Protein AF-0000000084813012 (afdb_homodimer)

Foldseek 3Di:
DAQLQDFFPLLVLLLVFAFPAPVPAADPVSQFGEPAQPHDDDQPDDARGPPDRLLVLQLLLVLLLQQFFKKFFDRHQDQQRFFAAADPPDDDDPSNLLSLQLLLCLFVVLVVLLVLLQVLQLVLCLFVVLVVVVVVVQVVCVVVVNNLLVVLVLVLCLLQDVVSCCFNGNAAALQQADSHRRFGDFALLQFQQARSANRNHNDPGPCVNSSVVSNVVVVVVVVVVLCVQQVDPPPPDPPPPCPVPLDDDPPPDDSVVSNVVVCVVVVVPPPPCPVCPVVVVVVVSVCSSVVSVVSVVVSQVRQLSVCQRPPDPPADHRPLSVQLSVVSVVSSVCSVPPDPVRVVVVVVVVVVCVVVVVVVVVVVVVVCVVVVVCSCPPCSNGNRNRRDGSSSVSLSVQLSCLSNSHGSHHDDDDPDDGDRDFDDDDCNHFNHHPPRDTSSDDPVVNVVSNHGDPVSNCVSPPDVVVVVVSVDPDPCSVVVVVVLVVVLVVVCVVVCVVLVVVVVVDDLVSLQQNLQDDDDDDDPADSDDAWGWWDFSNQTWIWGARLNVQKIWTFNDDPVDPDRHTDDIDRLQFWGMKGKDQPDDVVVCVVCVSNDVDDRWIKMWTAGNVGDITIITNTNNVSSVVSNSSSSHSSGRMYGD/DDQLQDFFPLLVLLLVFAFDAPVPAADPVSQFGEPAQPHDDDQPDDARGPPDRLLVLQLLLVLLLQQFFKKFFDRHQDFQRFFAAADPPDDDDPSNLLSLQLLLCLFVVLVVLVVLLQVLLLVLCLFVVLVVVVVVVQVVCVVVVNNLLVVLVLVLCLLQDVVSCCFNGNAAALQQADSHRRFGDFALLQFQQARSANRNHNDPGPPVNSSVVSNVVVVVVVVVVLCVQQVDPPPPDPPPPCPPPLDDDPPPDDSVVSNVVVCVVVVVPPPPCPVCVVVVVVVVSVVSSVVSVVSVVVSQVRQLSVCQRPPDPPADHRPLSVQLSVVSVVSSVCSVPPDPVRVVVVVVVVVVCVVVVVVVVVVVVVVCVVVVVCSCPDCSNGNSNRRDGSSSVSLSVQLSCLSNSHGSHHDDDDPDDGDSDFDDPDCNHFNHHPPRDTSSDDPVVVVVSNHGDPVSNCVSPDDPVVVVVSVDPDPCSVVVVVVLVVVLVVVVVVVCVVLVVVVVVDDLVSLLVNLQDDDDDDDPADSDDAWGWWDFSNQTWIWGARLNVQKIWTFNDDPPDPDRHTDDIDRLQQWGMKGKDQPDDVVVCVVCVSNDVDDSWIKMWTAGNVGDITIITNTNNPSSVVSNSSNSHSSGRMYGD

Secondary structure (DSSP, 8-state):
--GGGPPPHHHHHHHH--B---TT-B-TTSSSB-SSTTS---TTSPPSBTTS-HHHHHHHHHHHHHH-SEEEE-SSPPTTS-S-EEPTT----HHHHHHHHHHHIIIIIHHHHHHHHHHHHHHT-SSHHHHHHHHHHHHHHHHHT-HHHHHHHHHHHHHH-HHHHHHHS----GGGB-TTT--B---TTSS---SSSSS----SSTTHHHHHHHHHHHHHHHHHHHHHHH---SSS---TT----TTS------HHHHHHHHHHHTT----TT-TTHHHHHHHHHHTHHHHHHHHHHHHHHHHHHHHHHSPPTTS-HHHHHHHHHHHHHHHHHHHHHS-HHHHHHHHHHHHHHHHH-HHHHHHHHHHHHHTTHHHHT-GGGTTTTT---HHHHHHHHHHHHHHTT-PPPPPP---SPPP--PPP--TTTS--STTPPGGG--HHHHHHHHS--HHHHHHHH---HHHHHHS-SSTTHHHHHHHHHHHHHHHHHHHHHHHHHHHHTT-HHHHHHHTTS--STT------SSEEEEEETTEEEEEEEETTTTEEEEESS-TTSS---EEEEEEGGGEEEEEEE-SS-HHHHHHHHHH--S--PEEEEEEETT--EEEEEEETTHHHHHHHHHHH-SSPPEEE-/--GGGPPPHHHHHHHH--B---TT-B-TTSSSB-SSTTS---TTSPPSBTTS-HHHHHHHHHHHHHH-SEEEE-SSPPTTS-S-EEPTT----HHHHHHHHHHHIIIIIHHHHHHHHHHHHHHT-SSHHHHHHHHHHHHHHHHHT-HHHHHHHHHHHHHH-HHHHHHHS----GGGB-TTT--B---TTSS---SSSSS----SSTTHHHHHHHHHHHHHHHHHHHHHHH---SSS---TT----TT-------HHHHHHHHHHHTT----TT-TTHHHHHHHHHHTHHHHHHHHHHHHHHHHHHHHHHSPPTTS-TTHHHHHHHHHHHHHHHHHHHS-HHHHHHHHHHHHHHHHH-HHHHHHHHHHHHHTTHHHHT-GGGTTTTT---HHHHHHHHHHHHHHTT-PPPPPP---SPPP--PPP--TTTS--STTPPGGG--HHHHHHHHS--HHHHHHHH---HHHHHHS-SSTTHHHHHHHHHHHHHHHHHHHHHHHHHHHHTT-HHHHHHHTTS--STT------SSEEEEEETTEEEEEEEETTTTEEEEESS-TTSS---EEEEEEGGGEEEEEEE-SS-HHHHHHHHHH--S--PEEEEEEETT--EEEEEEETTHHHHHHHHHHH-SSPPEEE-

Nearest PDB structures (foldseek):
  8y6b-assembly3_E  TM=4.597E-01  e=4.187E+00  Homo sapiens
  5y2z-assembly3_F  TM=4.557E-01  e=6.518E+00  Homo sapiens
  3u12-assembly1_A  TM=6.225E-01  e=4.580E-02  Homo sapiens
  3u12-assembly2_B  TM=6.494E-01  e=1.171E-01  Homo sapiens

Structure (mmCIF, N/CA/C/O backbone):
data_AF-0000000084813012-model_v1
#
loop_
_entity.id
_entity.type
_entity.pdbx_description
1 polymer 'Uncharacterized protein'
#
loop_
_atom_site.group_PDB
_atom_site.id
_atom_site.type_symbol
_atom_site.label_atom_id
_atom_site.label_alt_id
_atom_site.label_comp_id
_atom_site.label_asym_id
_atom_site.label_entity_id
_atom_site.label_seq_id
_atom_site.pdbx_PDB_ins_code
_atom_site.Cartn_x
_atom_site.Cartn_y
_atom_site.Cartn_z
_atom_site.occupancy
_atom_site.B_iso_or_equiv
_atom_site.auth_seq_id
_atom_site.auth_comp_id
_atom_site.auth_asym_id
_atom_site.auth_atom_id
_atom_site.pdbx_PDB_model_num
ATOM 1 N N . MET A 1 1 ? -0.487 -49.719 11.648 1 22.86 1 MET A N 1
ATOM 2 C CA . MET A 1 1 ? -0.3 -49.312 10.258 1 22.86 1 MET A CA 1
ATOM 3 C C . MET A 1 1 ? 0.071 -47.844 10.188 1 22.86 1 MET A C 1
ATOM 5 O O . MET A 1 1 ? -0.666 -46.969 10.68 1 22.86 1 MET A O 1
ATOM 9 N N . SER A 1 2 ? 1.369 -47.375 10.188 1 30.12 2 SER A N 1
ATOM 10 C CA . SER A 1 2 ? 2.221 -46.25 10.5 1 30.12 2 SER A CA 1
ATOM 11 C C . SER A 1 2 ? 1.883 -45.031 9.617 1 30.12 2 SER A C 1
ATOM 13 O O . SER A 1 2 ? 1.717 -45.188 8.406 1 30.12 2 SER A O 1
ATOM 15 N N . CYS A 1 3 ? 1.306 -43.938 10.062 1 40.41 3 CYS A N 1
ATOM 16 C CA . CYS A 1 3 ? 0.864 -42.625 9.625 1 40.41 3 CYS A CA 1
ATOM 17 C C . CYS A 1 3 ? 1.911 -41.969 8.742 1 40.41 3 CYS A C 1
ATOM 19 O O . CYS A 1 3 ? 1.643 -40.938 8.117 1 40.41 3 CYS A O 1
ATOM 21 N N . ASP A 1 4 ? 3.211 -42.281 8.852 1 44.84 4 ASP A N 1
ATOM 22 C CA . ASP A 1 4 ? 4.414 -41.812 8.172 1 44.84 4 ASP A CA 1
ATOM 23 C C . ASP A 1 4 ? 4.375 -42.156 6.684 1 44.84 4 ASP A C 1
ATOM 25 O O . ASP A 1 4 ? 4.977 -41.469 5.867 1 44.84 4 ASP A O 1
ATOM 29 N N . GLN A 1 5 ? 3.766 -43.344 6.266 1 49.91 5 GLN A N 1
ATOM 30 C CA . GLN A 1 5 ? 3.895 -43.875 4.906 1 49.91 5 GLN A CA 1
ATOM 31 C C . GLN A 1 5 ? 2.76 -43.344 4.02 1 49.91 5 GLN A C 1
ATOM 33 O O . GLN A 1 5 ? 2.574 -43.844 2.902 1 49.91 5 GLN A O 1
ATOM 38 N N . SER A 1 6 ? 1.908 -42.438 4.508 1 59.94 6 SER A N 1
ATOM 39 C CA . SER A 1 6 ? 0.773 -42.062 3.668 1 59.94 6 SER A CA 1
ATOM 40 C C . SER A 1 6 ? 1.181 -41.062 2.6 1 59.94 6 SER A C 1
ATOM 42 O O . SER A 1 6 ? 1.897 -40.094 2.889 1 59.94 6 SER A O 1
ATOM 44 N N . GLN A 1 7 ? 1.076 -41.469 1.312 1 74.94 7 GLN A N 1
ATOM 45 C CA . GLN A 1 7 ? 1.396 -40.656 0.134 1 74.94 7 GLN A CA 1
ATOM 46 C C . GLN A 1 7 ? 0.413 -39.5 -0.033 1 74.94 7 GLN A C 1
ATOM 48 O O . GLN A 1 7 ? -0.755 -39.625 0.345 1 74.94 7 GLN A O 1
ATOM 53 N N . THR A 1 8 ? 0.928 -38.375 -0.239 1 77.12 8 THR A N 1
ATOM 54 C CA . THR A 1 8 ? 0.089 -37.219 -0.549 1 77.12 8 THR A CA 1
ATOM 55 C C . THR A 1 8 ? -0.575 -37.375 -1.913 1 77.12 8 THR A C 1
ATOM 57 O O . THR A 1 8 ? -0.286 -38.344 -2.639 1 77.12 8 THR A O 1
ATOM 60 N N . GLN A 1 9 ? -1.517 -36.625 -2.174 1 79.94 9 GLN A N 1
ATOM 61 C CA . GLN A 1 9 ? -2.182 -36.656 -3.471 1 79.94 9 GLN A CA 1
ATOM 62 C C . GLN A 1 9 ? -1.192 -36.375 -4.602 1 79.94 9 GLN A C 1
ATOM 64 O O . GLN A 1 9 ? -1.358 -36.906 -5.711 1 79.94 9 GLN A O 1
ATOM 69 N N . SER A 1 10 ? -0.176 -35.625 -4.32 1 82.69 10 SER A N 1
ATOM 70 C CA . SER A 1 10 ? 0.844 -35.344 -5.32 1 82.69 10 SER A CA 1
ATOM 71 C C . SER A 1 10 ? 1.597 -36.594 -5.73 1 82.69 10 SER A C 1
ATOM 73 O O . SER A 1 10 ? 1.878 -36.812 -6.914 1 82.69 10 SER A O 1
ATOM 75 N N . HIS A 1 11 ? 1.854 -37.469 -4.781 1 81.5 11 HIS A N 1
ATOM 76 C CA . HIS A 1 11 ? 2.568 -38.719 -5.043 1 81.5 11 HIS A CA 1
ATOM 77 C C . HIS A 1 11 ? 1.704 -39.688 -5.84 1 81.5 11 HIS A C 1
ATOM 79 O O . HIS A 1 11 ? 2.189 -40.344 -6.762 1 81.5 11 HIS A O 1
ATOM 85 N N . THR A 1 12 ? 0.469 -39.719 -5.469 1 80.19 12 THR A N 1
ATOM 86 C CA . THR A 1 12 ? -0.448 -40.625 -6.148 1 80.19 12 THR A CA 1
ATOM 87 C C . THR A 1 12 ? -0.663 -40.188 -7.598 1 80.19 12 THR A C 1
ATOM 89 O O . THR A 1 12 ? -0.708 -41.031 -8.5 1 80.19 12 THR A O 1
ATOM 92 N N . LEU A 1 13 ? -0.744 -38.969 -7.805 1 82.81 13 LEU A N 1
ATOM 93 C CA . LEU A 1 13 ? -0.937 -38.438 -9.148 1 82.81 13 LEU A CA 1
ATOM 94 C C . LEU A 1 13 ? 0.31 -38.625 -10 1 82.81 13 LEU A C 1
ATOM 96 O O . LEU A 1 13 ? 0.209 -38.906 -11.195 1 82.81 13 LEU A O 1
ATOM 100 N N . ALA A 1 14 ? 1.47 -38.5 -9.406 1 84 14 ALA A N 1
ATOM 101 C CA . ALA A 1 14 ? 2.727 -38.656 -10.141 1 84 14 ALA A CA 1
ATOM 102 C C . ALA A 1 14 ? 2.914 -40.094 -10.617 1 84 14 ALA A C 1
ATOM 104 O O . ALA A 1 14 ? 3.443 -40.344 -11.711 1 84 14 ALA A O 1
ATOM 105 N N . SER A 1 15 ? 2.414 -41.062 -9.875 1 79.25 15 SER A N 1
ATOM 106 C CA . SER A 1 15 ? 2.598 -42.469 -10.227 1 79.25 15 SER A CA 1
ATOM 107 C C . SER A 1 15 ? 1.605 -42.906 -11.297 1 79.25 15 SER A C 1
ATOM 109 O O . SER A 1 15 ? 1.843 -43.875 -12.008 1 79.25 15 SER A O 1
ATOM 111 N N . SER A 1 16 ? 0.593 -42.125 -11.469 1 76.62 16 SER A N 1
ATOM 112 C CA . SER A 1 16 ? -0.47 -42.562 -12.375 1 76.62 16 SER A CA 1
ATOM 113 C C . SER A 1 16 ? -0.296 -41.938 -13.758 1 76.62 16 SER A C 1
ATOM 115 O O . SER A 1 16 ? -0.944 -42.375 -14.719 1 76.62 16 SER A O 1
ATOM 117 N N . HIS A 1 17 ? 0.664 -41.031 -13.906 1 77.12 17 HIS A N 1
ATOM 118 C CA . HIS A 1 17 ? 0.786 -40.344 -15.18 1 77.12 17 HIS A CA 1
ATOM 119 C C . HIS A 1 17 ? 2.043 -40.781 -15.93 1 77.12 17 HIS A C 1
ATOM 121 O O . HIS A 1 17 ? 3.068 -41.062 -15.312 1 77.12 17 HIS A O 1
ATOM 127 N N . ILE A 1 18 ? 1.881 -40.844 -17.25 1 71.12 18 ILE A N 1
ATOM 128 C CA . ILE A 1 18 ? 2.957 -41.375 -18.062 1 71.12 18 ILE A CA 1
ATOM 129 C C . ILE A 1 18 ? 3.629 -40.25 -18.844 1 71.12 18 ILE A C 1
ATOM 131 O O . ILE A 1 18 ? 2.953 -39.344 -19.359 1 71.12 18 ILE A O 1
ATOM 135 N N . VAL A 1 19 ? 4.898 -40.188 -18.734 1 76.44 19 VAL A N 1
ATOM 136 C CA . VAL A 1 19 ? 5.727 -39.25 -19.5 1 76.44 19 VAL A CA 1
ATOM 137 C C . VAL A 1 19 ? 6.137 -39.875 -20.828 1 76.44 19 VAL A C 1
ATOM 139 O O . VAL A 1 19 ? 6.395 -41.094 -20.891 1 76.44 19 VAL A O 1
ATOM 142 N N . HIS A 1 20 ? 5.953 -39.062 -21.875 1 72.69 20 HIS A N 1
ATOM 143 C CA . HIS A 1 20 ? 6.414 -39.562 -23.172 1 72.69 20 HIS A CA 1
ATOM 144 C C . HIS A 1 20 ? 7.938 -39.656 -23.219 1 72.69 20 HIS A C 1
ATOM 146 O O . HIS A 1 20 ? 8.633 -38.656 -23.078 1 72.69 20 HIS A O 1
ATOM 152 N N . THR A 1 21 ? 8.414 -40.844 -22.969 1 66.25 21 THR A N 1
ATOM 153 C CA . THR A 1 21 ? 9.859 -41.062 -22.969 1 66.25 21 THR A CA 1
ATOM 154 C C . THR A 1 21 ? 10.336 -41.562 -24.328 1 66.25 21 THR A C 1
ATOM 156 O O . THR A 1 21 ? 9.594 -42.25 -25.047 1 66.25 21 THR A O 1
ATOM 159 N N . ASN A 1 22 ? 11.195 -40.812 -24.984 1 59.47 22 ASN A N 1
ATOM 160 C CA . ASN A 1 22 ? 11.891 -41.469 -26.094 1 59.47 22 ASN A CA 1
ATOM 161 C C . ASN A 1 22 ? 12.828 -42.562 -25.594 1 59.47 22 ASN A C 1
ATOM 163 O O . ASN A 1 22 ? 13.836 -42.281 -24.938 1 59.47 22 ASN A O 1
ATOM 167 N N . THR A 1 23 ? 12.43 -43.844 -25.562 1 55.81 23 THR A N 1
ATOM 168 C CA . THR A 1 23 ? 13.125 -45.031 -25.094 1 55.81 23 THR A CA 1
ATOM 169 C C . THR A 1 23 ? 14.57 -45.031 -25.562 1 55.81 23 THR A C 1
ATOM 171 O O . THR A 1 23 ? 15.406 -45.75 -25.016 1 55.81 23 THR A O 1
ATOM 174 N N . GLU A 1 24 ? 14.898 -44.281 -26.578 1 55.94 24 GLU A N 1
ATOM 175 C CA . GLU A 1 24 ? 16.203 -44.5 -27.203 1 55.94 24 GLU A CA 1
ATOM 176 C C . GLU A 1 24 ? 17.297 -43.719 -26.469 1 55.94 24 GLU A C 1
ATOM 178 O O . GLU A 1 24 ? 18.484 -43.969 -26.656 1 55.94 24 GLU A O 1
ATOM 183 N N . LYS A 1 25 ? 16.969 -42.812 -25.516 1 66.94 25 LYS A N 1
ATOM 184 C CA . LYS A 1 25 ? 18.078 -42.062 -24.953 1 66.94 25 LYS A CA 1
ATOM 185 C C . LYS A 1 25 ? 18.266 -42.375 -23.469 1 66.94 25 LYS A C 1
ATOM 187 O O . LYS A 1 25 ? 17.812 -41.594 -22.609 1 66.94 25 LYS A O 1
ATOM 192 N N . LEU A 1 26 ? 18.766 -43.562 -23.188 1 72.81 26 LEU A N 1
ATOM 193 C CA . LEU A 1 26 ? 19.062 -43.969 -21.828 1 72.81 26 LEU A CA 1
ATOM 194 C C . LEU A 1 26 ? 20.359 -43.344 -21.344 1 72.81 26 LEU A C 1
ATOM 196 O O . LEU A 1 26 ? 21.312 -43.188 -22.109 1 72.81 26 LEU A O 1
ATOM 200 N N . SER A 1 27 ? 20.312 -42.906 -20.141 1 71.12 27 SER A N 1
ATOM 201 C CA . SER A 1 27 ? 21.516 -42.312 -19.531 1 71.12 27 SER A CA 1
ATOM 202 C C . SER A 1 27 ? 22.641 -43.344 -19.453 1 71.12 27 SER A C 1
ATOM 204 O O . SER A 1 27 ? 22.406 -44.531 -19.656 1 71.12 27 SER A O 1
ATOM 206 N N . GLU A 1 28 ? 23.812 -42.906 -19.297 1 66.88 28 GLU A N 1
ATOM 207 C CA . GLU A 1 28 ? 25 -43.75 -19.266 1 66.88 28 GLU A CA 1
ATOM 208 C C . GLU A 1 28 ? 24.875 -44.844 -18.219 1 66.88 28 GLU A C 1
ATOM 210 O O . GLU A 1 28 ? 25.312 -46 -18.453 1 66.88 28 GLU A O 1
ATOM 215 N N . ASP A 1 29 ? 24.266 -44.531 -17.078 1 67.62 29 ASP A N 1
ATOM 216 C CA . ASP A 1 29 ? 24.109 -45.531 -16.016 1 67.62 29 ASP A CA 1
ATOM 217 C C . ASP A 1 29 ? 22.812 -46.312 -16.188 1 67.62 29 ASP A C 1
ATOM 219 O O . ASP A 1 29 ? 22.484 -47.156 -15.352 1 67.62 29 ASP A O 1
ATOM 223 N N . ARG A 1 30 ? 22.031 -46.125 -17.219 1 68.88 30 ARG A N 1
ATOM 224 C CA . ARG A 1 30 ? 20.781 -46.812 -17.578 1 68.88 30 ARG A CA 1
ATOM 225 C C . ARG A 1 30 ? 19.734 -46.625 -16.484 1 68.88 30 ARG A C 1
ATOM 227 O O . ARG A 1 30 ? 18.844 -47.469 -16.328 1 68.88 30 ARG A O 1
ATOM 234 N N . SER A 1 31 ? 19.953 -45.531 -15.672 1 78.38 31 SER A N 1
ATOM 235 C CA . SER A 1 31 ? 19.031 -45.375 -14.555 1 78.38 31 SER A CA 1
ATOM 236 C C . SER A 1 31 ? 17.875 -44.438 -14.938 1 78.38 31 SER A C 1
ATOM 238 O O . SER A 1 31 ? 16.75 -44.625 -14.469 1 78.38 31 SER A O 1
ATOM 240 N N . VAL A 1 32 ? 18.141 -43.5 -15.859 1 83.06 32 VAL A N 1
ATOM 241 C CA . VAL A 1 32 ? 17.109 -42.531 -16.203 1 83.06 32 VAL A CA 1
ATOM 242 C C . VAL A 1 32 ? 17.109 -42.281 -17.703 1 83.06 32 VAL A C 1
ATOM 244 O O . VAL A 1 32 ? 18.125 -42.5 -18.375 1 83.06 32 VAL A O 1
ATOM 247 N N . TYR A 1 33 ? 15.945 -41.938 -18.188 1 82.12 33 TYR A N 1
ATOM 248 C CA . TYR A 1 33 ? 15.82 -41.531 -19.578 1 82.12 33 TYR A CA 1
ATOM 249 C C . TYR A 1 33 ? 16.125 -40.031 -19.75 1 82.12 33 TYR A C 1
ATOM 251 O O . TYR A 1 33 ? 15.633 -39.219 -18.984 1 82.12 33 TYR A O 1
ATOM 259 N N . ASP A 1 34 ? 17.016 -39.719 -20.562 1 78.44 34 ASP A N 1
ATOM 260 C CA . ASP A 1 34 ? 17.422 -38.344 -20.781 1 78.44 34 ASP A CA 1
ATOM 261 C C . ASP A 1 34 ? 16.438 -37.625 -21.719 1 78.44 34 ASP A C 1
ATOM 263 O O . ASP A 1 34 ? 16.359 -37.969 -22.906 1 78.44 34 ASP A O 1
ATOM 267 N N . LEU A 1 35 ? 15.672 -36.625 -21.297 1 78.12 35 LEU A N 1
ATOM 268 C CA . LEU A 1 35 ? 14.703 -35.875 -22.062 1 78.12 35 LEU A CA 1
ATOM 269 C C . LEU A 1 35 ? 15.367 -34.688 -22.75 1 78.12 35 LEU A C 1
ATOM 271 O O . LEU A 1 35 ? 14.695 -33.719 -23.141 1 78.12 35 LEU A O 1
ATOM 275 N N . GLY A 1 36 ? 16.688 -34.656 -22.844 1 75.38 36 GLY A N 1
ATOM 276 C CA . GLY A 1 36 ? 17.375 -33.562 -23.547 1 75.38 36 GLY A CA 1
ATOM 277 C C . GLY A 1 36 ? 18.062 -32.594 -22.609 1 75.38 36 GLY A C 1
ATOM 278 O O . GLY A 1 36 ? 18.016 -31.391 -22.812 1 75.38 36 GLY A O 1
ATOM 279 N N . TRP A 1 37 ? 18.578 -32.938 -21.453 1 76.94 37 TRP A N 1
ATOM 280 C CA . TRP A 1 37 ? 19.266 -32.125 -20.484 1 76.94 37 TRP A CA 1
ATOM 281 C C . TRP A 1 37 ? 20.438 -31.375 -21.109 1 76.94 37 TRP A C 1
ATOM 283 O O . TRP A 1 37 ? 20.766 -30.266 -20.703 1 76.94 37 TRP A O 1
ATOM 293 N N . ASN A 1 38 ? 21.078 -31.828 -22.125 1 68.38 38 ASN A N 1
ATOM 294 C CA . ASN A 1 38 ? 22.25 -31.188 -22.719 1 68.38 38 ASN A CA 1
ATOM 295 C C . ASN A 1 38 ? 21.953 -30.703 -24.141 1 68.38 38 ASN A C 1
ATOM 297 O O . ASN A 1 38 ? 22.891 -30.422 -24.891 1 68.38 38 ASN A O 1
ATOM 301 N N . GLU A 1 39 ? 20.703 -30.672 -24.391 1 68.5 39 GLU A N 1
ATOM 302 C CA . GLU A 1 39 ? 20.344 -30.234 -25.75 1 68.5 39 GLU A CA 1
ATOM 303 C C . GLU A 1 39 ? 19.516 -28.953 -25.719 1 68.5 39 GLU A C 1
ATOM 305 O O . GLU A 1 39 ? 18.906 -28.625 -24.703 1 68.5 39 GLU A O 1
ATOM 310 N N . LYS A 1 40 ? 19.859 -28.156 -26.734 1 61.84 40 LYS A N 1
ATOM 311 C CA . LYS A 1 40 ? 19.078 -26.938 -26.891 1 61.84 40 LYS A CA 1
ATOM 312 C C . LYS A 1 40 ? 17.609 -27.25 -27.156 1 61.84 40 LYS A C 1
ATOM 314 O O . LYS A 1 40 ? 17.297 -28.219 -27.844 1 61.84 40 LYS A O 1
ATOM 319 N N . LEU A 1 41 ? 16.797 -26.656 -26.422 1 59.62 41 LEU A N 1
ATOM 320 C CA . LEU A 1 41 ? 15.367 -26.875 -26.547 1 59.62 41 LEU A CA 1
ATOM 321 C C . LEU A 1 41 ? 14.891 -26.625 -27.969 1 59.62 41 LEU A C 1
ATOM 323 O O . LEU A 1 41 ? 15.195 -25.578 -28.547 1 59.62 41 LEU A O 1
ATOM 327 N N . ASP A 1 42 ? 14.5 -27.641 -28.547 1 60.75 42 ASP A N 1
ATOM 328 C CA . ASP A 1 42 ? 13.758 -27.5 -29.797 1 60.75 42 ASP A CA 1
ATOM 329 C C . ASP A 1 42 ? 12.289 -27.188 -29.531 1 60.75 42 ASP A C 1
ATOM 331 O O . ASP A 1 42 ? 11.617 -27.906 -28.797 1 60.75 42 ASP A O 1
ATOM 335 N N . HIS A 1 43 ? 11.852 -25.953 -29.797 1 61.06 43 HIS A N 1
ATOM 336 C CA . HIS A 1 43 ? 10.477 -25.5 -29.609 1 61.06 43 HIS A CA 1
ATOM 337 C C . HIS A 1 43 ? 9.484 -26.516 -30.156 1 61.06 43 HIS A C 1
ATOM 339 O O . HIS A 1 43 ? 8.336 -26.578 -29.719 1 61.06 43 HIS A O 1
ATOM 345 N N . ASP A 1 44 ? 9.961 -27.391 -31.062 1 61 44 ASP A N 1
ATOM 346 C CA . ASP A 1 44 ? 9.055 -28.328 -31.719 1 61 44 ASP A CA 1
ATOM 347 C C . ASP A 1 44 ? 9.188 -29.734 -31.125 1 61 44 ASP A C 1
ATOM 349 O O . ASP A 1 44 ? 8.68 -30.703 -31.703 1 61 44 ASP A O 1
ATOM 353 N N . ALA A 1 45 ? 9.773 -29.688 -29.891 1 71.69 45 ALA A N 1
ATOM 354 C CA . ALA A 1 45 ? 9.969 -31 -29.312 1 71.69 45 ALA A CA 1
ATOM 355 C C . ALA A 1 45 ? 8.664 -31.562 -28.734 1 71.69 45 ALA A C 1
ATOM 357 O O . ALA A 1 45 ? 7.758 -30.797 -28.406 1 71.69 45 ALA A O 1
ATOM 358 N N . GLU A 1 46 ? 8.445 -32.812 -28.812 1 76.62 46 GLU A N 1
ATOM 359 C CA . GLU A 1 46 ? 7.27 -33.469 -28.281 1 76.62 46 GLU A CA 1
ATOM 360 C C . GLU A 1 46 ? 7.078 -33.156 -26.797 1 76.62 46 GLU A C 1
ATOM 362 O O . GLU A 1 46 ? 8.047 -33.094 -26.047 1 76.62 46 GLU A O 1
ATOM 367 N N . PRO A 1 47 ? 5.867 -32.812 -26.469 1 84.94 47 PRO A N 1
ATOM 368 C CA . PRO A 1 47 ? 5.59 -32.5 -25.062 1 84.94 47 PRO A CA 1
ATOM 369 C C . PRO A 1 47 ? 5.941 -33.656 -24.125 1 84.94 47 PRO A C 1
ATOM 371 O O . PRO A 1 47 ? 5.652 -34.812 -24.422 1 84.94 47 PRO A O 1
ATOM 374 N N . TRP A 1 48 ? 6.605 -33.406 -23.078 1 85.06 48 TRP A N 1
ATOM 375 C CA . TRP A 1 48 ? 7.004 -34.406 -22.094 1 85.06 48 TRP A CA 1
ATOM 376 C C . TRP A 1 48 ? 5.785 -35 -21.422 1 85.06 48 TRP A C 1
ATOM 378 O O . TRP A 1 48 ? 5.715 -36.219 -21.25 1 85.06 48 TRP A O 1
ATOM 388 N N . ILE A 1 49 ? 4.93 -34.156 -21.078 1 84.75 49 ILE A N 1
ATOM 389 C CA . ILE A 1 49 ? 3.699 -34.562 -20.422 1 84.75 49 ILE A CA 1
ATOM 390 C C . ILE A 1 49 ? 2.504 -34.281 -21.312 1 84.75 49 ILE A C 1
ATOM 392 O O . ILE A 1 49 ? 2.369 -33.156 -21.828 1 84.75 49 ILE A O 1
ATOM 396 N N . ARG A 1 50 ? 1.733 -35.219 -21.484 1 80 50 ARG A N 1
ATOM 397 C CA . ARG A 1 50 ? 0.583 -35.062 -22.359 1 80 50 ARG A CA 1
ATOM 398 C C . ARG A 1 50 ? -0.306 -33.906 -21.922 1 80 50 ARG A C 1
ATOM 400 O O . ARG A 1 50 ? -0.686 -33.812 -20.766 1 80 50 ARG A O 1
ATOM 407 N N . GLY A 1 51 ? -0.511 -32.969 -22.797 1 77.31 51 GLY A N 1
ATOM 408 C CA . GLY A 1 51 ? -1.46 -31.891 -22.547 1 77.31 51 GLY A CA 1
ATOM 409 C C . GLY A 1 51 ? -0.798 -30.609 -22.109 1 77.31 51 GLY A C 1
ATOM 410 O O . GLY A 1 51 ? -1.474 -29.594 -21.891 1 77.31 51 GLY A O 1
ATOM 411 N N . THR A 1 52 ? 0.468 -30.734 -21.766 1 84.12 52 THR A N 1
ATOM 412 C CA . THR A 1 52 ? 1.157 -29.531 -21.328 1 84.12 52 THR A CA 1
ATOM 413 C C . THR A 1 52 ? 2.35 -29.234 -22.219 1 84.12 52 THR A C 1
ATOM 415 O O . THR A 1 52 ? 3.09 -30.141 -22.609 1 84.12 52 THR A O 1
ATOM 418 N N . HIS A 1 53 ? 2.41 -28 -22.516 1 86.19 53 HIS A N 1
ATOM 419 C CA . HIS A 1 53 ? 3.562 -27.594 -23.312 1 86.19 53 HIS A CA 1
ATOM 420 C C . HIS A 1 53 ? 4.824 -27.516 -22.453 1 86.19 53 HIS A C 1
ATOM 422 O O . HIS A 1 53 ? 4.762 -27.125 -21.297 1 86.19 53 HIS A O 1
ATOM 428 N N . ASN A 1 54 ? 5.953 -27.891 -23.016 1 87.56 54 ASN A N 1
ATOM 429 C CA . ASN A 1 54 ? 7.223 -27.906 -22.312 1 87.56 54 ASN A CA 1
ATOM 430 C C . ASN A 1 54 ? 7.59 -26.516 -21.797 1 87.56 54 ASN A C 1
ATOM 432 O O . ASN A 1 54 ? 8.133 -26.375 -20.688 1 87.56 54 ASN A O 1
ATOM 436 N N . GLU A 1 55 ? 7.172 -25.5 -22.484 1 86.75 55 GLU A N 1
ATOM 437 C CA . GLU A 1 55 ? 7.504 -24.141 -22.078 1 86.75 55 GLU A CA 1
ATOM 438 C C . GLU A 1 55 ? 6.73 -23.719 -20.828 1 86.75 55 GLU A C 1
ATOM 440 O O . GLU A 1 55 ? 7.223 -22.938 -20.016 1 86.75 55 GLU A O 1
ATOM 445 N N . ASP A 1 56 ? 5.602 -24.281 -20.781 1 88.94 56 ASP A N 1
ATOM 446 C CA . ASP A 1 56 ? 4.793 -23.984 -19.609 1 88.94 56 ASP A CA 1
ATOM 447 C C . ASP A 1 56 ? 5.383 -24.641 -18.359 1 88.94 56 ASP A C 1
ATOM 449 O O . ASP A 1 56 ? 5.316 -24.078 -17.266 1 88.94 56 ASP A O 1
ATOM 453 N N . ILE A 1 57 ? 5.934 -25.766 -18.516 1 90.94 57 ILE A N 1
ATOM 454 C CA . ILE A 1 57 ? 6.57 -26.453 -17.406 1 90.94 57 ILE A CA 1
ATOM 455 C C . ILE A 1 57 ? 7.809 -25.688 -16.953 1 90.94 57 ILE A C 1
ATOM 457 O O . ILE A 1 57 ? 8.055 -25.531 -15.758 1 90.94 57 ILE A O 1
ATOM 461 N N . TRP A 1 58 ? 8.461 -25.156 -17.906 1 90.44 58 TRP A N 1
ATOM 462 C CA . TRP A 1 58 ? 9.672 -24.406 -17.594 1 90.44 58 TRP A CA 1
ATOM 463 C C . TRP A 1 58 ? 9.336 -23.125 -16.828 1 90.44 58 TRP A C 1
ATOM 465 O O . TRP A 1 58 ? 10.094 -22.688 -15.953 1 90.44 58 TRP A O 1
ATOM 475 N N . VAL A 1 59 ? 8.242 -22.516 -17.203 1 91.44 59 VAL A N 1
ATOM 476 C CA . VAL A 1 59 ? 7.812 -21.328 -16.484 1 91.44 59 VAL A CA 1
ATOM 477 C C . VAL A 1 59 ? 7.539 -21.688 -15.023 1 91.44 59 VAL A C 1
ATOM 479 O O . VAL A 1 59 ? 7.961 -20.953 -14.117 1 91.44 59 VAL A O 1
ATOM 482 N N . LEU A 1 60 ? 6.895 -22.766 -14.812 1 93.5 60 LEU A N 1
ATOM 483 C CA . LEU A 1 60 ? 6.555 -23.203 -13.461 1 93.5 60 LEU A CA 1
ATOM 484 C C . LEU A 1 60 ? 7.812 -23.547 -12.672 1 93.5 60 LEU A C 1
ATOM 486 O O . LEU A 1 60 ? 7.934 -23.188 -11.5 1 93.5 60 LEU A O 1
ATOM 490 N N . VAL A 1 61 ? 8.742 -24.156 -13.312 1 93.81 61 VAL A N 1
ATOM 491 C CA . VAL A 1 61 ? 9.961 -24.594 -12.633 1 93.81 61 VAL A CA 1
ATOM 492 C C . VAL A 1 61 ? 10.828 -23.375 -12.305 1 93.81 61 VAL A C 1
ATOM 494 O O . VAL A 1 61 ? 11.422 -23.281 -11.234 1 93.81 61 VAL A O 1
ATOM 497 N N . ARG A 1 62 ? 10.875 -22.469 -13.188 1 90.56 62 ARG A N 1
ATOM 498 C CA . ARG A 1 62 ? 11.648 -21.25 -12.945 1 90.56 62 ARG A CA 1
ATOM 499 C C . ARG A 1 62 ? 11.086 -20.484 -11.758 1 90.56 62 ARG A C 1
ATOM 501 O O . ARG A 1 62 ? 11.844 -19.984 -10.93 1 90.56 62 ARG A O 1
ATOM 508 N N . ARG A 1 63 ? 9.844 -20.406 -11.742 1 91.31 63 ARG A N 1
ATOM 509 C CA . ARG A 1 63 ? 9.203 -19.688 -10.641 1 91.31 63 ARG A CA 1
ATOM 510 C C . ARG A 1 63 ? 9.375 -20.453 -9.328 1 91.31 63 ARG A C 1
ATOM 512 O O . ARG A 1 63 ? 9.5 -19.844 -8.258 1 91.31 63 ARG A O 1
ATOM 519 N N . LEU A 1 64 ? 9.312 -21.719 -9.422 1 92.94 64 LEU A N 1
ATOM 520 C CA . LEU A 1 64 ? 9.57 -22.547 -8.242 1 92.94 64 LEU A CA 1
ATOM 521 C C . LEU A 1 64 ? 10.977 -22.312 -7.711 1 92.94 64 LEU A C 1
ATOM 523 O O . LEU A 1 64 ? 11.18 -22.188 -6.5 1 92.94 64 LEU A O 1
ATOM 527 N N . ASN A 1 65 ? 11.93 -22.219 -8.625 1 89.12 65 ASN A N 1
ATOM 528 C CA . ASN A 1 65 ? 13.32 -22.031 -8.242 1 89.12 65 ASN A CA 1
ATOM 529 C C . ASN A 1 65 ? 13.523 -20.688 -7.527 1 89.12 65 ASN A C 1
ATOM 531 O O . ASN A 1 65 ? 14.352 -20.578 -6.625 1 89.12 65 ASN A O 1
ATOM 535 N N . LYS A 1 66 ? 12.773 -19.812 -7.902 1 83.62 66 LYS A N 1
ATOM 536 C CA . LYS A 1 66 ? 12.914 -18.484 -7.324 1 83.62 66 LYS A CA 1
ATOM 537 C C . LYS A 1 66 ? 12.234 -18.406 -5.957 1 83.62 66 LYS A C 1
ATOM 539 O O . LYS A 1 66 ? 12.672 -17.641 -5.086 1 83.62 66 LYS A O 1
ATOM 544 N N . SER A 1 67 ? 11.281 -19.156 -5.723 1 85.62 67 SER A N 1
ATOM 545 C CA . SER A 1 67 ? 10.461 -19.016 -4.523 1 85.62 67 SER A CA 1
ATOM 546 C C . SER A 1 67 ? 10.914 -19.969 -3.426 1 85.62 67 SER A C 1
ATOM 548 O O . SER A 1 67 ? 10.734 -19.688 -2.238 1 85.62 67 SER A O 1
ATOM 550 N N . LEU A 1 68 ? 11.508 -21.078 -3.816 1 87.75 68 LEU A N 1
ATOM 551 C CA . LEU A 1 68 ? 11.828 -22.094 -2.824 1 87.75 68 LEU A CA 1
ATOM 552 C C . LEU A 1 68 ? 13.289 -22 -2.406 1 87.75 68 LEU A C 1
ATOM 554 O O . LEU A 1 68 ? 14.188 -22.219 -3.223 1 87.75 68 LEU A O 1
ATOM 558 N N . TYR A 1 69 ? 13.516 -21.719 -1.116 1 83.12 69 TYR A N 1
ATOM 559 C CA . TYR A 1 69 ? 14.883 -21.625 -0.618 1 83.12 69 TYR A CA 1
ATOM 560 C C . TYR A 1 69 ? 15.172 -22.75 0.371 1 83.12 69 TYR A C 1
ATOM 562 O O . TYR A 1 69 ? 16.297 -23.266 0.415 1 83.12 69 TYR A O 1
ATOM 570 N N . GLU A 1 70 ? 14.203 -23.031 1.115 1 88.56 70 GLU A N 1
ATOM 571 C CA . GLU A 1 70 ? 14.398 -24.047 2.145 1 88.56 70 GLU A CA 1
ATOM 572 C C . GLU A 1 70 ? 13.141 -24.906 2.311 1 88.56 70 GLU A C 1
ATOM 574 O O . GLU A 1 70 ? 12.031 -24.391 2.365 1 88.56 70 GLU A O 1
ATOM 579 N N . VAL A 1 71 ? 13.336 -26.219 2.342 1 92.38 71 VAL A N 1
ATOM 580 C CA . VAL A 1 71 ? 12.234 -27.156 2.555 1 92.38 71 VAL A CA 1
ATOM 581 C C . VAL A 1 71 ? 12.594 -28.125 3.676 1 92.38 71 VAL A C 1
ATOM 583 O O . VAL A 1 71 ? 13.75 -28.531 3.801 1 92.38 71 VAL A O 1
ATOM 586 N N . ARG A 1 72 ? 11.648 -28.422 4.465 1 90.94 72 ARG A N 1
ATOM 587 C CA . ARG A 1 72 ? 11.812 -29.391 5.543 1 90.94 72 ARG A CA 1
ATOM 588 C C . ARG A 1 72 ? 10.734 -30.469 5.469 1 90.94 72 ARG A C 1
ATOM 590 O O . ARG A 1 72 ? 9.625 -30.219 5.012 1 90.94 72 ARG A O 1
ATOM 597 N N . SER A 1 73 ? 11.141 -31.641 5.883 1 90.5 73 SER A N 1
ATOM 598 C CA . SER A 1 73 ? 10.188 -32.75 5.871 1 90.5 73 SER A CA 1
ATOM 599 C C . SER A 1 73 ? 9.164 -32.594 6.996 1 90.5 73 SER A C 1
ATOM 601 O O . SER A 1 73 ? 9.523 -32.312 8.133 1 90.5 73 SER A O 1
ATOM 603 N N . ALA A 1 74 ? 7.895 -32.594 6.512 1 83.06 74 ALA A N 1
ATOM 604 C CA . ALA A 1 74 ? 6.812 -32.5 7.488 1 83.06 74 ALA A CA 1
ATOM 605 C C . ALA A 1 74 ? 6.301 -33.906 7.863 1 83.06 74 ALA A C 1
ATOM 607 O O . ALA A 1 74 ? 6.34 -34.812 7.051 1 83.06 74 ALA A O 1
ATOM 608 N N . GLY A 1 75 ? 6.004 -34.188 9.133 1 75.56 75 GLY A N 1
ATOM 609 C CA . GLY A 1 75 ? 5.559 -35.5 9.594 1 75.56 75 GLY A CA 1
ATOM 610 C C . GLY A 1 75 ? 4.109 -35.812 9.242 1 75.56 75 GLY A C 1
ATOM 611 O O . GLY A 1 75 ? 3.748 -36.938 8.992 1 75.56 75 GLY A O 1
ATOM 612 N N . GLU A 1 76 ? 3.25 -34.75 9.242 1 76.31 76 GLU A N 1
ATOM 613 C CA . GLU A 1 76 ? 1.822 -34.969 9.023 1 76.31 76 GLU A CA 1
ATOM 614 C C . GLU A 1 76 ? 1.379 -34.438 7.672 1 76.31 76 GLU A C 1
ATOM 616 O O . GLU A 1 76 ? 2.068 -33.594 7.074 1 76.31 76 GLU A O 1
ATOM 621 N N . ILE A 1 77 ? 0.346 -35.125 7.133 1 74 77 ILE A N 1
ATOM 622 C CA . ILE A 1 77 ? -0.232 -34.656 5.879 1 74 77 ILE A CA 1
ATOM 623 C C . ILE A 1 77 ? -0.916 -33.312 6.098 1 74 77 ILE A C 1
ATOM 625 O O . ILE A 1 77 ? -1.783 -33.188 6.965 1 74 77 ILE A O 1
ATOM 629 N N . PRO A 1 78 ? -0.382 -32.344 5.371 1 77.94 78 PRO A N 1
ATOM 630 C CA . PRO A 1 78 ? -0.969 -31 5.527 1 77.94 78 PRO A CA 1
ATOM 631 C C . PRO A 1 78 ? -2.426 -30.938 5.074 1 77.94 78 PRO A C 1
ATOM 633 O O . PRO A 1 78 ? -2.912 -31.875 4.422 1 77.94 78 PRO A O 1
ATOM 636 N N . TYR A 1 79 ? -3.049 -29.875 5.492 1 72.5 79 TYR A N 1
ATOM 637 C CA . TYR A 1 79 ? -4.43 -29.625 5.09 1 72.5 79 TYR A CA 1
ATOM 638 C C . TYR A 1 79 ? -4.547 -29.547 3.57 1 72.5 79 TYR A C 1
ATOM 640 O O . TYR A 1 79 ? -3.707 -28.922 2.908 1 72.5 79 TYR A O 1
ATOM 648 N N . GLY A 1 80 ? -5.465 -30.297 2.9 1 74.88 80 GLY A N 1
ATOM 649 C CA . GLY A 1 80 ? -5.711 -30.266 1.467 1 74.88 80 GLY A CA 1
ATOM 650 C C . GLY A 1 80 ? -5.113 -31.438 0.729 1 74.88 80 GLY A C 1
ATOM 651 O O . GLY A 1 80 ? -5.484 -31.719 -0.415 1 74.88 80 GLY A O 1
ATOM 652 N N . GLY A 1 81 ? -4.184 -32.125 1.369 1 79.25 81 GLY A N 1
ATOM 653 C CA . GLY A 1 81 ? -3.635 -33.375 0.816 1 79.25 81 GLY A CA 1
ATOM 654 C C . GLY A 1 81 ? -2.377 -33.125 -0.003 1 79.25 81 GLY A C 1
ATOM 655 O O . GLY A 1 81 ? -1.816 -34.094 -0.56 1 79.25 81 GLY A O 1
ATOM 656 N N . LEU A 1 82 ? -2.039 -31.891 -0.197 1 87.12 82 LEU A N 1
ATOM 657 C CA . LEU A 1 82 ? -0.842 -31.578 -0.974 1 87.12 82 LEU A CA 1
ATOM 658 C C . LEU A 1 82 ? 0.273 -31.062 -0.072 1 87.12 82 LEU A C 1
ATOM 660 O O . LEU A 1 82 ? 0.009 -30.359 0.909 1 87.12 82 LEU A O 1
ATOM 664 N N . ASP A 1 83 ? 1.382 -31.469 -0.395 1 88.62 83 ASP A N 1
ATOM 665 C CA . ASP A 1 83 ? 2.506 -31.016 0.425 1 88.62 83 ASP A CA 1
ATOM 666 C C . ASP A 1 83 ? 3.068 -29.703 -0.086 1 88.62 83 ASP A C 1
ATOM 668 O O . ASP A 1 83 ? 2.465 -29.047 -0.944 1 88.62 83 ASP A O 1
ATOM 672 N N . LEU A 1 84 ? 4.102 -29.156 0.5 1 89.56 84 LEU A N 1
ATOM 673 C CA . LEU A 1 84 ? 4.77 -27.891 0.215 1 89.56 84 LEU A CA 1
ATOM 674 C C . LEU A 1 84 ? 3.943 -26.703 0.732 1 89.56 84 LEU A C 1
ATOM 676 O O . LEU A 1 84 ? 3.73 -25.734 0.014 1 89.56 84 LEU A O 1
ATOM 680 N N . THR A 1 85 ? 3.396 -26.938 1.83 1 88.31 85 THR A N 1
ATOM 681 C CA . THR A 1 85 ? 2.664 -25.859 2.488 1 88.31 85 THR A CA 1
ATOM 682 C C . THR A 1 85 ? 3.611 -24.969 3.293 1 88.31 85 THR A C 1
ATOM 684 O O . THR A 1 85 ? 4.699 -25.406 3.674 1 88.31 85 THR A O 1
ATOM 687 N N . VAL A 1 86 ? 3.244 -23.812 3.416 1 87.75 86 VAL A N 1
ATOM 688 C CA . VAL A 1 86 ? 4.082 -22.859 4.129 1 87.75 86 VAL A CA 1
ATOM 689 C C . VAL A 1 86 ? 4.016 -23.125 5.633 1 87.75 86 VAL A C 1
ATOM 691 O O . VAL A 1 86 ? 2.93 -23.281 6.195 1 87.75 86 VAL A O 1
ATOM 694 N N . ALA A 1 87 ? 5.184 -23.203 6.199 1 86.25 87 ALA A N 1
ATOM 695 C CA . ALA A 1 87 ? 5.266 -23.453 7.633 1 86.25 87 ALA A CA 1
ATOM 696 C C . ALA A 1 87 ? 4.863 -22.219 8.43 1 86.25 87 ALA A C 1
ATOM 698 O O . ALA A 1 87 ? 5.086 -21.094 7.992 1 86.25 87 ALA A O 1
ATOM 699 N N . GLU A 1 88 ? 4.254 -22.375 9.523 1 78.31 88 GLU A N 1
ATOM 700 C CA . GLU A 1 88 ? 3.854 -21.266 10.398 1 78.31 88 GLU A CA 1
ATOM 701 C C . GLU A 1 88 ? 5.07 -20.531 10.945 1 78.31 88 GLU A C 1
ATOM 703 O O . GLU A 1 88 ? 5.004 -19.328 11.211 1 78.31 88 GLU A O 1
ATOM 708 N N . GLY A 1 89 ? 6.188 -21.266 11.07 1 76 89 GLY A N 1
ATOM 709 C CA . GLY A 1 89 ? 7.391 -20.656 11.617 1 76 89 GLY A CA 1
ATOM 710 C C . GLY A 1 89 ? 8.312 -20.094 10.555 1 76 89 GLY A C 1
ATOM 711 O O . GLY A 1 89 ? 9.516 -19.953 10.773 1 76 89 GLY A O 1
ATOM 712 N N . LEU A 1 90 ? 7.723 -19.766 9.516 1 76.56 90 LEU A N 1
ATOM 713 C CA . LEU A 1 90 ? 8.516 -19.203 8.438 1 76.56 90 LEU A CA 1
ATOM 714 C C . LEU A 1 90 ? 9.109 -17.844 8.844 1 76.56 90 LEU A C 1
ATOM 716 O O . LEU A 1 90 ? 8.391 -16.984 9.344 1 76.56 90 LEU A O 1
ATOM 720 N N . GLU A 1 91 ? 10.406 -17.859 8.875 1 74.5 91 GLU A N 1
ATOM 721 C CA . GLU A 1 91 ? 11.102 -16.625 9.203 1 74.5 91 GLU A CA 1
ATOM 722 C C . GLU A 1 91 ? 11.133 -15.672 8.008 1 74.5 91 GLU A C 1
ATOM 724 O O . GLU A 1 91 ? 11.172 -16.125 6.859 1 74.5 91 GLU A O 1
ATOM 729 N N . ASN A 1 92 ? 11.016 -14.461 8.367 1 75.62 92 ASN A N 1
ATOM 730 C CA . ASN A 1 92 ? 11 -13.438 7.324 1 75.62 92 ASN A CA 1
ATOM 731 C C . ASN A 1 92 ? 12.406 -13.07 6.875 1 75.62 92 ASN A C 1
ATOM 733 O O . ASN A 1 92 ? 13.234 -12.648 7.688 1 75.62 92 ASN A O 1
ATOM 737 N N . THR A 1 93 ? 12.711 -13.461 5.688 1 75.31 93 THR A N 1
ATOM 738 C CA . THR A 1 93 ? 13.945 -13.008 5.066 1 75.31 93 THR A CA 1
ATOM 739 C C . THR A 1 93 ? 13.656 -12.055 3.908 1 75.31 93 THR A C 1
ATOM 741 O O . THR A 1 93 ? 12.625 -12.18 3.246 1 75.31 93 THR A O 1
ATOM 744 N N . PRO A 1 94 ? 14.445 -11.055 3.768 1 75.69 94 PRO A N 1
ATOM 745 C CA . PRO A 1 94 ? 14.195 -10.094 2.684 1 75.69 94 PRO A CA 1
ATOM 746 C C . PRO A 1 94 ? 14.141 -10.766 1.312 1 75.69 94 PRO A C 1
ATOM 748 O O . PRO A 1 94 ? 13.383 -10.328 0.442 1 75.69 94 PRO A O 1
ATOM 751 N N . ASN A 1 95 ? 14.875 -11.82 1.104 1 73.88 95 ASN A N 1
ATOM 752 C CA . ASN A 1 95 ? 14.828 -12.531 -0.171 1 73.88 95 ASN A CA 1
ATOM 753 C C . ASN A 1 95 ? 13.484 -13.211 -0.389 1 73.88 95 ASN A C 1
ATOM 755 O O . ASN A 1 95 ? 12.961 -13.227 -1.505 1 73.88 95 ASN A O 1
ATOM 759 N N . LYS A 1 96 ? 13.031 -13.734 0.648 1 83.31 96 LYS A N 1
ATOM 760 C CA . LYS A 1 96 ? 11.727 -14.391 0.543 1 83.31 96 LYS A CA 1
ATOM 761 C C . LYS A 1 96 ? 10.617 -13.375 0.312 1 83.31 96 LYS A C 1
ATOM 763 O O . LYS A 1 96 ? 9.688 -13.625 -0.455 1 83.31 96 LYS A O 1
ATOM 768 N N . LEU A 1 97 ? 10.789 -12.312 1.032 1 85.69 97 LEU A N 1
ATOM 769 C CA . LEU A 1 97 ? 9.781 -11.266 0.844 1 85.69 97 LEU A CA 1
ATOM 770 C C . LEU A 1 97 ? 9.812 -10.734 -0.585 1 85.69 97 LEU A C 1
ATOM 772 O O . LEU A 1 97 ? 8.766 -10.492 -1.184 1 85.69 97 LEU A O 1
ATOM 776 N N . ARG A 1 98 ? 10.953 -10.555 -1.09 1 85.56 98 ARG A N 1
ATOM 777 C CA . ARG A 1 98 ? 11.086 -10.094 -2.467 1 85.56 98 ARG A CA 1
ATOM 778 C C . ARG A 1 98 ? 10.469 -11.086 -3.441 1 85.56 98 ARG A C 1
ATOM 780 O O . ARG A 1 98 ? 9.719 -10.703 -4.344 1 85.56 98 ARG A O 1
ATOM 787 N N . SER A 1 99 ? 10.773 -12.297 -3.266 1 87.75 99 SER A N 1
ATOM 788 C CA . SER A 1 99 ? 10.258 -13.328 -4.16 1 87.75 99 SER A CA 1
ATOM 789 C C . SER A 1 99 ? 8.742 -13.422 -4.086 1 87.75 99 SER A C 1
ATOM 791 O O . SER A 1 99 ? 8.07 -13.609 -5.105 1 87.75 99 SER A O 1
ATOM 793 N N . GLU A 1 100 ? 8.266 -13.25 -2.871 1 90.94 100 GLU A N 1
ATOM 794 C CA . GLU A 1 100 ? 6.816 -13.328 -2.709 1 90.94 100 GLU A CA 1
ATOM 795 C C . GLU A 1 100 ? 6.129 -12.086 -3.264 1 90.94 100 GLU A C 1
ATOM 797 O O . GLU A 1 100 ? 5.008 -12.164 -3.771 1 90.94 100 GLU A O 1
ATOM 802 N N . MET A 1 101 ? 6.758 -11.023 -3.182 1 90.94 101 MET A N 1
ATOM 803 C CA . MET A 1 101 ? 6.191 -9.82 -3.779 1 90.94 101 MET A CA 1
ATOM 804 C C . MET A 1 101 ? 6.172 -9.922 -5.301 1 90.94 101 MET A C 1
ATOM 806 O O . MET A 1 101 ? 5.246 -9.43 -5.945 1 90.94 101 MET A O 1
ATOM 810 N N . GLU A 1 102 ? 7.207 -10.469 -5.828 1 92.06 102 GLU A N 1
ATOM 811 C CA . GLU A 1 102 ? 7.219 -10.719 -7.266 1 92.06 102 GLU A CA 1
ATOM 812 C C . GLU A 1 102 ? 6.098 -11.672 -7.676 1 92.06 102 GLU A C 1
ATOM 814 O O . GLU A 1 102 ? 5.441 -11.461 -8.695 1 92.06 102 GLU A O 1
ATOM 819 N N . ARG A 1 103 ? 5.949 -12.633 -6.816 1 93.69 103 ARG A N 1
ATOM 820 C CA . ARG A 1 103 ? 4.871 -13.586 -7.055 1 93.69 103 ARG A CA 1
ATOM 821 C C . ARG A 1 103 ? 3.51 -12.891 -7.016 1 93.69 103 ARG A C 1
ATOM 823 O O . ARG A 1 103 ? 2.629 -13.195 -7.82 1 93.69 103 ARG 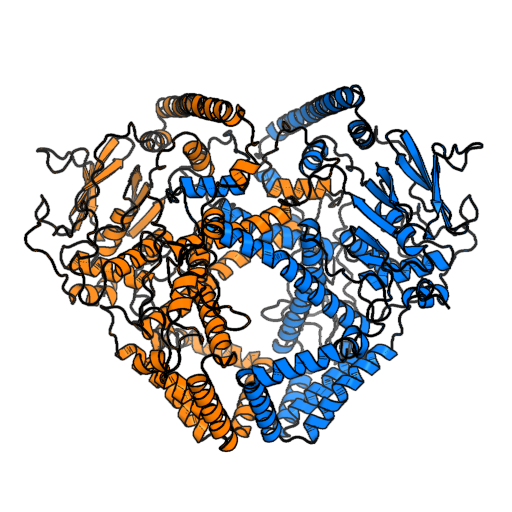A O 1
ATOM 830 N N . LEU A 1 104 ? 3.4 -12.023 -6.094 1 94.19 104 LEU A N 1
ATOM 831 C CA . LEU A 1 104 ? 2.156 -11.273 -5.969 1 94.19 104 LEU A CA 1
ATOM 832 C C . LEU A 1 104 ? 1.915 -10.414 -7.207 1 94.19 104 LEU A C 1
ATOM 834 O O . LEU A 1 104 ? 0.786 -10.328 -7.695 1 94.19 104 LEU A O 1
ATOM 838 N N . TYR A 1 105 ? 2.969 -9.805 -7.742 1 93.62 105 TYR A N 1
ATOM 839 C CA . TYR A 1 105 ? 2.844 -8.984 -8.945 1 93.62 105 TYR A CA 1
ATOM 840 C C . TYR A 1 105 ? 2.416 -9.828 -10.133 1 93.62 105 TYR A C 1
ATOM 842 O O . TYR A 1 105 ? 1.511 -9.445 -10.883 1 93.62 105 TYR A O 1
ATOM 850 N N . MET A 1 106 ? 3.006 -10.938 -10.312 1 93.31 106 MET A N 1
ATOM 851 C CA . MET A 1 106 ? 2.738 -11.789 -11.469 1 93.31 106 MET A CA 1
ATOM 852 C C . MET A 1 106 ? 1.328 -12.367 -11.398 1 93.31 106 MET A C 1
ATOM 854 O O . MET A 1 106 ? 0.729 -12.68 -12.43 1 93.31 106 MET A O 1
ATOM 858 N N . GLY A 1 107 ? 0.803 -12.422 -10.25 1 92.56 107 GLY A N 1
ATOM 859 C CA . GLY A 1 107 ? -0.519 -13.008 -10.086 1 92.56 107 GLY A CA 1
ATOM 860 C C . GLY A 1 107 ? -1.615 -11.969 -9.945 1 92.56 107 GLY A C 1
ATOM 861 O O . GLY A 1 107 ? -2.262 -11.602 -10.938 1 92.56 107 GLY A O 1
ATOM 862 N N . LEU A 1 108 ? -1.706 -11.438 -8.805 1 93.38 108 LEU A N 1
ATOM 863 C CA . LEU A 1 108 ? -2.84 -10.586 -8.461 1 93.38 108 LEU A CA 1
ATOM 864 C C . LEU A 1 108 ? -2.746 -9.242 -9.18 1 93.38 108 LEU A C 1
ATOM 866 O O . LEU A 1 108 ? -3.723 -8.781 -9.773 1 93.38 108 LEU A O 1
ATOM 870 N N . VAL A 1 109 ? -1.591 -8.594 -9.133 1 92.62 109 VAL A N 1
ATOM 871 C CA . VAL A 1 109 ? -1.468 -7.242 -9.672 1 92.62 109 VAL A CA 1
ATOM 872 C C . VAL A 1 109 ? -1.721 -7.258 -11.172 1 92.62 109 VAL A C 1
ATOM 874 O O . VAL A 1 109 ? -2.48 -6.434 -11.695 1 92.62 109 VAL A O 1
ATOM 877 N N . LEU A 1 110 ? -1.108 -8.133 -11.891 1 93.25 110 LEU A N 1
ATOM 878 C CA . LEU A 1 110 ? -1.336 -8.234 -13.328 1 93.25 110 LEU A CA 1
ATOM 879 C C . LEU A 1 110 ? -2.777 -8.641 -13.617 1 93.25 110 LEU A C 1
ATOM 881 O O . LEU A 1 110 ? -3.355 -8.211 -14.617 1 93.25 110 LEU A O 1
ATOM 885 N N . GLY A 1 111 ? -3.297 -9.453 -12.711 1 92.62 111 GLY A N 1
ATOM 886 C CA . GLY A 1 111 ? -4.699 -9.812 -12.844 1 92.62 111 GLY A CA 1
ATOM 887 C C . GLY A 1 111 ? -5.637 -8.633 -12.703 1 92.62 111 GLY A C 1
ATOM 888 O O . GLY A 1 111 ? -6.617 -8.516 -13.445 1 92.62 111 GLY A O 1
ATOM 889 N N . LEU A 1 112 ? -5.336 -7.809 -11.797 1 92.81 112 LEU A N 1
ATOM 890 C CA . LEU A 1 112 ? -6.152 -6.617 -11.578 1 92.81 112 LEU A CA 1
ATOM 891 C C . LEU A 1 112 ? -6.02 -5.648 -12.75 1 92.81 112 LEU A C 1
ATOM 893 O O . LEU A 1 112 ? -6.988 -4.992 -13.133 1 92.81 112 LEU A O 1
ATOM 897 N N . PHE A 1 113 ? -4.844 -5.609 -13.352 1 90.81 113 PHE A N 1
ATOM 898 C CA . PHE A 1 113 ? -4.645 -4.805 -14.547 1 90.81 113 PHE A CA 1
ATOM 899 C C . PHE A 1 113 ? -5.477 -5.34 -15.703 1 90.81 113 PHE A C 1
ATOM 901 O O . PHE A 1 113 ? -6.098 -4.57 -16.438 1 90.81 113 PHE A O 1
ATOM 908 N N . SER A 1 114 ? -5.371 -6.629 -15.812 1 93 114 SER A N 1
ATOM 909 C CA . SER A 1 114 ? -6.16 -7.254 -16.859 1 93 114 SER A CA 1
ATOM 910 C C . SER A 1 114 ? -7.652 -6.992 -16.672 1 93 114 SER A C 1
ATOM 912 O O . SER A 1 114 ? -8.367 -6.707 -17.625 1 93 114 SER A O 1
ATOM 914 N N . PHE A 1 115 ? -8.109 -7.004 -15.461 1 93.88 115 PHE A N 1
ATOM 915 C CA . PHE A 1 115 ? -9.508 -6.746 -15.141 1 93.88 115 PHE A CA 1
ATOM 916 C C . PHE A 1 115 ? -9.883 -5.309 -15.469 1 93.88 115 PHE A C 1
ATOM 918 O O . PHE A 1 115 ? -10.922 -5.059 -16.078 1 93.88 115 PHE A O 1
ATOM 925 N N . ALA A 1 116 ? -9.094 -4.387 -15.078 1 93.25 116 ALA A N 1
ATOM 926 C CA . ALA A 1 116 ? -9.352 -2.975 -15.336 1 93.25 116 ALA A CA 1
ATOM 927 C C . ALA A 1 116 ? -9.383 -2.686 -16.828 1 93.25 116 ALA A C 1
ATOM 929 O O . ALA A 1 116 ? -10.219 -1.91 -17.312 1 93.25 116 ALA A O 1
ATOM 930 N N . LYS A 1 117 ? -8.492 -3.277 -17.594 1 92.06 117 LYS A N 1
ATOM 931 C CA . LYS A 1 117 ? -8.438 -3.062 -19.047 1 92.06 117 LYS A CA 1
ATOM 932 C C . LYS A 1 117 ? -9.641 -3.699 -19.734 1 92.06 117 LYS A C 1
ATOM 934 O O . LYS A 1 117 ? -10.141 -3.166 -20.734 1 92.06 117 LYS A O 1
ATOM 939 N N . THR A 1 118 ? -10.094 -4.805 -19.203 1 92.19 118 THR A N 1
ATOM 940 C CA . THR A 1 118 ? -11.273 -5.453 -19.75 1 92.19 118 THR A CA 1
ATOM 941 C C . THR A 1 118 ? -12.516 -4.59 -19.562 1 92.19 118 THR A C 1
ATOM 943 O O . THR A 1 118 ? -13.359 -4.492 -20.453 1 92.19 118 THR A O 1
ATOM 946 N N . ILE A 1 119 ? -12.539 -3.998 -18.375 1 92.25 119 ILE A N 1
ATOM 947 C CA . ILE A 1 119 ? -13.672 -3.121 -18.094 1 92.25 119 ILE A CA 1
ATOM 948 C C . ILE A 1 119 ? -13.602 -1.88 -18.969 1 92.25 119 ILE A C 1
ATOM 950 O O . ILE A 1 119 ? -14.625 -1.422 -19.5 1 92.25 119 ILE A O 1
ATOM 954 N N . ALA A 1 120 ? -12.414 -1.365 -19.188 1 91.56 120 ALA A N 1
ATOM 955 C CA . ALA A 1 120 ? -12.234 -0.206 -20.062 1 91.56 120 ALA A CA 1
ATOM 956 C C . ALA A 1 120 ? -12.617 -0.54 -21.5 1 91.56 120 ALA A C 1
ATOM 958 O O . ALA A 1 120 ? -13.211 0.282 -22.203 1 91.56 120 ALA A O 1
ATOM 959 N N . ARG A 1 121 ? -12.25 -1.734 -21.906 1 91.75 121 ARG A N 1
ATOM 960 C CA . ARG A 1 121 ? -12.594 -2.199 -23.234 1 91.75 121 ARG A CA 1
ATOM 961 C C . ARG A 1 121 ? -14.102 -2.299 -23.422 1 91.75 121 ARG A C 1
ATOM 963 O O . ARG A 1 121 ? -14.641 -1.889 -24.438 1 91.75 121 ARG A O 1
ATOM 970 N N . LEU A 1 122 ? -14.789 -2.723 -22.438 1 91.5 122 LEU A N 1
ATOM 971 C CA . LEU A 1 122 ? -16.234 -2.877 -22.484 1 91.5 122 LEU A CA 1
ATOM 972 C C . LEU A 1 122 ? -16.938 -1.518 -22.438 1 91.5 122 LEU A C 1
ATOM 974 O O . LEU A 1 122 ? -17.922 -1.305 -23.141 1 91.5 122 LEU A O 1
ATOM 978 N N . ARG A 1 123 ? -16.375 -0.586 -21.688 1 91.38 123 ARG A N 1
ATOM 979 C CA . ARG A 1 123 ? -16.984 0.726 -21.5 1 91.38 123 ARG A CA 1
ATOM 980 C C . ARG A 1 123 ? -16.766 1.615 -22.719 1 91.38 123 ARG A C 1
ATOM 982 O O . ARG A 1 123 ? -17.516 2.566 -22.953 1 91.38 123 ARG A O 1
ATOM 989 N N . SER A 1 124 ? -15.789 1.382 -23.562 1 88.94 124 SER A N 1
ATOM 990 C CA . SER A 1 124 ? -15.375 2.258 -24.656 1 88.94 124 SER A CA 1
ATOM 991 C C . SER A 1 124 ? -16.328 2.146 -25.844 1 88.94 124 SER A C 1
ATOM 993 O O . SER A 1 124 ? -16.344 3.021 -26.703 1 88.94 124 SER A O 1
ATOM 995 N N . TRP A 1 125 ? -17.234 1.185 -25.984 1 90.31 125 TRP A N 1
ATOM 996 C CA . TRP A 1 125 ? -18.188 0.969 -27.062 1 90.31 125 TRP A CA 1
ATOM 997 C C . TRP A 1 125 ? -17.453 0.845 -28.406 1 90.31 125 TRP A C 1
ATOM 999 O O . TRP A 1 125 ? -18.031 1.104 -29.453 1 90.31 125 TRP A O 1
ATOM 1009 N N . ARG A 1 126 ? -16.156 0.585 -28.391 1 89.69 126 ARG A N 1
ATOM 1010 C CA . ARG A 1 126 ? -15.43 0.328 -29.625 1 89.69 126 ARG A CA 1
ATOM 1011 C C . ARG A 1 126 ? -15.852 -1 -30.234 1 89.69 126 ARG A C 1
ATOM 1013 O O . ARG A 1 126 ? -15.766 -1.179 -31.453 1 89.69 126 ARG A O 1
ATOM 1020 N N . GLU A 1 127 ? -16.297 -1.868 -29.391 1 92.44 127 GLU A N 1
ATOM 1021 C CA . GLU A 1 127 ? -16.969 -3.096 -29.797 1 92.44 127 GLU A CA 1
ATOM 1022 C C . GLU A 1 127 ? -18.469 -3.018 -29.5 1 92.44 127 GLU A C 1
ATOM 1024 O O . GLU A 1 127 ? -18.938 -3.551 -28.484 1 92.44 127 GLU A O 1
ATOM 1029 N N . PRO A 1 128 ? -19.203 -2.436 -30.328 1 92.38 128 PRO A N 1
ATOM 1030 C CA . PRO A 1 128 ? -20.594 -2.07 -30.016 1 92.38 128 PRO A CA 1
ATOM 1031 C C . PRO A 1 128 ? -21.516 -3.287 -29.891 1 92.38 128 PRO A C 1
ATOM 1033 O O . PRO A 1 128 ? -22.469 -3.256 -29.109 1 92.38 128 PRO A O 1
ATOM 1036 N N . ARG A 1 129 ? -21.297 -4.363 -30.625 1 93.88 129 ARG A N 1
ATOM 1037 C CA . ARG A 1 129 ? -22.172 -5.527 -30.516 1 93.88 129 ARG A CA 1
ATOM 1038 C C . ARG A 1 129 ? -22 -6.211 -29.156 1 93.88 129 ARG A C 1
ATOM 1040 O O . ARG A 1 129 ? -23 -6.566 -28.516 1 93.88 129 ARG A O 1
ATOM 1047 N N . ARG A 1 130 ? -20.844 -6.344 -28.781 1 92.88 130 ARG A N 1
ATOM 1048 C CA . ARG A 1 130 ? -20.594 -6.969 -27.484 1 92.88 130 ARG A CA 1
ATOM 1049 C C . ARG A 1 130 ? -21.078 -6.07 -26.344 1 92.88 130 ARG A C 1
ATOM 1051 O O . ARG A 1 130 ? -21.797 -6.52 -25.453 1 92.88 130 ARG A O 1
ATOM 1058 N N . THR A 1 131 ? -20.641 -4.84 -26.328 1 92.88 131 THR A N 1
ATOM 1059 C CA . THR A 1 131 ? -21.062 -3.9 -25.297 1 92.88 131 THR A CA 1
ATOM 1060 C C . THR A 1 131 ? -22.578 -3.732 -25.312 1 92.88 131 THR A C 1
ATOM 1062 O O . THR A 1 131 ? -23.219 -3.613 -24.266 1 92.88 131 THR A O 1
ATOM 1065 N N . GLY A 1 132 ? -23.125 -3.746 -26.531 1 93.94 132 GLY A N 1
ATOM 1066 C CA . GLY A 1 132 ? -24.578 -3.674 -26.656 1 93.94 132 GLY A CA 1
ATOM 1067 C C . GLY A 1 132 ? -25.281 -4.875 -26.047 1 93.94 132 GLY A C 1
ATOM 1068 O O . GLY A 1 132 ? -26.328 -4.73 -25.406 1 93.94 132 GLY A O 1
ATOM 1069 N N . ALA A 1 133 ? -24.75 -6.027 -26.266 1 94.31 133 ALA A N 1
ATOM 1070 C CA . ALA A 1 133 ? -25.328 -7.242 -25.688 1 94.31 133 ALA A CA 1
ATOM 1071 C C . ALA A 1 133 ? -25.281 -7.211 -24.172 1 94.31 133 ALA A C 1
ATOM 1073 O O . ALA A 1 133 ? -26.266 -7.582 -23.5 1 94.31 133 ALA A O 1
ATOM 1074 N N . PHE A 1 134 ? -24.141 -6.727 -23.625 1 94.62 134 PHE A N 1
ATOM 1075 C CA . PHE A 1 134 ? -24.016 -6.602 -22.172 1 94.62 134 PHE A CA 1
ATOM 1076 C C . PHE A 1 134 ? -25 -5.57 -21.641 1 94.62 134 PHE A C 1
ATOM 1078 O O . PHE A 1 134 ? -25.641 -5.789 -20.609 1 94.62 134 PHE A O 1
ATOM 1085 N N . CYS A 1 135 ? -25.125 -4.465 -22.312 1 94.62 135 CYS A N 1
ATOM 1086 C CA . CYS A 1 135 ? -26 -3.377 -21.906 1 94.62 135 CYS A CA 1
ATOM 1087 C C . CYS A 1 135 ? -27.469 -3.828 -21.922 1 94.62 135 CYS A C 1
ATOM 1089 O O . CYS A 1 135 ? -28.188 -3.627 -20.938 1 94.62 135 CYS A O 1
ATOM 1091 N N . ILE A 1 136 ? -27.875 -4.527 -22.984 1 95.62 136 ILE A N 1
ATOM 1092 C CA . ILE A 1 136 ? -29.25 -4.984 -23.109 1 95.62 136 ILE A CA 1
ATOM 1093 C C . ILE A 1 136 ? -29.562 -6.031 -22.047 1 95.62 136 ILE A C 1
ATOM 1095 O O . ILE A 1 136 ? -30.594 -5.977 -21.391 1 95.62 136 ILE A O 1
ATOM 1099 N N . ALA A 1 137 ? -28.625 -6.906 -21.859 1 95.44 137 ALA A N 1
ATOM 1100 C CA . ALA A 1 137 ? -28.812 -7.934 -20.844 1 95.44 137 ALA A CA 1
ATOM 1101 C C . ALA A 1 137 ? -28.922 -7.312 -19.453 1 95.44 137 ALA A C 1
ATOM 1103 O O . ALA A 1 137 ? -29.781 -7.707 -18.656 1 95.44 137 ALA A O 1
ATOM 1104 N N . TYR A 1 138 ? -28.078 -6.328 -19.141 1 95.81 138 TYR A N 1
ATOM 1105 C CA . TYR A 1 138 ? -28.078 -5.672 -17.844 1 95.81 138 TYR A CA 1
ATOM 1106 C C . TYR A 1 138 ? -29.391 -4.938 -17.594 1 95.81 138 TYR A C 1
ATOM 1108 O O . TYR A 1 138 ? -30.031 -5.105 -16.547 1 95.81 138 TYR A O 1
ATOM 1116 N N . PHE A 1 139 ? -29.891 -4.168 -18.547 1 95.75 139 PHE A N 1
ATOM 1117 C CA . PHE A 1 139 ? -31.062 -3.318 -18.328 1 95.75 139 PHE A CA 1
ATOM 1118 C C . PHE A 1 139 ? -32.344 -4.129 -18.406 1 95.75 139 PHE A C 1
ATOM 1120 O O . PHE A 1 139 ? -33.312 -3.816 -17.719 1 95.75 139 PHE A O 1
ATOM 1127 N N . ILE A 1 140 ? -32.312 -5.25 -19.188 1 96.5 140 ILE A N 1
ATOM 1128 C CA . ILE A 1 140 ? -33.469 -6.145 -19.156 1 96.5 140 ILE A CA 1
ATOM 1129 C C . ILE A 1 140 ? -33.562 -6.816 -17.781 1 96.5 140 ILE A C 1
ATOM 1131 O O . ILE A 1 140 ? -34.656 -6.902 -17.203 1 96.5 140 ILE A O 1
ATOM 1135 N N . ALA A 1 141 ? -32.375 -7.262 -17.344 1 95.69 141 ALA A N 1
ATOM 1136 C CA . ALA A 1 141 ? -32.344 -7.871 -16.016 1 95.69 141 ALA A CA 1
ATOM 1137 C C . ALA A 1 141 ? -32.719 -6.855 -14.938 1 95.69 141 ALA A C 1
ATOM 1139 O O . ALA A 1 141 ? -33.406 -7.191 -13.969 1 95.69 141 ALA A O 1
ATOM 1140 N N . TRP A 1 142 ? -32.25 -5.637 -15.094 1 94.5 142 TRP A N 1
ATOM 1141 C CA . TRP A 1 142 ? -32.594 -4.578 -14.156 1 94.5 142 TRP A CA 1
ATOM 1142 C C . TRP A 1 142 ? -34.094 -4.266 -14.188 1 94.5 142 TRP A C 1
ATOM 1144 O O . TRP A 1 142 ? -34.719 -4.082 -13.141 1 94.5 142 TRP A O 1
ATOM 1154 N N . LEU A 1 143 ? -34.75 -4.289 -15.359 1 94.25 143 LEU A N 1
ATOM 1155 C CA . LEU A 1 143 ? -36.188 -4.004 -15.508 1 94.25 143 LEU A CA 1
ATOM 1156 C C . LEU A 1 143 ? -37.031 -5.113 -14.883 1 94.25 143 LEU A C 1
ATOM 1158 O O . LEU A 1 143 ? -38.062 -4.84 -14.297 1 94.25 143 LEU A O 1
ATOM 1162 N N . LEU A 1 144 ? -36.5 -6.363 -14.891 1 92.12 144 LEU A N 1
ATOM 1163 C CA . LEU A 1 144 ? -37.25 -7.512 -14.391 1 92.12 144 LEU A CA 1
ATOM 1164 C C . LEU A 1 144 ? -36.875 -7.82 -12.945 1 92.12 144 LEU A C 1
ATOM 1166 O O . LEU A 1 144 ? -37.438 -8.734 -12.336 1 92.12 144 LEU A O 1
ATOM 1170 N N . ASP A 1 145 ? -35.906 -7.098 -12.406 1 88.88 145 ASP A N 1
ATOM 1171 C CA . ASP A 1 145 ? -35.438 -7.25 -11.031 1 88.88 145 ASP A CA 1
ATOM 1172 C C . ASP A 1 145 ? -34.719 -8.578 -10.836 1 88.88 145 ASP A C 1
ATOM 1174 O O . ASP A 1 145 ? -34.875 -9.242 -9.812 1 88.88 145 ASP A O 1
ATOM 1178 N N . TYR A 1 146 ? -33.938 -9.047 -11.875 1 91.25 146 TYR A N 1
ATOM 1179 C CA . TYR A 1 146 ? -33.156 -10.289 -11.805 1 91.25 146 TYR A CA 1
ATOM 1180 C C . TYR A 1 146 ? -31.672 -10.023 -12.008 1 91.25 146 TYR A C 1
ATOM 1182 O O . TYR A 1 146 ? -30.969 -10.844 -12.602 1 91.25 146 TYR A O 1
ATOM 1190 N N . LEU A 1 147 ? -31.234 -8.875 -11.555 1 92.19 147 LEU A N 1
ATOM 1191 C CA . LEU A 1 147 ? -29.844 -8.508 -11.766 1 92.19 147 LEU A CA 1
ATOM 1192 C C . LEU A 1 147 ? -28.906 -9.422 -10.977 1 92.19 147 LEU A C 1
ATOM 1194 O O . LEU A 1 147 ? -27.891 -9.867 -11.5 1 92.19 147 LEU A O 1
ATOM 1198 N N . ASN A 1 148 ? -29.219 -9.727 -9.742 1 91.06 148 ASN A N 1
ATOM 1199 C CA . ASN A 1 148 ? -28.391 -10.602 -8.922 1 91.06 148 ASN A CA 1
ATOM 1200 C C . ASN A 1 148 ? -28.312 -12.008 -9.508 1 91.06 148 ASN A C 1
ATOM 1202 O O . ASN A 1 148 ? -27.234 -12.617 -9.531 1 91.06 148 ASN A O 1
ATOM 1206 N N . LEU A 1 149 ? -29.422 -12.484 -9.953 1 93.25 149 LEU A N 1
ATOM 1207 C CA . LEU A 1 149 ? -29.453 -13.805 -10.586 1 93.25 149 LEU A CA 1
ATOM 1208 C C . LEU A 1 149 ? -28.594 -13.82 -11.844 1 93.25 149 LEU A C 1
ATOM 1210 O O . LEU A 1 149 ? -27.875 -14.781 -12.094 1 93.25 149 LEU A O 1
ATOM 1214 N N . LEU A 1 150 ? -28.719 -12.781 -12.594 1 95.56 150 LEU A N 1
ATOM 1215 C CA . LEU A 1 150 ? -27.906 -12.688 -13.805 1 95.56 150 LEU A CA 1
ATOM 1216 C C . LEU A 1 150 ? -26.422 -12.75 -13.477 1 95.56 150 LEU A C 1
ATOM 1218 O O . LEU A 1 150 ? -25.656 -13.453 -14.148 1 95.56 150 LEU A O 1
ATOM 1222 N N . PHE A 1 151 ? -26 -12.031 -12.445 1 94.69 151 PHE A N 1
ATOM 1223 C CA . PHE A 1 151 ? -24.594 -12.008 -12.062 1 94.69 151 PHE A CA 1
ATOM 1224 C C . PHE A 1 151 ? -24.141 -13.383 -11.602 1 94.69 151 PHE A C 1
ATOM 1226 O O . PHE A 1 151 ? -23.062 -13.844 -11.984 1 94.69 151 PHE A O 1
ATOM 1233 N N . VAL A 1 152 ? -24.891 -14.07 -10.844 1 95.56 152 VAL A N 1
ATOM 1234 C CA . VAL A 1 152 ? -24.516 -15.375 -10.305 1 95.56 152 VAL A CA 1
ATOM 1235 C C . VAL A 1 152 ? -24.453 -16.406 -11.438 1 95.56 152 VAL A C 1
ATOM 1237 O O . VAL A 1 152 ? -23.5 -17.188 -11.508 1 95.56 152 VAL A O 1
ATOM 1240 N N . VAL A 1 153 ? -25.422 -16.344 -12.289 1 94.88 153 VAL A N 1
ATOM 1241 C CA . VAL A 1 153 ? -25.453 -17.281 -13.414 1 94.88 153 VAL A CA 1
ATOM 1242 C C . VAL A 1 153 ? -24.281 -17.016 -14.344 1 94.88 153 VAL A C 1
ATOM 1244 O O . VAL A 1 153 ? -23.672 -17.953 -14.875 1 94.88 153 VAL A O 1
ATOM 1247 N N . ALA A 1 154 ? -23.969 -15.758 -14.555 1 95.56 154 ALA A N 1
ATOM 1248 C CA . ALA A 1 154 ? -22.828 -15.398 -15.391 1 95.56 154 ALA A CA 1
ATOM 1249 C C . ALA A 1 154 ? -21.531 -15.922 -14.789 1 95.56 154 ALA A C 1
ATOM 1251 O O . ALA A 1 154 ? -20.672 -16.453 -15.5 1 95.56 154 ALA A O 1
ATOM 1252 N N . VAL A 1 155 ? -21.375 -15.828 -13.5 1 95.81 155 VAL A N 1
ATOM 1253 C CA . VAL A 1 155 ? -20.172 -16.297 -12.828 1 95.81 155 VAL A CA 1
ATOM 1254 C C . VAL A 1 155 ? -20.078 -17.812 -12.945 1 95.81 155 VAL A C 1
ATOM 1256 O O . VAL A 1 155 ? -19 -18.359 -13.219 1 95.81 155 VAL A O 1
ATOM 1259 N N . ILE A 1 156 ? -21.156 -18.5 -12.805 1 95.69 156 ILE A N 1
ATOM 1260 C CA . ILE A 1 156 ? -21.172 -19.953 -12.938 1 95.69 156 ILE A CA 1
ATOM 1261 C C . ILE A 1 156 ? -20.812 -20.344 -14.359 1 95.69 156 ILE A C 1
ATOM 1263 O O . ILE A 1 156 ? -20.031 -21.281 -14.57 1 95.69 156 ILE A O 1
ATOM 1267 N N . ALA A 1 157 ? -21.359 -19.609 -15.305 1 95.5 157 ALA A N 1
ATOM 1268 C CA . ALA A 1 157 ? -21.047 -19.891 -16.703 1 95.5 157 ALA A CA 1
ATOM 1269 C C . ALA A 1 157 ? -19.562 -19.672 -16.984 1 95.5 157 ALA A C 1
ATOM 1271 O O . ALA A 1 157 ? -18.953 -20.438 -17.719 1 95.5 157 ALA A O 1
ATOM 1272 N N . LEU A 1 158 ? -19.016 -18.656 -16.391 1 94.56 158 LEU A N 1
ATOM 1273 C CA . LEU A 1 158 ? -17.594 -18.359 -16.594 1 94.56 158 LEU A CA 1
ATOM 1274 C C . LEU A 1 158 ? -16.719 -19.422 -15.953 1 94.56 158 LEU A C 1
ATOM 1276 O O . LEU A 1 158 ? -15.625 -19.703 -16.438 1 94.56 158 LEU A O 1
ATOM 1280 N N . ILE A 1 159 ? -17.156 -20.031 -14.891 1 94.44 159 ILE A N 1
ATOM 1281 C CA . ILE A 1 159 ? -16.391 -21.047 -14.188 1 94.44 159 ILE A CA 1
ATOM 1282 C C . ILE A 1 159 ? -16.453 -22.359 -14.953 1 94.44 159 ILE A C 1
ATOM 1284 O O . ILE A 1 159 ? -15.438 -23.031 -15.148 1 94.44 159 ILE A O 1
ATOM 1288 N N . LEU A 1 160 ? -17.594 -22.75 -15.555 1 93.62 160 LEU A N 1
ATOM 1289 C CA . LEU A 1 160 ? -17.828 -24.094 -16.094 1 93.62 160 LEU A CA 1
ATOM 1290 C C . LEU A 1 160 ? -17.438 -24.156 -17.562 1 93.62 160 LEU A C 1
ATOM 1292 O O . LEU A 1 160 ? -17.062 -25.219 -18.062 1 93.62 160 LEU A O 1
ATOM 1296 N N . SER A 1 161 ? -17.5 -23.016 -18.219 1 92.88 161 SER A N 1
ATOM 1297 C CA . SER A 1 161 ? -17.312 -23.094 -19.672 1 92.88 161 SER A CA 1
ATOM 1298 C C . SER A 1 161 ? -16.188 -22.172 -20.125 1 92.88 161 SER A C 1
ATOM 1300 O O . SER A 1 161 ? -16.328 -20.953 -20.094 1 92.88 161 SER A O 1
ATOM 1302 N N . PRO A 1 162 ? -15.055 -22.75 -20.641 1 89.94 162 PRO A N 1
ATOM 1303 C CA . PRO A 1 162 ? -14 -21.922 -21.219 1 89.94 162 PRO A CA 1
ATOM 1304 C C . PRO A 1 162 ? -14.461 -21.172 -22.453 1 89.94 162 PRO A C 1
ATOM 1306 O O . PRO A 1 162 ? -13.938 -20.094 -22.766 1 89.94 162 PRO A O 1
ATOM 1309 N N . ARG A 1 163 ? -15.484 -21.656 -23.188 1 91.81 163 ARG A N 1
ATOM 1310 C CA . ARG A 1 163 ? -16.031 -20.984 -24.359 1 91.81 163 ARG A CA 1
ATOM 1311 C C . ARG A 1 163 ? -16.75 -19.703 -23.969 1 91.81 163 ARG A C 1
ATOM 1313 O O . ARG A 1 163 ? -16.641 -18.688 -24.672 1 91.81 163 ARG A O 1
ATOM 1320 N N . ALA A 1 164 ? -17.422 -19.828 -22.812 1 93.75 164 ALA A N 1
ATOM 1321 C CA . ALA A 1 164 ? -18.109 -18.625 -22.328 1 93.75 164 ALA A CA 1
ATOM 1322 C C . ALA A 1 164 ? -17.125 -17.516 -22 1 93.75 164 ALA A C 1
ATOM 1324 O O . ALA A 1 164 ? -17.406 -16.344 -22.219 1 93.75 164 ALA A O 1
ATOM 1325 N N . ARG A 1 165 ? -15.961 -17.922 -21.578 1 92.38 165 ARG A N 1
ATOM 1326 C CA . ARG A 1 165 ? -14.945 -16.938 -21.234 1 92.38 165 ARG A CA 1
ATOM 1327 C C . ARG A 1 165 ? -14.422 -16.234 -22.484 1 92.38 165 ARG A C 1
ATOM 1329 O O . ARG A 1 165 ? -14.219 -15.016 -22.469 1 92.38 165 ARG A O 1
ATOM 1336 N N . THR A 1 166 ? -14.234 -16.938 -23.5 1 90.5 166 THR A N 1
ATOM 1337 C CA . THR A 1 166 ? -13.695 -16.359 -24.719 1 90.5 166 THR A CA 1
ATOM 1338 C C . THR A 1 166 ? -14.75 -15.523 -25.438 1 90.5 166 THR A C 1
ATOM 1340 O O . THR A 1 166 ? -14.422 -14.523 -26.094 1 90.5 166 THR A O 1
ATOM 1343 N N . ILE A 1 167 ? -15.992 -15.898 -25.234 1 90.81 167 ILE A N 1
ATOM 1344 C CA . ILE A 1 167 ? -17.062 -15.18 -25.922 1 90.81 167 ILE A CA 1
ATOM 1345 C C . ILE A 1 167 ? -17.375 -13.883 -25.172 1 90.81 167 ILE A C 1
ATOM 1347 O O . ILE A 1 167 ? -17.516 -12.828 -25.797 1 90.81 167 ILE A O 1
ATOM 1351 N N . LEU A 1 168 ? -17.438 -13.969 -23.844 1 92.62 168 LEU A N 1
ATOM 1352 C CA . LEU A 1 168 ? -17.797 -12.797 -23.047 1 92.62 168 LEU A CA 1
ATOM 1353 C C . LEU A 1 168 ? -16.609 -11.852 -22.891 1 92.62 168 LEU A C 1
ATOM 1355 O O . LEU A 1 168 ? -16.781 -10.633 -22.875 1 92.62 168 LEU A O 1
ATOM 1359 N N . PHE A 1 169 ? -15.414 -12.414 -22.766 1 92.5 169 PHE A N 1
ATOM 1360 C CA . PHE A 1 169 ? -14.211 -11.617 -22.562 1 92.5 169 PHE A CA 1
ATOM 1361 C C . PHE A 1 169 ? -13.086 -12.102 -23.484 1 92.5 169 PHE A C 1
ATOM 1363 O O . PHE A 1 169 ? -12.195 -12.82 -23.031 1 92.5 169 PHE A O 1
ATOM 1370 N N . PRO A 1 170 ? -13.125 -11.695 -24.688 1 91.88 170 PRO A N 1
ATOM 1371 C CA . PRO A 1 170 ? -12.094 -12.125 -25.625 1 91.88 170 PRO A CA 1
ATOM 1372 C C . PRO A 1 170 ? -10.695 -11.656 -25.234 1 91.88 170 PRO A C 1
ATOM 1374 O O . PRO A 1 170 ? -10.547 -10.602 -24.609 1 91.88 170 PRO A O 1
ATOM 1377 N N . PRO A 1 171 ? -9.727 -12.461 -25.578 1 89.62 171 PRO A N 1
ATOM 1378 C CA . PRO A 1 171 ? -8.359 -12.156 -25.141 1 89.62 171 PRO A CA 1
ATOM 1379 C C . PRO A 1 171 ? -7.766 -10.961 -25.891 1 89.62 171 PRO A C 1
ATOM 1381 O O . PRO A 1 171 ? -8.117 -10.711 -27.047 1 89.62 171 PRO A O 1
ATOM 1384 N N . ALA A 1 172 ? -7.035 -10.195 -25.25 1 90.5 172 ALA A N 1
ATOM 1385 C CA . ALA A 1 172 ? -6.25 -9.086 -25.797 1 90.5 172 ALA A CA 1
ATOM 1386 C C . ALA A 1 172 ? -4.973 -8.875 -24.984 1 90.5 172 ALA A C 1
ATOM 1388 O O . ALA A 1 172 ? -4.984 -8.961 -23.766 1 90.5 172 ALA A O 1
ATOM 1389 N N . PRO A 1 173 ? -3.885 -8.672 -25.734 1 90.69 173 PRO A N 1
ATOM 1390 C CA . PRO A 1 173 ? -2.641 -8.43 -25 1 90.69 173 PRO A CA 1
ATOM 1391 C C . PRO A 1 173 ? -2.729 -7.215 -24.078 1 90.69 173 PRO A C 1
ATOM 1393 O O . PRO A 1 173 ? -3.285 -6.184 -24.469 1 90.69 173 PRO A O 1
ATOM 1396 N N . LEU A 1 174 ? -2.189 -7.32 -22.953 1 89.94 174 LEU A N 1
ATOM 1397 C CA . LEU A 1 174 ? -2.297 -6.301 -21.906 1 89.94 174 LEU A CA 1
ATOM 1398 C C . LEU A 1 174 ? -1.635 -5 -22.359 1 89.94 174 LEU A C 1
ATOM 1400 O O . LEU A 1 174 ? -2.107 -3.912 -22.031 1 89.94 174 LEU A O 1
ATOM 1404 N N . ALA A 1 175 ? -0.594 -5.145 -23.188 1 88.81 175 ALA A N 1
ATOM 1405 C CA . ALA A 1 175 ? 0.208 -3.984 -23.547 1 88.81 175 ALA A CA 1
ATOM 1406 C C . ALA A 1 175 ? -0.468 -3.184 -24.656 1 88.81 175 ALA A C 1
ATOM 1408 O O . ALA A 1 175 ? -0.112 -2.029 -24.906 1 88.81 175 ALA A O 1
ATOM 1409 N N . MET A 1 176 ? -1.544 -3.758 -25.266 1 90.12 176 MET A N 1
ATOM 1410 C CA . MET A 1 176 ? -2.139 -3.115 -26.438 1 90.12 176 MET A CA 1
ATOM 1411 C C . MET A 1 176 ? -3.416 -2.375 -26.062 1 90.12 176 MET A C 1
ATOM 1413 O O . MET A 1 176 ? -4.027 -1.712 -26.891 1 90.12 176 MET A O 1
ATOM 1417 N N . VAL A 1 177 ? -3.846 -2.463 -24.859 1 89 177 VAL A N 1
ATOM 1418 C CA . VAL A 1 177 ? -5.094 -1.838 -24.422 1 89 177 VAL A CA 1
ATOM 1419 C C . VAL A 1 177 ? -4.797 -0.711 -23.438 1 89 177 VAL A C 1
ATOM 1421 O O . VAL A 1 177 ? -4.051 -0.901 -22.484 1 89 177 VAL A O 1
ATOM 1424 N N . ASP A 1 178 ? -5.352 0.364 -23.703 1 88.88 178 ASP A N 1
ATOM 1425 C CA . ASP A 1 178 ? -5.211 1.488 -22.781 1 88.88 178 ASP A CA 1
ATOM 1426 C C . ASP A 1 178 ? -6.191 1.37 -21.625 1 88.88 178 ASP A C 1
ATOM 1428 O O . ASP A 1 178 ? -7.387 1.15 -21.828 1 88.88 178 ASP A O 1
ATOM 1432 N N . ILE A 1 179 ? -5.75 1.565 -20.438 1 87.31 179 ILE A N 1
ATOM 1433 C CA . ILE A 1 179 ? -6.539 1.354 -19.219 1 87.31 179 ILE A CA 1
ATOM 1434 C C . ILE A 1 179 ? -7.555 2.486 -19.062 1 87.31 179 ILE A C 1
ATOM 1436 O O . ILE A 1 179 ? -8.594 2.311 -18.422 1 87.31 179 ILE A O 1
ATOM 1440 N N . ARG A 1 180 ? -7.457 3.637 -19.734 1 84.38 180 ARG A N 1
ATOM 1441 C CA . ARG A 1 180 ? -8.297 4.812 -19.516 1 84.38 180 ARG A CA 1
ATOM 1442 C C . ARG A 1 180 ? -9.484 4.82 -20.469 1 84.38 180 ARG A C 1
ATOM 1444 O O . ARG A 1 180 ? -10.617 5.047 -20.062 1 84.38 180 ARG A O 1
ATOM 1451 N N . ASP A 1 181 ? -9.125 4.559 -21.703 1 85.62 181 ASP A N 1
ATOM 1452 C CA . ASP A 1 181 ? -10.18 4.727 -22.703 1 85.62 181 ASP A CA 1
ATOM 1453 C C . ASP A 1 181 ? -10.453 3.416 -23.438 1 85.62 181 ASP A C 1
ATOM 1455 O O . ASP A 1 181 ? -11.391 3.326 -24.219 1 85.62 181 ASP A O 1
ATOM 1459 N N . GLY A 1 182 ? -9.68 2.451 -23.219 1 84.56 182 GLY A N 1
ATOM 1460 C CA . GLY A 1 182 ? -9.922 1.17 -23.859 1 84.56 182 GLY A CA 1
ATOM 1461 C C . GLY A 1 182 ? -9.5 1.148 -25.312 1 84.56 182 GLY A C 1
ATOM 1462 O O . GLY A 1 182 ? -9.852 0.227 -26.062 1 84.56 182 GLY A O 1
ATOM 1463 N N . SER A 1 183 ? -8.758 2.16 -25.672 1 87.62 183 SER A N 1
ATOM 1464 C CA . SER A 1 183 ? -8.297 2.24 -27.062 1 87.62 183 SER A CA 1
ATOM 1465 C C . SER A 1 183 ? -6.98 1.495 -27.25 1 87.62 183 SER A C 1
ATOM 1467 O O . SER A 1 183 ? -6.441 0.929 -26.297 1 87.62 183 SER A O 1
ATOM 1469 N N . ILE A 1 184 ? -6.605 1.372 -28.531 1 88.62 184 ILE A N 1
ATOM 1470 C CA . ILE A 1 184 ? -5.363 0.678 -28.859 1 88.62 184 ILE A CA 1
ATOM 1471 C C . ILE A 1 184 ? -4.168 1.529 -28.422 1 88.62 184 ILE A C 1
ATOM 1473 O O . ILE A 1 184 ? -4.152 2.742 -28.641 1 88.62 184 ILE A O 1
ATOM 1477 N N . ALA A 1 185 ? -3.334 0.947 -27.656 1 86.75 185 ALA A N 1
ATOM 1478 C CA . ALA A 1 185 ? -2.143 1.647 -27.188 1 86.75 185 ALA A CA 1
ATOM 1479 C C . ALA A 1 185 ? -0.873 0.925 -27.625 1 86.75 185 ALA A C 1
ATOM 1481 O O . ALA A 1 185 ? -0.86 -0.302 -27.75 1 86.75 185 ALA A O 1
ATOM 1482 N N . LYS A 1 186 ? 0.094 1.64 -27.875 1 86.06 186 LYS A N 1
ATOM 1483 C CA . LYS A 1 186 ? 1.392 1.065 -28.219 1 86.06 186 LYS A CA 1
ATOM 1484 C C . LYS A 1 186 ? 2.08 0.49 -26.984 1 86.06 186 LYS A C 1
ATOM 1486 O O . LYS A 1 186 ? 2.062 1.103 -25.906 1 86.06 186 LYS A O 1
ATOM 1491 N N . PRO A 1 187 ? 2.57 -0.725 -27.188 1 87.5 187 PRO A N 1
ATOM 1492 C CA . PRO A 1 187 ? 3.264 -1.327 -26.047 1 87.5 187 PRO A CA 1
ATOM 1493 C C . PRO A 1 187 ? 4.441 -0.486 -25.562 1 87.5 187 PRO A C 1
ATOM 1495 O O . PRO A 1 187 ? 5.133 0.14 -26.359 1 87.5 187 PRO A O 1
ATOM 1498 N N . MET A 1 188 ? 4.738 -0.446 -24.391 1 83.56 188 MET A N 1
ATOM 1499 C CA . MET A 1 188 ? 5.773 0.377 -23.766 1 83.56 188 MET A CA 1
ATOM 1500 C C . MET A 1 188 ? 7.164 -0.141 -24.125 1 83.56 188 MET A C 1
ATOM 1502 O O . MET A 1 188 ? 8.141 0.613 -24.094 1 83.56 188 MET A O 1
ATOM 1506 N N . GLY A 1 189 ? 7.234 -1.449 -24.438 1 78.19 189 GLY A N 1
ATOM 1507 C CA . GLY A 1 189 ? 8.508 -2.039 -24.812 1 78.19 189 GLY A CA 1
ATOM 1508 C C . GLY A 1 189 ? 8.898 -1.766 -26.25 1 78.19 189 GLY A C 1
ATOM 1509 O O . GLY A 1 189 ? 10 -2.115 -26.672 1 78.19 189 GLY A O 1
ATOM 1510 N N . GLY A 1 190 ? 8.117 -1.093 -26.984 1 78.94 190 GLY A N 1
ATOM 1511 C CA . GLY A 1 190 ? 8.391 -0.744 -28.375 1 78.94 190 GLY A CA 1
ATOM 1512 C C . GLY A 1 190 ? 7.871 -1.768 -29.359 1 78.94 190 GLY A C 1
ATOM 1513 O O . GLY A 1 190 ? 7.559 -1.431 -30.5 1 78.94 190 GLY A O 1
ATOM 1514 N N . THR A 1 191 ? 7.98 -3.006 -28.984 1 82.69 191 THR A N 1
ATOM 1515 C CA . THR A 1 191 ? 7.48 -4.105 -29.812 1 82.69 191 THR A CA 1
ATOM 1516 C C . THR A 1 191 ? 6.645 -5.066 -28.969 1 82.69 191 THR A C 1
ATOM 1518 O O . THR A 1 191 ? 6.91 -5.246 -27.766 1 82.69 191 THR A O 1
ATOM 1521 N N . LEU A 1 192 ? 5.617 -5.445 -29.656 1 85.75 192 LEU A N 1
ATOM 1522 C CA . LEU A 1 192 ? 4.816 -6.426 -28.922 1 85.75 192 LEU A CA 1
ATOM 1523 C C . LEU A 1 192 ? 5.484 -7.797 -28.953 1 85.75 192 LEU A C 1
ATOM 1525 O O . LEU A 1 192 ? 5.316 -8.555 -29.906 1 85.75 192 LEU A O 1
ATOM 1529 N N . GLY A 1 193 ? 6.234 -8.047 -27.906 1 84.62 193 GLY A N 1
ATOM 1530 C CA . GLY A 1 193 ? 6.945 -9.312 -27.844 1 84.62 193 GLY A CA 1
ATOM 1531 C C . GLY A 1 193 ? 6.301 -10.32 -26.922 1 84.62 193 GLY A C 1
ATOM 1532 O O . GLY A 1 193 ? 6.637 -11.508 -26.953 1 84.62 193 GLY A O 1
ATOM 1533 N N . SER A 1 194 ? 5.484 -9.836 -26.047 1 86.88 194 SER A N 1
ATOM 1534 C CA . SER A 1 194 ? 4.789 -10.719 -25.109 1 86.88 194 SER A CA 1
ATOM 1535 C C . SER A 1 194 ? 3.336 -10.305 -24.938 1 86.88 194 SER A C 1
ATOM 1537 O O . SER A 1 194 ? 3 -9.125 -25.078 1 86.88 194 SER A O 1
ATOM 1539 N N . THR A 1 195 ? 2.52 -11.273 -24.594 1 85.69 195 THR A N 1
ATOM 1540 C CA . THR A 1 195 ? 1.094 -10.977 -24.5 1 85.69 195 THR A CA 1
ATOM 1541 C C . THR A 1 195 ? 0.672 -10.828 -23.031 1 85.69 195 THR A C 1
ATOM 1543 O O . THR A 1 195 ? -0.353 -10.211 -22.734 1 85.69 195 THR A O 1
ATOM 1546 N N . ASP A 1 196 ? 1.429 -11.328 -22.156 1 86.56 196 ASP A N 1
ATOM 1547 C CA . ASP A 1 196 ? 0.98 -11.391 -20.766 1 86.56 196 ASP A CA 1
ATOM 1548 C C . ASP A 1 196 ? 1.632 -10.297 -19.938 1 86.56 196 ASP A C 1
ATOM 1550 O O . ASP A 1 196 ? 1.241 -10.07 -18.781 1 86.56 196 ASP A O 1
ATOM 1554 N N . ALA A 1 197 ? 2.617 -9.68 -20.516 1 88.31 197 ALA A N 1
ATOM 1555 C CA . ALA A 1 197 ? 3.311 -8.633 -19.75 1 88.31 197 ALA A CA 1
ATOM 1556 C C . ALA A 1 197 ? 2.637 -7.277 -19.953 1 88.31 197 ALA A C 1
ATOM 1558 O O . ALA A 1 197 ? 1.99 -7.039 -20.969 1 88.31 197 ALA A O 1
ATOM 1559 N N . ALA A 1 198 ? 2.748 -6.469 -19 1 87.69 198 ALA A N 1
ATOM 1560 C CA . ALA A 1 198 ? 2.16 -5.133 -19.078 1 87.69 198 ALA A CA 1
ATOM 1561 C C . ALA A 1 198 ? 2.941 -4.246 -20.031 1 87.69 198 ALA A C 1
ATOM 1563 O O . ALA A 1 198 ? 2.367 -3.363 -20.688 1 87.69 198 ALA A O 1
ATOM 1564 N N . THR A 1 199 ? 4.246 -4.469 -20.25 1 86 199 THR A N 1
ATOM 1565 C CA . THR A 1 199 ? 5.098 -3.658 -21.109 1 86 199 THR A CA 1
ATOM 1566 C C . THR A 1 199 ? 5.125 -4.227 -22.531 1 86 199 THR A C 1
ATOM 1568 O O . THR A 1 199 ? 5.453 -3.514 -23.484 1 86 199 THR A O 1
ATOM 1571 N N . GLY A 1 200 ? 4.793 -5.434 -22.672 1 85.88 200 GLY A N 1
ATOM 1572 C CA . GLY A 1 200 ? 4.844 -6.086 -23.969 1 85.88 200 GLY A CA 1
ATOM 1573 C C . GLY A 1 200 ? 6.258 -6.273 -24.484 1 85.88 200 GLY A C 1
ATOM 1574 O O . GLY A 1 200 ? 6.473 -6.391 -25.688 1 85.88 200 GLY A O 1
ATOM 1575 N N . ALA A 1 201 ? 7.219 -6.352 -23.609 1 85.19 201 ALA A N 1
ATOM 1576 C CA . ALA A 1 201 ? 8.625 -6.484 -23.984 1 85.19 201 ALA A CA 1
ATOM 1577 C C . ALA A 1 201 ? 8.898 -7.863 -24.578 1 85.19 201 ALA A C 1
ATOM 1579 O O . ALA A 1 201 ? 8.219 -8.836 -24.25 1 85.19 201 ALA A O 1
ATOM 1580 N N . PRO A 1 202 ? 9.82 -7.863 -25.469 1 84.69 202 PRO A N 1
ATOM 1581 C CA . PRO A 1 202 ? 10.164 -9.156 -26.078 1 84.69 202 PRO A CA 1
ATOM 1582 C C . PRO A 1 202 ? 10.828 -10.102 -25.078 1 84.69 202 PRO A C 1
ATOM 1584 O O . PRO A 1 202 ? 11.414 -9.656 -24.094 1 84.69 202 PRO A O 1
ATOM 1587 N N . GLN A 1 203 ? 10.562 -11.375 -25.344 1 84.31 203 GLN A N 1
ATOM 1588 C CA . GLN A 1 203 ? 11.109 -12.383 -24.453 1 84.31 203 GLN A CA 1
ATOM 1589 C C . GLN A 1 203 ? 11.742 -13.531 -25.234 1 84.31 203 GLN A C 1
ATOM 1591 O O . GLN A 1 203 ? 11.391 -13.758 -26.406 1 84.31 203 GLN A O 1
ATOM 1596 N N . ASN A 1 204 ? 12.719 -14.172 -24.609 1 79.19 204 ASN A N 1
ATOM 1597 C CA . ASN A 1 204 ? 13.328 -15.367 -25.188 1 79.19 204 ASN A CA 1
ATOM 1598 C C . ASN A 1 204 ? 12.539 -16.625 -24.828 1 79.19 204 ASN A C 1
ATOM 1600 O O . ASN A 1 204 ? 12.328 -17.5 -25.688 1 79.19 204 ASN A O 1
ATOM 1604 N N . LEU A 1 205 ? 12.219 -16.609 -23.547 1 82 205 LEU A N 1
ATOM 1605 C CA . LEU A 1 205 ? 11.438 -17.719 -23.031 1 82 205 LEU A CA 1
ATOM 1606 C C . LEU A 1 205 ? 10.055 -17.266 -22.578 1 82 205 LEU A C 1
ATOM 1608 O O . LEU A 1 205 ? 9.898 -16.125 -22.109 1 82 205 LEU A O 1
ATOM 1612 N N . LYS A 1 206 ? 9.195 -18.156 -22.734 1 85.88 206 LYS A N 1
ATOM 1613 C CA . LYS A 1 206 ? 7.844 -17.812 -22.312 1 85.88 206 LYS A CA 1
ATOM 1614 C C . LYS A 1 206 ? 7.809 -17.406 -20.844 1 85.88 206 LYS A C 1
ATOM 1616 O O . LYS A 1 206 ? 8.391 -18.078 -19.984 1 85.88 206 LYS A O 1
ATOM 1621 N N . GLY A 1 207 ? 7.266 -16.297 -20.531 1 87.94 207 GLY A N 1
ATOM 1622 C CA . GLY A 1 207 ? 7.078 -15.852 -19.156 1 87.94 207 GLY A CA 1
ATOM 1623 C C . GLY A 1 207 ? 8.242 -15.039 -18.625 1 87.94 207 GLY A C 1
ATOM 1624 O O . GLY A 1 207 ? 8.188 -14.523 -17.516 1 87.94 207 GLY A O 1
ATOM 1625 N N . GLU A 1 208 ? 9.273 -14.875 -19.328 1 86.81 208 GLU A N 1
ATOM 1626 C CA . GLU A 1 208 ? 10.461 -14.164 -18.891 1 86.81 208 GLU A CA 1
ATOM 1627 C C . GLU A 1 208 ? 10.188 -12.664 -18.734 1 86.81 208 GLU A C 1
ATOM 1629 O O . GLU A 1 208 ? 10.695 -12.023 -17.812 1 86.81 208 GLU A O 1
ATOM 1634 N N . SER A 1 209 ? 9.438 -12.125 -19.656 1 87.19 209 SER A N 1
ATOM 1635 C CA . SER A 1 209 ? 9.125 -10.703 -19.594 1 87.19 209 SER A CA 1
ATOM 1636 C C . SER A 1 209 ? 8.336 -10.352 -18.344 1 87.19 209 SER A C 1
ATOM 1638 O O . SER A 1 209 ? 8.578 -9.32 -17.703 1 87.19 209 SER A O 1
ATOM 1640 N N . VAL A 1 210 ? 7.41 -11.195 -18.016 1 90.56 210 VAL A N 1
ATOM 1641 C CA . VAL A 1 210 ? 6.594 -10.977 -16.828 1 90.56 210 VAL A CA 1
ATOM 1642 C C . VAL A 1 210 ? 7.465 -11.055 -15.578 1 90.56 210 VAL A C 1
ATOM 1644 O O . VAL A 1 210 ? 7.293 -10.273 -14.641 1 90.56 210 VAL A O 1
ATOM 1647 N N . GLU A 1 211 ? 8.391 -12.023 -15.547 1 89.75 211 GLU A N 1
ATOM 1648 C CA . GLU A 1 211 ? 9.297 -12.18 -14.414 1 89.75 211 GLU A CA 1
ATOM 1649 C C . GLU A 1 211 ? 10.227 -10.984 -14.281 1 89.75 211 GLU A C 1
ATOM 1651 O O . GLU A 1 211 ? 10.477 -10.5 -13.172 1 89.75 211 GLU A O 1
ATOM 1656 N N . ASN A 1 212 ? 10.68 -10.492 -15.406 1 85.56 212 ASN A N 1
ATOM 1657 C CA . ASN A 1 212 ? 11.547 -9.32 -15.383 1 85.56 212 ASN A CA 1
ATOM 1658 C C . ASN A 1 212 ? 10.781 -8.062 -14.984 1 85.56 212 ASN A C 1
ATOM 1660 O O . ASN A 1 212 ? 11.305 -7.215 -14.258 1 85.56 212 ASN A O 1
ATOM 1664 N N . GLU A 1 213 ? 9.648 -7.98 -15.523 1 88.94 213 GLU A N 1
ATOM 1665 C CA . GLU A 1 213 ? 8.805 -6.852 -15.148 1 88.94 213 GLU A CA 1
ATOM 1666 C C . GLU A 1 213 ? 8.547 -6.824 -13.641 1 88.94 213 GLU A C 1
ATOM 1668 O O . GLU A 1 213 ? 8.578 -5.762 -13.023 1 88.94 213 GLU A O 1
ATOM 1673 N N . ALA A 1 214 ? 8.211 -7.965 -13.094 1 90.25 214 ALA A N 1
ATOM 1674 C CA . ALA A 1 214 ? 7.953 -8.055 -11.664 1 90.25 214 ALA A CA 1
ATOM 1675 C C . ALA A 1 214 ? 9.18 -7.637 -10.859 1 90.25 214 ALA A C 1
ATOM 1677 O O . ALA A 1 214 ? 9.07 -6.879 -9.891 1 90.25 214 ALA A O 1
ATOM 1678 N N . SER A 1 215 ? 10.312 -8.102 -11.273 1 85.81 215 SER A N 1
ATOM 1679 C CA . SER A 1 215 ? 11.555 -7.77 -10.586 1 85.81 215 SER A CA 1
ATOM 1680 C C . SER A 1 215 ? 11.875 -6.285 -10.703 1 85.81 215 SER A C 1
ATOM 1682 O O . SER A 1 215 ? 12.297 -5.652 -9.727 1 85.81 215 SER A O 1
ATOM 1684 N N . ASN A 1 216 ? 11.664 -5.777 -11.898 1 83.62 216 ASN A N 1
ATOM 1685 C CA . ASN A 1 216 ? 11.93 -4.359 -12.109 1 83.62 216 ASN A CA 1
ATOM 1686 C C . ASN A 1 216 ? 10.93 -3.48 -11.359 1 83.62 216 ASN A C 1
ATOM 1688 O O . ASN A 1 216 ? 11.273 -2.375 -10.93 1 83.62 216 ASN A O 1
ATOM 1692 N N . PHE A 1 217 ? 9.828 -3.898 -11.289 1 85.5 217 PHE A N 1
ATOM 1693 C CA . PHE A 1 217 ? 8.82 -3.172 -10.523 1 85.5 217 PHE A CA 1
ATOM 1694 C C . PHE A 1 217 ? 9.234 -3.059 -9.062 1 85.5 217 PHE A C 1
ATOM 1696 O O . PHE A 1 217 ? 9.195 -1.972 -8.484 1 85.5 217 PHE A O 1
ATOM 1703 N N . ILE A 1 218 ? 9.547 -4.148 -8.469 1 84.06 218 ILE A N 1
ATOM 1704 C CA . ILE A 1 218 ? 9.922 -4.156 -7.059 1 84.06 218 ILE A CA 1
ATOM 1705 C C . ILE A 1 218 ? 11.195 -3.338 -6.859 1 84.06 218 ILE A C 1
ATOM 1707 O O . ILE A 1 218 ? 11.336 -2.623 -5.863 1 84.06 218 ILE A O 1
ATOM 1711 N N . THR A 1 219 ? 12.102 -3.432 -7.812 1 79.12 219 THR A N 1
ATOM 1712 C CA . THR A 1 219 ? 13.336 -2.658 -7.738 1 79.12 219 THR A CA 1
ATOM 1713 C C . THR A 1 219 ? 13.039 -1.163 -7.816 1 79.12 219 THR A C 1
ATOM 1715 O O . THR A 1 219 ? 13.648 -0.368 -7.094 1 79.12 219 THR A O 1
ATOM 1718 N N . SER A 1 220 ? 12.188 -0.889 -8.672 1 80 220 SER A N 1
ATOM 1719 C CA . SER A 1 220 ? 11.828 0.518 -8.82 1 80 220 SER A CA 1
ATOM 1720 C C . SER A 1 220 ? 11.141 1.053 -7.57 1 80 220 SER A C 1
ATOM 1722 O O . SER A 1 220 ? 11.438 2.162 -7.117 1 80 220 SER A O 1
ATOM 1724 N N . VAL A 1 221 ? 10.258 0.331 -7.082 1 79.06 221 VAL A N 1
ATOM 1725 C CA . VAL A 1 221 ? 9.539 0.742 -5.879 1 79.06 221 VAL A CA 1
ATOM 1726 C C . VAL A 1 221 ? 10.516 0.862 -4.711 1 79.06 221 VAL A C 1
ATOM 1728 O O . VAL A 1 221 ? 10.414 1.784 -3.9 1 79.06 221 VAL A O 1
ATOM 1731 N N . SER A 1 222 ? 11.406 -0.082 -4.656 1 77.12 222 SER A N 1
ATOM 1732 C CA . SER A 1 222 ? 12.414 -0.042 -3.6 1 77.12 222 SER A CA 1
ATOM 1733 C C . SER A 1 222 ? 13.328 1.167 -3.756 1 77.12 222 SER A C 1
ATOM 1735 O O . SER A 1 222 ? 13.781 1.743 -2.764 1 77.12 222 SER A O 1
ATOM 1737 N N . ALA A 1 223 ? 13.602 1.525 -4.977 1 72.94 223 ALA A N 1
ATOM 1738 C CA . ALA A 1 223 ? 14.43 2.695 -5.246 1 72.94 223 ALA A CA 1
ATOM 1739 C C . ALA A 1 223 ? 13.758 3.975 -4.762 1 72.94 223 ALA A C 1
ATOM 1741 O O . ALA A 1 223 ? 14.414 4.859 -4.207 1 72.94 223 ALA A O 1
ATOM 1742 N N . ILE A 1 224 ? 12.539 4.047 -4.992 1 72.5 224 ILE A N 1
ATOM 1743 C CA . ILE A 1 224 ? 11.781 5.203 -4.531 1 72.5 224 ILE A CA 1
ATOM 1744 C C . ILE A 1 224 ? 11.836 5.285 -3.008 1 72.5 224 ILE A C 1
ATOM 1746 O O . ILE A 1 224 ? 12.031 6.367 -2.443 1 72.5 224 ILE A O 1
ATOM 1750 N N . ALA A 1 225 ? 11.672 4.168 -2.393 1 74.5 225 ALA A N 1
ATOM 1751 C CA . ALA A 1 225 ? 11.688 4.137 -0.932 1 74.5 225 ALA A CA 1
ATOM 1752 C C . ALA A 1 225 ? 13.055 4.543 -0.39 1 74.5 225 ALA A C 1
ATOM 1754 O O . ALA A 1 225 ? 13.148 5.203 0.646 1 74.5 225 ALA A O 1
ATOM 1755 N N . THR A 1 226 ? 14.086 4.172 -1.074 1 71 226 THR A N 1
ATOM 1756 C CA . THR A 1 226 ? 15.438 4.539 -0.663 1 71 226 THR A CA 1
ATOM 1757 C C . THR A 1 226 ? 15.672 6.035 -0.848 1 71 226 THR A C 1
ATOM 1759 O O . THR A 1 226 ? 16.344 6.668 -0.031 1 71 226 THR A O 1
ATOM 1762 N N . ASN A 1 227 ? 15.062 6.539 -1.878 1 68.12 227 ASN A N 1
ATOM 1763 C CA . ASN A 1 227 ? 15.203 7.969 -2.133 1 68.12 227 ASN A CA 1
ATOM 1764 C C . ASN A 1 227 ? 14.492 8.797 -1.065 1 68.12 227 ASN A C 1
ATOM 1766 O O . ASN A 1 227 ? 14.891 9.93 -0.791 1 68.12 227 ASN A O 1
ATOM 1770 N N . LEU A 1 228 ? 13.492 8.219 -0.575 1 67.69 228 LEU A N 1
ATOM 1771 C CA . LEU A 1 228 ? 12.805 8.906 0.512 1 67.69 228 LEU A CA 1
ATOM 1772 C C . LEU A 1 228 ? 13.734 9.109 1.701 1 67.69 228 LEU A C 1
ATOM 1774 O O . LEU A 1 228 ? 13.594 10.086 2.443 1 67.69 228 LEU A O 1
ATOM 1778 N N . LEU A 1 229 ? 14.688 8.211 1.866 1 62.28 229 LEU A N 1
ATOM 1779 C CA . LEU A 1 229 ? 15.617 8.281 2.986 1 62.28 229 LEU A CA 1
ATOM 1780 C C . LEU A 1 229 ? 16.797 9.203 2.662 1 62.28 229 LEU A C 1
ATOM 1782 O O . LEU A 1 229 ? 17.266 9.945 3.529 1 62.28 229 LEU A O 1
ATOM 1786 N N . THR A 1 230 ? 17.156 9.109 1.327 1 59.75 230 THR A N 1
ATOM 1787 C CA . THR A 1 230 ? 18.375 9.828 0.974 1 59.75 230 THR A CA 1
ATOM 1788 C C . THR A 1 230 ? 18.062 11.25 0.518 1 59.75 230 THR A C 1
ATOM 1790 O O . THR A 1 230 ? 18.922 12.125 0.539 1 59.75 230 THR A O 1
ATOM 1793 N N . GLY A 1 231 ? 16.797 11.578 0.369 1 54.66 231 GLY A N 1
ATOM 1794 C CA . GLY A 1 231 ? 16.406 12.891 -0.129 1 54.66 231 GLY A CA 1
ATOM 1795 C C . GLY A 1 231 ? 16.953 13.188 -1.511 1 54.66 231 GLY A C 1
ATOM 1796 O O . GLY A 1 231 ? 16.984 14.352 -1.932 1 54.66 231 GLY A O 1
ATOM 1797 N N . LYS A 1 232 ? 17.656 12.156 -2.27 1 50.12 232 LYS A N 1
ATOM 1798 C CA . LYS A 1 232 ? 18.281 12.383 -3.574 1 50.12 232 LYS A CA 1
ATOM 1799 C C . LYS A 1 232 ? 17.219 12.461 -4.676 1 50.12 232 LYS A C 1
ATOM 1801 O O . LYS A 1 232 ? 16.328 11.609 -4.75 1 50.12 232 LYS A O 1
ATOM 1806 N N . ASP A 1 233 ? 16.938 13.664 -5.207 1 42.56 233 ASP A N 1
ATOM 1807 C CA . ASP A 1 233 ? 16.094 13.742 -6.402 1 42.56 233 ASP A CA 1
ATOM 1808 C C . ASP A 1 233 ? 16.859 13.242 -7.629 1 42.56 233 ASP A C 1
ATOM 1810 O O . ASP A 1 233 ? 17.875 13.812 -8.008 1 42.56 233 ASP A O 1
ATOM 1814 N N . PRO A 1 234 ? 16.734 12.07 -8.078 1 39.56 234 PRO A N 1
ATOM 1815 C CA . PRO A 1 234 ? 17.516 11.656 -9.258 1 39.56 234 PRO A CA 1
ATOM 1816 C C . PRO A 1 234 ? 17.438 12.664 -10.398 1 39.56 234 PRO A C 1
ATOM 1818 O O . PRO A 1 234 ? 18.391 12.812 -11.172 1 39.56 234 PRO A O 1
ATOM 1821 N N . HIS A 1 235 ? 16.219 13.039 -10.844 1 37.06 235 HIS A N 1
ATOM 1822 C CA . HIS A 1 235 ? 16.078 13.953 -11.969 1 37.06 235 HIS A CA 1
ATOM 1823 C C . HIS A 1 235 ? 16.25 15.406 -11.539 1 37.06 235 HIS A C 1
ATOM 1825 O O . HIS A 1 235 ? 15.992 16.328 -12.312 1 37.06 235 HIS A O 1
ATOM 1831 N N . GLY A 1 236 ? 16.281 15.695 -10.391 1 36.16 236 GLY A N 1
ATOM 1832 C CA . GLY A 1 236 ? 16.312 17.109 -10.062 1 36.16 236 GLY A CA 1
ATOM 1833 C C . GLY A 1 236 ? 17.453 17.859 -10.727 1 36.16 236 GLY A C 1
ATOM 1834 O O . GLY A 1 236 ? 18.5 17.281 -11 1 36.16 236 GLY A O 1
ATOM 1835 N N . ALA A 1 237 ? 17.094 18.859 -11.508 1 32.5 237 ALA A N 1
ATOM 1836 C CA . ALA A 1 237 ? 18.016 19.812 -12.125 1 32.5 237 ALA A CA 1
ATOM 1837 C C . ALA A 1 237 ? 19.25 20.047 -11.242 1 32.5 237 ALA A C 1
ATOM 1839 O O . ALA A 1 237 ? 19.141 20.047 -10.016 1 32.5 237 ALA A O 1
ATOM 1840 N N . PRO A 1 238 ? 20.453 19.703 -11.75 1 32.72 238 PRO A N 1
ATOM 1841 C CA . PRO A 1 238 ? 21.656 20.172 -11.07 1 32.72 238 PRO A CA 1
ATOM 1842 C C . PRO A 1 238 ? 21.453 21.5 -10.344 1 32.72 238 PRO A C 1
ATOM 1844 O O . PRO A 1 238 ? 21 22.484 -10.945 1 32.72 238 PRO A O 1
ATOM 1847 N N . ASN A 1 239 ? 20.844 21.578 -9.336 1 31.39 239 ASN A N 1
ATOM 1848 C CA . ASN A 1 239 ? 20.984 22.906 -8.773 1 31.39 239 ASN A CA 1
ATOM 1849 C C . ASN A 1 239 ? 22.25 23.594 -9.25 1 31.39 239 ASN A C 1
ATOM 1851 O O . ASN A 1 239 ? 23.328 22.984 -9.289 1 31.39 239 ASN A O 1
ATOM 1855 N N . GLU A 1 240 ? 22.141 24.531 -10.047 1 32.47 240 GLU A N 1
ATOM 1856 C CA . GLU A 1 240 ? 23.234 25.391 -10.5 1 32.47 240 GLU A CA 1
ATOM 1857 C C . GLU A 1 240 ? 24.359 25.438 -9.469 1 32.47 240 GLU A C 1
ATOM 1859 O O . GLU A 1 240 ? 25.516 25.672 -9.812 1 32.47 240 GLU A O 1
ATOM 1864 N N . PHE A 1 241 ? 23.922 25.672 -8.234 1 30.56 241 PHE A N 1
ATOM 1865 C CA . PHE A 1 241 ? 25.031 25.875 -7.309 1 30.56 241 PHE A CA 1
ATOM 1866 C C . PHE A 1 241 ? 25.672 24.547 -6.93 1 30.56 241 PHE A C 1
ATOM 1868 O O . PHE A 1 241 ? 26.438 24.453 -5.961 1 30.56 241 PHE A O 1
ATOM 1875 N N . ASP A 1 242 ? 25.219 23.469 -7.324 1 31.36 242 ASP A N 1
ATOM 1876 C CA . ASP A 1 242 ? 26 22.266 -7.051 1 31.36 242 ASP A CA 1
ATOM 1877 C C . ASP A 1 242 ? 27.375 22.328 -7.719 1 31.36 242 ASP A C 1
ATOM 1879 O O . ASP A 1 242 ? 27.484 22.141 -8.93 1 31.36 242 ASP A O 1
ATOM 1883 N N . GLY A 1 243 ? 28.156 23.266 -7.449 1 28.48 243 GLY A N 1
ATOM 1884 C CA . GLY A 1 243 ? 29.547 22.922 -7.711 1 28.48 243 GLY A CA 1
ATOM 1885 C C . GLY A 1 243 ? 29.875 21.484 -7.367 1 28.48 243 GLY A C 1
ATOM 1886 O O . GLY A 1 243 ? 30.562 21.219 -6.379 1 28.48 243 GLY A O 1
ATOM 1887 N N . SER A 1 244 ? 28.969 20.734 -7.305 1 31.09 244 SER A N 1
ATOM 1888 C CA . SER A 1 244 ? 29.406 19.344 -7.164 1 31.09 244 SER A CA 1
ATOM 1889 C C . SER A 1 244 ? 30.578 19.031 -8.086 1 31.09 244 SER A C 1
ATOM 1891 O O . SER A 1 244 ? 30.484 19.188 -9.305 1 31.09 244 SER A O 1
ATOM 1893 N N . SER A 1 245 ? 31.781 19.453 -7.652 1 28.52 245 SER A N 1
ATOM 1894 C CA . SER A 1 245 ? 32.906 18.672 -8.18 1 28.52 245 SER A CA 1
ATOM 1895 C C . SER A 1 245 ? 32.469 17.234 -8.445 1 28.52 245 SER A C 1
ATOM 1897 O O . SER A 1 245 ? 31.828 16.594 -7.605 1 28.52 245 SER A O 1
ATOM 1899 N N . GLU A 1 246 ? 32.25 16.828 -9.609 1 29.31 246 GLU A N 1
ATOM 1900 C CA . GLU A 1 246 ? 32.156 15.492 -10.203 1 29.31 246 GLU A CA 1
ATOM 1901 C C . GLU A 1 246 ? 32.812 14.445 -9.305 1 29.31 246 GLU A C 1
ATOM 1903 O O . GLU A 1 246 ? 32.469 13.266 -9.359 1 29.31 246 GLU A O 1
ATOM 1908 N N . GLN A 1 247 ? 34.031 14.789 -8.672 1 28.33 247 GLN A N 1
ATOM 1909 C CA . GLN A 1 247 ? 34.969 13.836 -8.086 1 28.33 247 GLN A CA 1
ATOM 1910 C C . GLN A 1 247 ? 34.562 13.484 -6.652 1 28.33 247 GLN A C 1
ATOM 1912 O O . GLN A 1 247 ? 35.312 12.805 -5.949 1 28.33 247 GLN A O 1
ATOM 1917 N N . GLY A 1 248 ? 33.719 14.234 -6.078 1 27.41 248 GLY A N 1
ATOM 1918 C CA . GLY A 1 248 ? 33.719 14.039 -4.637 1 27.41 248 GLY A CA 1
ATOM 1919 C C . GLY A 1 248 ? 33.188 12.68 -4.215 1 27.41 248 GLY A C 1
ATOM 1920 O O . GLY A 1 248 ? 32.562 11.992 -5.004 1 27.41 248 GLY A O 1
ATOM 1921 N N . PHE A 1 249 ? 33.75 12.195 -3.045 1 26.34 249 PHE A N 1
ATOM 1922 C CA . PHE A 1 249 ? 33.562 10.914 -2.373 1 26.34 249 PHE A CA 1
ATOM 1923 C C . PHE A 1 249 ? 32.094 10.648 -2.094 1 26.34 249 PHE A C 1
ATOM 1925 O O . PHE A 1 249 ? 31.438 11.438 -1.414 1 26.34 249 PHE A O 1
ATOM 1932 N N . LYS A 1 250 ? 31.469 10.086 -2.912 1 31.97 250 LYS A N 1
ATOM 1933 C CA . LYS A 1 250 ? 30.156 9.516 -2.674 1 31.97 250 LYS A CA 1
ATOM 1934 C C . LYS A 1 250 ? 30.141 8.672 -1.402 1 31.97 250 LYS A C 1
ATOM 1936 O O . LYS A 1 250 ? 30.641 7.551 -1.389 1 31.97 250 LYS A O 1
ATOM 1941 N N . PRO A 1 251 ? 30.156 9.273 -0.259 1 30.31 251 PRO A N 1
ATOM 1942 C CA . PRO A 1 251 ? 30.203 8.383 0.904 1 30.31 251 PRO A CA 1
ATOM 1943 C C . PRO A 1 251 ? 29.078 7.344 0.897 1 30.31 251 PRO A C 1
ATOM 1945 O O . PRO A 1 251 ? 27.953 7.645 0.49 1 30.31 251 PRO A O 1
ATOM 1948 N N . GLN A 1 252 ? 29.359 6.141 0.693 1 30.61 252 GLN A N 1
ATOM 1949 C CA . GLN A 1 252 ? 28.594 4.906 0.706 1 30.61 252 GLN A CA 1
ATOM 1950 C C . GLN A 1 252 ? 28 4.645 2.086 1 30.61 252 GLN A C 1
ATOM 1952 O O . GLN A 1 252 ? 28.672 4.113 2.971 1 30.61 252 GLN A O 1
ATOM 1957 N N . PHE A 1 253 ? 27.281 5.641 2.771 1 32 253 PHE A N 1
ATOM 1958 C CA . PHE A 1 253 ? 26.797 5.367 4.125 1 32 253 PHE A CA 1
ATOM 1959 C C . PHE A 1 253 ? 25.641 4.375 4.102 1 32 253 PHE A C 1
ATOM 1961 O O . PHE A 1 253 ? 24.938 4.262 3.098 1 32 253 PHE A O 1
ATOM 1968 N N . ASP A 1 254 ? 25.719 3.416 4.98 1 36.81 254 ASP A N 1
ATOM 1969 C CA . ASP A 1 254 ? 24.609 2.527 5.289 1 36.81 254 ASP A CA 1
ATOM 1970 C C . ASP A 1 254 ? 23.312 3.316 5.477 1 36.81 254 ASP A C 1
ATOM 1972 O O . ASP A 1 254 ? 23.328 4.449 5.961 1 36.81 254 ASP A O 1
ATOM 1976 N N . VAL A 1 255 ? 22.375 2.906 4.859 1 43.66 255 VAL A N 1
ATOM 1977 C CA . VAL A 1 255 ? 21.078 3.561 4.711 1 43.66 255 VAL A CA 1
ATOM 1978 C C . VAL A 1 255 ? 20.625 4.117 6.059 1 43.66 255 VAL A C 1
ATOM 1980 O O . VAL A 1 255 ? 20.094 5.227 6.137 1 43.66 255 VAL A O 1
ATOM 1983 N N . THR A 1 256 ? 20.812 3.303 7.105 1 41.81 256 THR A N 1
ATOM 1984 C CA . THR A 1 256 ? 20.391 3.76 8.422 1 41.81 256 THR A CA 1
ATOM 1985 C C . THR A 1 256 ? 21.234 4.941 8.883 1 41.81 256 THR A C 1
ATOM 1987 O O . THR A 1 256 ? 20.734 5.859 9.531 1 41.81 256 THR A O 1
ATOM 1990 N N . THR A 1 257 ? 22.422 4.781 8.586 1 42.28 257 THR A N 1
ATOM 1991 C CA . THR A 1 257 ? 23.328 5.871 8.953 1 42.28 257 THR A CA 1
ATOM 1992 C C . THR A 1 257 ? 22.984 7.137 8.172 1 42.28 257 THR A C 1
ATOM 1994 O O . THR A 1 257 ? 23.078 8.25 8.695 1 42.28 257 THR A O 1
ATOM 1997 N N . MET A 1 258 ? 22.453 6.742 6.992 1 47.5 258 MET A N 1
ATOM 1998 C CA . MET A 1 258 ? 22.078 7.891 6.168 1 47.5 258 MET A CA 1
ATOM 1999 C C . MET A 1 258 ? 20.875 8.617 6.75 1 47.5 258 MET A C 1
ATOM 2001 O O . MET A 1 258 ? 20.812 9.844 6.723 1 47.5 258 MET A O 1
ATOM 2005 N N . ALA A 1 259 ? 20.109 7.832 7.27 1 50.16 259 ALA A N 1
ATOM 2006 C CA . ALA A 1 259 ? 18.922 8.43 7.875 1 50.16 259 ALA A CA 1
ATOM 2007 C C . ALA A 1 259 ? 19.281 9.281 9.078 1 50.16 259 ALA A C 1
ATOM 2009 O O . ALA A 1 259 ? 18.734 10.375 9.266 1 50.16 259 ALA A O 1
ATOM 2010 N N . VAL A 1 260 ? 20.188 8.695 9.859 1 44.28 260 VAL A N 1
ATOM 2011 C CA . VAL A 1 260 ? 20.609 9.406 11.062 1 44.28 260 VAL A CA 1
ATOM 2012 C C . VAL A 1 260 ? 21.375 10.672 10.68 1 44.28 260 VAL A C 1
ATOM 2014 O O . VAL A 1 260 ? 21.203 11.719 11.297 1 44.28 260 VAL A O 1
ATOM 2017 N N . VAL A 1 261 ? 22.078 10.383 9.617 1 46.75 261 VAL A N 1
ATOM 2018 C CA . VAL A 1 261 ? 22.891 11.523 9.18 1 46.75 261 VAL A CA 1
ATOM 2019 C C . VAL A 1 261 ? 21.984 12.609 8.609 1 46.75 261 VAL A C 1
ATOM 2021 O O . VAL A 1 261 ? 22.219 13.797 8.844 1 46.75 261 VAL A O 1
ATOM 2024 N N . LYS A 1 262 ? 21.062 12.102 7.926 1 49.75 262 LYS A N 1
ATOM 2025 C CA . LYS A 1 262 ? 20.109 13.062 7.363 1 49.75 262 LYS A CA 1
ATOM 2026 C C . LYS A 1 262 ? 19.359 13.805 8.461 1 49.75 262 LYS A C 1
ATOM 2028 O O . LYS A 1 262 ? 19.188 15.023 8.383 1 49.75 262 LYS A O 1
ATOM 2033 N N . ASP A 1 263 ? 18.906 13.008 9.312 1 48.09 263 ASP A N 1
ATOM 2034 C CA . ASP A 1 263 ? 18.188 13.648 10.398 1 48.09 263 ASP A CA 1
ATOM 2035 C C . ASP A 1 263 ? 19.062 14.664 11.125 1 48.09 263 ASP A C 1
ATOM 2037 O O . ASP A 1 263 ? 18.594 15.742 11.508 1 48.09 263 ASP A O 1
ATOM 2041 N N . LYS A 1 264 ? 20.281 14.188 11.305 1 46.28 264 LYS A N 1
ATOM 2042 C CA . LYS A 1 264 ? 21.219 15.094 11.961 1 46.28 264 LYS A CA 1
ATOM 2043 C C . LYS A 1 264 ? 21.5 16.312 11.086 1 46.28 264 LYS A C 1
ATOM 2045 O O . LYS A 1 264 ? 21.656 17.422 11.602 1 46.28 264 LYS A O 1
ATOM 2050 N N . ALA A 1 265 ? 21.531 15.945 9.82 1 44.88 265 ALA A N 1
ATOM 2051 C CA . ALA A 1 265 ? 21.844 17.016 8.883 1 44.88 265 ALA A CA 1
ATOM 2052 C C . ALA A 1 265 ? 20.688 18.016 8.781 1 44.88 265 ALA A C 1
ATOM 2054 O O . ALA A 1 265 ? 20.906 19.203 8.539 1 44.88 265 ALA A O 1
ATOM 2055 N N . GLU A 1 266 ? 19.547 17.5 8.641 1 44.69 266 GLU A N 1
ATOM 2056 C CA . GLU A 1 266 ? 18.391 18.391 8.5 1 44.69 266 GLU A CA 1
ATOM 2057 C C . GLU A 1 266 ? 18.109 19.125 9.797 1 44.69 266 GLU A C 1
ATOM 2059 O O . GLU A 1 266 ? 17.172 19.938 9.867 1 44.69 266 GLU A O 1
ATOM 2064 N N . GLY A 1 267 ? 19.078 19.234 10.688 1 40.53 267 GLY A N 1
ATOM 2065 C CA . GLY A 1 267 ? 18.953 19.969 11.93 1 40.53 267 GLY A CA 1
ATOM 2066 C C . GLY A 1 267 ? 17.875 19.438 12.852 1 40.53 267 GLY A C 1
ATOM 2067 O O . GLY A 1 267 ? 17.391 20.141 13.727 1 40.53 267 GLY A O 1
ATOM 2068 N N . MET A 1 268 ? 17.203 18.484 12.414 1 40.62 268 MET A N 1
ATOM 2069 C CA . MET A 1 268 ? 16.266 17.906 13.375 1 40.62 268 MET A CA 1
ATOM 2070 C C . MET A 1 268 ? 17.016 17.25 14.531 1 40.62 268 MET A C 1
ATOM 2072 O O . MET A 1 268 ? 17.688 16.234 14.344 1 40.62 268 MET A O 1
ATOM 2076 N N . ASP A 1 269 ? 17.625 18.047 15.328 1 38.72 269 ASP A N 1
ATOM 2077 C CA . ASP A 1 269 ? 18.234 17.531 16.547 1 38.72 269 ASP A CA 1
ATOM 2078 C C . ASP A 1 269 ? 17.375 16.422 17.156 1 38.72 269 ASP A C 1
ATOM 2080 O O . ASP A 1 269 ? 16.344 16.703 17.781 1 38.72 269 ASP A O 1
ATOM 2084 N N . ARG A 1 270 ? 17.328 15.453 16.516 1 45.78 270 ARG A N 1
ATOM 2085 C CA . ARG A 1 270 ? 16.641 14.438 17.297 1 45.78 270 ARG A CA 1
ATOM 2086 C C . ARG A 1 270 ? 17.281 14.289 18.688 1 45.78 270 ARG A C 1
ATOM 2088 O O . ARG A 1 270 ? 18.5 14.172 18.797 1 45.78 270 ARG A O 1
ATOM 2095 N N . PRO A 1 271 ? 16.562 14.75 19.688 1 41.97 271 PRO A N 1
ATOM 2096 C CA . PRO A 1 271 ? 17.172 14.5 21 1 41.97 271 PRO A CA 1
ATOM 2097 C C . PRO A 1 271 ? 17.766 13.102 21.109 1 41.97 271 PRO A C 1
ATOM 2099 O O . PRO A 1 271 ? 17.328 12.18 20.422 1 41.97 271 PRO A O 1
ATOM 2102 N N . SER A 1 272 ? 19.047 12.922 21.297 1 46.06 272 SER A N 1
ATOM 2103 C CA . SER A 1 272 ? 19.734 11.688 21.656 1 46.06 272 SER A CA 1
ATOM 2104 C C . SER A 1 272 ? 18.75 10.656 22.219 1 46.06 272 SER A C 1
ATOM 2106 O O . SER A 1 272 ? 19.031 9.453 22.203 1 46.06 272 SER A O 1
ATOM 2108 N N . GLN A 1 273 ? 17.453 11.031 22.594 1 57.38 273 GLN A N 1
ATOM 2109 C CA . GLN A 1 273 ? 16.672 10.008 23.281 1 57.38 273 GLN A CA 1
ATOM 2110 C C . GLN A 1 273 ? 15.258 9.93 22.734 1 57.38 273 GLN A C 1
ATOM 2112 O O . GLN A 1 273 ? 14.297 10.258 23.438 1 57.38 273 GLN A O 1
ATOM 2117 N N . ASP A 1 274 ? 15.164 9.875 21.344 1 65.56 274 ASP A N 1
ATOM 2118 C CA . ASP A 1 274 ? 13.82 9.656 20.797 1 65.56 274 ASP A CA 1
ATOM 2119 C C . ASP A 1 274 ? 13.305 8.266 21.172 1 65.56 274 ASP A C 1
ATOM 2121 O O . ASP A 1 274 ? 13.812 7.258 20.672 1 65.56 274 ASP A O 1
ATOM 2125 N N . LYS A 1 275 ? 12.445 8.156 22.078 1 72.69 275 LYS A N 1
ATOM 2126 C CA . LYS A 1 275 ? 11.945 6.898 22.625 1 72.69 275 LYS A CA 1
ATOM 2127 C C . LYS A 1 275 ? 10.875 6.297 21.719 1 72.69 275 LYS A C 1
ATOM 2129 O O . LYS A 1 275 ? 10.242 5.297 22.078 1 72.69 275 LYS A O 1
ATOM 2134 N N . THR A 1 276 ? 10.641 6.922 20.516 1 77.5 276 THR A N 1
ATOM 2135 C CA . THR A 1 276 ? 9.648 6.375 19.578 1 77.5 276 THR A CA 1
ATOM 2136 C C . THR A 1 276 ? 10.328 5.516 18.516 1 77.5 276 THR A C 1
ATOM 2138 O O . THR A 1 276 ? 9.664 4.742 17.828 1 77.5 276 THR A O 1
ATOM 2141 N N . LYS A 1 277 ? 11.57 5.637 18.391 1 77.19 277 LYS A N 1
ATOM 2142 C CA . LYS A 1 277 ? 12.289 4.98 17.297 1 77.19 277 LYS A CA 1
ATOM 2143 C C . LYS A 1 277 ? 12.312 3.465 17.5 1 77.19 277 LYS A C 1
ATOM 2145 O O . LYS A 1 277 ? 11.898 2.715 16.609 1 77.19 277 LYS A O 1
ATOM 2150 N N . ALA A 1 278 ? 12.695 2.945 18.688 1 76.81 278 ALA A N 1
ATOM 2151 C CA . ALA A 1 278 ? 12.836 1.514 18.938 1 76.81 278 ALA A CA 1
ATOM 2152 C C . ALA A 1 278 ? 11.484 0.808 18.891 1 76.81 278 ALA A C 1
ATOM 2154 O O . ALA A 1 278 ? 11.32 -0.188 18.188 1 76.81 278 ALA A O 1
ATOM 2155 N N . PRO A 1 279 ? 10.547 1.433 19.578 1 78.5 279 PRO A N 1
ATOM 2156 C CA . PRO A 1 279 ? 9.25 0.751 19.531 1 78.5 279 PRO A CA 1
ATOM 2157 C C . PRO A 1 279 ? 8.648 0.735 18.125 1 78.5 279 PRO A C 1
ATOM 2159 O O . PRO A 1 279 ? 8.016 -0.247 17.734 1 78.5 279 PRO A O 1
ATOM 2162 N N . MET A 1 280 ? 8.836 1.83 17.469 1 82.19 280 MET A N 1
ATOM 2163 C CA . MET A 1 280 ? 8.289 1.888 16.109 1 82.19 280 MET A CA 1
ATOM 2164 C C . MET A 1 280 ? 9.008 0.908 15.188 1 82.19 280 MET A C 1
ATOM 2166 O O . MET A 1 280 ? 8.367 0.209 14.398 1 82.19 280 MET A O 1
ATOM 2170 N N . GLU A 1 281 ? 10.273 0.82 15.242 1 76.56 281 GLU A N 1
ATOM 2171 C CA . GLU A 1 281 ? 11.031 -0.119 14.43 1 76.56 281 GLU A CA 1
ATOM 2172 C C . GLU A 1 281 ? 10.672 -1.562 14.758 1 76.56 281 GLU A C 1
ATOM 2174 O O . GLU A 1 281 ? 10.539 -2.398 13.867 1 76.56 281 GLU A O 1
ATOM 2179 N N . GLU A 1 282 ? 10.477 -1.823 15.969 1 76.06 282 GLU A N 1
ATOM 2180 C CA . GLU A 1 282 ? 10.133 -3.176 16.391 1 76.06 282 GLU A CA 1
ATOM 2181 C C . GLU A 1 282 ? 8.734 -3.561 15.93 1 76.06 282 GLU A C 1
ATOM 2183 O O . GLU A 1 282 ? 8.516 -4.684 15.469 1 76.06 282 GLU A O 1
ATOM 2188 N N . LYS A 1 283 ? 7.902 -2.625 16.062 1 78.56 283 LYS A N 1
ATOM 2189 C CA . LYS A 1 283 ? 6.535 -2.92 15.656 1 78.56 283 LYS A CA 1
ATOM 2190 C C . LYS A 1 283 ? 6.445 -3.129 14.148 1 78.56 283 LYS A C 1
ATOM 2192 O O . LYS A 1 283 ? 5.711 -3.998 13.68 1 78.56 283 LYS A O 1
ATOM 2197 N N . VAL A 1 284 ? 7.176 -2.301 13.516 1 79.31 284 VAL A N 1
ATOM 2198 C CA . VAL A 1 284 ? 7.168 -2.447 12.062 1 79.31 284 VAL A CA 1
ATOM 2199 C C . VAL A 1 284 ? 7.793 -3.787 11.68 1 79.31 284 VAL A C 1
ATOM 2201 O O . VAL A 1 284 ? 7.281 -4.488 10.805 1 79.31 284 VAL A O 1
ATOM 2204 N N . TRP A 1 285 ? 8.797 -4.25 12.352 1 75.31 285 TRP A N 1
ATOM 2205 C CA . TRP A 1 285 ? 9.461 -5.516 12.062 1 75.31 285 TRP A CA 1
ATOM 2206 C C . TRP A 1 285 ? 8.586 -6.695 12.469 1 75.31 285 TRP A C 1
ATOM 2208 O O . TRP A 1 285 ? 8.578 -7.73 11.797 1 75.31 285 TRP A O 1
ATOM 2218 N N . GLU A 1 286 ? 7.914 -6.496 13.508 1 77.19 286 GLU A N 1
ATOM 2219 C CA . GLU A 1 286 ? 7.023 -7.555 13.969 1 77.19 286 GLU A CA 1
ATOM 2220 C C . GLU A 1 286 ? 5.887 -7.793 12.984 1 77.19 286 GLU A C 1
ATOM 2222 O O . GLU A 1 286 ? 5.398 -8.922 12.844 1 77.19 286 GLU A O 1
ATOM 2227 N N . GLN A 1 287 ? 5.574 -6.793 12.344 1 82.06 287 GLN A N 1
ATOM 2228 C CA . GLN A 1 287 ? 4.457 -6.926 11.422 1 82.06 287 GLN A CA 1
ATOM 2229 C C . GLN A 1 287 ? 4.922 -7.473 10.07 1 82.06 287 GLN A C 1
ATOM 2231 O O . GLN A 1 287 ? 4.102 -7.793 9.211 1 82.06 287 GLN A O 1
ATOM 2236 N N . MET A 1 288 ? 6.18 -7.641 9.859 1 82.62 288 MET A N 1
ATOM 2237 C CA . MET A 1 288 ? 6.707 -8.125 8.586 1 82.62 288 MET A CA 1
ATOM 2238 C C . MET A 1 288 ? 6.367 -9.594 8.375 1 82.62 288 MET A C 1
ATOM 2240 O O . MET A 1 288 ? 6.074 -10.016 7.254 1 82.62 288 MET A O 1
ATOM 2244 N N . THR A 1 289 ? 6.371 -10.375 9.414 1 85.06 289 THR A N 1
ATOM 2245 C CA . THR A 1 289 ? 6.098 -11.805 9.297 1 85.06 289 THR A CA 1
ATOM 2246 C C . THR A 1 289 ? 4.633 -12.047 8.945 1 85.06 289 THR A C 1
ATOM 2248 O O . THR A 1 289 ? 4.332 -12.766 7.988 1 85.06 289 THR A O 1
ATOM 2251 N N . PRO A 1 290 ? 3.812 -11.383 9.75 1 85.31 290 PRO A N 1
ATOM 2252 C CA . PRO A 1 290 ? 2.416 -11.555 9.344 1 85.31 290 PRO A CA 1
ATOM 2253 C C . PRO A 1 290 ? 2.131 -11.008 7.949 1 85.31 290 PRO A C 1
ATOM 2255 O O . PRO A 1 290 ? 1.282 -11.539 7.23 1 85.31 290 PRO A O 1
ATOM 2258 N N . LEU A 1 291 ? 2.764 -9.953 7.621 1 85.38 291 LEU A N 1
ATOM 2259 C CA . LEU A 1 291 ? 2.578 -9.422 6.277 1 85.38 291 LEU A CA 1
ATOM 2260 C C . LEU A 1 291 ? 3.037 -10.43 5.227 1 85.38 291 LEU A C 1
ATOM 2262 O O . LEU A 1 291 ? 2.363 -10.625 4.211 1 85.38 291 LEU A O 1
ATOM 2266 N N . LEU A 1 292 ? 4.164 -11.016 5.453 1 89.56 292 LEU A N 1
ATOM 2267 C CA . LEU A 1 292 ? 4.656 -12.039 4.543 1 89.56 292 LEU A CA 1
ATOM 2268 C C . LEU A 1 292 ? 3.654 -13.188 4.422 1 89.56 292 LEU A C 1
ATOM 2270 O O . LEU A 1 292 ? 3.354 -13.641 3.316 1 89.56 292 LEU A O 1
ATOM 2274 N N . HIS A 1 293 ? 3.123 -13.602 5.539 1 89 293 HIS A N 1
ATOM 2275 C CA . HIS A 1 293 ? 2.139 -14.68 5.508 1 89 293 HIS A CA 1
ATOM 2276 C C . HIS A 1 293 ? 0.892 -14.266 4.734 1 89 293 HIS A C 1
ATOM 2278 O O . HIS A 1 293 ? 0.326 -15.07 3.988 1 89 293 HIS A O 1
ATOM 2284 N N . MET A 1 294 ? 0.569 -13.023 4.922 1 90.75 294 MET A N 1
ATOM 2285 C CA . MET A 1 294 ? -0.607 -12.523 4.211 1 90.75 294 MET A CA 1
ATOM 2286 C C . MET A 1 294 ? -0.365 -12.5 2.707 1 90.75 294 MET A C 1
ATOM 2288 O O . MET A 1 294 ? -1.234 -12.898 1.928 1 90.75 294 MET A O 1
ATOM 2292 N N . ILE A 1 295 ? 0.768 -12.062 2.346 1 91.75 295 ILE A N 1
ATOM 2293 C CA . ILE A 1 295 ? 1.116 -12 0.93 1 91.75 295 ILE A CA 1
ATOM 2294 C C . ILE A 1 295 ? 1.114 -13.406 0.336 1 91.75 295 ILE A C 1
ATOM 2296 O O . ILE A 1 295 ? 0.604 -13.625 -0.766 1 91.75 295 ILE A O 1
ATOM 2300 N N . ILE A 1 296 ? 1.598 -14.352 1.058 1 92.38 296 ILE A N 1
ATOM 2301 C CA . ILE A 1 296 ? 1.642 -15.742 0.601 1 92.38 296 ILE A CA 1
ATOM 2302 C C . ILE A 1 296 ? 0.222 -16.297 0.486 1 92.38 296 ILE A C 1
ATOM 2304 O O . ILE A 1 296 ? -0.119 -16.938 -0.504 1 92.38 296 ILE A O 1
ATOM 2308 N N . LEU A 1 297 ? -0.541 -15.945 1.46 1 90 297 LEU A N 1
ATOM 2309 C CA . LEU A 1 297 ? -1.917 -16.422 1.46 1 90 297 LEU A CA 1
ATOM 2310 C C . LEU A 1 297 ? -2.689 -15.875 0.269 1 90 297 LEU A C 1
ATOM 2312 O O . LEU A 1 297 ? -3.424 -16.609 -0.398 1 90 297 LEU A O 1
ATOM 2316 N N . ILE A 1 298 ? -2.512 -14.633 0.05 1 93.75 298 ILE A N 1
ATOM 2317 C CA . ILE A 1 298 ? -3.213 -14 -1.062 1 93.75 298 ILE A CA 1
ATOM 2318 C C . ILE A 1 298 ? -2.73 -14.594 -2.383 1 93.75 298 ILE A C 1
ATOM 2320 O O . ILE A 1 298 ? -3.537 -14.891 -3.27 1 93.75 298 ILE A O 1
ATOM 2324 N N . SER A 1 299 ? -1.454 -14.781 -2.543 1 94.69 299 SER A N 1
ATOM 2325 C CA . SER A 1 299 ? -0.895 -15.367 -3.756 1 94.69 299 SER A CA 1
ATOM 2326 C C . SER A 1 299 ? -1.368 -16.812 -3.941 1 94.69 299 SER A C 1
ATOM 2328 O O . SER A 1 299 ? -1.696 -17.219 -5.055 1 94.69 299 SER A O 1
ATOM 2330 N N . ASP A 1 300 ? -1.402 -17.531 -2.873 1 92.69 300 ASP A N 1
ATOM 2331 C CA . ASP A 1 300 ? -1.895 -18.906 -2.934 1 92.69 300 ASP A CA 1
ATOM 2332 C C . ASP A 1 300 ? -3.361 -18.938 -3.355 1 92.69 300 ASP A C 1
ATOM 2334 O O . ASP A 1 300 ? -3.756 -19.766 -4.18 1 92.69 300 ASP A O 1
ATOM 2338 N N . PHE A 1 301 ? -4.094 -18.094 -2.783 1 92.75 301 PHE A N 1
ATOM 2339 C CA . PHE A 1 301 ? -5.512 -18.016 -3.102 1 92.75 301 PHE A CA 1
ATOM 2340 C C . PHE A 1 301 ? -5.723 -17.719 -4.582 1 92.75 301 PHE A C 1
ATOM 2342 O O . PHE A 1 301 ? -6.516 -18.391 -5.246 1 92.75 301 PHE A O 1
ATOM 2349 N N . TRP A 1 302 ? -4.996 -16.797 -5.062 1 94.5 302 TRP A N 1
ATOM 2350 C CA . TRP A 1 302 ? -5.113 -16.406 -6.465 1 94.5 302 TRP A CA 1
ATOM 2351 C C . TRP A 1 302 ? -4.684 -17.547 -7.383 1 94.5 302 TRP A C 1
ATOM 2353 O O . TRP A 1 302 ? -5.344 -17.828 -8.383 1 94.5 302 TRP A O 1
ATOM 2363 N N . GLU A 1 303 ? -3.635 -18.188 -7.066 1 93.88 303 GLU A N 1
ATOM 2364 C CA . GLU A 1 303 ? -3.119 -19.281 -7.883 1 93.88 303 GLU A CA 1
ATOM 2365 C C . GLU A 1 303 ? -4.066 -20.484 -7.867 1 93.88 303 GLU A C 1
ATOM 2367 O O . GLU A 1 303 ? -4.262 -21.141 -8.891 1 93.88 303 GLU A O 1
ATOM 2372 N N . ARG A 1 304 ? -4.586 -20.766 -6.766 1 92.75 304 ARG A N 1
ATOM 2373 C CA . ARG A 1 304 ? -5.516 -21.875 -6.676 1 92.75 304 ARG A CA 1
ATOM 2374 C C . ARG A 1 304 ? -6.773 -21.609 -7.496 1 92.75 304 ARG A C 1
ATOM 2376 O O . ARG A 1 304 ? -7.277 -22.516 -8.18 1 92.75 304 ARG A O 1
ATOM 2383 N N . LEU A 1 305 ? -7.23 -20.391 -7.395 1 92.5 305 LEU A N 1
ATOM 2384 C CA . LEU A 1 305 ? -8.398 -20.031 -8.195 1 92.5 305 LEU A CA 1
ATOM 2385 C C . LEU A 1 305 ? -8.086 -20.141 -9.688 1 92.5 305 LEU A C 1
ATOM 2387 O O . LEU A 1 305 ? -8.906 -20.625 -10.461 1 92.5 305 LEU A O 1
ATOM 2391 N N . SER A 1 306 ? -6.922 -19.75 -10.07 1 92.25 306 SER A N 1
ATOM 2392 C CA . SER A 1 306 ? -6.508 -19.828 -11.469 1 92.25 306 SER A CA 1
ATOM 2393 C C . SER A 1 306 ? -6.379 -21.281 -11.922 1 92.25 306 SER A C 1
ATOM 2395 O O . SER A 1 306 ? -6.785 -21.625 -13.039 1 92.25 306 SER A O 1
ATOM 2397 N N . ASN A 1 307 ? -5.848 -22.094 -11.055 1 92.25 307 ASN A N 1
ATOM 2398 C CA . ASN A 1 307 ? -5.664 -23.5 -11.398 1 92.25 307 ASN A CA 1
ATOM 2399 C C . ASN A 1 307 ? -6.996 -24.25 -11.422 1 92.25 307 ASN A C 1
ATOM 2401 O O . ASN A 1 307 ? -7.102 -25.312 -12.039 1 92.25 307 ASN A O 1
ATOM 2405 N N . ILE A 1 308 ? -7.992 -23.75 -10.719 1 92.12 308 ILE A N 1
ATOM 2406 C CA . ILE A 1 308 ? -9.328 -24.328 -10.805 1 92.12 308 ILE A CA 1
ATOM 2407 C C . ILE A 1 308 ? -9.945 -24 -12.164 1 92.12 308 ILE A C 1
ATOM 2409 O O . ILE A 1 308 ? -10.578 -24.844 -12.789 1 92.12 308 ILE A O 1
ATOM 2413 N N . LEU A 1 309 ? -9.758 -22.781 -12.617 1 91.19 309 LEU A N 1
ATOM 2414 C CA . LEU A 1 309 ? -10.375 -22.328 -13.852 1 91.19 309 LEU A CA 1
ATOM 2415 C C . LEU A 1 309 ? -9.68 -22.922 -15.07 1 91.19 309 LEU A C 1
ATOM 2417 O O . LEU A 1 309 ? -10.336 -23.344 -16.016 1 91.19 309 LEU A O 1
ATOM 2421 N N . VAL A 1 310 ? -8.359 -22.906 -15.008 1 88.19 310 VAL A N 1
ATOM 2422 C CA . VAL A 1 310 ? -7.566 -23.5 -16.078 1 88.19 310 VAL A CA 1
ATOM 2423 C C . VAL A 1 310 ? -6.629 -24.562 -15.492 1 88.19 310 VAL A C 1
ATOM 2425 O O . VAL A 1 310 ? -5.461 -24.281 -15.219 1 88.19 310 VAL A O 1
ATOM 2428 N N . PRO A 1 311 ? -7.152 -25.688 -15.375 1 86.69 311 PRO A N 1
ATOM 2429 C CA . PRO A 1 311 ? -6.355 -26.734 -14.734 1 86.69 311 PRO A CA 1
ATOM 2430 C C . PRO A 1 311 ? -5.25 -27.281 -15.641 1 86.69 311 PRO A C 1
ATOM 2432 O O . PRO A 1 311 ? -5.438 -27.375 -16.859 1 86.69 311 PRO A O 1
ATOM 2435 N N . THR A 1 312 ? -4.113 -27.469 -15.125 1 84.62 312 THR A N 1
ATOM 2436 C CA . THR A 1 312 ? -2.988 -28.094 -15.812 1 84.62 312 THR A CA 1
ATOM 2437 C C . THR A 1 312 ? -2.883 -29.578 -15.445 1 84.62 312 THR A C 1
ATOM 2439 O O . THR A 1 312 ? -2.945 -29.938 -14.266 1 84.62 312 THR A O 1
ATOM 2442 N N . PRO A 1 313 ? -2.822 -30.328 -16.484 1 84.62 313 PRO A N 1
ATOM 2443 C CA . PRO A 1 313 ? -2.588 -31.734 -16.125 1 84.62 313 PRO A CA 1
ATOM 2444 C C . PRO A 1 313 ? -1.338 -31.922 -15.273 1 84.62 313 PRO A C 1
ATOM 2446 O O . PRO A 1 313 ? -0.364 -31.188 -15.422 1 84.62 313 PRO A O 1
ATOM 2449 N N . PRO A 1 314 ? -1.423 -32.844 -14.25 1 84.25 314 PRO A N 1
ATOM 2450 C CA . PRO A 1 314 ? -2.248 -34.031 -14.102 1 84.25 314 PRO A CA 1
ATOM 2451 C C . PRO A 1 314 ? -3.436 -33.812 -13.164 1 84.25 314 PRO A C 1
ATOM 2453 O O . PRO A 1 314 ? -4.172 -34.781 -12.867 1 84.25 314 PRO A O 1
ATOM 2456 N N . PHE A 1 315 ? -3.635 -32.75 -12.742 1 82.56 315 PHE A N 1
ATOM 2457 C CA . PHE A 1 315 ? -4.742 -32.5 -11.828 1 82.56 315 PHE A CA 1
ATOM 2458 C C . PHE A 1 315 ? -6.074 -32.531 -12.57 1 82.56 315 PHE A C 1
ATOM 2460 O O . PHE A 1 315 ? -6.137 -32.188 -13.75 1 82.56 315 PHE A O 1
ATOM 2467 N N . ASP A 1 316 ? -7.109 -33.094 -11.773 1 72.44 316 ASP A N 1
ATOM 2468 C CA . ASP A 1 316 ? -8.438 -33.281 -12.352 1 72.44 316 ASP A CA 1
ATOM 2469 C C . ASP A 1 316 ? -9.016 -31.953 -12.844 1 72.44 316 ASP A C 1
ATOM 2471 O O . ASP A 1 316 ? -9.141 -31 -12.07 1 72.44 316 ASP A O 1
ATOM 2475 N N . GLN A 1 317 ? -9.367 -31.922 -14.086 1 71.38 317 GLN A N 1
ATOM 2476 C CA . GLN A 1 317 ? -9.75 -30.672 -14.742 1 71.38 317 GLN A CA 1
ATOM 2477 C C . GLN A 1 317 ? -11.203 -30.312 -14.438 1 71.38 317 GLN A C 1
ATOM 2479 O O . GLN A 1 317 ? -11.508 -29.172 -14.094 1 71.38 317 GLN A O 1
ATOM 2484 N N . ARG A 1 318 ? -12.109 -31.188 -14.398 1 82.75 318 ARG A N 1
ATOM 2485 C CA . ARG A 1 318 ? -13.516 -30.812 -14.422 1 82.75 318 ARG A CA 1
ATOM 2486 C C . ARG A 1 318 ? -14.141 -30.922 -13.031 1 82.75 318 ARG A C 1
ATOM 2488 O O . ARG A 1 318 ? -15.094 -30.203 -12.711 1 82.75 318 ARG A O 1
ATOM 2495 N N . HIS A 1 319 ? -13.461 -31.688 -12.219 1 87.38 319 HIS A N 1
ATOM 2496 C CA . HIS A 1 319 ? -14.062 -31.922 -10.906 1 87.38 319 HIS A CA 1
ATOM 2497 C C . HIS A 1 319 ? -13.938 -30.688 -10.023 1 87.38 319 HIS A C 1
ATOM 2499 O O . HIS A 1 319 ? -14.891 -30.328 -9.32 1 87.38 319 HIS A O 1
ATOM 2505 N N . HIS A 1 320 ? -12.891 -30.031 -10.086 1 90 320 HIS A N 1
ATOM 2506 C CA . HIS A 1 320 ? -12.68 -28.859 -9.242 1 90 320 HIS A CA 1
ATOM 2507 C C . HIS A 1 320 ? -13.523 -27.672 -9.711 1 90 320 HIS A C 1
ATOM 2509 O O . HIS A 1 320 ? -13.992 -26.875 -8.891 1 90 320 HIS A O 1
ATOM 2515 N N . GLN A 1 321 ? -13.789 -27.531 -10.938 1 92.56 321 GLN A N 1
ATOM 2516 C CA . GLN A 1 321 ? -14.641 -26.484 -11.461 1 92.56 321 GLN A CA 1
ATOM 2517 C C . GLN A 1 321 ? -16.094 -26.672 -11.023 1 92.56 321 GLN A C 1
ATOM 2519 O O . GLN A 1 321 ? -16.766 -25.719 -10.625 1 92.56 321 GLN A O 1
ATOM 2524 N N . ARG A 1 322 ? -16.516 -27.922 -11.117 1 92.81 322 ARG A N 1
ATOM 2525 C CA . ARG A 1 322 ? -17.891 -28.234 -10.742 1 92.81 322 ARG A CA 1
ATOM 2526 C C . ARG A 1 322 ? -18.109 -28.016 -9.242 1 92.81 322 ARG A C 1
ATOM 2528 O O . ARG A 1 322 ? -19.172 -27.562 -8.828 1 92.81 322 ARG A O 1
ATOM 2535 N N . ARG A 1 323 ? -17.141 -28.359 -8.531 1 92 323 ARG A N 1
ATOM 2536 C CA . ARG A 1 323 ? -17.234 -28.141 -7.094 1 92 323 ARG A CA 1
ATOM 2537 C C . ARG A 1 323 ? -17.359 -26.656 -6.766 1 92 323 ARG A C 1
ATOM 2539 O O . ARG A 1 323 ? -18.172 -26.266 -5.926 1 92 323 ARG A O 1
ATOM 2546 N N . LEU A 1 324 ? -16.531 -25.812 -7.387 1 92.06 324 LEU A N 1
ATOM 2547 C CA . LEU A 1 324 ? -16.609 -24.375 -7.164 1 92.06 324 LEU A CA 1
ATOM 2548 C C . LEU A 1 324 ? -17.969 -23.828 -7.582 1 92.06 324 LEU A C 1
ATOM 2550 O O . LEU A 1 324 ? -18.562 -23.016 -6.863 1 92.06 324 LEU A O 1
ATOM 2554 N N . ALA A 1 325 ? -18.484 -24.281 -8.719 1 94 325 ALA A N 1
ATOM 2555 C CA . ALA A 1 325 ? -19.797 -23.859 -9.195 1 94 325 ALA A CA 1
ATOM 2556 C C . ALA A 1 325 ? -20.906 -24.312 -8.242 1 94 325 ALA A C 1
ATOM 2558 O O . ALA A 1 325 ? -21.891 -23.594 -8.039 1 94 325 ALA A O 1
ATOM 2559 N N . ALA A 1 326 ? -20.719 -25.453 -7.637 1 93.75 326 ALA A N 1
ATOM 2560 C CA . ALA A 1 326 ? -21.719 -26 -6.711 1 93.75 326 ALA A CA 1
ATOM 2561 C C . ALA A 1 326 ? -21.812 -25.141 -5.449 1 93.75 326 ALA A C 1
ATOM 2563 O O . ALA A 1 326 ? -22.891 -25 -4.863 1 93.75 326 ALA A O 1
ATOM 2564 N N . TYR A 1 327 ? -20.688 -24.609 -5.055 1 91.5 327 TYR A N 1
ATOM 2565 C CA . TYR A 1 327 ? -20.672 -23.766 -3.867 1 91.5 327 TYR A CA 1
ATOM 2566 C C . TYR A 1 327 ? -21.328 -22.406 -4.148 1 91.5 327 TYR A C 1
ATOM 2568 O O . TYR A 1 327 ? -21.828 -21.75 -3.234 1 91.5 327 TYR A O 1
ATOM 2576 N N . ILE A 1 328 ? -21.391 -21.953 -5.387 1 93.94 328 ILE A N 1
ATOM 2577 C CA . ILE A 1 328 ? -21.984 -20.672 -5.762 1 93.94 328 ILE A CA 1
ATOM 2578 C C . ILE A 1 328 ? -23.453 -20.859 -6.113 1 93.94 328 ILE A C 1
ATOM 2580 O O . ILE A 1 328 ? -24.25 -19.922 -6.004 1 93.94 328 ILE A O 1
ATOM 2584 N N . LEU A 1 329 ? -23.891 -22.047 -6.422 1 93.69 329 LEU A N 1
ATOM 2585 C CA . LEU A 1 329 ? -25.234 -22.375 -6.891 1 93.69 329 LEU A CA 1
ATOM 2586 C C . LEU A 1 329 ? -26.281 -21.969 -5.855 1 93.69 329 LEU A C 1
ATOM 2588 O O . LEU A 1 329 ? -27.344 -21.438 -6.207 1 93.69 329 LEU A O 1
ATOM 2592 N N . PRO A 1 330 ? -26.016 -22.156 -4.551 1 93.19 330 PRO A N 1
ATOM 2593 C CA . PRO A 1 330 ? -27 -21.734 -3.561 1 93.19 330 PRO A CA 1
ATOM 2594 C C . PRO A 1 330 ? -27.266 -20.219 -3.582 1 93.19 330 PRO A C 1
ATOM 2596 O O . PRO A 1 330 ? -28.344 -19.766 -3.209 1 93.19 330 PRO A O 1
ATOM 2599 N N . LEU A 1 331 ? -26.297 -19.5 -3.992 1 92.25 331 LEU A N 1
ATOM 2600 C CA . LEU A 1 331 ? -26.484 -18.062 -4.105 1 92.25 331 LEU A CA 1
ATOM 2601 C C . LEU A 1 331 ? -27.5 -17.734 -5.203 1 92.25 331 LEU A C 1
ATOM 2603 O O . LEU A 1 331 ? -28.25 -16.766 -5.098 1 92.25 331 LEU A O 1
ATOM 2607 N N . ALA A 1 332 ? -27.484 -18.547 -6.254 1 92.19 332 ALA A N 1
ATOM 2608 C CA . ALA A 1 332 ? -28.469 -18.375 -7.312 1 92.19 332 ALA A CA 1
ATOM 2609 C C . ALA A 1 332 ? -29.875 -18.688 -6.805 1 92.19 332 ALA A C 1
ATOM 2611 O O . ALA A 1 332 ? -30.828 -17.938 -7.082 1 92.19 332 ALA A O 1
ATOM 2612 N N . ALA A 1 333 ? -30 -19.688 -6.004 1 91.5 333 ALA A N 1
ATOM 2613 C CA . ALA A 1 333 ? -31.281 -20.031 -5.414 1 91.5 333 ALA A CA 1
ATOM 2614 C C . ALA A 1 333 ? -31.75 -18.969 -4.438 1 91.5 333 ALA A C 1
ATOM 2616 O O . ALA A 1 333 ? -32.938 -18.609 -4.41 1 91.5 333 ALA A O 1
ATOM 2617 N N . ALA A 1 334 ? -30.781 -18.453 -3.719 1 90.88 334 ALA A N 1
ATOM 2618 C CA . ALA A 1 334 ? -31.109 -17.406 -2.76 1 90.88 334 ALA A CA 1
ATOM 2619 C C . ALA A 1 334 ? -31.594 -16.141 -3.473 1 90.88 334 ALA A C 1
ATOM 2621 O O . ALA A 1 334 ? -32.5 -15.453 -2.977 1 90.88 334 ALA A O 1
ATOM 2622 N N . SER A 1 335 ? -31.062 -15.906 -4.598 1 88.69 335 SER A N 1
ATOM 2623 C CA . SER A 1 335 ? -31.438 -14.727 -5.363 1 88.69 335 SER A CA 1
ATOM 2624 C C . SER A 1 335 ? -32.875 -14.844 -5.887 1 88.69 335 SER A C 1
ATOM 2626 O O . SER A 1 335 ? -33.531 -13.828 -6.098 1 88.69 335 SER A O 1
ATOM 2628 N N . ILE A 1 336 ? -33.375 -16.078 -6.023 1 88.19 336 ILE A N 1
ATOM 2629 C CA . ILE A 1 336 ? -34.719 -16.297 -6.551 1 88.19 336 ILE A CA 1
ATOM 2630 C C . ILE A 1 336 ? -35.719 -16.328 -5.402 1 88.19 336 ILE A C 1
ATOM 2632 O O . ILE A 1 336 ? -36.812 -15.75 -5.512 1 88.19 336 ILE A O 1
ATOM 2636 N N . PHE A 1 337 ? -35.281 -16.812 -4.219 1 89.19 337 PHE A N 1
ATOM 2637 C CA . PHE A 1 337 ? -36.25 -17.094 -3.166 1 89.19 337 PHE A CA 1
ATOM 2638 C C . PHE A 1 337 ? -36.25 -15.977 -2.123 1 89.19 337 PHE A C 1
ATOM 2640 O O . PHE A 1 337 ? -37.281 -15.766 -1.447 1 89.19 337 PHE A O 1
ATOM 2647 N N . LEU A 1 338 ? -35.156 -15.297 -2.018 1 88.06 338 LEU A N 1
ATOM 2648 C CA . LEU A 1 338 ? -35.094 -14.281 -0.976 1 88.06 338 LEU A CA 1
ATOM 2649 C C . LEU A 1 338 ? -35.344 -12.891 -1.551 1 88.06 338 LEU A C 1
ATOM 2651 O O . LEU A 1 338 ? -34.812 -12.547 -2.609 1 88.06 338 LEU A O 1
ATOM 2655 N N . SER A 1 339 ? -36.25 -12.25 -0.875 1 85.69 339 SER A N 1
ATOM 2656 C CA . SER A 1 339 ? -36.531 -10.875 -1.292 1 85.69 339 SER A CA 1
ATOM 2657 C C . SER A 1 339 ? -35.375 -9.945 -0.91 1 85.69 339 SER A C 1
ATOM 2659 O O . SER A 1 339 ? -34.562 -10.281 -0.046 1 85.69 339 SER A O 1
ATOM 2661 N N . ARG A 1 340 ? -35.188 -8.875 -1.585 1 84.62 340 ARG A N 1
ATOM 2662 C CA . ARG A 1 340 ? -34.156 -7.891 -1.309 1 84.62 340 ARG A CA 1
ATOM 2663 C C . ARG A 1 340 ? -34.219 -7.391 0.13 1 84.62 340 ARG A C 1
ATOM 2665 O O . ARG A 1 340 ? -33.219 -7.195 0.786 1 84.62 340 ARG A O 1
ATOM 2672 N N . ASP A 1 341 ? -35.406 -7.156 0.62 1 85.06 341 ASP A N 1
ATOM 2673 C CA . ASP A 1 341 ? -35.594 -6.68 1.984 1 85.06 341 ASP A CA 1
ATOM 2674 C C . ASP A 1 341 ? -35.094 -7.695 3.004 1 85.06 341 ASP A C 1
ATOM 2676 O O . ASP A 1 341 ? -34.469 -7.324 4 1 85.06 341 ASP A O 1
ATOM 2680 N N . THR A 1 342 ? -35.375 -8.883 2.643 1 87.69 342 THR A N 1
ATOM 2681 C CA . THR A 1 342 ? -34.938 -9.93 3.557 1 87.69 342 THR A CA 1
ATOM 2682 C C . THR A 1 342 ? -33.406 -10.016 3.594 1 87.69 342 THR A C 1
ATOM 2684 O O . THR A 1 342 ? -32.812 -10.219 4.656 1 87.69 342 THR A O 1
ATOM 2687 N N . VAL A 1 343 ? -32.75 -9.859 2.477 1 88 343 VAL A N 1
ATOM 2688 C CA . VAL A 1 343 ? -31.297 -9.938 2.41 1 88 343 VAL A CA 1
ATOM 2689 C C . VAL A 1 343 ? -30.688 -8.781 3.189 1 88 343 VAL A C 1
ATOM 2691 O O . VAL A 1 343 ? -29.719 -8.969 3.934 1 88 343 VAL A O 1
ATOM 2694 N N . ILE A 1 344 ? -31.172 -7.613 3.061 1 87.56 344 ILE A N 1
ATOM 2695 C CA . ILE A 1 344 ? -30.656 -6.445 3.762 1 87.56 344 ILE A CA 1
ATOM 2696 C C . ILE A 1 344 ? -30.875 -6.605 5.266 1 87.56 344 ILE A C 1
ATOM 2698 O O . ILE A 1 344 ? -30 -6.277 6.062 1 87.56 344 ILE A O 1
ATOM 2702 N N . ARG A 1 345 ? -32.031 -7.09 5.625 1 90.75 345 ARG A N 1
ATOM 2703 C CA . ARG A 1 345 ? -32.312 -7.293 7.039 1 90.75 345 ARG A CA 1
ATOM 2704 C C . ARG A 1 345 ? -31.406 -8.344 7.648 1 90.75 345 ARG A C 1
ATOM 2706 O O . ARG A 1 345 ? -30.906 -8.172 8.766 1 90.75 345 ARG A O 1
ATOM 2713 N N . CYS A 1 346 ? -31.172 -9.367 6.84 1 91.75 346 CYS A N 1
ATOM 2714 C CA . CYS A 1 346 ? -30.281 -10.414 7.34 1 91.75 346 CYS A CA 1
ATOM 2715 C C . CYS A 1 346 ? -28.844 -9.914 7.422 1 91.75 346 CYS A C 1
ATOM 2717 O O . CYS A 1 346 ? -28.125 -10.211 8.375 1 91.75 346 CYS A O 1
ATOM 2719 N N . THR A 1 347 ? -28.391 -9.148 6.426 1 92.19 347 THR A N 1
ATOM 2720 C CA . THR A 1 347 ? -27.031 -8.625 6.414 1 92.19 347 THR A CA 1
ATOM 2721 C C . THR A 1 347 ? -26.828 -7.613 7.543 1 92.19 347 THR A C 1
ATOM 2723 O O . THR A 1 347 ? -25.781 -7.605 8.195 1 92.19 347 THR A O 1
ATOM 2726 N N . SER A 1 348 ? -27.828 -6.789 7.766 1 93.94 348 SER A N 1
ATOM 2727 C CA . SER A 1 348 ? -27.719 -5.816 8.852 1 93.94 348 SER A CA 1
ATOM 2728 C C . SER A 1 348 ? -27.75 -6.5 10.211 1 93.94 348 SER A C 1
ATOM 2730 O O . SER A 1 348 ? -27.094 -6.039 11.156 1 93.94 348 SER A O 1
ATOM 2732 N N . LEU A 1 349 ? -28.516 -7.543 10.297 1 94.5 349 LEU A N 1
ATOM 2733 C CA . LEU A 1 349 ? -28.516 -8.312 11.531 1 94.5 349 LEU A CA 1
ATOM 2734 C C . LEU A 1 349 ? -27.141 -8.93 11.789 1 94.5 349 LEU A C 1
ATOM 2736 O O . LEU A 1 349 ? -26.641 -8.898 12.906 1 94.5 349 LEU A O 1
ATOM 2740 N N . ALA A 1 350 ? -26.578 -9.461 10.688 1 93.94 350 ALA A N 1
ATOM 2741 C CA . ALA A 1 350 ? -25.25 -10.062 10.797 1 93.94 350 ALA A CA 1
ATOM 2742 C C . ALA A 1 350 ? -24.203 -9.023 11.211 1 93.94 350 ALA A C 1
ATOM 2744 O O . ALA A 1 350 ? -23.312 -9.312 12.016 1 93.94 350 ALA A O 1
ATOM 2745 N N . PHE A 1 351 ? -24.281 -7.891 10.688 1 93.44 351 PHE A N 1
ATOM 2746 C CA . PHE A 1 351 ? -23.375 -6.809 11.039 1 93.44 351 PHE A CA 1
ATOM 2747 C C . PHE A 1 351 ? -23.531 -6.414 12.5 1 93.44 351 PHE A C 1
ATOM 2749 O O . PHE A 1 351 ? -22.531 -6.18 13.195 1 93.44 351 PHE A O 1
ATOM 2756 N N . GLY A 1 352 ? -24.766 -6.285 12.961 1 93.38 352 GLY A N 1
ATOM 2757 C CA . GLY A 1 352 ? -25.016 -5.992 14.359 1 93.38 352 GLY A CA 1
ATOM 2758 C C . GLY A 1 352 ? -24.469 -7.047 15.297 1 93.38 352 GLY A C 1
ATOM 2759 O O . GLY A 1 352 ? -23.859 -6.719 16.312 1 93.38 352 GLY A O 1
ATOM 2760 N N . VAL A 1 353 ? -24.609 -8.25 14.883 1 91.81 353 VAL A N 1
ATOM 2761 C CA . VAL A 1 353 ? -24.094 -9.344 15.703 1 91.81 353 VAL A CA 1
ATOM 2762 C C . VAL A 1 353 ? -22.578 -9.336 15.68 1 91.81 353 VAL A C 1
ATOM 2764 O O . VAL A 1 353 ? -21.922 -9.648 16.688 1 91.81 353 VAL A O 1
ATOM 2767 N N . ALA A 1 354 ? -22 -8.945 14.578 1 90.5 354 ALA A N 1
ATOM 2768 C CA . ALA A 1 354 ? -20.547 -8.891 14.453 1 90.5 354 ALA A CA 1
ATOM 2769 C C . ALA A 1 354 ? -19.969 -7.797 15.352 1 90.5 354 ALA A C 1
ATOM 2771 O O . ALA A 1 354 ? -18.906 -7.977 15.953 1 90.5 354 ALA A O 1
ATOM 2772 N N . ILE A 1 355 ? -20.609 -6.75 15.477 1 90.31 355 ILE A N 1
ATOM 2773 C CA . ILE A 1 355 ? -20.094 -5.613 16.234 1 90.31 355 ILE A CA 1
ATOM 2774 C C . ILE A 1 355 ? -20.406 -5.789 17.719 1 90.31 355 ILE A C 1
ATOM 2776 O O . ILE A 1 355 ? -19.547 -5.574 18.562 1 90.31 355 ILE A O 1
ATOM 2780 N N . PHE A 1 356 ? -21.656 -6.238 18.062 1 92.19 356 PHE A N 1
ATOM 2781 C CA . PHE A 1 356 ? -22.078 -6.238 19.453 1 92.19 356 PHE A CA 1
ATOM 2782 C C . PHE A 1 356 ? -22.094 -7.656 20.016 1 92.19 356 PHE A C 1
ATOM 2784 O O . PHE A 1 356 ? -22.266 -7.848 21.219 1 92.19 356 PHE A O 1
ATOM 2791 N N . GLY A 1 357 ? -21.812 -8.641 19.172 1 89.19 357 GLY A N 1
ATOM 2792 C CA . GLY A 1 357 ? -21.891 -10.016 19.641 1 89.19 357 GLY A CA 1
ATOM 2793 C C . GLY A 1 357 ? -20.531 -10.625 19.938 1 89.19 357 GLY A C 1
ATOM 2794 O O . GLY A 1 357 ? -20.328 -11.828 19.766 1 89.19 357 GLY A O 1
ATOM 2795 N N . ASP A 1 358 ? -19.609 -9.883 20.391 1 86.19 358 ASP A N 1
ATOM 2796 C CA . ASP A 1 358 ? -18.234 -10.367 20.578 1 86.19 358 ASP A CA 1
ATOM 2797 C C . ASP A 1 358 ? -18.203 -11.5 21.609 1 86.19 358 ASP A C 1
ATOM 2799 O O . ASP A 1 358 ? -17.562 -12.523 21.391 1 86.19 358 ASP A O 1
ATOM 2803 N N . PRO A 1 359 ? -18.906 -11.375 22.797 1 83.56 359 PRO A N 1
ATOM 2804 C CA . PRO A 1 359 ? -18.891 -12.484 23.766 1 83.56 359 PRO A CA 1
ATOM 2805 C C . PRO A 1 359 ? -19.438 -13.781 23.172 1 83.56 359 PRO A C 1
ATOM 2807 O O . PRO A 1 359 ? -18.938 -14.859 23.484 1 83.56 359 PRO A O 1
ATOM 2810 N N . LEU A 1 360 ? -20.422 -13.602 22.312 1 85.06 360 LEU A N 1
ATOM 2811 C CA . LEU A 1 360 ? -21 -14.773 21.656 1 85.06 360 LEU A CA 1
ATOM 2812 C C . LEU A 1 360 ? -20.047 -15.336 20.609 1 85.06 360 LEU A C 1
ATOM 2814 O O . LEU A 1 360 ? -19.891 -16.547 20.484 1 85.06 360 LEU A O 1
ATOM 2818 N N . LEU A 1 361 ? -19.469 -14.461 19.891 1 85.12 361 LEU A N 1
ATOM 2819 C CA . LEU A 1 361 ? -18.578 -14.891 18.828 1 85.12 361 LEU A CA 1
ATOM 2820 C C . LEU A 1 361 ? -17.328 -15.547 19.406 1 85.12 361 LEU A C 1
ATOM 2822 O O . LEU A 1 361 ? -16.812 -16.516 18.844 1 85.12 361 LEU A O 1
ATOM 2826 N N . THR A 1 362 ? -16.828 -14.961 20.516 1 82.94 362 THR A N 1
ATOM 2827 C CA . THR A 1 362 ? -15.664 -15.555 21.172 1 82.94 362 THR A CA 1
ATOM 2828 C C . THR A 1 362 ? -16.016 -16.922 21.75 1 82.94 362 THR A C 1
ATOM 2830 O O . THR A 1 362 ? -15.203 -17.859 21.672 1 82.94 362 THR A O 1
ATOM 2833 N N . TRP A 1 363 ? -17.141 -16.984 22.25 1 82.5 363 TRP A N 1
ATOM 2834 C CA . TRP A 1 363 ? -17.609 -18.281 22.75 1 82.5 363 TRP A CA 1
ATOM 2835 C C . TRP A 1 363 ? -17.734 -19.297 21.609 1 82.5 363 TRP A C 1
ATOM 2837 O O . TRP A 1 363 ? -17.297 -20.438 21.75 1 82.5 363 TRP A O 1
ATOM 2847 N N . CYS A 1 364 ? -18.297 -18.812 20.5 1 83.31 364 CYS A N 1
ATOM 2848 C CA . CYS A 1 364 ? -18.438 -19.672 19.344 1 83.31 364 CYS A CA 1
ATOM 2849 C C . CYS A 1 364 ? -17.078 -20.094 18.797 1 83.31 364 CYS A C 1
ATOM 2851 O O . CYS A 1 364 ? -16.891 -21.25 18.391 1 83.31 364 CYS A O 1
ATOM 2853 N N . TYR A 1 365 ? -16.188 -19.219 18.875 1 79.38 365 TYR A N 1
ATOM 2854 C CA . TYR A 1 365 ? -14.844 -19.516 18.391 1 79.38 365 TYR A CA 1
ATOM 2855 C C . TYR A 1 365 ? -14.148 -20.531 19.297 1 79.38 365 TYR A C 1
ATOM 2857 O O . TYR A 1 365 ? -13.523 -21.469 18.812 1 79.38 365 TYR A O 1
ATOM 2865 N N . HIS A 1 366 ? -14.305 -20.344 20.609 1 80.75 366 HIS A N 1
ATOM 2866 C CA . HIS A 1 366 ? -13.703 -21.281 21.547 1 80.75 366 HIS A CA 1
ATOM 2867 C C . HIS A 1 366 ? -14.359 -22.656 21.453 1 80.75 366 HIS A C 1
ATOM 2869 O O . HIS A 1 366 ? -13.68 -23.688 21.531 1 80.75 366 HIS A O 1
ATOM 2875 N N . TYR A 1 367 ? -15.594 -22.578 21.25 1 81.94 367 TYR A N 1
ATOM 2876 C CA . TYR A 1 367 ? -16.328 -23.828 21.109 1 81.94 367 TYR A CA 1
ATOM 2877 C C . TYR A 1 367 ? -15.938 -24.547 19.844 1 81.94 367 TYR A C 1
ATOM 2879 O O . TYR A 1 367 ? -15.742 -25.766 19.844 1 81.94 367 TYR A O 1
ATOM 2887 N N . SER A 1 368 ? -15.797 -23.828 18.797 1 80.88 368 SER A N 1
ATOM 2888 C CA . SER A 1 368 ? -15.438 -24.422 17.516 1 80.88 368 SER A CA 1
ATOM 2889 C C . SER A 1 368 ? -14 -24.938 17.531 1 80.88 368 SER A C 1
ATOM 2891 O O . SER A 1 368 ? -13.711 -25.969 16.938 1 80.88 368 SER A O 1
ATOM 2893 N N . ASN A 1 369 ? -13.148 -24.219 18.219 1 76.75 369 ASN A N 1
ATOM 2894 C CA . ASN A 1 369 ? -11.742 -24.625 18.297 1 76.75 369 ASN A CA 1
ATOM 2895 C C . ASN A 1 369 ? -11.57 -25.859 19.156 1 76.75 369 ASN A C 1
ATOM 2897 O O . ASN A 1 369 ? -10.719 -26.719 18.875 1 76.75 369 ASN A O 1
ATOM 2901 N N . THR A 1 370 ? -12.352 -25.906 20.203 1 74.81 370 THR A N 1
ATOM 2902 C CA . THR A 1 370 ? -12.273 -27.062 21.109 1 74.81 370 THR A CA 1
ATOM 2903 C C . THR A 1 370 ? -12.781 -28.328 20.422 1 74.81 370 THR A C 1
ATOM 2905 O O . THR A 1 370 ? -12.242 -29.406 20.625 1 74.81 370 THR A O 1
ATOM 2908 N N . HIS A 1 371 ? -13.727 -28.156 19.516 1 73.81 371 HIS A N 1
ATOM 2909 C CA . HIS A 1 371 ? -14.273 -29.328 18.828 1 73.81 371 HIS A CA 1
ATOM 2910 C C . HIS A 1 371 ? -13.672 -29.484 17.438 1 73.81 371 HIS A C 1
ATOM 2912 O O . HIS A 1 371 ? -14.188 -30.234 16.609 1 73.81 371 HIS A O 1
ATOM 2918 N N . ARG A 1 372 ? -12.547 -28.891 17.109 1 69.31 372 ARG A N 1
ATOM 2919 C CA . ARG A 1 372 ? -11.719 -29 15.914 1 69.31 372 ARG A CA 1
ATOM 2920 C C . ARG A 1 372 ? -12.547 -28.766 14.656 1 69.31 372 ARG A C 1
ATOM 2922 O O . ARG A 1 372 ? -12.352 -29.438 13.633 1 69.31 372 ARG A O 1
ATOM 2929 N N . TRP A 1 373 ? -13.648 -28.031 14.758 1 73.81 373 TRP A N 1
ATOM 2930 C CA . TRP A 1 373 ? -14.438 -27.672 13.578 1 73.81 373 TRP A CA 1
ATOM 2931 C C . TRP A 1 373 ? -13.688 -26.672 12.703 1 73.81 373 TRP A C 1
ATOM 2933 O O . TRP A 1 373 ? -13.898 -26.641 11.484 1 73.81 373 TRP A O 1
ATOM 2943 N N . THR A 1 374 ? -12.727 -26.109 13.352 1 68.75 374 THR A N 1
ATOM 2944 C CA . THR A 1 374 ? -11.984 -25.094 12.609 1 68.75 374 THR A CA 1
ATOM 2945 C C . THR A 1 374 ? -11.125 -25.734 11.523 1 68.75 374 THR A C 1
ATOM 2947 O O . THR A 1 374 ? -10.945 -25.172 10.445 1 68.75 374 THR A O 1
ATOM 2950 N N . GLU A 1 375 ? -10.734 -26.875 11.766 1 68.94 375 GLU A N 1
ATOM 2951 C CA . GLU A 1 375 ? -9.891 -27.562 10.797 1 68.94 375 GLU A CA 1
ATOM 2952 C C . GLU A 1 375 ? -10.719 -28.078 9.617 1 68.94 375 GLU A C 1
ATOM 2954 O O . GLU A 1 375 ? -10.258 -28.078 8.477 1 68.94 375 GLU A O 1
ATOM 2959 N N . SER A 1 376 ? -11.961 -28.453 9.953 1 68.69 376 SER A N 1
ATOM 2960 C CA . SER A 1 376 ? -12.805 -29.016 8.898 1 68.69 376 SER A CA 1
ATOM 2961 C C . SER A 1 376 ? -13.367 -27.906 8.008 1 68.69 376 SER A C 1
ATOM 2963 O O . SER A 1 376 ? -13.68 -28.141 6.84 1 68.69 376 SER A O 1
ATOM 2965 N N . ILE A 1 377 ? -13.344 -26.781 8.531 1 71.19 377 ILE A N 1
ATOM 2966 C CA . ILE A 1 377 ? -13.977 -25.688 7.793 1 71.19 377 ILE A CA 1
ATOM 2967 C C . ILE A 1 377 ? -12.914 -24.844 7.102 1 71.19 377 ILE A C 1
ATOM 2969 O O . ILE A 1 377 ? -13.234 -23.953 6.305 1 71.19 377 ILE A O 1
ATOM 2973 N N . HIS A 1 378 ? -11.766 -25.469 7.203 1 76.44 378 HIS A N 1
ATOM 2974 C CA . HIS A 1 378 ? -10.703 -24.719 6.539 1 76.44 378 HIS A CA 1
ATOM 2975 C C . HIS A 1 378 ? -10.875 -24.75 5.023 1 76.44 378 HIS A C 1
ATOM 2977 O O . HIS A 1 378 ? -11.242 -25.781 4.457 1 76.44 378 HIS A O 1
ATOM 2983 N N . ILE A 1 379 ? -10.734 -23.672 4.453 1 79.06 379 ILE A N 1
ATOM 2984 C CA . ILE A 1 379 ? -10.977 -23.484 3.027 1 79.06 379 ILE A CA 1
ATOM 2985 C C . ILE A 1 379 ? -10.141 -24.469 2.223 1 79.06 379 ILE A C 1
ATOM 2987 O O . ILE A 1 379 ? -10.547 -24.906 1.145 1 79.06 379 ILE A O 1
ATOM 2991 N N . ASN A 1 380 ? -9.023 -24.969 2.775 1 79 380 ASN A N 1
ATOM 2992 C CA . ASN A 1 380 ? -8.133 -25.875 2.07 1 79 380 ASN A CA 1
ATOM 2993 C C . ASN A 1 380 ? -8.68 -27.297 2.07 1 79 380 ASN A C 1
ATOM 2995 O O . ASN A 1 380 ? -8.281 -28.125 1.239 1 79 380 ASN A O 1
ATOM 2999 N N . ASN A 1 381 ? -9.609 -27.516 2.99 1 80.62 381 ASN A N 1
ATOM 3000 C CA . ASN A 1 381 ? -10.172 -28.859 3.057 1 80.62 381 ASN A CA 1
ATOM 3001 C C . ASN A 1 381 ? -11.555 -28.922 2.414 1 80.62 381 ASN A C 1
ATOM 3003 O O . ASN A 1 381 ? -12.156 -29.984 2.303 1 80.62 381 ASN A O 1
ATOM 3007 N N . THR A 1 382 ? -12.023 -27.844 1.997 1 84.75 382 THR A N 1
ATOM 3008 C CA . THR A 1 382 ? -13.359 -27.828 1.412 1 84.75 382 THR A CA 1
ATOM 3009 C C . THR A 1 382 ? -13.305 -27.406 -0.051 1 84.75 382 THR A C 1
ATOM 3011 O O . THR A 1 382 ? -13.117 -28.234 -0.942 1 84.75 382 THR A O 1
ATOM 3014 N N . LEU A 1 383 ? -13.188 -26.062 -0.21 1 85.38 383 LEU A N 1
ATOM 3015 C CA . LEU A 1 383 ? -13.25 -25.5 -1.557 1 85.38 383 LEU A CA 1
ATOM 3016 C C . LEU A 1 383 ? -11.977 -25.828 -2.334 1 85.38 383 LEU A C 1
ATOM 3018 O O . LEU A 1 383 ? -12.039 -26.219 -3.5 1 85.38 383 LEU A O 1
ATOM 3022 N N . PHE A 1 384 ? -10.82 -25.828 -1.683 1 86.88 384 PHE A N 1
ATOM 3023 C CA . PHE A 1 384 ? -9.547 -25.969 -2.381 1 86.88 384 PHE A CA 1
ATOM 3024 C C . PHE A 1 384 ? -8.938 -27.328 -2.121 1 86.88 384 PHE A C 1
ATOM 3026 O O . PHE A 1 384 ? -7.734 -27.531 -2.301 1 86.88 384 PHE A O 1
ATOM 3033 N N . LYS A 1 385 ? -9.773 -28.219 -1.728 1 86.31 385 LYS A N 1
ATOM 3034 C CA . LYS A 1 385 ? -9.25 -29.562 -1.504 1 86.31 385 LYS A CA 1
ATOM 3035 C C . LYS A 1 385 ? -8.711 -30.172 -2.799 1 86.31 385 LYS A C 1
ATOM 3037 O O . LYS A 1 385 ? -9.43 -30.25 -3.799 1 86.31 385 LYS A O 1
ATOM 3042 N N . GLY A 1 386 ? -7.406 -30.422 -2.881 1 86.19 386 GLY A N 1
ATOM 3043 C CA . GLY A 1 386 ? -6.805 -31.078 -4.031 1 86.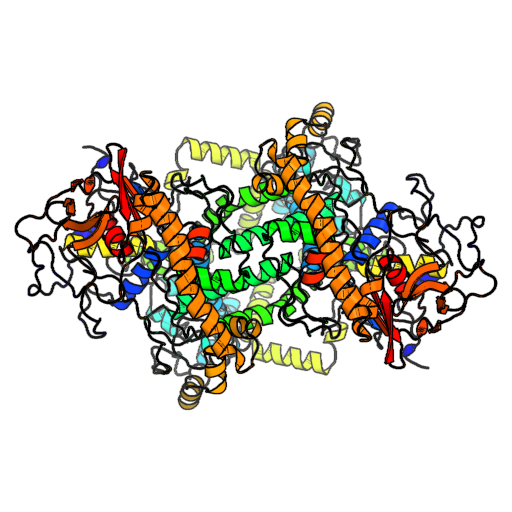19 386 GLY A CA 1
ATOM 3044 C C . GLY A 1 386 ? -6.367 -30.094 -5.109 1 86.19 386 GLY A C 1
ATOM 3045 O O . GLY A 1 386 ? -5.969 -30.5 -6.199 1 86.19 386 GLY A O 1
ATOM 3046 N N . VAL A 1 387 ? -6.664 -28.875 -4.922 1 89.88 387 VAL A N 1
ATOM 3047 C CA . VAL A 1 387 ? -6.246 -27.875 -5.895 1 89.88 387 VAL A CA 1
ATOM 3048 C C . VAL A 1 387 ? -4.852 -27.359 -5.547 1 89.88 387 VAL A C 1
ATOM 3050 O O . VAL A 1 387 ? -4.629 -26.844 -4.449 1 89.88 387 VAL A O 1
ATOM 3053 N N . PRO A 1 388 ? -3.943 -27.469 -6.41 1 92.25 388 PRO A N 1
ATOM 3054 C CA . PRO A 1 388 ? -2.559 -27.109 -6.098 1 92.25 388 PRO A CA 1
ATOM 3055 C C . PRO A 1 388 ? -2.268 -25.625 -6.336 1 92.25 388 PRO A C 1
ATOM 3057 O O . PRO A 1 388 ? -3.018 -24.953 -7.047 1 92.25 388 PRO A O 1
ATOM 3060 N N . THR A 1 389 ? -1.324 -25.141 -5.637 1 92.94 389 THR A N 1
ATOM 3061 C CA . THR A 1 389 ? -0.697 -23.875 -6 1 92.94 389 THR A CA 1
ATOM 3062 C C . THR A 1 389 ? 0.283 -24.062 -7.152 1 92.94 389 THR A C 1
ATOM 3064 O O . THR A 1 389 ? 0.516 -25.203 -7.594 1 92.94 389 THR A O 1
ATOM 3067 N N . ASN A 1 390 ? 0.865 -23.031 -7.688 1 94.06 390 ASN A N 1
ATOM 3068 C CA . ASN A 1 390 ? 1.82 -23.172 -8.781 1 94.06 390 ASN A CA 1
ATOM 3069 C C . ASN A 1 390 ? 3.08 -23.906 -8.344 1 94.06 390 ASN A C 1
ATOM 3071 O O . ASN A 1 390 ? 3.664 -24.672 -9.117 1 94.06 390 ASN A O 1
ATOM 3075 N N . ASN A 1 391 ? 3.492 -23.672 -7.176 1 94.06 391 ASN A N 1
ATOM 3076 C CA . ASN A 1 391 ? 4.648 -24.375 -6.648 1 94.06 391 ASN A CA 1
ATOM 3077 C C . ASN A 1 391 ? 4.352 -25.859 -6.449 1 94.06 391 ASN A C 1
ATOM 3079 O O . ASN A 1 391 ? 5.184 -26.719 -6.77 1 94.06 391 ASN A O 1
ATOM 3083 N N . GLN A 1 392 ? 3.211 -26.188 -5.906 1 92.62 392 GLN A N 1
ATOM 3084 C CA . GLN A 1 392 ? 2.812 -27.578 -5.711 1 92.62 392 GLN A CA 1
ATOM 3085 C C . GLN A 1 392 ? 2.621 -28.281 -7.047 1 92.62 392 GLN A C 1
ATOM 3087 O O . GLN A 1 392 ? 2.941 -29.469 -7.176 1 92.62 392 GLN A O 1
ATOM 3092 N N . LEU A 1 393 ? 2.086 -27.531 -7.965 1 93.44 393 LEU A N 1
ATOM 3093 C CA . LEU A 1 393 ? 1.927 -28.078 -9.305 1 93.44 393 LEU A CA 1
ATOM 3094 C C . LEU A 1 393 ? 3.283 -28.375 -9.93 1 93.44 393 LEU A C 1
ATOM 3096 O O . LEU A 1 393 ? 3.475 -29.453 -10.516 1 93.44 393 LEU A O 1
ATOM 3100 N N . ALA A 1 394 ? 4.184 -27.469 -9.867 1 93.81 394 ALA A N 1
ATOM 3101 C CA . ALA A 1 394 ? 5.523 -27.656 -10.414 1 93.81 394 ALA A CA 1
ATOM 3102 C C . ALA A 1 394 ? 6.203 -28.875 -9.789 1 93.81 394 ALA A C 1
ATOM 3104 O O . ALA A 1 394 ? 6.805 -29.688 -10.492 1 93.81 394 ALA A O 1
ATOM 3105 N N . LEU A 1 395 ? 6.105 -29.016 -8.492 1 93.62 395 LEU A N 1
ATOM 3106 C CA . LEU A 1 395 ? 6.707 -30.156 -7.809 1 93.62 395 LEU A CA 1
ATOM 3107 C C . LEU A 1 395 ? 6.062 -31.453 -8.25 1 93.62 395 LEU A C 1
ATOM 3109 O O . LEU A 1 395 ? 6.746 -32.469 -8.422 1 93.62 395 LEU A O 1
ATOM 3113 N N . THR A 1 396 ? 4.777 -31.469 -8.398 1 92.44 396 THR A N 1
ATOM 3114 C CA . THR A 1 396 ? 4.074 -32.656 -8.836 1 92.44 396 THR A CA 1
ATOM 3115 C C . THR A 1 396 ? 4.52 -33.062 -10.242 1 92.44 396 THR A C 1
ATOM 3117 O O . THR A 1 396 ? 4.695 -34.25 -10.531 1 92.44 396 THR A O 1
ATOM 3120 N N . LEU A 1 397 ? 4.672 -32.062 -11.078 1 92.56 397 LEU A N 1
ATOM 3121 C CA . LEU A 1 397 ? 5.145 -32.344 -12.43 1 92.56 397 LEU A CA 1
ATOM 3122 C C . LEU A 1 397 ? 6.555 -32.938 -12.406 1 92.56 397 LEU A C 1
ATOM 3124 O O . LEU A 1 397 ? 6.867 -33.844 -13.18 1 92.56 397 LEU A O 1
ATOM 3128 N N . LEU A 1 398 ? 7.359 -32.406 -11.562 1 93.19 398 LEU A N 1
ATOM 3129 C CA . LEU A 1 398 ? 8.703 -32.969 -11.414 1 93.19 398 LEU A CA 1
ATOM 3130 C C . LEU A 1 398 ? 8.664 -34.375 -10.883 1 93.19 398 LEU A C 1
ATOM 3132 O O . LEU A 1 398 ? 9.461 -35.219 -11.289 1 93.19 398 LEU A O 1
ATOM 3136 N N . ARG A 1 399 ? 7.738 -34.656 -10 1 92.62 399 ARG A N 1
ATOM 3137 C CA . ARG A 1 399 ? 7.57 -36.031 -9.461 1 92.62 399 ARG A CA 1
ATOM 3138 C C . ARG A 1 399 ? 7.105 -36.969 -10.547 1 92.62 399 ARG A C 1
ATOM 3140 O O . ARG A 1 399 ? 7.477 -38.156 -10.539 1 92.62 399 ARG A O 1
ATOM 3147 N N . VAL A 1 400 ? 6.277 -36.5 -11.438 1 90.5 400 VAL A N 1
ATOM 3148 C CA . VAL A 1 400 ? 5.82 -37.312 -12.555 1 90.5 400 VAL A CA 1
ATOM 3149 C C . VAL A 1 400 ? 7.012 -37.719 -13.422 1 90.5 400 VAL A C 1
ATOM 3151 O O . VAL A 1 400 ? 7.109 -38.875 -13.844 1 90.5 400 VAL A O 1
ATOM 3154 N N . GLY A 1 401 ? 7.887 -36.781 -13.672 1 89 401 GLY A N 1
ATOM 3155 C CA . GLY A 1 401 ? 9.086 -37.094 -14.43 1 89 401 GLY A CA 1
ATOM 3156 C C . GLY A 1 401 ? 9.969 -38.125 -13.742 1 89 401 GLY A C 1
ATOM 3157 O O . GLY A 1 401 ? 10.477 -39.031 -14.383 1 89 401 GLY A O 1
ATOM 3158 N N . GLU A 1 402 ? 10.102 -37.969 -12.445 1 89.69 402 GLU A N 1
ATOM 3159 C CA . GLU A 1 402 ? 10.945 -38.906 -11.68 1 89.69 402 GLU A CA 1
ATOM 3160 C C . GLU A 1 402 ? 10.305 -40.281 -11.578 1 89.69 402 GLU A C 1
ATOM 3162 O O . GLU A 1 402 ? 11 -41.281 -11.602 1 89.69 402 GLU A O 1
ATOM 3167 N N . ALA A 1 403 ? 9 -40.281 -11.406 1 87.12 403 ALA A N 1
ATOM 3168 C CA . ALA A 1 403 ? 8.289 -41.562 -11.289 1 87.12 403 ALA A CA 1
ATOM 3169 C C . ALA A 1 403 ? 8.422 -42.375 -12.57 1 87.12 403 ALA A C 1
ATOM 3171 O O . ALA A 1 403 ? 8.391 -43.594 -12.539 1 87.12 403 ALA A O 1
ATOM 3172 N N . ASN A 1 404 ? 8.57 -41.719 -13.703 1 86.69 404 ASN A N 1
ATOM 3173 C CA . ASN A 1 404 ? 8.734 -42.375 -14.984 1 86.69 404 ASN A CA 1
ATOM 3174 C C . ASN A 1 404 ? 10.203 -42.5 -15.375 1 86.69 404 ASN A C 1
ATOM 3176 O O . ASN A 1 404 ? 10.523 -42.719 -16.547 1 86.69 404 ASN A O 1
ATOM 3180 N N . ARG A 1 405 ? 11.133 -42.25 -14.453 1 85.94 405 ARG A N 1
ATOM 3181 C CA . ARG A 1 405 ? 12.578 -42.312 -14.648 1 85.94 405 ARG A CA 1
ATOM 3182 C C . ARG A 1 405 ? 13.031 -41.375 -15.758 1 85.94 405 ARG A C 1
ATOM 3184 O O . ARG A 1 405 ? 13.914 -41.719 -16.547 1 85.94 405 ARG A O 1
ATOM 3191 N N . ALA A 1 406 ? 12.305 -40.375 -15.883 1 88.06 406 ALA A N 1
ATOM 3192 C CA . ALA A 1 406 ? 12.633 -39.344 -16.875 1 88.06 406 ALA A CA 1
ATOM 3193 C C . ALA A 1 406 ? 12.586 -37.938 -16.25 1 88.06 406 ALA A C 1
ATOM 3195 O O . ALA A 1 406 ? 11.633 -37.188 -16.484 1 88.06 406 ALA A O 1
ATOM 3196 N N . PRO A 1 407 ? 13.594 -37.625 -15.539 1 89.81 407 PRO A N 1
ATOM 3197 C CA . PRO A 1 407 ? 13.609 -36.312 -14.906 1 89.81 407 PRO A CA 1
ATOM 3198 C C . PRO A 1 407 ? 13.516 -35.156 -15.914 1 89.81 407 PRO A C 1
ATOM 3200 O O . PRO A 1 407 ? 14.164 -35.219 -16.969 1 89.81 407 PRO A O 1
ATOM 3203 N N . ILE A 1 408 ? 12.719 -34.219 -15.633 1 89.19 408 ILE A N 1
ATOM 3204 C CA . ILE A 1 408 ? 12.492 -33.062 -16.5 1 89.19 408 ILE A CA 1
ATOM 3205 C C . ILE A 1 408 ? 13.727 -32.156 -16.5 1 89.19 408 ILE A C 1
ATOM 3207 O O . ILE A 1 408 ? 14.273 -31.844 -15.445 1 89.19 408 ILE A O 1
ATOM 3211 N N . PRO A 1 409 ? 14.188 -31.797 -17.641 1 88 409 PRO A N 1
ATOM 3212 C CA . PRO A 1 409 ? 15.375 -30.938 -17.719 1 88 409 PRO A CA 1
ATOM 3213 C C . PRO A 1 409 ? 15.117 -29.531 -17.188 1 88 409 PRO A C 1
ATOM 3215 O O . PRO A 1 409 ? 13.984 -29.047 -17.219 1 88 409 PRO A O 1
ATOM 3218 N N . PRO A 1 410 ? 16.172 -28.891 -16.594 1 87.69 410 PRO A N 1
ATOM 3219 C CA . PRO A 1 410 ? 16.031 -27.516 -16.109 1 87.69 410 PRO A CA 1
ATOM 3220 C C . PRO A 1 410 ? 15.828 -26.516 -17.25 1 87.69 410 PRO A C 1
ATOM 3222 O O . PRO A 1 410 ? 16.141 -26.797 -18.406 1 87.69 410 PRO A O 1
ATOM 3225 N N . PRO A 1 411 ? 15.195 -25.391 -16.891 1 84.31 411 PRO A N 1
ATOM 3226 C CA . PRO A 1 411 ? 15.008 -24.359 -17.906 1 84.31 411 PRO A CA 1
ATOM 3227 C C . PRO A 1 411 ? 16.328 -23.812 -18.453 1 84.31 411 PRO A C 1
ATOM 3229 O O . PRO A 1 411 ? 17.312 -23.75 -17.719 1 84.31 411 PRO A O 1
ATOM 3232 N N . GLU A 1 412 ? 16.328 -23.438 -19.719 1 75.25 412 GLU A N 1
ATOM 3233 C CA . GLU A 1 412 ? 17.531 -22.938 -20.375 1 75.25 412 GLU A CA 1
ATOM 3234 C C . GLU A 1 412 ? 17.891 -21.531 -19.875 1 75.25 412 GLU A C 1
ATOM 3236 O O . GLU A 1 412 ? 17.016 -20.734 -19.562 1 75.25 412 GLU A O 1
ATOM 3241 N N . HIS A 1 413 ? 19.141 -21.406 -19.578 1 67.69 413 HIS A N 1
ATOM 3242 C CA . HIS A 1 413 ? 19.625 -20.078 -19.234 1 67.69 413 HIS A CA 1
ATOM 3243 C C . HIS A 1 413 ? 20.047 -19.297 -20.469 1 67.69 413 HIS A C 1
ATOM 3245 O O . HIS A 1 413 ? 20.953 -19.719 -21.188 1 67.69 413 HIS A O 1
ATOM 3251 N N . MET A 1 414 ? 19.094 -18.531 -21.031 1 60.66 414 MET A N 1
ATOM 3252 C CA . MET A 1 414 ? 19.453 -17.781 -22.234 1 60.66 414 MET A CA 1
ATOM 3253 C C . MET A 1 414 ? 20.094 -16.453 -21.875 1 60.66 414 MET A C 1
ATOM 3255 O O . MET A 1 414 ? 19.547 -15.68 -21.078 1 60.66 414 MET A O 1
ATOM 3259 N N . ARG A 1 415 ? 21.391 -16.281 -22.281 1 59.5 415 ARG A N 1
ATOM 3260 C CA . ARG A 1 415 ? 22.125 -15.062 -22 1 59.5 415 ARG A CA 1
ATOM 3261 C C . ARG A 1 415 ? 22.016 -14.078 -23.172 1 59.5 415 ARG A C 1
ATOM 3263 O O . ARG A 1 415 ? 22.422 -12.93 -23.062 1 59.5 415 ARG A O 1
ATOM 3270 N N . HIS A 1 416 ? 21.188 -14.469 -24.234 1 63.44 416 HIS A N 1
ATOM 3271 C CA . HIS A 1 416 ? 21.172 -13.562 -25.375 1 63.44 416 HIS A CA 1
ATOM 3272 C C . HIS A 1 416 ? 19.984 -12.609 -25.312 1 63.44 416 HIS A C 1
ATOM 3274 O O . HIS A 1 416 ? 19.016 -12.875 -24.594 1 63.44 416 HIS A O 1
ATOM 3280 N N . ALA A 1 417 ? 20.203 -11.414 -25.891 1 70 417 ALA A N 1
ATOM 3281 C CA . ALA A 1 417 ? 19.156 -10.398 -25.984 1 70 417 ALA A CA 1
ATOM 3282 C C . ALA A 1 417 ? 17.938 -10.945 -26.719 1 70 417 ALA A C 1
ATOM 3284 O O . ALA A 1 417 ? 18.062 -11.688 -27.688 1 70 417 ALA A O 1
ATOM 3285 N N . PRO A 1 418 ? 16.781 -10.758 -26.156 1 76.62 418 PRO A N 1
ATOM 3286 C CA . PRO A 1 418 ? 15.57 -11.227 -26.828 1 76.62 418 PRO A CA 1
ATOM 3287 C C . PRO A 1 418 ? 15.398 -10.633 -28.219 1 76.62 418 PRO A C 1
ATOM 3289 O O . PRO A 1 418 ? 15.852 -9.516 -28.484 1 76.62 418 PRO A O 1
ATOM 3292 N N . PRO A 1 419 ? 14.914 -11.453 -29.094 1 73.56 419 PRO A N 1
ATOM 3293 C CA . PRO A 1 419 ? 14.695 -10.945 -30.438 1 73.56 419 PRO A CA 1
ATOM 3294 C C . PRO A 1 419 ? 13.617 -9.859 -30.5 1 73.56 419 PRO A C 1
ATOM 3296 O O . PRO A 1 419 ? 12.641 -9.914 -29.75 1 73.56 419 PRO A O 1
ATOM 3299 N N . ASP A 1 420 ? 13.914 -8.828 -31.172 1 73.5 420 ASP A N 1
ATOM 3300 C CA . ASP A 1 420 ? 12.969 -7.727 -31.328 1 73.5 420 ASP A CA 1
ATOM 3301 C C . ASP A 1 420 ? 11.938 -8.047 -32.406 1 73.5 420 ASP A C 1
ATOM 3303 O O . ASP A 1 420 ? 11.82 -7.324 -33.406 1 73.5 420 ASP A O 1
ATOM 3307 N N . LYS A 1 421 ? 11.344 -9.203 -32.344 1 77 421 LYS A N 1
ATOM 3308 C CA . LYS A 1 421 ? 10.32 -9.555 -33.312 1 77 421 LYS A CA 1
ATOM 3309 C C . LYS A 1 421 ? 8.93 -9.523 -32.688 1 77 421 LYS A C 1
ATOM 3311 O O . LYS A 1 421 ? 8.719 -10.055 -31.609 1 77 421 LYS A O 1
ATOM 3316 N N . PRO A 1 422 ? 8.07 -8.797 -33.375 1 82.88 422 PRO A N 1
ATOM 3317 C CA . PRO A 1 422 ? 6.695 -8.758 -32.875 1 82.88 422 PRO A CA 1
ATOM 3318 C C . PRO A 1 422 ? 5.996 -10.117 -32.969 1 82.88 422 PRO A C 1
ATOM 3320 O O . PRO A 1 422 ? 6.352 -10.938 -33.812 1 82.88 422 PRO A O 1
ATOM 3323 N N . ILE A 1 423 ? 5.156 -10.438 -32.094 1 82.56 423 ILE A N 1
ATOM 3324 C CA . ILE A 1 423 ? 4.371 -11.664 -32.125 1 82.56 423 ILE A CA 1
ATOM 3325 C C . ILE A 1 423 ? 3.328 -11.578 -33.25 1 82.56 423 ILE A C 1
ATOM 3327 O O . ILE A 1 423 ? 2.863 -10.492 -33.594 1 82.56 423 ILE A O 1
ATOM 3331 N N . ASP A 1 424 ? 3.057 -12.656 -33.781 1 80 424 ASP A N 1
ATOM 3332 C CA . ASP A 1 424 ? 2.023 -12.711 -34.812 1 80 424 ASP A CA 1
ATOM 3333 C C . ASP A 1 424 ? 0.638 -12.477 -34.219 1 80 424 ASP A C 1
ATOM 3335 O O . ASP A 1 424 ? 0.256 -13.133 -33.219 1 80 424 ASP A O 1
ATOM 3339 N N . ILE A 1 425 ? 0.053 -11.461 -34.719 1 81.56 425 ILE A N 1
ATOM 3340 C CA . ILE A 1 425 ? -1.271 -11.086 -34.219 1 81.56 425 ILE A CA 1
ATOM 3341 C C . ILE A 1 425 ? -2.32 -12.023 -34.812 1 81.56 425 ILE A C 1
ATOM 3343 O O . ILE A 1 425 ? -2.814 -11.789 -35.938 1 81.56 425 ILE A O 1
ATOM 3347 N N . ASP A 1 426 ? -2.496 -13.141 -34.188 1 81.69 426 ASP A N 1
ATOM 3348 C CA . ASP A 1 426 ? -3.523 -14.094 -34.594 1 81.69 426 ASP A CA 1
ATOM 3349 C C . ASP A 1 426 ? -4.766 -13.969 -33.719 1 81.69 426 ASP A C 1
ATOM 3351 O O . ASP A 1 426 ? -4.797 -13.164 -32.781 1 81.69 426 ASP A O 1
ATOM 3355 N N . ASP A 1 427 ? -5.805 -14.656 -34.094 1 77.44 427 ASP A N 1
ATOM 3356 C CA . ASP A 1 427 ? -7.086 -14.609 -33.406 1 77.44 427 ASP A CA 1
ATOM 3357 C C . ASP A 1 427 ? -6.945 -15.109 -31.969 1 77.44 427 ASP A C 1
ATOM 3359 O O . ASP A 1 427 ? -7.766 -14.773 -31.109 1 77.44 427 ASP A O 1
ATOM 3363 N N . ASP A 1 428 ? -5.867 -15.742 -31.734 1 78.94 428 ASP A N 1
ATOM 3364 C CA . ASP A 1 428 ? -5.676 -16.266 -30.391 1 78.94 428 ASP A CA 1
ATOM 3365 C C . ASP A 1 428 ? -5.07 -15.211 -29.469 1 78.94 428 ASP A C 1
ATOM 3367 O O . ASP A 1 428 ? -5.207 -15.297 -28.25 1 78.94 428 ASP A O 1
ATOM 3371 N N . VAL A 1 429 ? -4.43 -14.328 -30.109 1 84 429 VAL A N 1
ATOM 3372 C CA . VAL A 1 429 ? -3.76 -13.281 -29.344 1 84 429 VAL A CA 1
ATOM 3373 C C . VAL A 1 429 ? -4.723 -12.117 -29.109 1 84 429 VAL A C 1
ATOM 3375 O O . VAL A 1 429 ? -4.805 -11.586 -28 1 84 429 VAL A O 1
ATOM 3378 N N . ILE A 1 430 ? -5.395 -11.781 -30.156 1 87.25 430 ILE A N 1
ATOM 3379 C CA . ILE A 1 430 ? -6.371 -10.703 -30.047 1 87.25 430 ILE A CA 1
ATOM 3380 C C . ILE A 1 430 ? -7.625 -11.07 -30.844 1 87.25 430 ILE A C 1
ATOM 3382 O O . ILE A 1 430 ? -7.539 -11.422 -32.031 1 87.25 430 ILE A O 1
ATOM 3386 N N . SER A 1 431 ? -8.703 -11.156 -30.109 1 87.69 431 SER A N 1
ATOM 3387 C CA . SER A 1 431 ? -9.953 -11.508 -30.781 1 87.69 431 SER A CA 1
ATOM 3388 C C . SER A 1 431 ? -11.117 -10.664 -30.25 1 87.69 431 SER A C 1
ATOM 3390 O O . SER A 1 431 ? -10.953 -9.898 -29.297 1 87.69 431 SER A O 1
ATOM 3392 N N . ALA A 1 432 ? -12.156 -10.586 -31 1 87.69 432 ALA A N 1
ATOM 3393 C CA . ALA A 1 432 ? -13.406 -9.938 -30.625 1 87.69 432 ALA A CA 1
ATOM 3394 C C . ALA A 1 432 ? -14.586 -10.891 -30.766 1 87.69 432 ALA A C 1
ATOM 3396 O O . ALA A 1 432 ? -14.484 -11.906 -31.453 1 87.69 432 ALA A O 1
ATOM 3397 N N . SER A 1 433 ? -15.57 -10.602 -30.031 1 86 433 SER A N 1
ATOM 3398 C CA . SER A 1 433 ? -16.75 -11.461 -30.078 1 86 433 SER A CA 1
ATOM 3399 C C . SER A 1 433 ? -17.828 -10.891 -30.984 1 86 433 SER A C 1
ATOM 3401 O O . SER A 1 433 ? -17.844 -9.688 -31.25 1 86 433 SER A O 1
ATOM 3403 N N . MET A 1 434 ? -18.719 -11.727 -31.547 1 86.25 434 MET A N 1
ATOM 3404 C CA . MET A 1 434 ? -19.953 -11.383 -32.25 1 86.25 434 MET A CA 1
ATOM 3405 C C . MET A 1 434 ? -19.656 -10.633 -33.531 1 86.25 434 MET A C 1
ATOM 3407 O O . MET A 1 434 ? -20.391 -9.703 -33.906 1 86.25 434 MET A O 1
ATOM 3411 N N . GLY A 1 435 ? -18.531 -10.82 -34.094 1 82.06 435 GLY A N 1
ATOM 3412 C CA . GLY A 1 435 ? -18.234 -10.242 -35.375 1 82.06 435 GLY A CA 1
ATOM 3413 C C . GLY A 1 435 ? -17.625 -8.859 -35.312 1 82.06 435 GLY A C 1
ATOM 3414 O O . GLY A 1 435 ? -17.406 -8.211 -36.344 1 82.06 435 GLY A O 1
ATOM 3415 N N . ASP A 1 436 ? -17.406 -8.359 -34.156 1 89.69 436 ASP A N 1
ATOM 3416 C CA . ASP A 1 436 ? -16.766 -7.059 -34 1 89.69 436 ASP A CA 1
ATOM 3417 C C . ASP A 1 436 ? -15.281 -7.121 -34.312 1 89.69 436 ASP A C 1
ATOM 3419 O O . ASP A 1 436 ? -14.695 -8.203 -34.375 1 89.69 436 ASP A O 1
ATOM 3423 N N . LYS A 1 437 ? -14.727 -5.934 -34.625 1 88.5 437 LYS A N 1
ATOM 3424 C CA . LYS A 1 437 ? -13.273 -5.824 -34.75 1 88.5 437 LYS A CA 1
ATOM 3425 C C . LYS A 1 437 ? -12.617 -5.609 -33.406 1 88.5 437 LYS A C 1
ATOM 3427 O O . LYS A 1 437 ? -13.117 -4.828 -32.594 1 88.5 437 LYS A O 1
ATOM 3432 N N . PRO A 1 438 ? -11.617 -6.352 -33.219 1 88.25 438 PRO A N 1
ATOM 3433 C CA . PRO A 1 438 ? -10.984 -6.203 -31.922 1 88.25 438 PRO A CA 1
ATOM 3434 C C . PRO A 1 438 ? -10.562 -4.766 -31.625 1 88.25 438 PRO A C 1
ATOM 3436 O O . PRO A 1 438 ? -9.836 -4.156 -32.406 1 88.25 438 PRO A O 1
ATOM 3439 N N . LEU A 1 439 ? -10.977 -4.207 -30.562 1 87.31 439 LEU A N 1
ATOM 3440 C CA . LEU A 1 439 ? -10.688 -2.854 -30.094 1 87.31 439 LEU A CA 1
ATOM 3441 C C . LEU A 1 439 ? -11.133 -1.824 -31.125 1 87.31 439 LEU A C 1
ATOM 3443 O O . LEU A 1 439 ? -10.672 -0.682 -31.109 1 87.31 439 LEU A O 1
ATOM 3447 N N . GLY A 1 440 ? -11.953 -2.203 -32.031 1 86 440 GLY A N 1
ATOM 3448 C CA . GLY A 1 440 ? -12.469 -1.313 -33.062 1 86 440 GLY A CA 1
ATOM 3449 C C . GLY A 1 440 ? -11.438 -0.958 -34.125 1 86 440 GLY A C 1
ATOM 3450 O O . GLY A 1 440 ? -11.586 0.038 -34.812 1 86 440 GLY A O 1
ATOM 3451 N N . ALA A 1 441 ? -10.359 -1.688 -34.094 1 87.81 441 ALA A N 1
ATOM 3452 C CA . ALA A 1 441 ? -9.266 -1.362 -35 1 87.81 441 ALA A CA 1
ATOM 3453 C C . ALA A 1 441 ? -9.164 -2.389 -36.125 1 87.81 441 ALA A C 1
ATOM 3455 O O . ALA A 1 441 ? -9.578 -3.539 -35.969 1 87.81 441 ALA A O 1
ATOM 3456 N N . SER A 1 442 ? -8.719 -1.934 -37.25 1 86.25 442 SER A N 1
ATOM 3457 C CA . SER A 1 442 ? -8.484 -2.818 -38.375 1 86.25 442 SER A CA 1
ATOM 3458 C C . SER A 1 442 ? -7.234 -3.666 -38.188 1 86.25 442 SER A C 1
ATOM 3460 O O . SER A 1 442 ? -6.406 -3.363 -37.312 1 86.25 442 SER A O 1
ATOM 3462 N N . GLN A 1 443 ? -7.168 -4.75 -38.875 1 86.12 443 GLN A N 1
ATOM 3463 C CA . GLN A 1 443 ? -6.023 -5.652 -38.781 1 86.12 443 GLN A CA 1
ATOM 3464 C C . GLN A 1 443 ? -4.723 -4.926 -39.094 1 86.12 443 GLN A C 1
ATOM 3466 O O . GLN A 1 443 ? -3.688 -5.191 -38.469 1 86.12 443 GLN A O 1
ATOM 3471 N N . GLY A 1 444 ? -4.789 -4.027 -40.031 1 82.88 444 GLY A N 1
ATOM 3472 C CA . GLY A 1 444 ? -3.615 -3.244 -40.375 1 82.88 444 GLY A CA 1
ATOM 3473 C C . GLY A 1 444 ? -3.158 -2.328 -39.25 1 82.88 444 GLY A C 1
ATOM 3474 O O . GLY A 1 444 ? -1.957 -2.184 -39 1 82.88 444 GLY A O 1
ATOM 3475 N N . GLN A 1 445 ? -4.094 -1.83 -38.625 1 86.38 445 GLN A N 1
ATOM 3476 C CA . GLN A 1 445 ? -3.762 -0.937 -37.5 1 86.38 445 GLN A CA 1
ATOM 3477 C C . GLN A 1 445 ? -3.164 -1.711 -36.344 1 86.38 445 GLN A C 1
ATOM 3479 O O . GLN A 1 445 ? -2.248 -1.227 -35.656 1 86.38 445 GLN A O 1
ATOM 3484 N N . LEU A 1 446 ? -3.693 -2.861 -36.125 1 87.25 446 LEU A N 1
ATOM 3485 C CA . LEU A 1 446 ? -3.189 -3.709 -35.031 1 87.25 446 LEU A CA 1
ATOM 3486 C C . LEU A 1 446 ? -1.754 -4.141 -35.312 1 87.25 446 LEU A C 1
ATOM 3488 O O . LEU A 1 446 ? -0.919 -4.152 -34.406 1 87.25 446 LEU A O 1
ATOM 3492 N N . GLU A 1 447 ? -1.485 -4.473 -36.531 1 85.75 447 GLU A N 1
ATOM 3493 C CA . GLU A 1 447 ? -0.142 -4.895 -36.906 1 85.75 447 GLU A CA 1
ATOM 3494 C C . GLU A 1 447 ? 0.848 -3.738 -36.812 1 85.75 447 GLU A C 1
ATOM 3496 O O . GLU A 1 447 ? 2.01 -3.932 -36.469 1 85.75 447 GLU A O 1
ATOM 3501 N N . ASN A 1 448 ? 0.344 -2.602 -37.094 1 83.25 448 ASN A N 1
ATOM 3502 C CA . ASN A 1 448 ? 1.205 -1.428 -37.031 1 83.25 448 ASN A CA 1
ATOM 3503 C C . ASN A 1 448 ? 1.585 -1.11 -35.562 1 83.25 448 ASN A C 1
ATOM 3505 O O . ASN A 1 448 ? 2.715 -0.704 -35.312 1 83.25 448 ASN A O 1
ATOM 3509 N N . VAL A 1 449 ? 0.662 -1.262 -34.719 1 84.44 449 VAL A N 1
ATOM 3510 C CA . VAL A 1 449 ? 0.912 -0.973 -33.312 1 84.44 449 VAL A CA 1
ATOM 3511 C C . VAL A 1 449 ? 1.823 -2.045 -32.719 1 84.44 449 VAL A C 1
ATOM 3513 O O . VAL A 1 449 ? 2.623 -1.763 -31.828 1 84.44 449 VAL A O 1
ATOM 3516 N N . ALA A 1 450 ? 1.722 -3.273 -33.25 1 84 450 ALA A N 1
ATOM 3517 C CA . ALA A 1 450 ? 2.535 -4.383 -32.75 1 84 450 ALA A CA 1
ATOM 3518 C C . ALA A 1 450 ? 3.957 -4.305 -33.312 1 84 450 ALA A C 1
ATOM 3520 O O . ALA A 1 450 ? 4.887 -4.871 -32.719 1 84 450 ALA A O 1
ATOM 3521 N N . GLU A 1 451 ? 4.066 -3.631 -34.344 1 82 451 GLU A N 1
ATOM 3522 C CA . GLU A 1 451 ? 5.363 -3.559 -35.031 1 82 451 GLU A CA 1
ATOM 3523 C C . GLU A 1 451 ? 6.332 -2.666 -34.25 1 82 451 GLU A C 1
ATOM 3525 O O . GLU A 1 451 ? 5.914 -1.885 -33.375 1 82 451 GLU A O 1
ATOM 3530 N N . ARG A 1 452 ? 7.574 -2.863 -34.656 1 78.75 452 ARG A N 1
ATOM 3531 C CA . ARG A 1 452 ? 8.664 -2.23 -33.906 1 78.75 452 ARG A CA 1
ATOM 3532 C C . ARG A 1 452 ? 8.688 -0.726 -34.156 1 78.75 452 ARG A C 1
ATOM 3534 O O . ARG A 1 452 ? 8.664 -0.278 -35.312 1 78.75 452 ARG A O 1
ATOM 3541 N N . ASP A 1 453 ? 8.508 -0.072 -33 1 76.31 453 ASP A N 1
ATOM 3542 C CA . ASP A 1 453 ? 8.781 1.362 -33.031 1 76.31 453 ASP A CA 1
ATOM 3543 C C . ASP A 1 453 ? 10.211 1.66 -32.594 1 76.31 453 ASP A C 1
ATOM 3545 O O . ASP A 1 453 ? 10.555 1.468 -31.406 1 76.31 453 ASP A O 1
ATOM 3549 N N . ALA A 1 454 ? 10.992 2.076 -33.406 1 73.19 454 ALA A N 1
ATOM 3550 C CA . ALA A 1 454 ? 12.43 2.234 -33.188 1 73.19 454 ALA A CA 1
ATOM 3551 C C . ALA A 1 454 ? 12.703 3.178 -32 1 73.19 454 ALA A C 1
ATOM 3553 O O . ALA A 1 454 ? 13.578 2.912 -31.172 1 73.19 454 ALA A O 1
ATOM 3554 N N . GLU A 1 455 ? 11.992 4.164 -31.906 1 68.69 455 GLU A N 1
ATOM 3555 C CA . GLU A 1 455 ? 12.242 5.148 -30.859 1 68.69 455 GLU A CA 1
ATOM 3556 C C . GLU A 1 455 ? 11.93 4.574 -29.484 1 68.69 455 GLU A C 1
ATOM 3558 O O . GLU A 1 455 ? 12.734 4.711 -28.562 1 68.69 455 GLU A O 1
ATOM 3563 N N . MET A 1 456 ? 10.867 3.932 -29.453 1 73.12 456 MET A N 1
ATOM 3564 C CA . MET A 1 456 ? 10.445 3.393 -28.156 1 73.12 456 MET A CA 1
ATOM 3565 C C . MET A 1 456 ? 11.281 2.176 -27.781 1 73.12 456 MET A C 1
ATOM 3567 O O . MET A 1 456 ? 11.602 1.979 -26.609 1 73.12 456 MET A O 1
ATOM 3571 N N . ALA A 1 457 ? 11.617 1.419 -28.75 1 70.19 457 ALA A N 1
ATOM 3572 C CA . ALA A 1 457 ? 12.414 0.219 -28.5 1 70.19 457 ALA A CA 1
ATOM 3573 C C . ALA A 1 457 ? 13.812 0.58 -28.016 1 70.19 457 ALA A C 1
ATOM 3575 O O . ALA A 1 457 ? 14.375 -0.097 -27.156 1 70.19 457 ALA A O 1
ATOM 3576 N N . ASP A 1 458 ? 14.32 1.595 -28.609 1 65.06 458 ASP A N 1
ATOM 3577 C CA . ASP A 1 458 ? 15.648 2.043 -28.203 1 65.06 458 ASP A CA 1
ATOM 3578 C C . ASP A 1 458 ? 15.633 2.637 -26.797 1 65.06 458 ASP A C 1
ATOM 3580 O O . ASP A 1 458 ? 16.578 2.453 -26.031 1 65.06 458 ASP A O 1
ATOM 3584 N N . HIS A 1 459 ? 14.539 3.193 -26.609 1 63.38 459 HIS A N 1
ATOM 3585 C CA . HIS A 1 459 ? 14.406 3.764 -25.266 1 63.38 459 HIS A CA 1
ATOM 3586 C C . HIS A 1 459 ? 14.227 2.672 -24.219 1 63.38 459 HIS A C 1
ATOM 3588 O O . HIS A 1 459 ? 14.734 2.793 -23.094 1 63.38 459 HIS A O 1
ATOM 3594 N N . ALA A 1 460 ? 13.578 1.646 -24.656 1 61.84 460 ALA A N 1
ATOM 3595 C CA . ALA A 1 460 ? 13.312 0.546 -23.734 1 61.84 460 ALA A CA 1
ATOM 3596 C C . ALA A 1 460 ? 14.578 -0.262 -23.469 1 61.84 460 ALA A C 1
ATOM 3598 O O . ALA A 1 460 ? 14.758 -0.813 -22.375 1 61.84 460 ALA A O 1
ATOM 3599 N N . GLY A 1 461 ? 15.352 -0.55 -24.625 1 56.34 461 GLY A N 1
ATOM 3600 C CA . GLY A 1 461 ? 16.562 -1.352 -24.547 1 56.34 461 GLY A CA 1
ATOM 3601 C C . GLY A 1 461 ? 17.766 -0.574 -24.047 1 56.34 461 GLY A C 1
ATOM 3602 O O . GLY A 1 461 ? 18.859 -1.115 -23.938 1 56.34 461 GLY A O 1
ATOM 3603 N N . GLY A 1 462 ? 17.719 0.781 -24.203 1 45.47 462 GLY A N 1
ATOM 3604 C CA . GLY A 1 462 ? 18.922 1.564 -24.016 1 45.47 462 GLY A CA 1
ATOM 3605 C C . GLY A 1 462 ? 19.656 1.22 -22.719 1 45.47 462 GLY A C 1
ATOM 3606 O O . GLY A 1 462 ? 19.094 0.568 -21.844 1 45.47 462 GLY A O 1
ATOM 3607 N N . LYS A 1 463 ? 21.125 1.444 -22.828 1 39.62 463 LYS A N 1
ATOM 3608 C CA . LYS A 1 463 ? 22.234 1.326 -21.891 1 39.62 463 LYS A CA 1
ATOM 3609 C C . LYS A 1 463 ? 21.797 1.739 -20.484 1 39.62 463 LYS A C 1
ATOM 3611 O O . LYS A 1 463 ? 20.938 2.6 -20.312 1 39.62 463 LYS A O 1
ATOM 3616 N N . ASP A 1 464 ? 22 0.938 -19.609 1 38.38 464 ASP A N 1
ATOM 3617 C CA . ASP A 1 464 ? 21.938 1.206 -18.172 1 38.38 464 ASP A CA 1
ATOM 3618 C C . ASP A 1 464 ? 22.094 2.697 -17.891 1 38.38 464 ASP A C 1
ATOM 3620 O O . ASP A 1 464 ? 23.203 3.223 -17.906 1 38.38 464 ASP A O 1
ATOM 3624 N N . THR A 1 465 ? 21.344 3.451 -18.516 1 35.66 465 THR A N 1
ATOM 3625 C CA . THR A 1 465 ? 21.484 4.891 -18.328 1 35.66 465 THR A CA 1
ATOM 3626 C C . THR A 1 465 ? 21.969 5.207 -16.922 1 35.66 465 THR A C 1
ATOM 3628 O O . THR A 1 465 ? 22.578 6.254 -16.688 1 35.66 465 THR A O 1
ATOM 3631 N N . GLU A 1 466 ? 21.438 4.496 -16.062 1 35.12 466 GLU A N 1
ATOM 3632 C CA . GLU A 1 466 ? 21.828 4.848 -14.695 1 35.12 466 GLU A CA 1
ATOM 3633 C C . GLU A 1 466 ? 23.312 4.559 -14.453 1 35.12 466 GLU A C 1
ATOM 3635 O O . GLU A 1 466 ? 23.969 5.246 -13.672 1 35.12 466 GLU A O 1
ATOM 3640 N N . VAL A 1 467 ? 23.812 3.408 -15.031 1 34.09 467 VAL A N 1
ATOM 3641 C CA . VAL A 1 467 ? 25.266 3.24 -14.922 1 34.09 467 VAL A CA 1
ATOM 3642 C C . VAL A 1 467 ? 25.969 4.324 -15.727 1 34.09 467 VAL A C 1
ATOM 3644 O O . VAL A 1 467 ? 27.047 4.801 -15.336 1 34.09 467 VAL A O 1
ATOM 3647 N N . GLN A 1 468 ? 25.438 4.711 -16.844 1 33.94 468 GLN A N 1
ATOM 3648 C CA . GLN A 1 468 ? 26.094 5.75 -17.625 1 33.94 468 GLN A CA 1
ATOM 3649 C C . GLN A 1 468 ? 26.016 7.102 -16.922 1 33.94 468 GLN A C 1
ATOM 3651 O O . GLN A 1 468 ? 26.875 7.957 -17.094 1 33.94 468 GLN A O 1
ATOM 3656 N N . GLN A 1 469 ? 24.891 7.398 -16.422 1 34.81 469 GLN A N 1
ATOM 3657 C CA . GLN A 1 469 ? 24.844 8.703 -15.758 1 34.81 469 GLN A CA 1
ATOM 3658 C C . GLN A 1 469 ? 25.812 8.766 -14.586 1 34.81 469 GLN A C 1
ATOM 3660 O O . GLN A 1 469 ? 26.234 9.852 -14.188 1 34.81 469 GLN A O 1
ATOM 3665 N N . VAL A 1 470 ? 25.875 7.66 -13.922 1 31.64 470 VAL A N 1
ATOM 3666 C CA . VAL A 1 470 ? 26.984 7.652 -12.961 1 31.64 470 VAL A CA 1
ATOM 3667 C C . VAL A 1 470 ? 28.312 7.688 -13.711 1 31.64 470 VAL A C 1
ATOM 3669 O O . VAL A 1 470 ? 29.281 8.273 -13.234 1 31.64 470 VAL A O 1
ATOM 3672 N N . VAL A 1 471 ? 28.438 6.887 -14.891 1 31.86 471 VAL A N 1
ATOM 3673 C CA . VAL A 1 471 ? 29.703 6.902 -15.617 1 31.86 471 VAL A CA 1
ATOM 3674 C C . VAL A 1 471 ? 29.703 8.055 -16.625 1 31.86 471 VAL A C 1
ATOM 3676 O O . VAL A 1 471 ? 28.719 8.25 -17.344 1 31.86 471 VAL A O 1
ATOM 3679 N N . GLY A 1 472 ? 30.266 9.172 -16.422 1 26.67 472 GLY A N 1
ATOM 3680 C CA . GLY A 1 472 ? 30.484 10.32 -17.281 1 26.67 472 GLY A CA 1
ATOM 3681 C C . GLY A 1 472 ? 30.609 9.945 -18.75 1 26.67 472 GLY A C 1
ATOM 3682 O O . GLY A 1 472 ? 30.875 8.789 -19.078 1 26.67 472 GLY A O 1
ATOM 3683 N N . HIS A 1 473 ? 30.109 10.641 -19.734 1 28.59 473 HIS A N 1
ATOM 3684 C CA . HIS A 1 473 ? 30.141 10.555 -21.188 1 28.59 473 HIS A CA 1
ATOM 3685 C C . HIS A 1 473 ? 31.562 10.328 -21.703 1 28.59 473 HIS A C 1
ATOM 3687 O O . HIS A 1 473 ? 31.781 10.234 -22.906 1 28.59 473 HIS A O 1
ATOM 3693 N N . GLY A 1 474 ? 32.656 11.203 -21.297 1 26.5 474 GLY A N 1
ATOM 3694 C CA . GLY A 1 474 ? 33.781 11.352 -22.172 1 26.5 474 GLY A CA 1
ATOM 3695 C C . GLY A 1 474 ? 34.438 10.039 -22.547 1 26.5 474 GLY A C 1
ATOM 3696 O O . GLY A 1 474 ? 34.156 9 -21.953 1 26.5 474 GLY A O 1
ATOM 3697 N N . SER A 1 475 ? 35.625 10.086 -23.531 1 30.7 475 SER A N 1
ATOM 3698 C CA . SER A 1 475 ? 36.719 9.211 -23.938 1 30.7 475 SER A CA 1
ATOM 3699 C C . SER A 1 475 ? 37.312 8.477 -22.75 1 30.7 475 SER A C 1
ATOM 3701 O O . SER A 1 475 ? 38.219 7.652 -22.906 1 30.7 475 SER A O 1
ATOM 3703 N N . LYS A 1 476 ? 37.25 9.156 -21.625 1 30.44 476 LYS A N 1
ATOM 3704 C CA . LYS A 1 476 ? 37.875 8.648 -20.406 1 30.44 476 LYS A CA 1
ATOM 3705 C C . LYS A 1 476 ? 37.094 7.453 -19.844 1 30.44 476 LYS A C 1
ATOM 3707 O O . LYS A 1 476 ? 37.438 6.938 -18.781 1 30.44 476 LYS A O 1
ATOM 3712 N N . ARG A 1 477 ? 36.156 7.051 -20.5 1 32.97 477 ARG A N 1
ATOM 3713 C CA . ARG A 1 477 ? 35.312 5.891 -20.234 1 32.97 477 ARG A CA 1
ATOM 3714 C C . ARG A 1 477 ? 36.094 4.594 -20.438 1 32.97 477 ARG A C 1
ATOM 3716 O O . ARG A 1 477 ? 35.844 3.604 -19.75 1 32.97 477 ARG A O 1
ATOM 3723 N N . GLU A 1 478 ? 36.875 4.668 -21.5 1 29.2 478 GLU A N 1
ATOM 3724 C CA . GLU A 1 478 ? 37.719 3.521 -21.828 1 29.2 478 GLU A CA 1
ATOM 3725 C C . GLU A 1 478 ? 38.781 3.271 -20.75 1 29.2 478 GLU A C 1
ATOM 3727 O O . GLU A 1 478 ? 39.125 2.123 -20.469 1 29.2 478 GLU A O 1
ATOM 3732 N N . LYS A 1 479 ? 39.344 4.449 -20.219 1 30.5 479 LYS A N 1
ATOM 3733 C CA . LYS A 1 479 ? 40.469 4.27 -19.281 1 30.5 479 LYS A CA 1
ATOM 3734 C C . LYS A 1 479 ? 39.969 3.836 -17.906 1 30.5 479 LYS A C 1
ATOM 3736 O O . LYS A 1 479 ? 40.594 3.033 -17.234 1 30.5 479 LYS A O 1
ATOM 3741 N N . MET A 1 480 ? 38.844 4.48 -17.422 1 30.75 480 MET A N 1
ATOM 3742 C CA . MET A 1 480 ? 38.375 4.074 -16.094 1 30.75 480 MET A CA 1
ATOM 3743 C C . MET A 1 480 ? 37.781 2.678 -16.125 1 30.75 480 MET A C 1
ATOM 3745 O O . MET A 1 480 ? 37.938 1.907 -15.18 1 30.75 480 MET A O 1
ATOM 3749 N N . PHE A 1 481 ? 37.188 2.318 -17.188 1 33.78 481 PHE A N 1
ATOM 3750 C CA . PHE A 1 481 ? 36.844 0.908 -17.391 1 33.78 481 PHE A CA 1
ATOM 3751 C C . PHE A 1 481 ? 38.125 0.075 -17.484 1 33.78 481 PHE A C 1
ATOM 3753 O O . PHE A 1 481 ? 38.125 -1.102 -17.109 1 33.78 481 PHE A O 1
ATOM 3760 N N . GLY A 1 482 ? 39.219 0.66 -18.094 1 30.2 482 GLY A N 1
ATOM 3761 C CA . GLY A 1 482 ? 40.531 0.032 -18.062 1 30.2 482 GLY A CA 1
ATOM 3762 C C . GLY A 1 482 ? 41.094 -0.113 -16.656 1 30.2 482 GLY A C 1
ATOM 3763 O O . GLY A 1 482 ? 41.75 -1.105 -16.359 1 30.2 482 GLY A O 1
ATOM 3764 N N . LEU A 1 483 ? 40.969 0.981 -15.828 1 29.09 483 LEU A N 1
ATOM 3765 C CA . LEU A 1 483 ? 41.469 0.883 -14.469 1 29.09 483 LEU A CA 1
ATOM 3766 C C . LEU A 1 483 ? 40.594 -0.041 -13.625 1 29.09 483 LEU A C 1
ATOM 3768 O O . LEU A 1 483 ? 41.094 -0.758 -12.758 1 29.09 483 LEU A O 1
ATOM 3772 N N . LEU A 1 484 ? 39.344 0.026 -13.82 1 31.16 484 LEU A N 1
ATOM 3773 C CA . LEU A 1 484 ? 38.469 -0.905 -13.117 1 31.16 484 LEU A CA 1
ATOM 3774 C C . LEU A 1 484 ? 38.594 -2.309 -13.703 1 31.16 484 LEU A C 1
ATOM 3776 O O . LEU A 1 484 ? 38.438 -3.301 -12.992 1 31.16 484 LEU A O 1
ATOM 3780 N N . LYS A 1 485 ? 38.875 -2.447 -14.992 1 30.33 485 LYS A N 1
ATOM 3781 C CA . LYS A 1 485 ? 39.312 -3.725 -15.555 1 30.33 485 LYS A CA 1
ATOM 3782 C C . LYS A 1 485 ? 40.625 -4.168 -14.953 1 30.33 485 LYS A C 1
ATOM 3784 O O . LYS A 1 485 ? 40.875 -5.359 -14.75 1 30.33 485 LYS A O 1
ATOM 3789 N N . GLY A 1 486 ? 41.688 -3.279 -14.922 1 27.25 486 GLY A N 1
ATOM 3790 C CA . GLY A 1 486 ? 42.969 -3.613 -14.328 1 27.25 486 GLY A CA 1
ATOM 3791 C C . GLY A 1 486 ? 42.906 -3.9 -12.844 1 27.25 486 GLY A C 1
ATOM 3792 O O . GLY A 1 486 ? 43.719 -4.648 -12.305 1 27.25 486 GLY A O 1
ATOM 3793 N N . GLY A 1 487 ? 42.156 -3.08 -12.062 1 26.67 487 GLY A N 1
ATOM 3794 C CA . GLY A 1 487 ? 42.062 -3.32 -10.633 1 26.67 487 GLY A CA 1
ATOM 3795 C C . GLY A 1 487 ? 41.219 -4.52 -10.273 1 26.67 487 GLY A C 1
ATOM 3796 O O . GLY A 1 487 ? 41.281 -5.023 -9.156 1 26.67 487 GLY A O 1
ATOM 3797 N N . ALA A 1 488 ? 40.25 -4.801 -11.062 1 30.3 488 ALA A N 1
ATOM 3798 C CA . ALA A 1 488 ? 39.469 -6.008 -10.836 1 30.3 488 ALA A CA 1
ATOM 3799 C C . ALA A 1 488 ? 40.344 -7.258 -10.898 1 30.3 488 ALA A C 1
ATOM 3801 O O . ALA A 1 488 ? 40.094 -8.227 -10.18 1 30.3 488 ALA A O 1
ATOM 3802 N N . LYS A 1 489 ? 41.344 -7.301 -11.742 1 29.95 489 LYS A N 1
ATOM 3803 C CA . LYS A 1 489 ? 42.312 -8.383 -11.719 1 29.95 489 LYS A CA 1
ATOM 3804 C C . LYS A 1 489 ? 43.125 -8.367 -10.43 1 29.95 489 LYS A C 1
ATOM 3806 O O . LYS A 1 489 ? 43.5 -9.422 -9.914 1 29.95 489 LYS A O 1
ATOM 3811 N N . GLU A 1 490 ? 43.5 -7.152 -9.938 1 27.53 490 GLU A N 1
ATOM 3812 C CA . GLU A 1 490 ? 44.375 -7.066 -8.773 1 27.53 490 GLU A CA 1
ATOM 3813 C C . GLU A 1 490 ? 43.594 -7.27 -7.48 1 27.53 490 GLU A C 1
ATOM 3815 O O . GLU A 1 490 ? 44.094 -7.836 -6.516 1 27.53 490 GLU A O 1
ATOM 3820 N N . VAL A 1 491 ? 42.344 -6.848 -7.402 1 30.59 491 VAL A N 1
ATOM 3821 C CA . VAL A 1 491 ? 41.656 -7.113 -6.145 1 30.59 491 VAL A CA 1
ATOM 3822 C C . VAL A 1 491 ? 41.188 -8.562 -6.109 1 30.59 491 VAL A C 1
ATOM 3824 O O . VAL A 1 491 ? 41.188 -9.195 -5.055 1 30.59 491 VAL A O 1
ATOM 3827 N N . ALA A 1 492 ? 40.969 -9.195 -7.176 1 32.47 492 ALA A N 1
ATOM 3828 C CA . ALA A 1 492 ? 40.781 -10.641 -7.195 1 32.47 492 ALA A CA 1
ATOM 3829 C C . ALA A 1 492 ? 42 -11.375 -6.668 1 32.47 492 ALA A C 1
ATOM 3831 O O . ALA A 1 492 ? 41.875 -12.406 -6 1 32.47 492 ALA A O 1
ATOM 3832 N N . LYS A 1 493 ? 43.156 -10.852 -7.047 1 29.17 493 LYS A N 1
ATOM 3833 C CA . LYS A 1 493 ? 44.375 -11.445 -6.5 1 29.17 493 LYS A CA 1
ATOM 3834 C C . LYS A 1 493 ? 44.531 -11.125 -5.016 1 29.17 493 LYS A C 1
ATOM 3836 O O . LYS A 1 493 ? 45.094 -11.922 -4.258 1 29.17 493 LYS A O 1
ATOM 3841 N N . ALA A 1 494 ? 44 -10 -4.602 1 27.77 494 ALA A N 1
ATOM 3842 C CA . ALA A 1 494 ? 44.219 -9.695 -3.189 1 27.77 494 ALA A CA 1
ATOM 3843 C C . ALA A 1 494 ? 43.188 -10.43 -2.316 1 27.77 494 ALA A C 1
ATOM 3845 O O . ALA A 1 494 ? 43.531 -10.914 -1.233 1 27.77 494 ALA A O 1
ATOM 3846 N N . THR A 1 495 ? 41.875 -10.5 -2.713 1 34.78 495 THR A N 1
ATOM 3847 C CA . THR A 1 495 ? 41.031 -11.328 -1.871 1 34.78 495 THR A CA 1
ATOM 3848 C C . THR A 1 495 ? 41.312 -12.805 -2.076 1 34.78 495 THR A C 1
ATOM 3850 O O . THR A 1 495 ? 41.156 -13.609 -1.153 1 34.78 495 THR A O 1
ATOM 3853 N N . SER A 1 496 ? 41.688 -13.234 -3.283 1 32.16 496 SER A N 1
ATOM 3854 C CA . SER A 1 496 ? 42.25 -14.57 -3.4 1 32.16 496 SER A CA 1
ATOM 3855 C C . SER A 1 496 ? 43.469 -14.734 -2.496 1 32.16 496 SER A C 1
ATOM 3857 O O . SER A 1 496 ? 43.719 -15.828 -1.968 1 32.16 496 SER A O 1
ATOM 3859 N N . THR A 1 497 ? 44.25 -13.656 -2.404 1 30.8 497 THR A N 1
ATOM 3860 C CA . THR A 1 497 ? 45.406 -13.758 -1.551 1 30.8 497 THR A CA 1
ATOM 3861 C C . THR A 1 497 ? 45.031 -13.797 -0.079 1 30.8 497 THR A C 1
ATOM 3863 O O . THR A 1 497 ? 45.625 -14.516 0.716 1 30.8 497 THR A O 1
ATOM 3866 N N . VAL A 1 498 ? 43.938 -13.031 0.206 1 32.97 498 VAL A N 1
ATOM 3867 C CA . VAL A 1 498 ? 43.594 -13.156 1.616 1 32.97 498 VAL A CA 1
ATOM 3868 C C . VAL A 1 498 ? 42.906 -14.508 1.86 1 32.97 498 VAL A C 1
ATOM 3870 O O . VAL A 1 498 ? 43.188 -15.188 2.848 1 32.97 498 VAL A O 1
ATOM 3873 N N . ASP A 1 499 ? 42.062 -14.945 0.942 1 33.31 499 ASP A N 1
ATOM 3874 C CA . ASP A 1 499 ? 41.5 -16.281 1.134 1 33.31 499 ASP A CA 1
ATOM 3875 C C . ASP A 1 499 ? 42.562 -17.359 0.878 1 33.31 499 ASP A C 1
ATOM 3877 O O . ASP A 1 499 ? 42.562 -18.391 1.562 1 33.31 499 ASP A O 1
ATOM 3881 N N . LYS A 1 500 ? 43.5 -17.203 -0.129 1 32.75 500 LYS A N 1
ATOM 3882 C CA . LYS A 1 500 ? 44.625 -18.125 -0.144 1 32.75 500 LYS A CA 1
ATOM 3883 C C . LYS A 1 500 ? 45.406 -18.062 1.162 1 32.75 500 LYS A C 1
ATOM 3885 O O . LYS A 1 500 ? 45.906 -19.078 1.649 1 32.75 500 LYS A O 1
ATOM 3890 N N . ILE A 1 501 ? 45.531 -16.922 1.691 1 30.67 501 ILE A N 1
ATOM 3891 C CA . ILE A 1 501 ? 46.25 -16.828 2.963 1 30.67 501 ILE A CA 1
ATOM 3892 C C . ILE A 1 501 ? 45.406 -17.422 4.074 1 30.67 501 ILE A C 1
ATOM 3894 O O . ILE A 1 501 ? 45.906 -18.156 4.93 1 30.67 501 ILE A O 1
ATOM 3898 N N . ARG A 1 502 ? 44.125 -17.125 4.031 1 33.09 502 ARG A N 1
ATOM 3899 C CA . ARG A 1 502 ? 43.344 -17.75 5.086 1 33.09 502 ARG A CA 1
ATOM 3900 C C . ARG A 1 502 ? 43.094 -19.219 4.789 1 33.09 502 ARG A C 1
ATOM 3902 O O . ARG A 1 502 ? 43.031 -20.047 5.707 1 33.09 502 ARG A O 1
ATOM 3909 N N . ALA A 1 503 ? 42.812 -19.562 3.539 1 35.5 503 ALA A N 1
ATOM 3910 C CA . ALA A 1 503 ? 42.781 -20.984 3.234 1 35.5 503 ALA A CA 1
ATOM 3911 C C . ALA A 1 503 ? 44.094 -21.672 3.654 1 35.5 503 ALA A C 1
ATOM 3913 O O . ALA A 1 503 ? 44.062 -22.844 4.066 1 35.5 503 ALA A O 1
ATOM 3914 N N . LYS A 1 504 ? 45.219 -21.062 3.361 1 31 504 LYS A N 1
ATOM 3915 C CA . LYS A 1 504 ? 46.406 -21.672 3.904 1 31 504 LYS A CA 1
ATOM 3916 C C . LYS A 1 504 ? 46.375 -21.688 5.43 1 31 504 LYS A C 1
ATOM 3918 O O . LYS A 1 504 ? 47.062 -22.484 6.059 1 31 504 LYS A O 1
ATOM 3923 N N . ALA A 1 505 ? 45.875 -20.594 5.953 1 30.67 505 ALA A N 1
ATOM 3924 C CA . ALA A 1 505 ? 45.969 -20.672 7.41 1 30.67 505 ALA A CA 1
ATOM 3925 C C . ALA A 1 505 ? 44.812 -21.484 7.988 1 30.67 505 ALA A C 1
ATOM 3927 O O . ALA A 1 505 ? 43.656 -21.047 8.016 1 30.67 505 ALA A O 1
ATOM 3928 N N . GLY A 1 506 ? 44.594 -22.781 7.781 1 32.59 506 GLY A N 1
ATOM 3929 C CA . GLY A 1 506 ? 44.062 -24.062 8.234 1 32.59 506 GLY A CA 1
ATOM 3930 C C . GLY A 1 506 ? 42.594 -23.984 8.609 1 32.59 506 GLY A C 1
ATOM 3931 O O . GLY A 1 506 ? 42.062 -24.891 9.281 1 32.59 506 GLY A O 1
ATOM 3932 N N . SER A 1 507 ? 41.969 -22.797 8.68 1 35.62 507 SER A N 1
ATOM 3933 C CA . SER A 1 507 ? 40.688 -23.016 9.312 1 35.62 507 SER A CA 1
ATOM 3934 C C . SER A 1 507 ? 39.656 -23.578 8.32 1 35.62 507 SER A C 1
ATOM 3936 O O . SER A 1 507 ? 39.719 -23.281 7.125 1 35.62 507 SER A O 1
ATOM 3938 N N . LYS A 1 508 ? 38.875 -24.672 8.547 1 40.12 508 LYS A N 1
ATOM 3939 C CA . LYS A 1 508 ? 37.844 -25.453 7.844 1 40.12 508 LYS A CA 1
ATOM 3940 C C . LYS A 1 508 ? 36.875 -24.531 7.121 1 40.12 508 LYS A C 1
ATOM 3942 O O . LYS A 1 508 ? 36.406 -24.844 6.016 1 40.12 508 LYS A O 1
ATOM 3947 N N . ASN A 1 509 ? 36.625 -23.453 7.73 1 39.44 509 ASN A N 1
ATOM 3948 C CA . ASN A 1 509 ? 35.594 -22.578 7.18 1 39.44 509 ASN A CA 1
ATOM 3949 C C . ASN A 1 509 ? 36.062 -21.906 5.891 1 39.44 509 ASN A C 1
ATOM 3951 O O . ASN A 1 509 ? 35.25 -21.703 4.973 1 39.44 509 ASN A O 1
ATOM 3955 N N . ALA A 1 510 ? 37.344 -21.609 5.746 1 42.81 510 ALA A N 1
ATOM 3956 C CA . ALA A 1 510 ? 37.906 -20.953 4.574 1 42.81 510 ALA A CA 1
ATOM 3957 C C . ALA A 1 510 ? 37.969 -21.906 3.387 1 42.81 510 ALA A C 1
ATOM 3959 O O . ALA A 1 510 ? 37.844 -21.484 2.234 1 42.81 510 ALA A O 1
ATOM 3960 N N . LYS A 1 511 ? 38.219 -23.125 3.699 1 43.5 511 LYS A N 1
ATOM 3961 C CA . LYS A 1 511 ? 38.312 -24.094 2.605 1 43.5 511 LYS A CA 1
ATOM 3962 C C . LYS A 1 511 ? 37.031 -24.156 1.817 1 43.5 511 LYS A C 1
ATOM 3964 O O . LYS A 1 511 ? 37.031 -24.344 0.598 1 43.5 511 LYS A O 1
ATOM 3969 N N . THR A 1 512 ? 36 -24.094 2.594 1 42.59 512 THR A N 1
ATOM 3970 C CA . THR A 1 512 ? 34.688 -24.203 1.958 1 42.59 512 THR A CA 1
ATOM 3971 C C . THR A 1 512 ? 34.438 -23 1.059 1 42.59 512 THR A C 1
ATOM 3973 O O . THR A 1 512 ? 33.719 -23.109 0.064 1 42.59 512 THR A O 1
ATOM 3976 N N . ARG A 1 513 ? 35.156 -21.891 1.3 1 43 513 ARG A N 1
ATOM 3977 C CA . ARG A 1 513 ? 34.938 -20.656 0.551 1 43 513 ARG A CA 1
ATOM 3978 C C . ARG A 1 513 ? 35.719 -20.641 -0.752 1 43 513 ARG A C 1
ATOM 3980 O O . ARG A 1 513 ? 35.281 -20.078 -1.751 1 43 513 ARG A O 1
ATOM 3987 N N . VAL A 1 514 ? 37 -21.156 -0.748 1 41.75 514 VAL A N 1
ATOM 3988 C CA . VAL A 1 514 ? 37.906 -21.109 -1.888 1 41.75 514 VAL A CA 1
ATOM 3989 C C . VAL A 1 514 ? 37.312 -21.875 -3.061 1 41.75 514 VAL A C 1
ATOM 3991 O O . VAL A 1 514 ? 37.531 -21.531 -4.223 1 41.75 514 VAL A O 1
ATOM 3994 N N . GLY A 1 515 ? 36.688 -22.922 -2.816 1 40.19 515 GLY A N 1
ATOM 3995 C CA . GLY A 1 515 ? 36.188 -23.734 -3.926 1 40.19 515 GLY A CA 1
ATOM 3996 C C . GLY A 1 515 ? 35.094 -23.047 -4.734 1 40.19 515 GLY A C 1
ATOM 3997 O O . GLY A 1 515 ? 34.594 -23.609 -5.699 1 40.19 515 GLY A O 1
ATOM 3998 N N . ALA A 1 516 ? 34.656 -21.938 -4.25 1 44.06 516 ALA A N 1
ATOM 3999 C CA . ALA A 1 516 ? 33.531 -21.328 -4.91 1 44.06 516 ALA A CA 1
ATOM 4000 C C . ALA A 1 516 ? 33.938 -20.562 -6.16 1 44.06 516 ALA A C 1
ATOM 4002 O O . ALA A 1 516 ? 33.094 -20.078 -6.914 1 44.06 516 ALA A O 1
ATOM 4003 N N . LEU A 1 517 ? 35.25 -20.125 -6.289 1 39.97 517 LEU A N 1
ATOM 4004 C CA . LEU A 1 517 ? 35.594 -19.328 -7.461 1 39.97 517 LEU A CA 1
ATOM 4005 C C . LEU A 1 517 ? 35.938 -20.234 -8.656 1 39.97 517 LEU A C 1
ATOM 4007 O O . LEU A 1 517 ? 36.781 -21.109 -8.562 1 39.97 517 LEU A O 1
ATOM 4011 N N . PRO A 1 518 ? 35.094 -20.5 -9.695 1 40.12 518 PRO A N 1
ATOM 4012 C CA . PRO A 1 518 ? 35.5 -21.297 -10.859 1 40.12 518 PRO A CA 1
ATOM 4013 C C . PRO A 1 518 ? 36.812 -20.812 -11.484 1 40.12 518 PRO A C 1
ATOM 4015 O O . PRO A 1 518 ? 37.094 -19.609 -11.477 1 40.12 518 PRO A O 1
ATOM 4018 N N . SER A 1 519 ? 37.812 -21.625 -11.516 1 37.78 519 SER A N 1
ATOM 4019 C CA . SER A 1 519 ? 38.906 -21.359 -12.469 1 37.78 519 SER A CA 1
ATOM 4020 C C . SER A 1 519 ? 38.344 -20.906 -13.812 1 37.78 519 SER A C 1
ATOM 4022 O O . SER A 1 519 ? 37.156 -21.062 -14.094 1 37.78 519 SER A O 1
ATOM 4024 N N . SER A 1 520 ? 39.188 -20.859 -15.016 1 37 520 SER A N 1
ATOM 4025 C CA . SER A 1 520 ? 39 -20.375 -16.375 1 37 520 SER A CA 1
ATOM 4026 C C . SER A 1 520 ? 37.719 -20.969 -16.984 1 37 520 SER A C 1
ATOM 4028 O O . SER A 1 520 ? 37.219 -22 -16.531 1 37 520 SER A O 1
ATOM 4030 N N . LYS A 1 521 ? 37.281 -20.406 -18.234 1 42.59 521 LYS A N 1
ATOM 4031 C CA . LYS A 1 521 ? 36.219 -20.578 -19.234 1 42.59 521 LYS A CA 1
ATOM 4032 C C . LYS A 1 521 ? 35.875 -22.047 -19.422 1 42.59 521 LYS A C 1
ATOM 4034 O O . LYS A 1 521 ? 34.781 -22.375 -19.844 1 42.59 521 LYS A O 1
ATOM 4039 N N . ASP A 1 522 ? 36.844 -22.875 -19.672 1 40.19 522 ASP A N 1
ATOM 4040 C CA . ASP A 1 522 ? 36.812 -24.047 -20.531 1 40.19 522 ASP A CA 1
ATOM 4041 C C . ASP A 1 522 ? 36.344 -25.281 -19.75 1 40.19 522 ASP A C 1
ATOM 4043 O O . ASP A 1 522 ? 36.438 -26.406 -20.234 1 40.19 522 ASP A O 1
ATOM 4047 N N . GLU A 1 523 ? 36.156 -25.234 -18.453 1 45.66 523 GLU A N 1
ATOM 4048 C CA . GLU A 1 523 ? 35.906 -26.594 -17.953 1 45.66 523 GLU A CA 1
ATOM 4049 C C . GLU A 1 523 ? 34.5 -27.062 -18.25 1 45.66 523 GLU A C 1
ATOM 4051 O O . GLU A 1 523 ? 33.531 -26.328 -18 1 45.66 523 GLU A O 1
ATOM 4056 N N . GLU A 1 524 ? 34.188 -28 -19.016 1 52 524 GLU A N 1
ATOM 4057 C CA . GLU A 1 524 ? 33 -28.719 -19.453 1 52 524 GLU A CA 1
ATOM 4058 C C . GLU A 1 524 ? 32.094 -29.031 -18.266 1 52 524 GLU A C 1
ATOM 4060 O O . GLU A 1 524 ? 32.406 -29.891 -17.438 1 52 524 GLU A O 1
ATOM 4065 N N . GLN A 1 525 ? 31.281 -28.141 -17.766 1 60.38 525 GLN A N 1
ATOM 4066 C CA . GLN A 1 525 ? 30.344 -28.328 -16.656 1 60.38 525 GLN A CA 1
ATOM 4067 C C . GLN A 1 525 ? 29.297 -29.391 -16.984 1 60.38 525 GLN A C 1
ATOM 4069 O O . GLN A 1 525 ? 28.672 -29.344 -18.047 1 60.38 525 GLN A O 1
ATOM 4074 N N . THR A 1 526 ? 29.344 -30.516 -16.344 1 64.19 526 THR A N 1
ATOM 4075 C CA . THR A 1 526 ? 28.359 -31.578 -16.516 1 64.19 526 THR A CA 1
ATOM 4076 C C . THR A 1 526 ? 27.016 -31.188 -15.898 1 64.19 526 THR A C 1
ATOM 4078 O O . THR A 1 526 ? 26.938 -30.906 -14.703 1 64.19 526 THR A O 1
ATOM 4081 N N . ILE A 1 527 ? 25.938 -30.969 -16.688 1 69.75 527 ILE A N 1
ATOM 4082 C CA . ILE A 1 527 ? 24.656 -30.391 -16.328 1 69.75 527 ILE A CA 1
ATOM 4083 C C . ILE A 1 527 ? 23.703 -31.5 -15.883 1 69.75 527 ILE A C 1
ATOM 4085 O O . ILE A 1 527 ? 22.641 -31.203 -15.312 1 69.75 527 ILE A O 1
ATOM 4089 N N . GLY A 1 528 ? 24.047 -32.75 -15.719 1 71.69 528 GLY A N 1
ATOM 4090 C CA . GLY A 1 528 ? 23.078 -33.75 -15.344 1 71.69 528 GLY A CA 1
ATOM 4091 C C . GLY A 1 528 ? 22.578 -34.562 -16.531 1 71.69 528 GLY A C 1
ATOM 4092 O O . GLY A 1 528 ? 23.125 -34.469 -17.625 1 71.69 528 GLY A O 1
ATOM 4093 N N . PRO A 1 529 ? 21.609 -35.406 -16.109 1 84 529 PRO A N 1
ATOM 4094 C CA . PRO A 1 529 ? 20.75 -35.562 -14.938 1 84 529 PRO A CA 1
ATOM 4095 C C . PRO A 1 529 ? 21.359 -36.469 -13.867 1 84 529 PRO A C 1
ATOM 4097 O O . PRO A 1 529 ? 20.906 -36.469 -12.727 1 84 529 PRO A O 1
ATOM 4100 N N . VAL A 1 530 ? 22.438 -37.156 -14.211 1 85.19 530 VAL A N 1
ATOM 4101 C CA . VAL A 1 530 ? 22.938 -38.188 -13.297 1 85.19 530 VAL A CA 1
ATOM 4102 C C . VAL A 1 530 ? 24.062 -37.594 -12.445 1 85.19 530 VAL A C 1
ATOM 4104 O O . VAL A 1 530 ? 24.156 -37.875 -11.25 1 85.19 530 VAL A O 1
ATOM 4107 N N . GLU A 1 531 ? 24.812 -36.844 -13.055 1 88.19 531 GLU A N 1
ATOM 4108 C CA . GLU A 1 531 ? 25.969 -36.312 -12.352 1 88.19 531 GLU A CA 1
ATOM 4109 C C . GLU A 1 531 ? 26.016 -34.781 -12.438 1 88.19 531 GLU A C 1
ATOM 4111 O O . GLU A 1 531 ? 25.719 -34.188 -13.492 1 88.19 531 GLU A O 1
ATOM 4116 N N . PHE A 1 532 ? 26.328 -34.188 -11.289 1 88.88 532 PHE A N 1
ATOM 4117 C CA . PHE A 1 532 ? 26.469 -32.75 -11.211 1 88.88 532 PHE A CA 1
ATOM 4118 C C . PHE A 1 532 ? 27.844 -32.375 -10.68 1 88.88 532 PHE A C 1
ATOM 4120 O O . PHE A 1 532 ? 28.328 -32.938 -9.695 1 88.88 532 PHE A O 1
ATOM 4127 N N . SER A 1 533 ? 28.469 -31.5 -11.305 1 86.5 533 SER A N 1
ATOM 4128 C CA . SER A 1 533 ? 29.766 -31.031 -10.828 1 86.5 533 SER A CA 1
ATOM 4129 C C . SER A 1 533 ? 29.625 -30.203 -9.547 1 86.5 533 SER A C 1
ATOM 4131 O O . SER A 1 533 ? 28.719 -29.391 -9.422 1 86.5 533 SER A O 1
ATOM 4133 N N . ALA A 1 534 ? 30.375 -30.562 -8.586 1 87.25 534 ALA A N 1
ATOM 4134 C CA . ALA A 1 534 ? 30.312 -29.875 -7.301 1 87.25 534 ALA A CA 1
ATOM 4135 C C . ALA A 1 534 ? 31.625 -29.984 -6.539 1 87.25 534 ALA A C 1
ATOM 4137 O O . ALA A 1 534 ? 32.594 -30.562 -7.039 1 87.25 534 ALA A O 1
ATOM 4138 N N . ARG A 1 535 ? 31.703 -29.266 -5.488 1 82.81 535 ARG A N 1
ATOM 4139 C CA . ARG A 1 535 ? 32.844 -29.328 -4.566 1 82.81 535 ARG A CA 1
ATOM 4140 C C . ARG A 1 535 ? 32.375 -29.641 -3.15 1 82.81 535 ARG A C 1
ATOM 4142 O O . ARG A 1 535 ? 31.266 -29.25 -2.75 1 82.81 535 ARG A O 1
ATOM 4149 N N . TYR A 1 536 ? 33.062 -30.484 -2.541 1 84.31 536 TYR A N 1
ATOM 4150 C CA . TYR A 1 536 ? 32.812 -30.797 -1.138 1 84.31 536 TYR A CA 1
ATOM 4151 C C . TYR A 1 536 ? 34.062 -30.547 -0.292 1 84.31 536 TYR A C 1
ATOM 4153 O O . TYR A 1 536 ? 35.125 -31.094 -0.572 1 84.31 536 TYR A O 1
ATOM 4161 N N . GLU A 1 537 ? 33.938 -29.719 0.687 1 77.94 537 GLU A N 1
ATOM 4162 C CA . GLU A 1 537 ? 35.031 -29.344 1.549 1 77.94 537 GLU A CA 1
ATOM 4163 C C . GLU A 1 537 ? 36.25 -28.922 0.727 1 77.94 537 GLU A C 1
ATOM 4165 O O . GLU A 1 537 ? 37.375 -29.344 1.017 1 77.94 537 GLU A O 1
ATOM 4170 N N . GLY A 1 538 ? 36 -28.297 -0.369 1 71.12 538 GLY A N 1
ATOM 4171 C CA . GLY A 1 538 ? 37.062 -27.719 -1.175 1 71.12 538 GLY A CA 1
ATOM 4172 C C . GLY A 1 538 ? 37.531 -28.641 -2.289 1 71.12 538 GLY A C 1
ATOM 4173 O O . GLY A 1 538 ? 38.156 -28.188 -3.246 1 71.12 538 GLY A O 1
ATOM 4174 N N . ALA A 1 539 ? 37.312 -29.891 -2.211 1 79.5 539 ALA A N 1
ATOM 4175 C CA . ALA A 1 539 ? 37.75 -30.844 -3.223 1 79.5 539 ALA A CA 1
ATOM 4176 C C . ALA A 1 539 ? 36.719 -30.938 -4.359 1 79.5 539 ALA A C 1
ATOM 4178 O O . ALA A 1 539 ? 35.531 -30.922 -4.125 1 79.5 539 ALA A O 1
ATOM 4179 N N . LYS A 1 540 ? 37.312 -30.969 -5.477 1 83.81 540 LYS A N 1
ATOM 4180 C CA . LYS A 1 540 ? 36.469 -31.094 -6.652 1 83.81 540 LYS A CA 1
ATOM 4181 C C . LYS A 1 540 ? 35.875 -32.5 -6.762 1 83.81 540 LYS A C 1
ATOM 4183 O O . LYS A 1 540 ? 36.562 -33.5 -6.461 1 83.81 540 LYS A O 1
ATOM 4188 N N . GLY A 1 541 ? 34.656 -32.562 -7.16 1 88.12 541 GLY A N 1
ATOM 4189 C CA . GLY A 1 541 ? 34 -33.844 -7.352 1 88.12 541 GLY A CA 1
ATOM 4190 C C . GLY A 1 541 ? 32.688 -33.719 -8.062 1 88.12 541 GLY A C 1
ATOM 4191 O O . GLY A 1 541 ? 32.469 -32.812 -8.852 1 88.12 541 GLY A O 1
ATOM 4192 N N . PHE A 1 542 ? 31.922 -34.844 -7.922 1 89.25 542 PHE A N 1
ATOM 4193 C CA . PHE A 1 542 ? 30.625 -34.938 -8.594 1 89.25 542 PHE A CA 1
ATOM 4194 C C . PHE A 1 542 ? 29.562 -35.5 -7.648 1 89.25 542 PHE A C 1
ATOM 4196 O O . PHE A 1 542 ? 29.844 -36.406 -6.875 1 89.25 542 PHE A O 1
ATOM 4203 N N . VAL A 1 543 ? 28.484 -34.781 -7.688 1 91.56 543 VAL A N 1
ATOM 4204 C CA . VAL A 1 543 ? 27.344 -35.312 -6.977 1 91.56 543 VAL A CA 1
ATOM 4205 C C . VAL A 1 543 ? 26.562 -36.281 -7.891 1 91.56 543 VAL A C 1
ATOM 4207 O O . VAL A 1 543 ? 26.141 -35.875 -8.984 1 91.56 543 VAL A O 1
ATOM 4210 N N . TYR A 1 544 ? 26.516 -37.438 -7.488 1 91.38 544 TYR A N 1
ATOM 4211 C CA . TYR A 1 544 ? 25.828 -38.469 -8.266 1 91.38 544 TYR A CA 1
ATOM 4212 C C . TYR A 1 544 ? 24.5 -38.844 -7.637 1 91.38 544 TYR A C 1
ATOM 4214 O O . TYR A 1 544 ? 24.422 -39.125 -6.438 1 91.38 544 TYR A O 1
ATOM 4222 N N . VAL A 1 545 ? 23.422 -38.719 -8.469 1 90.94 545 VAL A N 1
ATOM 4223 C CA . VAL A 1 545 ? 22.078 -39.031 -8 1 90.94 545 VAL A CA 1
ATOM 4224 C C . VAL A 1 545 ? 21.547 -40.281 -8.711 1 90.94 545 VAL A C 1
ATOM 4226 O O . VAL A 1 545 ? 21.469 -40.312 -9.945 1 90.94 545 VAL A O 1
ATOM 4229 N N . ASN A 1 546 ? 21.312 -41.25 -8.016 1 87.38 546 ASN A N 1
ATOM 4230 C CA . ASN A 1 546 ? 20.672 -42.469 -8.539 1 87.38 546 ASN A CA 1
ATOM 4231 C C . ASN A 1 546 ? 19.219 -42.562 -8.086 1 87.38 546 ASN A C 1
ATOM 4233 O O . ASN A 1 546 ? 18.953 -42.969 -6.953 1 87.38 546 ASN A O 1
ATOM 4237 N N . ALA A 1 547 ? 18.375 -42.25 -8.945 1 85.31 547 ALA A N 1
ATOM 4238 C CA . ALA A 1 547 ? 16.953 -42.219 -8.625 1 85.31 547 ALA A CA 1
ATOM 4239 C C . ALA A 1 547 ? 16.391 -43.625 -8.43 1 85.31 547 ALA A C 1
ATOM 4241 O O . ALA A 1 547 ? 15.461 -43.844 -7.652 1 85.31 547 ALA A O 1
ATOM 4242 N N . ALA A 1 548 ? 16.922 -44.625 -9.164 1 80.62 548 ALA A N 1
ATOM 4243 C CA . ALA A 1 548 ? 16.422 -46 -9.094 1 80.62 548 ALA A CA 1
ATOM 4244 C C . ALA A 1 548 ? 16.766 -46.625 -7.742 1 80.62 548 ALA A C 1
ATOM 4246 O O . ALA A 1 548 ? 15.914 -47.281 -7.129 1 80.62 548 ALA A O 1
ATOM 4247 N N . ALA A 1 549 ? 18 -46.406 -7.27 1 82.31 549 ALA A N 1
ATOM 4248 C CA . ALA A 1 549 ? 18.438 -47 -6 1 82.31 549 ALA A CA 1
ATOM 4249 C C . ALA A 1 549 ? 18.062 -46.094 -4.832 1 82.31 549 ALA A C 1
ATOM 4251 O O . ALA A 1 549 ? 18 -46.531 -3.682 1 82.31 549 ALA A O 1
ATOM 4252 N N . GLY A 1 550 ? 17.812 -44.812 -5.137 1 86.56 550 GLY A N 1
ATOM 4253 C CA . GLY A 1 550 ? 17.391 -43.875 -4.117 1 86.56 550 GLY A CA 1
ATOM 4254 C C . GLY A 1 550 ? 18.531 -43.375 -3.273 1 86.56 550 GLY A C 1
ATOM 4255 O O . GLY A 1 550 ? 18.422 -43.25 -2.051 1 86.56 550 GLY A O 1
ATOM 4256 N N . PHE A 1 551 ? 19.688 -43.188 -3.824 1 91 551 PHE A N 1
ATOM 4257 C CA . PHE A 1 551 ? 20.828 -42.656 -3.072 1 91 551 PHE A CA 1
ATOM 4258 C C . PHE A 1 551 ? 21.453 -41.469 -3.803 1 91 551 PHE A C 1
ATOM 4260 O O . PHE A 1 551 ? 21.375 -41.375 -5.031 1 91 551 PHE A O 1
ATOM 4267 N N . VAL A 1 552 ? 21.938 -40.531 -3.059 1 92.31 552 VAL A N 1
ATOM 4268 C CA . VAL A 1 552 ? 22.766 -39.438 -3.543 1 92.31 552 VAL A CA 1
ATOM 4269 C C . VAL A 1 552 ? 24.156 -39.562 -2.939 1 92.31 552 VAL A C 1
ATOM 4271 O O . VAL A 1 552 ? 24.312 -39.875 -1.758 1 92.31 552 VAL A O 1
ATOM 4274 N N . MET A 1 553 ? 25.156 -39.438 -3.744 1 92.62 553 MET A N 1
ATOM 4275 C CA . MET A 1 553 ? 26.531 -39.625 -3.256 1 92.62 553 MET A CA 1
ATOM 4276 C C . MET A 1 553 ? 27.453 -38.594 -3.865 1 92.62 553 MET A C 1
ATOM 4278 O O . MET A 1 553 ? 27.156 -38 -4.918 1 92.62 553 MET A O 1
ATOM 4282 N N . PHE A 1 554 ? 28.406 -38.281 -3.141 1 93.56 554 PHE A N 1
ATOM 4283 C CA . PHE A 1 554 ? 29.484 -37.406 -3.635 1 93.56 554 PHE A CA 1
ATOM 4284 C C . PHE A 1 554 ? 30.719 -38.219 -3.967 1 93.56 554 PHE A C 1
ATOM 4286 O O . PHE A 1 554 ? 31.25 -38.938 -3.105 1 93.56 554 PHE A O 1
ATOM 4293 N N . ASN A 1 555 ? 31.047 -38.094 -5.262 1 92.12 555 ASN A N 1
ATOM 4294 C CA . ASN A 1 555 ? 32.219 -38.812 -5.754 1 92.12 555 ASN A CA 1
ATOM 4295 C C . ASN A 1 555 ? 33.344 -37.844 -6.168 1 92.12 555 ASN A C 1
ATOM 4297 O O . ASN A 1 555 ? 33.062 -36.781 -6.742 1 92.12 555 ASN A O 1
ATOM 4301 N N . LYS A 1 556 ? 34.5 -38.219 -5.91 1 89.94 556 LYS A N 1
ATOM 4302 C CA . LYS A 1 556 ? 35.625 -37.375 -6.34 1 89.94 556 LYS A CA 1
ATOM 4303 C C . LYS A 1 556 ? 35.844 -37.5 -7.844 1 89.94 556 LYS A C 1
ATOM 4305 O O . LYS A 1 556 ? 36.219 -36.531 -8.492 1 89.94 556 LYS A O 1
ATOM 4310 N N . ASN A 1 557 ? 35.594 -38.719 -8.312 1 87 557 ASN A N 1
ATOM 4311 C CA . ASN A 1 557 ? 35.719 -38.938 -9.75 1 87 557 ASN A CA 1
ATOM 4312 C C . ASN A 1 557 ? 34.375 -39.219 -10.398 1 87 557 ASN A C 1
ATOM 4314 O O . ASN A 1 557 ? 33.406 -39.594 -9.719 1 87 557 ASN A O 1
ATOM 4318 N N . SER A 1 558 ? 34.344 -39.031 -11.648 1 84.62 558 SER A N 1
ATOM 4319 C CA . SER A 1 558 ? 33.094 -39.281 -12.398 1 84.62 558 SER A CA 1
ATOM 4320 C C . SER A 1 558 ? 32.75 -40.75 -12.414 1 84.62 558 SER A C 1
ATOM 4322 O O . SER A 1 558 ? 33.625 -41.625 -12.32 1 84.62 558 SER A O 1
ATOM 4324 N N . ILE A 1 559 ? 31.547 -41.062 -12.461 1 79 559 ILE A N 1
ATOM 4325 C CA . ILE A 1 559 ? 31.062 -42.438 -12.461 1 79 559 ILE A CA 1
ATOM 4326 C C . ILE A 1 559 ? 31.547 -43.156 -13.719 1 79 559 ILE A C 1
ATOM 4328 O O . ILE A 1 559 ? 31.609 -44.375 -13.75 1 79 559 ILE A O 1
ATOM 4332 N N . THR A 1 560 ? 31.875 -42.406 -14.711 1 77.19 560 THR A N 1
ATOM 4333 C CA . THR A 1 560 ? 32.344 -43 -15.953 1 77.19 560 THR A CA 1
ATOM 4334 C C . THR A 1 560 ? 33.75 -43.594 -15.773 1 77.19 560 THR A C 1
ATOM 4336 O O . THR A 1 560 ? 34.188 -44.438 -16.562 1 77.19 560 THR A O 1
ATOM 4339 N N . GLU A 1 561 ? 34.375 -43.188 -14.742 1 78.06 561 GLU A N 1
ATOM 4340 C CA . GLU A 1 561 ? 35.719 -43.656 -14.461 1 78.06 561 GLU A CA 1
ATOM 4341 C C . GLU A 1 561 ? 35.688 -44.969 -13.648 1 78.06 561 GLU A C 1
ATOM 4343 O O . GLU A 1 561 ? 34.656 -45.281 -13.023 1 78.06 561 GLU A O 1
ATOM 4348 N N . ASP A 1 562 ? 36.688 -45.781 -13.719 1 74.5 562 ASP A N 1
ATOM 4349 C CA . ASP A 1 562 ? 36.75 -47.125 -13.133 1 74.5 562 ASP A CA 1
ATOM 4350 C C . ASP A 1 562 ? 36.594 -47.094 -11.617 1 74.5 562 ASP A C 1
ATOM 4352 O O . ASP A 1 562 ? 35.906 -47.938 -11.031 1 74.5 562 ASP A O 1
ATOM 4356 N N . ASN A 1 563 ? 37.125 -46.031 -10.953 1 80.06 563 ASN A N 1
ATOM 4357 C CA . ASN A 1 563 ? 37 -45.906 -9.5 1 80.06 563 ASN A CA 1
ATOM 4358 C C . ASN A 1 563 ? 36.406 -44.562 -9.102 1 80.06 563 ASN A C 1
ATOM 4360 O O . ASN A 1 563 ? 37.125 -43.562 -9.086 1 80.06 563 ASN A O 1
ATOM 4364 N N . PRO A 1 564 ? 35.094 -44.5 -8.695 1 81.12 564 PRO A N 1
ATOM 4365 C CA . PRO A 1 564 ? 34.5 -43.219 -8.375 1 81.12 564 PRO A CA 1
ATOM 4366 C C . PRO A 1 564 ? 35 -42.625 -7.059 1 81.12 564 PRO A C 1
ATOM 4368 O O . PRO A 1 564 ? 34.969 -41.406 -6.875 1 81.12 564 PRO A O 1
ATOM 4371 N N . ASN A 1 565 ? 35.688 -43.281 -6.105 1 87.94 565 ASN A N 1
ATOM 4372 C CA . ASN A 1 565 ? 36.094 -42.812 -4.793 1 87.94 565 ASN A CA 1
ATOM 4373 C C . ASN A 1 565 ? 35 -42.031 -4.09 1 87.94 565 ASN A C 1
ATOM 4375 O O . ASN A 1 565 ? 35.031 -40.812 -4.055 1 87.94 565 ASN A O 1
ATOM 4379 N N . THR A 1 566 ? 34.031 -42.75 -3.539 1 91.88 566 THR A N 1
ATOM 4380 C CA . THR A 1 566 ? 32.875 -42.156 -2.891 1 91.88 566 THR A CA 1
ATOM 4381 C C . THR A 1 566 ? 33.25 -41.625 -1.513 1 91.88 566 THR A C 1
ATOM 4383 O O . THR A 1 566 ? 33.875 -42.312 -0.714 1 91.88 566 THR A O 1
ATOM 4386 N N . VAL A 1 567 ? 32.875 -40.375 -1.251 1 91.75 567 VAL A N 1
ATOM 4387 C CA . VAL A 1 567 ? 33.188 -39.719 0.024 1 91.75 567 VAL A CA 1
ATOM 4388 C C . VAL A 1 567 ? 32.031 -39.969 0.996 1 91.75 567 VAL A C 1
ATOM 4390 O O . VAL A 1 567 ? 32.25 -40.344 2.146 1 91.75 567 VAL A O 1
ATOM 4393 N N . TRP A 1 568 ? 30.844 -39.688 0.565 1 92.19 568 TRP A N 1
ATOM 4394 C CA . TRP A 1 568 ? 29.672 -39.969 1.396 1 92.19 568 TRP A CA 1
ATOM 4395 C C . TRP A 1 568 ? 28.484 -40.406 0.542 1 92.19 568 TRP A C 1
ATOM 4397 O O . TRP A 1 568 ? 28.469 -40.156 -0.668 1 92.19 568 TRP A O 1
ATOM 4407 N N . THR A 1 569 ? 27.594 -41.094 1.096 1 92.06 569 THR A N 1
ATOM 4408 C CA . THR A 1 569 ? 26.344 -41.594 0.5 1 92.06 569 THR A CA 1
ATOM 4409 C C . THR A 1 569 ? 25.172 -41.344 1.437 1 92.06 569 THR A C 1
ATOM 4411 O O . THR A 1 569 ? 25.281 -41.531 2.646 1 92.06 569 THR A O 1
ATOM 4414 N N . ILE A 1 570 ? 24.188 -40.75 0.896 1 92.75 570 ILE A N 1
ATOM 4415 C CA . ILE A 1 570 ? 22.969 -40.469 1.665 1 92.75 570 ILE A CA 1
ATOM 4416 C C . ILE A 1 570 ? 21.766 -41.125 0.983 1 92.75 570 ILE A C 1
ATOM 4418 O O . ILE A 1 570 ? 21.656 -41.094 -0.245 1 92.75 570 ILE A O 1
ATOM 4422 N N . ASN A 1 571 ? 20.984 -41.75 1.751 1 92.31 571 ASN A N 1
ATOM 4423 C CA . ASN A 1 571 ? 19.703 -42.219 1.23 1 92.31 571 ASN A CA 1
ATOM 4424 C C . ASN A 1 571 ? 18.734 -41.062 1.028 1 92.31 571 ASN A C 1
ATOM 4426 O O . ASN A 1 571 ? 18.531 -40.25 1.938 1 92.31 571 ASN A O 1
ATOM 4430 N N . ILE A 1 572 ? 18.172 -40.938 -0.093 1 92.12 572 ILE A N 1
ATOM 4431 C CA . ILE A 1 572 ? 17.328 -39.812 -0.445 1 92.12 572 ILE A CA 1
ATOM 4432 C C . ILE A 1 572 ? 16.109 -39.75 0.483 1 92.12 572 ILE A C 1
ATOM 4434 O O . ILE A 1 572 ? 15.656 -38.656 0.858 1 92.12 572 ILE A O 1
ATOM 4438 N N . ASP A 1 573 ? 15.555 -40.812 0.894 1 88.94 573 ASP A N 1
ATOM 4439 C CA . ASP A 1 573 ? 14.391 -40.875 1.772 1 88.94 573 ASP A CA 1
ATOM 4440 C C . ASP A 1 573 ? 14.742 -40.406 3.188 1 88.94 573 ASP A C 1
ATOM 4442 O O . ASP A 1 573 ? 13.859 -40.125 3.99 1 88.94 573 ASP A O 1
ATOM 4446 N N . SER A 1 574 ? 16.016 -40.312 3.508 1 90.38 574 SER A N 1
ATOM 4447 C CA . SER A 1 574 ? 16.453 -39.906 4.84 1 90.38 574 SER A CA 1
ATOM 4448 C C . SER A 1 574 ? 16.703 -38.406 4.91 1 90.38 574 SER A C 1
ATOM 4450 O O . SER A 1 574 ? 16.969 -37.875 5.984 1 90.38 574 SER A O 1
ATOM 4452 N N . ILE A 1 575 ? 16.594 -37.781 3.795 1 93 575 ILE A N 1
ATOM 4453 C CA . ILE A 1 575 ? 16.812 -36.344 3.771 1 93 575 ILE A CA 1
ATOM 4454 C C . ILE A 1 575 ? 15.664 -35.625 4.473 1 93 575 ILE A C 1
ATOM 4456 O O . ILE A 1 575 ? 14.492 -35.844 4.152 1 93 575 ILE A O 1
ATOM 4460 N N . THR A 1 576 ? 15.938 -34.719 5.391 1 91.88 576 THR A N 1
ATOM 4461 C CA . THR A 1 576 ? 14.906 -34.031 6.156 1 91.88 576 THR A CA 1
ATOM 4462 C C . THR A 1 576 ? 14.875 -32.562 5.82 1 91.88 576 THR A C 1
ATOM 4464 O O . THR A 1 576 ? 13.844 -31.891 5.984 1 91.88 576 THR A O 1
ATOM 4467 N N . GLN A 1 577 ? 16 -32.094 5.434 1 93.12 577 GLN A N 1
ATOM 4468 C CA . GLN A 1 577 ? 16.062 -30.672 5.148 1 93.12 577 GLN A CA 1
ATOM 4469 C C . GLN A 1 577 ? 16.953 -30.391 3.941 1 93.12 577 GLN A C 1
ATOM 4471 O O . GLN A 1 577 ? 17.984 -31.031 3.766 1 93.12 577 GLN A O 1
ATOM 4476 N N . LEU A 1 578 ? 16.484 -29.594 3.084 1 92.56 578 LEU A N 1
ATOM 4477 C CA . LEU A 1 578 ? 17.266 -29.078 1.959 1 92.56 578 LEU A CA 1
ATOM 4478 C C . LEU A 1 578 ? 17.25 -27.547 1.948 1 92.56 578 LEU A C 1
ATOM 4480 O O . LEU A 1 578 ? 16.172 -26.938 2.031 1 92.56 578 LEU A O 1
ATOM 4484 N N . ARG A 1 579 ? 18.359 -26.969 1.952 1 88 579 ARG A N 1
ATOM 4485 C CA . ARG A 1 579 ? 18.438 -25.516 1.963 1 88 579 ARG A CA 1
ATOM 4486 C C . ARG A 1 579 ? 19.391 -25.016 0.878 1 88 579 ARG A C 1
ATOM 4488 O O . ARG A 1 579 ? 20.5 -25.5 0.75 1 88 579 ARG A O 1
ATOM 4495 N N . LYS A 1 580 ? 18.938 -24.078 0.123 1 83.75 580 LYS A N 1
ATOM 4496 C CA . LYS A 1 580 ? 19.766 -23.422 -0.888 1 83.75 580 LYS A CA 1
ATOM 4497 C C . LYS A 1 580 ? 20.5 -22.219 -0.302 1 83.75 580 LYS A C 1
ATOM 4499 O O . LYS A 1 580 ? 19.922 -21.453 0.463 1 83.75 580 LYS A O 1
ATOM 4504 N N . HIS A 1 581 ? 21.625 -22.25 -0.314 1 70 581 HIS A N 1
ATOM 4505 C CA . HIS A 1 581 ? 22.391 -21.094 0.162 1 70 581 HIS A CA 1
ATOM 4506 C C . HIS A 1 581 ? 23.031 -20.344 -0.998 1 70 581 HIS A C 1
ATOM 4508 O O . HIS A 1 581 ? 23.484 -20.953 -1.967 1 70 581 HIS A O 1
ATOM 4514 N N . SER A 1 582 ? 22.562 -19.219 -1.266 1 55.78 582 SER A N 1
ATOM 4515 C CA . SER A 1 582 ? 23.312 -18.438 -2.244 1 55.78 582 SER A CA 1
ATOM 4516 C C . SER A 1 582 ? 24.672 -18.016 -1.69 1 55.78 582 SER A C 1
ATOM 4518 O O . SER A 1 582 ? 24.797 -17.75 -0.494 1 55.78 582 SER A O 1
ATOM 4520 N N . GLY A 1 583 ? 25.594 -18.734 -1.99 1 44.81 583 GLY A N 1
ATOM 4521 C CA . GLY A 1 583 ? 26.938 -18.516 -1.466 1 44.81 583 GLY A CA 1
ATOM 4522 C C . GLY A 1 583 ? 27.047 -17.266 -0.619 1 44.81 583 GLY A C 1
ATOM 4523 O O . GLY A 1 583 ? 26.031 -16.688 -0.207 1 44.81 583 GLY A O 1
ATOM 4524 N N . TYR A 1 584 ? 27.984 -16.219 -0.945 1 37.62 584 TYR A N 1
ATOM 4525 C CA . TYR A 1 584 ? 28.672 -15.219 -0.137 1 37.62 584 TYR A CA 1
ATOM 4526 C C . TYR A 1 584 ? 27.719 -14.102 0.278 1 37.62 584 TYR A C 1
ATOM 4528 O O . TYR A 1 584 ? 26.797 -13.758 -0.466 1 37.62 584 TYR A O 1
ATOM 4536 N N . GLY A 1 585 ? 27.469 -14 1.564 1 40.47 585 GLY A N 1
ATOM 4537 C CA . GLY A 1 585 ? 26.906 -12.758 2.078 1 40.47 585 GLY A CA 1
ATOM 4538 C C . GLY A 1 585 ? 26.922 -11.633 1.066 1 40.47 585 GLY A C 1
ATOM 4539 O O . GLY A 1 585 ? 27.719 -11.648 0.129 1 40.47 585 GLY A O 1
ATOM 4540 N N . MET A 1 586 ? 25.766 -10.93 1.062 1 40.72 586 MET A N 1
ATOM 4541 C CA . MET A 1 586 ? 25.75 -9.781 0.159 1 40.72 586 MET A CA 1
ATOM 4542 C C . MET A 1 586 ? 27.141 -9.195 -0.018 1 40.72 586 MET A C 1
ATOM 4544 O O . MET A 1 586 ? 27.516 -8.773 -1.114 1 40.72 586 MET A O 1
ATOM 4548 N N . LYS A 1 587 ? 27.828 -9.18 1.104 1 36.75 587 LYS A N 1
ATOM 4549 C CA . LYS A 1 587 ? 29.141 -8.555 1.084 1 36.75 587 LYS A CA 1
ATOM 4550 C C . LYS A 1 587 ? 30.109 -9.328 0.187 1 36.75 587 LYS A C 1
ATOM 4552 O O . LYS A 1 587 ? 30.875 -8.734 -0.575 1 36.75 587 LYS A O 1
ATOM 4557 N N . ALA A 1 588 ? 30.031 -10.562 0.373 1 39.06 588 ALA A N 1
ATOM 4558 C CA . ALA A 1 588 ? 30.953 -11.359 -0.427 1 39.06 588 ALA A CA 1
ATOM 4559 C C . ALA A 1 588 ? 30.484 -11.469 -1.872 1 39.06 588 ALA A C 1
ATOM 4561 O O . ALA A 1 588 ? 31.297 -11.508 -2.799 1 39.06 588 ALA A O 1
ATOM 4562 N N . LYS A 1 589 ? 29.188 -11.453 -2 1 46.06 589 LYS A N 1
ATOM 4563 C CA . LYS A 1 589 ? 28.625 -11.5 -3.346 1 46.06 589 LYS A CA 1
ATOM 4564 C C . LYS A 1 589 ? 28.938 -10.219 -4.113 1 46.06 589 LYS A C 1
ATOM 4566 O O . LYS A 1 589 ? 29.234 -10.258 -5.305 1 46.06 589 LYS A O 1
ATOM 4571 N N . LEU A 1 590 ? 28.703 -9.172 -3.328 1 40.22 590 LEU A N 1
ATOM 4572 C CA . LEU A 1 590 ? 29.047 -7.887 -3.918 1 40.22 590 LEU A CA 1
ATOM 4573 C C . LEU A 1 590 ? 30.531 -7.816 -4.242 1 40.22 590 LEU A C 1
ATOM 4575 O O . LEU A 1 590 ? 30.922 -7.309 -5.297 1 40.22 590 LEU A O 1
ATOM 4579 N N . ALA A 1 591 ? 31.312 -8.242 -3.279 1 37.03 591 ALA A N 1
ATOM 4580 C CA . ALA A 1 591 ? 32.75 -8.211 -3.5 1 37.03 591 ALA A CA 1
ATOM 4581 C C . ALA A 1 591 ? 33.156 -9.148 -4.637 1 37.03 591 ALA A C 1
ATOM 4583 O O . ALA A 1 591 ? 34.031 -8.828 -5.426 1 37.03 591 ALA A O 1
ATOM 4584 N N . SER A 1 592 ? 32.594 -10.281 -4.66 1 40.03 592 SER A N 1
ATOM 4585 C CA . SER A 1 592 ? 32.938 -11.234 -5.707 1 40.03 592 SER A CA 1
ATOM 4586 C C . SER A 1 592 ? 32.281 -10.867 -7.035 1 40.03 592 SER A C 1
ATOM 4588 O O . SER A 1 592 ? 32.844 -11.141 -8.102 1 40.03 592 SER A O 1
ATOM 4590 N N . GLY A 1 593 ? 31.078 -10.469 -7.043 1 39.56 593 GLY A N 1
ATOM 4591 C CA . GLY A 1 593 ? 30.391 -10.078 -8.266 1 39.56 593 GLY A CA 1
ATOM 4592 C C . GLY A 1 593 ? 31.125 -9.008 -9.047 1 39.56 593 GLY A C 1
ATOM 4593 O O . GLY A 1 593 ? 31.094 -8.992 -10.281 1 39.56 593 GLY A O 1
ATOM 4594 N N . TRP A 1 594 ? 31.562 -7.973 -8.367 1 34.94 594 TRP A N 1
ATOM 4595 C CA . TRP A 1 594 ? 32.375 -6.977 -9.055 1 34.94 594 TRP A CA 1
ATOM 4596 C C . TRP A 1 594 ? 33.625 -7.609 -9.625 1 34.94 594 TRP A C 1
ATOM 4598 O O . TRP A 1 594 ? 34.156 -7.156 -10.648 1 34.94 594 TRP A O 1
ATOM 4608 N N . ALA A 1 595 ? 34.281 -8.344 -8.773 1 32.66 595 ALA A N 1
ATOM 4609 C CA . ALA A 1 595 ? 35.594 -8.812 -9.25 1 32.66 595 ALA A CA 1
ATOM 4610 C C . ALA A 1 595 ? 35.438 -9.781 -10.414 1 32.66 595 ALA A C 1
ATOM 4612 O O . ALA A 1 595 ? 36.25 -9.812 -11.32 1 32.66 595 ALA A O 1
ATOM 4613 N N . VAL A 1 596 ? 34.719 -10.938 -10.172 1 33.12 596 VAL A N 1
ATOM 4614 C CA . VAL A 1 596 ? 34.688 -12.031 -11.141 1 33.12 596 VAL A CA 1
ATOM 4615 C C . VAL A 1 596 ? 33.375 -11.977 -11.914 1 33.12 596 VAL A C 1
ATOM 4617 O O . VAL A 1 596 ? 32.281 -11.883 -11.32 1 33.12 596 VAL A O 1
ATOM 4620 N N . ASP A 1 597 ? 33.344 -11.453 -13.055 1 34.78 597 ASP A N 1
ATOM 4621 C CA . ASP A 1 597 ? 32.25 -11.711 -14 1 34.78 597 ASP A CA 1
ATOM 4622 C C . ASP A 1 597 ? 31.641 -13.086 -13.766 1 34.78 597 ASP A C 1
ATOM 4624 O O . ASP A 1 597 ? 30.875 -13.578 -14.594 1 34.78 597 ASP A O 1
ATOM 4628 N N . GLY A 1 598 ? 32.281 -13.914 -12.969 1 35.97 598 GLY A N 1
ATOM 4629 C CA . GLY A 1 598 ? 31.875 -15.305 -12.898 1 35.97 598 GLY A CA 1
ATOM 4630 C C . GLY A 1 598 ? 30.734 -15.539 -11.914 1 35.97 598 GLY A C 1
ATOM 4631 O O . GLY A 1 598 ? 30.5 -14.727 -11.023 1 35.97 598 GLY A O 1
ATOM 4632 N N . GLN A 1 599 ? 29.812 -16.375 -12.211 1 40.44 599 GLN A N 1
ATOM 4633 C CA . GLN A 1 599 ? 28.641 -16.859 -11.5 1 40.44 599 GLN A CA 1
ATOM 4634 C C . GLN A 1 599 ? 28.984 -17.312 -10.086 1 40.44 599 GLN A C 1
ATOM 4636 O O . GLN A 1 599 ? 29.891 -18.109 -9.898 1 40.44 599 GLN A O 1
ATOM 4641 N N . ILE A 1 600 ? 29.016 -16.484 -9.078 1 45.09 600 ILE A N 1
ATOM 4642 C CA . ILE A 1 600 ? 29.062 -16.891 -7.68 1 45.09 600 ILE A CA 1
ATOM 4643 C C . ILE A 1 600 ? 28.25 -18.172 -7.477 1 45.09 600 ILE A C 1
ATOM 4645 O O . ILE A 1 600 ? 27.062 -18.188 -7.773 1 45.09 600 ILE A O 1
ATOM 4649 N N . TYR A 1 601 ? 29 -19.281 -7.457 1 51.34 601 TYR A N 1
ATOM 4650 C CA . TYR A 1 601 ? 28.281 -20.562 -7.527 1 51.34 601 TYR A CA 1
ATOM 4651 C C . TYR A 1 601 ? 27.531 -20.828 -6.238 1 51.34 601 TYR A C 1
ATOM 4653 O O . TYR A 1 601 ? 28 -20.5 -5.148 1 51.34 601 TYR A O 1
ATOM 4661 N N . ASP A 1 602 ? 26.266 -21.234 -6.188 1 65.88 602 ASP A N 1
ATOM 4662 C CA . ASP A 1 602 ? 25.156 -21.641 -5.344 1 65.88 602 ASP A CA 1
ATOM 4663 C C . ASP A 1 602 ? 25.484 -22.891 -4.535 1 65.88 602 ASP A C 1
ATOM 4665 O O . ASP A 1 602 ? 26.281 -23.719 -4.969 1 65.88 602 ASP A O 1
ATOM 4669 N N . SER A 1 603 ? 25.422 -22.906 -3.236 1 78.81 603 SER A N 1
ATOM 4670 C CA . SER A 1 603 ? 25.625 -24.062 -2.369 1 78.81 603 SER A CA 1
ATOM 4671 C C . SER A 1 603 ? 24.297 -24.672 -1.937 1 78.81 603 SER A C 1
ATOM 4673 O O . SER A 1 603 ? 23.25 -24 -1.975 1 78.81 603 SER A O 1
ATOM 4675 N N . LEU A 1 604 ? 24.375 -25.953 -1.736 1 87.81 604 LEU A N 1
ATOM 4676 C CA . LEU A 1 604 ? 23.219 -26.719 -1.258 1 87.81 604 LEU A CA 1
ATOM 4677 C C . LEU A 1 604 ? 23.547 -27.453 0.038 1 87.81 604 LEU A C 1
ATOM 4679 O O . LEU A 1 604 ? 24.562 -28.141 0.121 1 87.81 604 LEU A O 1
ATOM 4683 N N . ARG A 1 605 ? 22.781 -27.234 1.002 1 88.75 605 ARG A N 1
ATOM 4684 C CA . ARG A 1 605 ? 22.938 -27.938 2.273 1 88.75 605 ARG A CA 1
ATOM 4685 C C . ARG A 1 605 ? 21.906 -29.047 2.412 1 88.75 605 ARG A C 1
ATOM 4687 O O . ARG A 1 605 ? 20.703 -28.812 2.273 1 88.75 605 ARG A O 1
ATOM 4694 N N . ILE A 1 606 ? 22.359 -30.203 2.645 1 92.75 606 ILE A N 1
ATOM 4695 C CA . ILE A 1 606 ? 21.516 -31.375 2.814 1 92.75 606 ILE A CA 1
ATOM 4696 C C . ILE A 1 606 ? 21.625 -31.906 4.246 1 92.75 606 ILE A C 1
ATOM 4698 O O . ILE A 1 606 ? 22.734 -32.094 4.758 1 92.75 606 ILE A O 1
ATOM 4702 N N . VAL A 1 607 ? 20.562 -32.031 4.867 1 92.81 607 VAL A N 1
ATOM 4703 C CA . VAL A 1 607 ? 20.547 -32.562 6.223 1 92.81 607 VAL A CA 1
ATOM 4704 C C . VAL A 1 607 ? 19.781 -33.906 6.23 1 92.81 607 VAL A C 1
ATOM 4706 O O . VAL A 1 607 ? 18.703 -34.031 5.656 1 92.81 607 VAL A O 1
ATOM 4709 N N . ASP A 1 608 ? 20.312 -34.875 6.836 1 92.19 608 ASP A N 1
ATOM 4710 C CA . ASP A 1 608 ? 19.688 -36.188 6.902 1 92.19 608 ASP A CA 1
ATOM 4711 C C . ASP A 1 608 ? 18.969 -36.375 8.242 1 92.19 608 ASP A C 1
ATOM 4713 O O . ASP A 1 608 ? 19.047 -35.531 9.125 1 92.19 608 ASP A O 1
ATOM 4717 N N . ARG A 1 609 ? 18.234 -37.469 8.406 1 89.94 609 ARG A N 1
ATOM 4718 C CA . ARG A 1 609 ? 17.453 -37.781 9.594 1 89.94 609 ARG A CA 1
ATOM 4719 C C . ARG A 1 609 ? 18.344 -37.969 10.812 1 89.94 609 ARG A C 1
ATOM 4721 O O . ARG A 1 609 ? 17.922 -37.688 11.945 1 89.94 609 ARG A O 1
ATOM 4728 N N . GLU A 1 610 ? 19.562 -38.344 10.609 1 89.06 610 GLU A N 1
ATOM 4729 C CA . GLU A 1 610 ? 20.5 -38.562 11.703 1 89.06 610 GLU A CA 1
ATOM 4730 C C . GLU A 1 610 ? 21.125 -37.25 12.172 1 89.06 610 GLU A C 1
ATOM 4732 O O . GLU A 1 610 ? 21.875 -37.25 13.148 1 89.06 610 GLU A O 1
ATOM 4737 N N . GLY A 1 611 ? 20.812 -36.188 11.477 1 86.69 611 GLY A N 1
ATOM 4738 C CA . GLY A 1 611 ? 21.312 -34.875 11.883 1 86.69 611 GLY A CA 1
ATOM 4739 C C . GLY A 1 611 ? 22.625 -34.5 11.227 1 86.69 611 GLY A C 1
ATOM 4740 O O . GLY A 1 611 ? 23.266 -33.531 11.625 1 86.69 611 GLY A O 1
ATOM 4741 N N . ASN A 1 612 ? 23.078 -35.312 10.227 1 88.62 612 ASN A N 1
ATOM 4742 C CA . ASN A 1 612 ? 24.312 -35 9.516 1 88.62 612 ASN A CA 1
ATOM 4743 C C . ASN A 1 612 ? 24.078 -33.906 8.477 1 88.62 612 ASN A C 1
ATOM 4745 O O . ASN A 1 612 ? 23.047 -33.875 7.801 1 88.62 612 ASN A O 1
ATOM 4749 N N . HIS A 1 613 ? 25.047 -33 8.469 1 88.44 613 HIS A N 1
ATOM 4750 C CA . HIS A 1 613 ? 24.969 -31.891 7.539 1 88.44 613 HIS A CA 1
ATOM 4751 C C . HIS A 1 613 ? 26 -32.031 6.426 1 88.44 613 HIS A C 1
ATOM 4753 O O . HIS A 1 613 ? 27.188 -32.281 6.691 1 88.44 613 HIS A O 1
ATOM 4759 N N . PHE A 1 614 ? 25.531 -32 5.227 1 88.44 614 PHE A N 1
ATOM 4760 C CA . PHE A 1 614 ? 26.391 -32.062 4.051 1 88.44 614 PHE A CA 1
ATOM 4761 C C . PHE A 1 614 ? 26.25 -30.781 3.221 1 88.44 614 PHE A C 1
ATOM 4763 O O . PHE A 1 614 ? 25.156 -30.469 2.754 1 88.44 614 PHE A O 1
ATOM 4770 N N . VAL A 1 615 ? 27.281 -30.062 3.078 1 85.38 615 VAL A N 1
ATOM 4771 C CA . VAL A 1 615 ? 27.234 -28.828 2.316 1 85.38 615 VAL A CA 1
ATOM 4772 C C . VAL A 1 615 ? 28.031 -28.969 1.025 1 85.38 615 VAL A C 1
ATOM 4774 O O . VAL A 1 615 ? 29.25 -29.188 1.062 1 85.38 615 VAL A O 1
ATOM 4777 N N . VAL A 1 616 ? 27.328 -28.938 -0.02 1 86.5 616 VAL A N 1
ATOM 4778 C CA . VAL A 1 616 ? 27.969 -29 -1.332 1 86.5 616 VAL A CA 1
ATOM 4779 C C . VAL A 1 616 ? 28.062 -27.594 -1.926 1 86.5 616 VAL A C 1
ATOM 4781 O O . VAL A 1 616 ? 27.109 -26.828 -1.869 1 86.5 616 VAL A O 1
ATOM 4784 N N . THR A 1 617 ? 29.203 -27.297 -2.408 1 78.62 617 THR A N 1
ATOM 4785 C CA . THR A 1 617 ? 29.422 -25.953 -2.91 1 78.62 617 THR A CA 1
ATOM 4786 C C . THR A 1 617 ? 29.766 -25.969 -4.395 1 78.62 617 THR A C 1
ATOM 4788 O O . THR A 1 617 ? 30 -27.047 -4.969 1 78.62 617 THR A O 1
ATOM 4791 N N . ALA A 1 618 ? 29.703 -24.812 -5.074 1 76 618 ALA A N 1
ATOM 4792 C CA . ALA A 1 618 ? 30.078 -24.609 -6.473 1 76 618 ALA A CA 1
ATOM 4793 C C . ALA A 1 618 ? 29.219 -25.469 -7.395 1 76 618 ALA A C 1
ATOM 4795 O O . ALA A 1 618 ? 29.734 -26.172 -8.25 1 76 618 ALA A O 1
ATOM 4796 N N . LEU A 1 619 ? 27.953 -25.359 -7.152 1 79.62 619 LEU A N 1
ATOM 4797 C CA . LEU A 1 619 ? 26.984 -26.109 -7.945 1 79.62 619 LEU A CA 1
ATOM 4798 C C . LEU A 1 619 ? 26.344 -25.203 -8.992 1 79.62 619 LEU A C 1
ATOM 4800 O O . LEU A 1 619 ? 25.422 -24.438 -8.688 1 79.62 619 LEU A O 1
ATOM 4804 N N . PRO A 1 620 ? 26.797 -25.234 -10.195 1 73.69 620 PRO A N 1
ATOM 4805 C CA . PRO A 1 620 ? 26.188 -24.375 -11.219 1 73.69 620 PRO A CA 1
ATOM 4806 C C . PRO A 1 620 ? 24.703 -24.688 -11.438 1 73.69 620 PRO A C 1
ATOM 4808 O O . PRO A 1 620 ? 23.922 -23.781 -11.734 1 73.69 620 PRO A O 1
ATOM 4811 N N . TYR A 1 621 ? 24.297 -25.969 -11.312 1 82 621 TYR A N 1
ATOM 4812 C CA . TYR A 1 621 ? 22.906 -26.359 -11.469 1 82 621 TYR A CA 1
ATOM 4813 C C . TYR A 1 621 ? 22.312 -26.828 -10.141 1 82 621 TYR A C 1
ATOM 4815 O O . TYR A 1 621 ? 21.688 -27.891 -10.062 1 82 621 TYR A O 1
ATOM 4823 N N . ARG A 1 622 ? 22.531 -25.969 -9.219 1 85.75 622 ARG A N 1
ATOM 4824 C CA . ARG A 1 622 ? 22.062 -26.25 -7.859 1 85.75 622 ARG A CA 1
ATOM 4825 C C . ARG A 1 622 ? 20.562 -26.469 -7.828 1 85.75 622 ARG A C 1
ATOM 4827 O O . ARG A 1 622 ? 20.078 -27.391 -7.176 1 85.75 622 ARG A O 1
ATOM 4834 N N . ASP A 1 623 ? 19.859 -25.625 -8.609 1 88.56 623 ASP A N 1
ATOM 4835 C CA . ASP A 1 623 ? 18.406 -25.688 -8.57 1 88.56 623 ASP A CA 1
ATOM 4836 C C . ASP A 1 623 ? 17.891 -27 -9.156 1 88.56 623 ASP A C 1
ATOM 4838 O O . ASP A 1 623 ? 16.906 -27.578 -8.672 1 88.56 623 ASP A O 1
ATOM 4842 N N . ALA A 1 624 ? 18.531 -27.438 -10.18 1 90.06 624 ALA A N 1
ATOM 4843 C CA . ALA A 1 624 ? 18.125 -28.703 -10.781 1 90.06 624 ALA A CA 1
ATOM 4844 C C . ALA A 1 624 ? 18.344 -29.859 -9.812 1 90.06 624 ALA A C 1
ATOM 4846 O O . ALA A 1 624 ? 17.484 -30.75 -9.703 1 90.06 624 ALA A O 1
ATOM 4847 N N . LEU A 1 625 ? 19.516 -29.812 -9.148 1 91.38 625 LEU A N 1
ATOM 4848 C CA . LEU A 1 625 ? 19.781 -30.844 -8.156 1 91.38 625 LEU A CA 1
ATOM 4849 C C . LEU A 1 625 ? 18.781 -30.766 -7.004 1 91.38 625 LEU A C 1
ATOM 4851 O O . LEU A 1 625 ? 18.266 -31.781 -6.547 1 91.38 625 LEU A O 1
ATOM 4855 N N . PHE A 1 626 ? 18.562 -29.594 -6.523 1 92.5 626 PHE A N 1
ATOM 4856 C CA . PHE A 1 626 ? 17.594 -29.344 -5.457 1 92.5 626 PHE A CA 1
ATOM 4857 C C . PHE A 1 626 ? 16.219 -29.906 -5.832 1 92.5 626 PHE A C 1
ATOM 4859 O O . PHE A 1 626 ? 15.594 -30.609 -5.035 1 92.5 626 PHE A O 1
ATOM 4866 N N . ASN A 1 627 ? 15.742 -29.609 -7.02 1 94.19 627 ASN A N 1
ATOM 4867 C CA . ASN A 1 627 ? 14.438 -30.047 -7.496 1 94.19 627 ASN A CA 1
ATOM 4868 C C . ASN A 1 627 ? 14.367 -31.562 -7.613 1 94.19 627 ASN A C 1
ATOM 4870 O O . ASN A 1 627 ? 13.344 -32.188 -7.285 1 94.19 627 ASN A O 1
ATOM 4874 N N . ARG A 1 628 ? 15.391 -32.094 -8.102 1 93.19 628 ARG A N 1
ATOM 4875 C CA . ARG A 1 628 ? 15.406 -33.562 -8.242 1 93.19 628 ARG A CA 1
ATOM 4876 C C . ARG A 1 628 ? 15.328 -34.25 -6.887 1 93.19 628 ARG A C 1
ATOM 4878 O O . ARG A 1 628 ? 14.555 -35.188 -6.707 1 93.19 628 ARG A O 1
ATOM 4885 N N . LEU A 1 629 ? 16.141 -33.75 -5.957 1 93.5 629 LEU A N 1
ATOM 4886 C CA . LEU A 1 629 ? 16.156 -34.344 -4.629 1 93.5 629 LEU A CA 1
ATOM 4887 C C . LEU A 1 629 ? 14.789 -34.188 -3.955 1 93.5 629 LEU A C 1
ATOM 4889 O O . LEU A 1 629 ? 14.367 -35.094 -3.203 1 93.5 629 LEU A O 1
ATOM 4893 N N . CYS A 1 630 ? 14.102 -33.188 -4.23 1 92.75 630 CYS A N 1
ATOM 4894 C CA . CYS A 1 630 ? 12.773 -32.969 -3.656 1 92.75 630 CYS A CA 1
ATOM 4895 C C . CYS A 1 630 ? 11.742 -33.875 -4.309 1 92.75 630 CYS A C 1
ATOM 4897 O O . CYS A 1 630 ? 10.758 -34.25 -3.672 1 92.75 630 CYS A O 1
ATOM 4899 N N . ALA A 1 631 ? 11.945 -34.188 -5.551 1 93 631 ALA A N 1
ATOM 4900 C CA . ALA A 1 631 ? 10.914 -34.844 -6.332 1 93 631 ALA A CA 1
ATOM 4901 C C . ALA A 1 631 ? 11.086 -36.375 -6.266 1 93 631 ALA A C 1
ATOM 4903 O O . ALA A 1 631 ? 10.125 -37.125 -6.453 1 93 631 ALA A O 1
ATOM 4904 N N . ILE A 1 632 ? 12.258 -36.906 -6.023 1 90.56 632 ILE A N 1
ATOM 4905 C CA . ILE A 1 632 ? 12.555 -38.344 -6.09 1 90.56 632 ILE A CA 1
ATOM 4906 C C . ILE A 1 632 ? 11.906 -39.062 -4.902 1 90.56 632 ILE A C 1
ATOM 4908 O O . ILE A 1 632 ? 11.477 -40.188 -5.02 1 90.56 632 ILE A O 1
ATOM 4912 N N . GLY A 1 633 ? 11.789 -38.344 -3.787 1 84.56 633 GLY A N 1
ATOM 4913 C CA . GLY A 1 633 ? 11.227 -38.969 -2.607 1 84.56 633 GLY A CA 1
ATOM 4914 C C . GLY A 1 633 ? 9.812 -39.5 -2.814 1 84.56 633 GLY A C 1
ATOM 4915 O O . GLY A 1 633 ? 8.969 -38.781 -3.359 1 84.56 633 GLY A O 1
ATOM 4916 N N . LYS A 1 634 ? 9.57 -40.688 -2.48 1 80.25 634 LYS A N 1
ATOM 4917 C CA . LYS A 1 634 ? 8.266 -41.312 -2.695 1 80.25 634 LYS A CA 1
ATOM 4918 C C . LYS A 1 634 ? 7.324 -41.031 -1.525 1 80.25 634 LYS A C 1
ATOM 4920 O O . LYS A 1 634 ? 6.105 -41 -1.689 1 80.25 634 LYS A O 1
ATOM 4925 N N . HIS A 1 635 ? 7.867 -40.781 -0.386 1 82 635 HIS A N 1
ATOM 4926 C CA . HIS A 1 635 ? 7.008 -40.625 0.783 1 82 635 HIS A CA 1
ATOM 4927 C C . HIS A 1 635 ? 7.332 -39.344 1.532 1 82 635 HIS A C 1
ATOM 4929 O O . HIS A 1 635 ? 6.699 -39.031 2.541 1 82 635 HIS A O 1
ATOM 4935 N N . THR A 1 636 ? 8.219 -38.656 1.052 1 84.5 636 THR A N 1
ATOM 4936 C CA . THR A 1 636 ? 8.648 -37.469 1.783 1 84.5 636 THR A CA 1
ATOM 4937 C C . THR A 1 636 ? 7.711 -36.312 1.521 1 84.5 636 THR A C 1
ATOM 4939 O O . THR A 1 636 ? 7.418 -35.969 0.366 1 84.5 636 THR A O 1
ATOM 4942 N N . LYS A 1 637 ? 7.141 -35.812 2.607 1 90.19 637 LYS A N 1
ATOM 4943 C CA . LYS A 1 637 ? 6.301 -34.625 2.531 1 90.19 637 LYS A CA 1
ATOM 4944 C C . LYS A 1 637 ? 7.09 -33.375 2.906 1 90.19 637 LYS A C 1
ATOM 4946 O O . LYS A 1 637 ? 7.738 -33.312 3.955 1 90.19 637 LYS A O 1
ATOM 4951 N N . TRP A 1 638 ? 7.051 -32.406 2.039 1 91.81 638 TRP A N 1
ATOM 4952 C CA . TRP A 1 638 ? 7.875 -31.219 2.229 1 91.81 638 TRP A CA 1
ATOM 4953 C C . TRP A 1 638 ? 7.035 -30.062 2.744 1 91.81 638 TRP A C 1
ATOM 4955 O O . TRP A 1 638 ? 5.848 -29.953 2.426 1 91.81 638 TRP A O 1
ATOM 4965 N N . GLU A 1 639 ? 7.609 -29.234 3.549 1 90.81 639 GLU A N 1
ATOM 4966 C CA . GLU A 1 639 ? 7.094 -27.953 3.994 1 90.81 639 GLU A CA 1
ATOM 4967 C C . GLU A 1 639 ? 8.055 -26.812 3.648 1 90.81 639 GLU A C 1
ATOM 4969 O O . GLU A 1 639 ? 9.273 -26.984 3.738 1 90.81 639 GLU A O 1
ATOM 4974 N N . VAL A 1 640 ? 7.516 -25.75 3.275 1 90.38 640 VAL A N 1
ATOM 4975 C CA . VAL A 1 640 ? 8.344 -24.625 2.861 1 90.38 640 VAL A CA 1
ATOM 4976 C C . VAL A 1 640 ? 8.703 -23.781 4.074 1 90.38 640 VAL A C 1
ATOM 4978 O O . VAL A 1 640 ? 7.832 -23.406 4.859 1 90.38 640 VAL A O 1
ATOM 4981 N N . TRP A 1 641 ? 9.953 -23.5 4.203 1 86 641 TRP A N 1
ATOM 4982 C CA . TRP A 1 641 ? 10.461 -22.688 5.297 1 86 641 TRP A CA 1
ATOM 4983 C C . TRP A 1 641 ? 11.227 -21.484 4.762 1 86 641 TRP A C 1
ATOM 4985 O O . TRP A 1 641 ? 11.883 -21.562 3.723 1 86 641 TRP A O 1
ATOM 4995 N N . MET B 1 1 ? -11.398 48.375 -10.984 1 23.67 1 MET B N 1
ATOM 4996 C CA . MET B 1 1 ? -11.023 47.938 -9.648 1 23.67 1 MET B CA 1
ATOM 4997 C C . MET B 1 1 ? -10.25 46.625 -9.711 1 23.67 1 MET B C 1
ATOM 4999 O O . MET B 1 1 ? -10.766 45.594 -10.211 1 23.67 1 MET B O 1
ATOM 5003 N N . SER B 1 2 ? -8.891 46.531 -9.859 1 30.81 2 SER B N 1
ATOM 5004 C CA . SER B 1 2 ? -7.844 45.625 -10.336 1 30.81 2 SER B CA 1
ATOM 5005 C C . SER B 1 2 ? -7.809 44.344 -9.516 1 30.81 2 SER B C 1
ATOM 5007 O O . SER B 1 2 ? -7.996 44.375 -8.297 1 30.81 2 SER B O 1
ATOM 5009 N N . CYS B 1 3 ? -8.062 43.156 -10.039 1 41.5 3 CYS B N 1
ATOM 5010 C CA . CYS B 1 3 ? -8.133 41.75 -9.656 1 41.5 3 CYS B CA 1
ATOM 5011 C C . CYS B 1 3 ? -6.984 41.375 -8.727 1 41.5 3 CYS B C 1
ATOM 5013 O O . CYS B 1 3 ? -7.027 40.344 -8.062 1 41.5 3 CYS B O 1
ATOM 5015 N N . ASP B 1 4 ? -5.824 42.062 -8.82 1 45.09 4 ASP B N 1
ATOM 5016 C CA . ASP B 1 4 ? -4.566 41.875 -8.102 1 45.09 4 ASP B CA 1
ATOM 5017 C C . ASP B 1 4 ? -4.73 42.219 -6.625 1 45.09 4 ASP B C 1
ATOM 5019 O O . ASP B 1 4 ? -3.992 41.719 -5.777 1 45.09 4 ASP B O 1
ATOM 5023 N N . GLN B 1 5 ? -5.633 43.219 -6.242 1 50.38 5 GLN B N 1
ATOM 5024 C CA . GLN B 1 5 ? -5.684 43.75 -4.887 1 50.38 5 GLN B CA 1
ATOM 5025 C C . GLN B 1 5 ? -6.711 43 -4.039 1 50.38 5 GLN B C 1
ATOM 5027 O O . GLN B 1 5 ? -7.035 43.438 -2.928 1 50.38 5 GLN B O 1
ATOM 5032 N N . SER B 1 6 ? -7.305 41.906 -4.562 1 60.28 6 SER B N 1
ATOM 5033 C CA . SER B 1 6 ? -8.352 41.281 -3.766 1 60.28 6 SER B CA 1
ATOM 5034 C C . SER B 1 6 ? -7.762 40.375 -2.682 1 60.28 6 SER B C 1
ATOM 5036 O O . SER B 1 6 ? -6.809 39.656 -2.932 1 60.28 6 SER B O 1
ATOM 5038 N N . GLN B 1 7 ? -8.023 40.719 -1.394 1 74.62 7 GLN B N 1
ATOM 5039 C CA . GLN B 1 7 ? -7.566 40 -0.207 1 74.62 7 GLN B CA 1
ATOM 5040 C C . GLN B 1 7 ? -8.273 38.656 -0.063 1 74.62 7 GLN B C 1
ATOM 5042 O O . GLN B 1 7 ? -9.43 38.531 -0.466 1 74.62 7 GLN B O 1
ATOM 5047 N N . THR B 1 8 ? -7.527 37.688 0.163 1 76.81 8 THR B N 1
ATOM 5048 C CA . THR B 1 8 ? -8.102 36.375 0.453 1 76.81 8 THR B CA 1
ATOM 5049 C C . THR B 1 8 ? -8.82 36.406 1.798 1 76.81 8 THR B C 1
ATOM 5051 O O . THR B 1 8 ? -8.773 37.375 2.527 1 76.81 8 THR B O 1
ATOM 5054 N N . GLN B 1 9 ? -9.586 35.438 2.037 1 79.81 9 GLN B N 1
ATOM 5055 C CA . GLN B 1 9 ? -10.273 35.312 3.316 1 79.81 9 GLN B CA 1
ATOM 5056 C C . GLN B 1 9 ? -9.281 35.281 4.473 1 79.81 9 GLN B C 1
ATOM 5058 O O . GLN B 1 9 ? -9.578 35.719 5.578 1 79.81 9 GLN B O 1
ATOM 5063 N N . SER B 1 10 ? -8.109 34.781 4.215 1 82.38 10 SER B N 1
ATOM 5064 C CA . SER B 1 10 ? -7.074 34.719 5.242 1 82.38 10 SER B CA 1
ATOM 5065 C C . SER B 1 10 ? -6.629 36.094 5.668 1 82.38 10 SER B C 1
ATOM 5067 O O . SER B 1 10 ? -6.434 36.344 6.859 1 82.38 10 SER B O 1
ATOM 5069 N N . HIS B 1 11 ? -6.551 37 4.719 1 81 11 HIS B N 1
ATOM 5070 C CA . HIS B 1 11 ? -6.133 38.375 5 1 81 11 HIS B CA 1
ATOM 5071 C C . HIS B 1 11 ? -7.211 39.156 5.77 1 81 11 HIS B C 1
ATOM 5073 O O . HIS B 1 11 ? -6.902 39.875 6.707 1 81 11 HIS B O 1
ATOM 5079 N N . THR B 1 12 ? -8.406 38.906 5.367 1 79.25 12 THR B N 1
ATOM 5080 C CA . THR B 1 12 ? -9.523 39.594 6.016 1 79.25 12 THR B CA 1
ATOM 5081 C C . THR B 1 12 ? -9.68 39.125 7.457 1 79.25 12 THR B C 1
ATOM 5083 O O . THR B 1 12 ? -9.93 39.906 8.359 1 79.25 12 THR B O 1
ATOM 5086 N N . LEU B 1 13 ? -9.484 37.875 7.668 1 82.31 13 LEU B N 1
ATOM 5087 C CA . LEU B 1 13 ? -9.594 37.312 9.008 1 82.31 13 LEU B CA 1
ATOM 5088 C C . LEU B 1 13 ? -8.445 37.781 9.898 1 82.31 13 LEU B C 1
ATOM 5090 O O . LEU B 1 13 ? -8.641 38.031 11.086 1 82.31 13 LEU B O 1
ATOM 5094 N N . ALA B 1 14 ? -7.277 37.906 9.328 1 83.69 14 ALA B N 1
ATOM 5095 C CA . ALA B 1 14 ? -6.105 38.344 10.094 1 83.69 14 ALA B CA 1
ATOM 5096 C C . ALA B 1 14 ? -6.25 39.781 10.57 1 83.69 14 ALA B C 1
ATOM 5098 O O . ALA B 1 14 ? -5.812 40.125 11.68 1 83.69 14 ALA B O 1
ATOM 5099 N N . SER B 1 15 ? -6.93 40.625 9.805 1 79 15 SER B N 1
ATOM 5100 C CA . SER B 1 15 ? -7.066 42.031 10.156 1 79 15 SER B CA 1
ATOM 5101 C C . SER B 1 15 ? -8.156 42.219 11.195 1 79 15 SER B C 1
ATOM 5103 O O . SER B 1 15 ? -8.156 43.25 11.914 1 79 15 SER B O 1
ATOM 5105 N N . SER B 1 16 ? -8.984 41.281 11.344 1 76.5 16 SER B N 1
ATOM 5106 C CA . SER B 1 16 ? -10.141 41.438 12.219 1 76.5 16 SER B CA 1
ATOM 5107 C C . SER B 1 16 ? -9.875 40.875 13.609 1 76.5 16 SER B C 1
ATOM 5109 O O . SER B 1 16 ? -10.625 41.156 14.547 1 76.5 16 SER B O 1
ATOM 5111 N N . HIS B 1 17 ? -8.75 40.188 13.789 1 76.81 17 HIS B N 1
ATOM 5112 C CA . HIS B 1 17 ? -8.516 39.531 15.062 1 76.81 17 HIS B CA 1
ATOM 5113 C C . HIS B 1 17 ? -7.41 40.219 15.859 1 76.81 17 HIS B C 1
ATOM 5115 O O . HIS B 1 17 ? -6.457 40.719 15.273 1 76.81 17 HIS B O 1
ATOM 5121 N N . ILE B 1 18 ? -7.637 40.219 17.172 1 70.62 18 ILE B N 1
ATOM 5122 C CA . ILE B 1 18 ? -6.734 41 18.031 1 70.62 18 ILE B CA 1
ATOM 5123 C C . ILE B 1 18 ? -5.855 40.031 18.828 1 70.62 18 ILE B C 1
ATOM 5125 O O . ILE B 1 18 ? -6.332 39 19.312 1 70.62 18 ILE B O 1
ATOM 5129 N N . VAL B 1 19 ? -4.586 40.25 18.766 1 76.19 19 VAL B N 1
ATOM 5130 C CA . VAL B 1 19 ? -3.598 39.531 19.547 1 76.19 19 VAL B CA 1
ATOM 5131 C C . VAL B 1 19 ? -3.369 40.219 20.875 1 76.19 19 VAL B C 1
ATOM 5133 O O . VAL B 1 19 ? -3.381 41.438 20.953 1 76.19 19 VAL B O 1
ATOM 5136 N N . HIS B 1 20 ? -3.389 39.375 21.906 1 72.38 20 HIS B N 1
ATOM 5137 C CA . HIS B 1 20 ? -3.072 39.938 23.219 1 72.38 20 HIS B CA 1
ATOM 5138 C C . HIS B 1 20 ? -1.612 40.375 23.297 1 72.38 20 HIS B C 1
ATOM 5140 O O . HIS B 1 20 ? -0.708 39.531 23.203 1 72.38 20 HIS B O 1
ATOM 5146 N N . THR B 1 21 ? -1.4 41.656 23.047 1 66.25 21 THR B N 1
ATOM 5147 C CA . THR B 1 21 ? -0.038 42.156 23.078 1 66.25 21 THR B CA 1
ATOM 5148 C C . THR B 1 21 ? 0.295 42.75 24.453 1 66.25 21 THR B C 1
ATOM 5150 O O . THR B 1 21 ? -0.586 43.25 25.156 1 66.25 21 THR B O 1
ATOM 5153 N N . ASN B 1 22 ? 1.292 42.188 25.109 1 59.38 22 ASN B N 1
ATOM 5154 C CA . ASN B 1 22 ? 1.799 42.938 26.234 1 59.38 22 ASN B CA 1
ATOM 5155 C C . ASN B 1 22 ? 2.467 44.25 25.781 1 59.38 22 ASN B C 1
ATOM 5157 O O . ASN B 1 22 ? 3.539 44.219 25.172 1 59.38 22 ASN B O 1
ATOM 5161 N N . THR B 1 23 ? 1.775 45.375 25.734 1 55.88 23 THR B N 1
ATOM 5162 C CA . THR B 1 23 ? 2.184 46.688 25.281 1 55.88 23 THR B CA 1
ATOM 5163 C C . THR B 1 23 ? 3.564 47.062 25.812 1 55.88 23 THR B C 1
ATOM 5165 O O . THR B 1 23 ? 4.238 47.938 25.281 1 55.88 23 THR B O 1
ATOM 5168 N N . GLU B 1 24 ? 4.016 46.406 26.859 1 55.81 24 GLU B N 1
ATOM 5169 C CA . GLU B 1 24 ? 5.219 46.875 27.531 1 55.81 24 GLU B CA 1
ATOM 5170 C C . GLU B 1 24 ? 6.48 46.375 26.844 1 55.81 24 GLU B C 1
ATOM 5172 O O . GLU B 1 24 ? 7.574 46.906 27.078 1 55.81 24 GLU B O 1
ATOM 5177 N N . LYS B 1 25 ? 6.398 45.469 25.875 1 66.88 25 LYS B N 1
ATOM 5178 C CA . LYS B 1 25 ? 7.672 44.969 25.359 1 66.88 25 LYS B CA 1
ATOM 5179 C C . LYS B 1 25 ? 7.836 45.281 23.875 1 66.88 25 LYS B C 1
ATOM 5181 O O . LYS B 1 25 ? 7.613 44.438 23.016 1 66.88 25 LYS B O 1
ATOM 5186 N N . LEU B 1 26 ? 8.039 46.562 23.609 1 73.25 26 LEU B N 1
ATOM 5187 C CA . LEU B 1 26 ? 8.281 47.031 22.25 1 73.25 26 LEU B CA 1
ATOM 5188 C C . LEU B 1 26 ? 9.711 46.719 21.812 1 73.25 26 LEU B C 1
ATOM 5190 O O . LEU B 1 26 ? 10.641 46.781 22.609 1 73.25 26 LEU B O 1
ATOM 5194 N N . SER B 1 27 ? 9.805 46.281 20.609 1 71.31 27 SER B N 1
ATOM 5195 C CA . SER B 1 27 ? 11.117 46 20.047 1 71.31 27 SER B CA 1
ATOM 5196 C C . SER B 1 27 ? 11.992 47.25 20 1 71.31 27 SER B C 1
ATOM 5198 O O . SER B 1 27 ? 11.5 48.344 20.203 1 71.31 27 SER B O 1
ATOM 5200 N N . GLU B 1 28 ? 13.219 47.094 19.891 1 67 28 GLU B N 1
ATOM 5201 C CA . GLU B 1 28 ? 14.203 48.156 19.891 1 67 28 GLU B CA 1
ATOM 5202 C C . GLU B 1 28 ? 13.867 49.219 18.828 1 67 28 GLU B C 1
ATOM 5204 O O . GLU B 1 28 ? 14.023 50.406 19.078 1 67 28 GLU B O 1
ATOM 5209 N N . ASP B 1 29 ? 13.383 48.781 17.672 1 67.69 29 ASP B N 1
ATOM 5210 C CA . ASP B 1 29 ? 13.047 49.719 16.609 1 67.69 29 ASP B CA 1
ATOM 5211 C C . ASP B 1 29 ? 11.602 50.188 16.734 1 67.69 29 ASP B C 1
ATOM 5213 O O . ASP B 1 29 ? 11.117 50.938 15.891 1 67.69 29 ASP B O 1
ATOM 5217 N N . ARG B 1 30 ? 10.867 49.812 17.75 1 68.56 30 ARG B N 1
ATOM 5218 C CA . ARG B 1 30 ? 9.5 50.188 18.062 1 68.56 30 ARG B CA 1
ATOM 5219 C C . ARG B 1 30 ? 8.547 49.812 16.938 1 68.56 30 ARG B C 1
ATOM 5221 O O . ARG B 1 30 ? 7.492 50.406 16.766 1 68.56 30 ARG B O 1
ATOM 5228 N N . SER B 1 31 ? 9.023 48.75 16.141 1 78.25 31 SER B N 1
ATOM 5229 C CA . SER B 1 31 ? 8.195 48.375 14.992 1 78.25 31 SER B CA 1
ATOM 5230 C C . SER B 1 31 ? 7.258 47.25 15.344 1 78.25 31 SER B C 1
ATOM 5232 O O . SER B 1 31 ? 6.133 47.188 14.844 1 78.25 31 SER B O 1
ATOM 5234 N N . VAL B 1 32 ? 7.703 46.375 16.281 1 82.94 32 VAL B N 1
ATOM 5235 C CA . VAL B 1 32 ? 6.895 45.219 16.594 1 82.94 32 VAL B CA 1
ATOM 5236 C C . VAL B 1 32 ? 6.918 44.938 18.094 1 82.94 32 VAL B C 1
ATOM 5238 O O . VAL B 1 32 ? 7.828 45.375 18.797 1 82.94 32 VAL B O 1
ATOM 5241 N N . TYR B 1 33 ? 5.848 44.375 18.547 1 82.19 33 TYR B N 1
ATOM 5242 C CA . TYR B 1 33 ? 5.77 43.938 19.938 1 82.19 33 TYR B CA 1
ATOM 5243 C C . TYR B 1 33 ? 6.391 42.562 20.109 1 82.19 33 TYR B C 1
ATOM 5245 O O . TYR B 1 33 ? 6.113 41.656 19.328 1 82.19 33 TYR B O 1
ATOM 5253 N N . ASP B 1 34 ? 7.273 42.438 20.984 1 78.38 34 ASP B N 1
ATOM 5254 C CA . ASP B 1 34 ? 7.969 41.188 21.219 1 78.38 34 ASP B CA 1
ATOM 5255 C C . ASP B 1 34 ? 7.152 40.25 22.125 1 78.38 34 ASP B C 1
ATOM 5257 O O . ASP B 1 34 ? 6.941 40.562 23.297 1 78.38 34 ASP B O 1
ATOM 5261 N N . LEU B 1 35 ? 6.633 39.125 21.656 1 78.31 35 LEU B N 1
ATOM 5262 C CA . LEU B 1 35 ? 5.832 38.156 22.406 1 78.31 35 LEU B CA 1
ATOM 5263 C C . LEU B 1 35 ? 6.719 37.125 23.109 1 78.31 35 LEU B C 1
ATOM 5265 O O . LEU B 1 35 ? 6.258 36.062 23.484 1 78.31 35 LEU B O 1
ATOM 5269 N N . GLY B 1 36 ? 8.008 37.406 23.234 1 75.69 36 GLY B N 1
ATOM 5270 C CA . GLY B 1 36 ? 8.891 36.5 23.953 1 75.69 36 GLY B CA 1
ATOM 5271 C C . GLY B 1 36 ? 9.805 35.688 23.031 1 75.69 36 GLY B C 1
ATOM 5272 O O . GLY B 1 36 ? 10.008 34.5 23.234 1 75.69 36 GLY B O 1
ATOM 5273 N N . TRP B 1 37 ? 10.258 36.156 21.906 1 76.88 37 TRP B N 1
ATOM 5274 C CA . TRP B 1 37 ? 11.141 35.5 20.953 1 76.88 37 TRP B CA 1
ATOM 5275 C C . TRP B 1 37 ? 12.422 35.031 21.625 1 76.88 37 TRP B C 1
ATOM 5277 O O . TRP B 1 37 ? 13.008 34.031 21.219 1 76.88 37 TRP B O 1
ATOM 5287 N N . ASN B 1 38 ? 12.922 35.625 22.656 1 68.12 38 ASN B N 1
ATOM 5288 C CA . ASN B 1 38 ? 14.188 35.25 23.281 1 68.12 38 ASN B CA 1
ATOM 5289 C C . ASN B 1 38 ? 13.977 34.719 24.688 1 68.12 38 ASN B C 1
ATOM 5291 O O . ASN B 1 38 ? 14.93 34.625 25.469 1 68.12 38 ASN B O 1
ATOM 5295 N N . GLU B 1 39 ? 12.742 34.406 24.906 1 68.81 39 GLU B N 1
ATOM 5296 C CA . GLU B 1 39 ? 12.469 33.906 26.25 1 68.81 39 GLU B CA 1
ATOM 5297 C C . GLU B 1 39 ? 11.945 32.469 26.203 1 68.81 39 GLU B C 1
ATOM 5299 O O . GLU B 1 39 ? 11.445 32 25.172 1 68.81 39 GLU B O 1
ATOM 5304 N N . LYS B 1 40 ? 12.43 31.75 27.25 1 62.06 40 LYS B N 1
ATOM 5305 C CA . LYS B 1 40 ? 11.93 30.391 27.375 1 62.06 40 LYS B CA 1
ATOM 5306 C C . LYS B 1 40 ? 10.422 30.375 27.609 1 62.06 40 LYS B C 1
ATOM 5308 O O . LYS B 1 40 ? 9.883 31.25 28.297 1 62.06 40 LYS B O 1
ATOM 5313 N N . LEU B 1 41 ? 9.781 29.625 26.844 1 59.91 41 LEU B N 1
ATOM 5314 C CA . LEU B 1 41 ? 8.32 29.531 26.922 1 59.91 41 LEU B CA 1
ATOM 5315 C C . LEU B 1 41 ? 7.871 29.141 28.328 1 59.91 41 LEU B C 1
ATOM 5317 O O . LEU B 1 41 ? 8.375 28.188 28.906 1 59.91 41 LEU B O 1
ATOM 5321 N N . ASP B 1 42 ? 7.246 30.047 28.891 1 60.66 42 ASP B N 1
ATOM 5322 C CA . ASP B 1 42 ? 6.52 29.719 30.109 1 60.66 42 ASP B CA 1
ATOM 5323 C C . ASP B 1 42 ? 5.16 29.094 29.781 1 60.66 42 ASP B C 1
ATOM 5325 O O . ASP B 1 42 ? 4.383 29.656 29.016 1 60.66 42 ASP B O 1
ATOM 5329 N N . HIS B 1 43 ? 4.992 27.797 30.031 1 61.03 43 HIS B N 1
ATOM 5330 C CA . HIS B 1 43 ? 3.752 27.062 29.812 1 61.03 43 HIS B CA 1
ATOM 5331 C C . HIS B 1 43 ? 2.547 27.844 30.328 1 61.03 43 HIS B C 1
ATOM 5333 O O . HIS B 1 43 ? 1.428 27.656 29.844 1 61.03 43 HIS B O 1
ATOM 5339 N N . ASP B 1 44 ? 2.797 28.797 31.234 1 60.94 44 ASP B N 1
ATOM 5340 C CA . ASP B 1 44 ? 1.694 29.516 31.859 1 60.94 44 ASP B CA 1
ATOM 5341 C C . ASP B 1 44 ? 1.537 30.922 31.281 1 60.94 44 ASP B C 1
ATOM 5343 O O . ASP B 1 44 ? 0.813 31.75 31.828 1 60.94 44 ASP B O 1
ATOM 5347 N N . ALA B 1 45 ? 2.15 31 30.047 1 71.75 45 ALA B N 1
ATOM 5348 C CA . ALA B 1 45 ? 2.074 32.344 29.469 1 71.75 45 ALA B CA 1
ATOM 5349 C C . ALA B 1 45 ? 0.7 32.594 28.859 1 71.75 45 ALA B C 1
ATOM 5351 O O . ALA B 1 45 ? -0.012 31.656 28.5 1 71.75 45 ALA B O 1
ATOM 5352 N N . GLU B 1 46 ? 0.209 33.75 28.938 1 76.69 46 GLU B N 1
ATOM 5353 C CA . GLU B 1 46 ? -1.069 34.156 28.359 1 76.69 46 GLU B CA 1
ATOM 5354 C C . GLU B 1 46 ? -1.143 33.812 26.875 1 76.69 46 GLU B C 1
ATOM 5356 O O . GLU B 1 46 ? -0.159 33.969 26.156 1 76.69 46 GLU B O 1
ATOM 5361 N N . PRO B 1 47 ? -2.234 33.219 26.5 1 85 47 PRO B N 1
ATOM 5362 C CA . PRO B 1 47 ? -2.395 32.875 25.094 1 85 47 PRO B CA 1
ATOM 5363 C C . PRO B 1 47 ? -2.271 34.062 24.156 1 85 47 PRO B C 1
ATOM 5365 O O . PRO B 1 47 ? -2.812 35.156 24.453 1 85 47 PRO B O 1
ATOM 5368 N N . TRP B 1 48 ? -1.543 33.969 23.141 1 85.12 48 TRP B N 1
ATOM 5369 C CA . TRP B 1 48 ? -1.34 35.031 22.172 1 85.12 48 TRP B CA 1
ATOM 5370 C C . TRP B 1 48 ? -2.643 35.375 21.453 1 85.12 48 TRP B C 1
ATOM 5372 O O . TRP B 1 48 ? -2.969 36.562 21.281 1 85.12 48 TRP B O 1
ATOM 5382 N N . ILE B 1 49 ? -3.275 34.344 21.094 1 84.75 49 ILE B N 1
ATOM 5383 C CA . ILE B 1 49 ? -4.547 34.5 20.391 1 84.75 49 ILE B CA 1
ATOM 5384 C C . ILE B 1 49 ? -5.68 33.938 21.25 1 84.75 49 ILE B C 1
ATOM 5386 O O . ILE B 1 49 ? -5.582 32.812 21.75 1 84.75 49 ILE B O 1
ATOM 5390 N N . ARG B 1 50 ? -6.641 34.688 21.391 1 79.81 50 ARG B N 1
ATOM 5391 C CA . ARG B 1 50 ? -7.762 34.281 22.234 1 79.81 50 ARG B CA 1
ATOM 5392 C C . ARG B 1 50 ? -8.359 32.969 21.781 1 79.81 50 ARG B C 1
ATOM 5394 O O . ARG B 1 50 ? -8.672 32.812 20.594 1 79.81 50 ARG B O 1
ATOM 5401 N N . GLY B 1 51 ? -8.375 32 22.641 1 77.19 51 GLY B N 1
ATOM 5402 C CA . GLY B 1 51 ? -9.055 30.75 22.359 1 77.19 51 GLY B CA 1
ATOM 5403 C C . GLY B 1 51 ? -8.109 29.641 21.938 1 77.19 51 GLY B C 1
ATOM 5404 O O . GLY B 1 51 ? -8.539 28.516 21.719 1 77.19 51 GLY B O 1
ATOM 5405 N N . THR B 1 52 ? -6.906 30.047 21.641 1 84 52 THR B N 1
ATOM 5406 C CA . THR B 1 52 ? -5.957 29.016 21.219 1 84 52 THR B CA 1
ATOM 5407 C C . THR B 1 52 ? -4.758 28.984 22.156 1 84 52 THR B C 1
ATOM 5409 O O . THR B 1 52 ? -4.246 30.016 22.578 1 84 52 THR B O 1
ATOM 5412 N N . HIS B 1 53 ? -4.445 27.797 22.453 1 86.31 53 HIS B N 1
ATOM 5413 C CA . HIS B 1 53 ? -3.262 27.641 23.281 1 86.31 53 HIS B CA 1
ATOM 5414 C C . HIS B 1 53 ? -1.986 27.859 22.469 1 86.31 53 HIS B C 1
ATOM 5416 O O . HIS B 1 53 ? -1.918 27.453 21.312 1 86.31 53 HIS B O 1
ATOM 5422 N N . ASN B 1 54 ? -0.989 28.453 23.078 1 87.62 54 ASN B N 1
ATOM 5423 C CA . ASN B 1 54 ? 0.273 28.75 22.406 1 87.62 54 ASN B CA 1
ATOM 5424 C C . ASN B 1 54 ? 0.953 27.484 21.906 1 87.62 54 ASN B C 1
ATOM 5426 O O . ASN B 1 54 ? 1.549 27.469 20.828 1 87.62 54 ASN B O 1
ATOM 5430 N N . GLU B 1 55 ? 0.749 26.391 22.594 1 86.69 55 GLU B N 1
ATOM 5431 C CA . GLU B 1 55 ? 1.384 25.141 22.203 1 86.69 55 GLU B CA 1
ATOM 5432 C C . GLU B 1 55 ? 0.76 24.578 20.922 1 86.69 55 GLU B C 1
ATOM 5434 O O . GLU B 1 55 ? 1.438 23.922 20.141 1 86.69 55 GLU B O 1
ATOM 5439 N N . ASP B 1 56 ? -0.464 24.875 20.844 1 89 56 ASP B N 1
ATOM 5440 C CA . ASP B 1 56 ? -1.147 24.406 19.641 1 89 56 ASP B CA 1
ATOM 5441 C C . ASP B 1 56 ? -0.678 25.188 18.406 1 89 56 ASP B C 1
ATOM 5443 O O . ASP B 1 56 ? -0.581 24.625 17.312 1 89 56 ASP B O 1
ATOM 5447 N N . ILE B 1 57 ? -0.396 26.406 18.578 1 90.94 57 ILE B N 1
ATOM 5448 C CA . ILE B 1 57 ? 0.107 27.234 17.484 1 90.94 57 ILE B CA 1
ATOM 5449 C C . ILE B 1 57 ? 1.498 26.75 17.078 1 90.94 57 ILE B C 1
ATOM 5451 O O . ILE B 1 57 ? 1.808 26.672 15.891 1 90.94 57 ILE B O 1
ATOM 5455 N N . TRP B 1 58 ? 2.223 26.375 18.047 1 90.38 58 TRP B N 1
ATOM 5456 C CA . TRP B 1 58 ? 3.576 25.906 17.781 1 90.38 58 TRP B CA 1
ATOM 5457 C C . TRP B 1 58 ? 3.553 24.594 17.016 1 90.38 58 TRP B C 1
ATOM 5459 O O . TRP B 1 58 ? 4.406 24.344 16.156 1 90.38 58 TRP B O 1
ATOM 5469 N N . VAL B 1 59 ? 2.604 23.766 17.344 1 91.38 59 VAL B N 1
ATOM 5470 C CA . VAL B 1 59 ? 2.471 22.516 16.625 1 91.38 59 VAL B CA 1
ATOM 5471 C C . VAL B 1 59 ? 2.17 22.797 15.148 1 91.38 59 VAL B C 1
ATOM 5473 O O . VAL B 1 59 ? 2.768 22.188 14.258 1 91.38 59 VAL B O 1
ATOM 5476 N N . LEU B 1 60 ? 1.301 23.719 14.914 1 93.44 60 LEU B N 1
ATOM 5477 C CA . LEU B 1 60 ? 0.917 24.078 13.555 1 93.44 60 LEU B CA 1
ATOM 5478 C C . LEU B 1 60 ? 2.092 24.688 12.797 1 93.44 60 LEU B C 1
ATOM 5480 O O . LEU B 1 60 ? 2.32 24.375 11.633 1 93.44 60 LEU B O 1
ATOM 5484 N N . VAL B 1 61 ? 2.846 25.484 13.469 1 93.75 61 VAL B N 1
ATOM 5485 C CA . VAL B 1 61 ? 3.965 26.172 12.828 1 93.75 61 VAL B CA 1
ATOM 5486 C C . VAL B 1 61 ? 5.082 25.172 12.531 1 93.75 61 VAL B C 1
ATOM 5488 O O . VAL B 1 61 ? 5.711 25.234 11.469 1 93.75 61 VAL B O 1
ATOM 5491 N N . ARG B 1 62 ? 5.297 24.312 13.414 1 90.56 62 ARG B N 1
ATOM 5492 C CA . ARG B 1 62 ? 6.324 23.297 13.195 1 90.56 62 ARG B CA 1
ATOM 5493 C C . ARG B 1 62 ? 5.984 22.422 12 1 90.56 62 ARG B C 1
ATOM 5495 O O . ARG B 1 62 ? 6.855 22.109 11.188 1 90.56 62 ARG B O 1
ATOM 5502 N N . ARG B 1 63 ? 4.793 22.078 11.938 1 91.12 63 ARG B N 1
ATOM 5503 C CA . ARG B 1 63 ? 4.359 21.25 10.82 1 91.12 63 ARG B CA 1
ATOM 5504 C C . ARG B 1 63 ? 4.395 22.031 9.516 1 91.12 63 ARG B C 1
ATOM 5506 O O . ARG B 1 63 ? 4.695 21.469 8.453 1 91.12 63 ARG B O 1
ATOM 5513 N N . LEU B 1 64 ? 4.059 23.266 9.602 1 92.75 64 LEU B N 1
ATOM 5514 C CA . LEU B 1 64 ? 4.164 24.125 8.438 1 92.75 64 LEU B CA 1
ATOM 5515 C C . LEU B 1 64 ? 5.605 24.203 7.941 1 92.75 64 LEU B C 1
ATOM 5517 O O . LEU B 1 64 ? 5.859 24.141 6.738 1 92.75 64 LEU B O 1
ATOM 5521 N N . ASN B 1 65 ? 6.512 24.328 8.883 1 88.94 65 ASN B N 1
ATOM 5522 C CA . ASN B 1 65 ? 7.926 24.438 8.547 1 88.94 65 ASN B CA 1
ATOM 5523 C C . ASN B 1 65 ? 8.438 23.188 7.84 1 88.94 65 ASN B C 1
ATOM 5525 O O . ASN B 1 65 ? 9.297 23.266 6.961 1 88.94 65 ASN B O 1
ATOM 5529 N N . LYS B 1 66 ? 7.895 22.156 8.195 1 83.31 66 LYS B N 1
ATOM 5530 C CA . LYS B 1 66 ? 8.336 20.891 7.625 1 83.31 66 LYS B CA 1
ATOM 5531 C C . LYS B 1 66 ? 7.73 20.672 6.242 1 83.31 66 LYS B C 1
ATOM 5533 O O . LYS B 1 66 ? 8.352 20.047 5.383 1 83.31 66 LYS B O 1
ATOM 5538 N N . SER B 1 67 ? 6.641 21.219 5.973 1 85.56 67 SER B N 1
ATOM 5539 C CA . SER B 1 67 ? 5.902 20.906 4.754 1 85.56 67 SER B CA 1
ATOM 5540 C C . SER B 1 67 ? 6.176 21.953 3.666 1 85.56 67 SER B C 1
ATOM 5542 O O . SER B 1 67 ? 6.094 21.641 2.475 1 85.56 67 SER B O 1
ATOM 5544 N N . LEU B 1 68 ? 6.5 23.156 4.066 1 87.62 68 LEU B N 1
ATOM 5545 C CA . LEU B 1 68 ? 6.621 24.234 3.082 1 87.62 68 LEU B CA 1
ATOM 5546 C C . LEU B 1 68 ? 8.078 24.469 2.711 1 87.62 68 LEU B C 1
ATOM 5548 O O . LEU B 1 68 ? 8.891 24.844 3.559 1 87.62 68 LEU B O 1
ATOM 5552 N N . TYR B 1 69 ? 8.391 24.25 1.431 1 82.94 69 TYR B N 1
ATOM 5553 C CA . TYR B 1 69 ? 9.758 24.469 0.973 1 82.94 69 TYR B CA 1
ATOM 5554 C C . TYR B 1 69 ? 9.82 25.625 -0.013 1 82.94 69 TYR B C 1
ATOM 5556 O O . TYR B 1 69 ? 10.789 26.391 -0.022 1 82.94 69 TYR B O 1
ATOM 5564 N N . GLU B 1 70 ? 8.844 25.688 -0.783 1 88.56 70 GLU B N 1
ATOM 5565 C CA . GLU B 1 70 ? 8.828 26.719 -1.808 1 88.56 70 GLU B CA 1
ATOM 5566 C C . GLU B 1 70 ? 7.426 27.281 -2.01 1 88.56 70 GLU B C 1
ATOM 5568 O O . GLU B 1 70 ? 6.457 26.531 -2.088 1 88.56 70 GLU B O 1
ATOM 5573 N N . VAL B 1 71 ? 7.324 28.594 -2.029 1 92.19 71 VAL B N 1
ATOM 5574 C CA . VAL B 1 71 ? 6.051 29.266 -2.273 1 92.19 71 VAL B CA 1
ATOM 5575 C C . VAL B 1 71 ? 6.219 30.297 -3.387 1 92.19 71 VAL B C 1
ATOM 5577 O O . VAL B 1 71 ? 7.254 30.953 -3.48 1 92.19 71 VAL B O 1
ATOM 5580 N N . ARG B 1 72 ? 5.25 30.391 -4.203 1 90.94 72 ARG B N 1
ATOM 5581 C CA . ARG B 1 72 ? 5.223 31.375 -5.277 1 90.94 72 ARG B CA 1
ATOM 5582 C C . ARG B 1 72 ? 3.938 32.188 -5.238 1 90.94 72 ARG B C 1
ATOM 5584 O O . ARG B 1 72 ? 2.891 31.688 -4.816 1 90.94 72 ARG B O 1
ATOM 5591 N N . SER B 1 73 ? 4.082 33.406 -5.641 1 90.38 73 SER B N 1
ATOM 5592 C CA . SER B 1 73 ? 2.91 34.281 -5.656 1 90.38 73 SER B CA 1
ATOM 5593 C C . SER B 1 73 ? 1.977 33.938 -6.809 1 90.38 73 SER B C 1
ATOM 5595 O O . SER B 1 73 ? 2.426 33.719 -7.938 1 90.38 73 SER B O 1
ATOM 5597 N N . ALA B 1 74 ? 0.723 33.625 -6.371 1 82.75 74 ALA B N 1
ATOM 5598 C CA . ALA B 1 74 ? -0.289 33.312 -7.375 1 82.75 74 ALA B CA 1
ATOM 5599 C C . ALA B 1 74 ? -1.081 34.562 -7.762 1 82.75 74 ALA B C 1
ATOM 5601 O O . ALA B 1 74 ? -1.269 35.469 -6.945 1 82.75 74 ALA B O 1
ATOM 5602 N N . GLY B 1 75 ? -1.398 34.812 -9.039 1 75.38 75 GLY B N 1
ATOM 5603 C CA . GLY B 1 75 ? -2.107 36 -9.508 1 75.38 75 GLY B CA 1
ATOM 5604 C C . GLY B 1 75 ? -3.594 35.938 -9.211 1 75.38 75 GLY B C 1
ATOM 5605 O O . GLY B 1 75 ? -4.211 37 -8.969 1 75.38 75 GLY B O 1
ATOM 5606 N N . GLU B 1 76 ? -4.195 34.75 -9.227 1 76.25 76 GLU B N 1
ATOM 5607 C CA . GLU B 1 76 ? -5.641 34.656 -9.055 1 76.25 76 GLU B CA 1
ATOM 5608 C C . GLU B 1 76 ? -5.992 34 -7.711 1 76.25 76 GLU B C 1
ATOM 5610 O O . GLU B 1 76 ? -5.152 33.344 -7.098 1 76.25 76 GLU B O 1
ATOM 5615 N N . ILE B 1 77 ? -7.164 34.469 -7.211 1 74.12 77 ILE B N 1
ATOM 5616 C CA . ILE B 1 77 ? -7.66 33.875 -5.973 1 74.12 77 ILE B CA 1
ATOM 5617 C C . ILE B 1 77 ? -8.023 32.406 -6.215 1 74.12 77 ILE B C 1
ATOM 5619 O O . ILE B 1 77 ? -8.812 32.094 -7.109 1 74.12 77 ILE B O 1
ATOM 5623 N N . PRO B 1 78 ? -7.305 31.562 -5.48 1 78.06 78 PRO B N 1
ATOM 5624 C CA . PRO B 1 78 ? -7.582 30.125 -5.656 1 78.06 78 PRO B CA 1
ATOM 5625 C C . PRO B 1 78 ? -9 29.75 -5.238 1 78.06 78 PRO B C 1
ATOM 5627 O O . PRO B 1 78 ? -9.695 30.531 -4.602 1 78.06 78 PRO B O 1
ATOM 5630 N N . TYR B 1 79 ? -9.359 28.578 -5.672 1 72.12 79 TYR B N 1
ATOM 5631 C CA . TYR B 1 79 ? -10.656 28.016 -5.305 1 72.12 79 TYR B CA 1
ATOM 5632 C C . TYR B 1 79 ? -10.797 27.906 -3.793 1 72.12 79 TYR B C 1
ATOM 5634 O O . TYR B 1 79 ? -9.859 27.484 -3.107 1 72.12 79 TYR B O 1
ATOM 5642 N N . GLY B 1 80 ? -11.875 28.422 -3.148 1 75.06 80 GLY B N 1
ATOM 5643 C CA . GLY B 1 80 ? -12.148 28.328 -1.723 1 75.06 80 GLY B CA 1
ATOM 5644 C C . GLY B 1 80 ? -11.852 29.609 -0.975 1 75.06 80 GLY B C 1
ATOM 5645 O O . GLY B 1 80 ? -12.312 29.797 0.153 1 75.06 80 GLY B O 1
ATOM 5646 N N . GLY B 1 81 ? -11.07 30.5 -1.596 1 79 81 GLY B N 1
ATOM 5647 C CA . GLY B 1 81 ? -10.82 31.812 -1.034 1 79 81 GLY B CA 1
ATOM 5648 C C . GLY B 1 81 ? -9.57 31.875 -0.178 1 79 81 GLY B C 1
ATOM 5649 O O . GLY B 1 81 ? -9.25 32.938 0.386 1 79 81 GLY B O 1
ATOM 5650 N N . LEU B 1 82 ? -8.977 30.734 0.036 1 86.94 82 LEU B N 1
ATOM 5651 C CA . LEU B 1 82 ? -7.77 30.703 0.849 1 86.94 82 LEU B CA 1
ATOM 5652 C C . LEU B 1 82 ? -6.539 30.438 -0.016 1 86.94 82 LEU B C 1
ATOM 5654 O O . LEU B 1 82 ? -6.613 29.703 -1.004 1 86.94 82 LEU B O 1
ATOM 5658 N N . ASP B 1 83 ? -5.566 31.078 0.342 1 88.44 83 ASP B N 1
ATOM 5659 C CA . ASP B 1 83 ? -4.348 30.891 -0.444 1 88.44 83 ASP B CA 1
ATOM 5660 C C . ASP B 1 83 ? -3.521 29.719 0.086 1 88.44 83 ASP B C 1
ATOM 5662 O O . ASP B 1 83 ? -3.992 28.953 0.931 1 88.44 83 ASP B O 1
ATOM 5666 N N . LEU B 1 84 ? -2.383 29.406 -0.477 1 89.44 84 LEU B N 1
ATOM 5667 C CA . LEU B 1 84 ? -1.463 28.312 -0.171 1 89.44 84 LEU B CA 1
ATOM 5668 C C . LEU B 1 84 ? -1.995 26.984 -0.705 1 89.44 84 LEU B C 1
ATOM 5670 O O . LEU B 1 84 ? -2.01 25.984 0.013 1 89.44 84 LEU B O 1
ATOM 5674 N N . THR B 1 85 ? -2.545 27.109 -1.805 1 88.19 85 THR B N 1
ATOM 5675 C CA . THR B 1 85 ? -3.004 25.891 -2.477 1 88.19 85 THR B CA 1
ATOM 5676 C C . THR B 1 85 ? -1.867 25.25 -3.262 1 88.19 85 THR B C 1
ATOM 5678 O O . THR B 1 85 ? -0.899 25.906 -3.629 1 88.19 85 THR B O 1
ATOM 5681 N N . VAL B 1 86 ? -1.966 24.031 -3.387 1 87.62 86 VAL B N 1
ATOM 5682 C CA . VAL B 1 86 ? -0.917 23.297 -4.082 1 87.62 86 VAL B CA 1
ATOM 5683 C C . VAL B 1 86 ? -1.002 23.562 -5.582 1 87.62 86 VAL B C 1
ATOM 5685 O O . VAL B 1 86 ? -2.08 23.469 -6.172 1 87.62 86 VAL B O 1
ATOM 5688 N N . ALA B 1 87 ? 0.139 23.891 -6.113 1 86.19 87 ALA B N 1
ATOM 5689 C CA . ALA B 1 87 ? 0.2 24.172 -7.547 1 86.19 87 ALA B CA 1
ATOM 5690 C C . ALA B 1 87 ? 0.101 22.891 -8.359 1 86.19 87 ALA B C 1
ATOM 5692 O O . ALA B 1 87 ? 0.552 21.828 -7.918 1 86.19 87 ALA B O 1
ATOM 5693 N N . GLU B 1 88 ? -0.504 22.906 -9.469 1 78.12 88 GLU B N 1
ATOM 5694 C CA . GLU B 1 88 ? -0.633 21.75 -10.352 1 78.12 88 GLU B CA 1
ATOM 5695 C C . GLU B 1 88 ? 0.729 21.297 -10.867 1 78.12 88 GLU B C 1
ATOM 5697 O O . GLU B 1 88 ? 0.932 20.125 -11.141 1 78.12 88 GLU B O 1
ATOM 5702 N N . GLY B 1 89 ? 1.655 22.25 -10.969 1 76.06 89 GLY B N 1
ATOM 5703 C CA . GLY B 1 89 ? 2.975 21.922 -11.484 1 76.06 89 GLY B CA 1
ATOM 5704 C C . GLY B 1 89 ? 3.971 21.562 -10.398 1 76.06 89 GLY B C 1
ATOM 5705 O O . GLY B 1 89 ? 5.18 21.688 -10.586 1 76.06 89 GLY B O 1
ATOM 5706 N N . LEU B 1 90 ? 3.451 21.109 -9.367 1 76.75 90 LEU B N 1
ATOM 5707 C CA . LEU B 1 90 ? 4.324 20.719 -8.266 1 76.75 90 LEU B CA 1
ATOM 5708 C C . LEU B 1 90 ? 5.207 19.547 -8.656 1 76.75 90 LEU B C 1
ATOM 5710 O O . LEU B 1 90 ? 4.715 18.547 -9.188 1 76.75 90 LEU B O 1
ATOM 5714 N N . GLU B 1 91 ? 6.465 19.844 -8.672 1 74.38 91 GLU B N 1
ATOM 5715 C CA . GLU B 1 91 ? 7.426 18.781 -8.977 1 74.38 91 GLU B CA 1
ATOM 5716 C C . GLU B 1 91 ? 7.629 17.859 -7.781 1 74.38 91 GLU B C 1
ATOM 5718 O O . GLU B 1 91 ? 7.551 18.297 -6.629 1 74.38 91 GLU B O 1
ATOM 5723 N N . ASN B 1 92 ? 7.773 16.641 -8.133 1 75.75 92 ASN B N 1
ATOM 5724 C CA . ASN B 1 92 ? 7.949 15.633 -7.09 1 75.75 92 ASN B CA 1
ATOM 5725 C C . ASN B 1 92 ? 9.391 15.578 -6.602 1 75.75 92 ASN B C 1
ATOM 5727 O O . ASN B 1 92 ? 10.312 15.352 -7.387 1 75.75 92 ASN B O 1
ATOM 5731 N N . THR B 1 93 ? 9.57 16.031 -5.418 1 75.06 93 THR B N 1
ATOM 5732 C CA . THR B 1 93 ? 10.859 15.867 -4.762 1 75.06 93 THR B CA 1
ATOM 5733 C C . THR B 1 93 ? 10.758 14.867 -3.613 1 75.06 93 THR B C 1
ATOM 5735 O O . THR B 1 93 ? 9.703 14.75 -2.979 1 75.06 93 THR B O 1
ATOM 5738 N N . PRO B 1 94 ? 11.75 14.047 -3.445 1 75.38 94 PRO B N 1
ATOM 5739 C CA . PRO B 1 94 ? 11.695 13.062 -2.367 1 75.38 94 PRO B CA 1
ATOM 5740 C C . PRO B 1 94 ? 11.461 13.695 -0.998 1 75.38 94 PRO B C 1
ATOM 5742 O O . PRO B 1 94 ? 10.797 13.094 -0.146 1 75.38 94 PRO B O 1
ATOM 5745 N N . ASN B 1 95 ? 11.938 14.891 -0.773 1 73.81 95 ASN B N 1
ATOM 5746 C CA . ASN B 1 95 ? 11.711 15.57 0.498 1 73.81 95 ASN B CA 1
ATOM 5747 C C . ASN B 1 95 ? 10.242 15.945 0.678 1 73.81 95 ASN B C 1
ATOM 5749 O O . ASN B 1 95 ? 9.703 15.836 1.781 1 73.81 95 ASN B O 1
ATOM 5753 N N . LYS B 1 96 ? 9.703 16.344 -0.367 1 83.38 96 LYS B N 1
ATOM 5754 C CA . LYS B 1 96 ? 8.289 16.703 -0.298 1 83.38 96 LYS B CA 1
ATOM 5755 C C . LYS B 1 96 ? 7.422 15.461 -0.095 1 83.38 96 LYS B C 1
ATOM 5757 O O . LYS B 1 96 ? 6.441 15.492 0.649 1 83.38 96 LYS B O 1
ATOM 5762 N N . LEU B 1 97 ? 7.836 14.469 -0.807 1 85.5 97 LEU B N 1
ATOM 5763 C CA . LEU B 1 97 ? 7.086 13.227 -0.646 1 85.5 97 LEU B CA 1
ATOM 5764 C C . LEU B 1 97 ? 7.195 12.703 0.783 1 85.5 97 LEU B C 1
ATOM 5766 O O . LEU B 1 97 ? 6.211 12.227 1.354 1 85.5 97 LEU B O 1
ATOM 5770 N N . ARG B 1 98 ? 8.336 12.789 1.322 1 85.5 98 ARG B N 1
ATOM 5771 C CA . ARG B 1 98 ? 8.531 12.352 2.703 1 85.5 98 ARG B CA 1
ATOM 5772 C C . ARG B 1 98 ? 7.68 13.18 3.66 1 85.5 98 ARG B C 1
ATOM 5774 O O . ARG B 1 98 ? 7.016 12.633 4.543 1 85.5 98 ARG B O 1
ATOM 5781 N N . SER B 1 99 ? 7.723 14.438 3.488 1 87.56 99 SER B N 1
ATOM 5782 C CA . SER B 1 99 ? 6.965 15.32 4.367 1 87.56 99 SER B CA 1
ATOM 5783 C C . SER B 1 99 ? 5.469 15.07 4.254 1 87.56 99 SER B C 1
ATOM 5785 O O . SER B 1 99 ? 4.746 15.102 5.254 1 87.56 99 SER B O 1
ATOM 5787 N N . GLU B 1 100 ? 5.07 14.805 3.027 1 90.94 100 GLU B N 1
ATOM 5788 C CA . GLU B 1 100 ? 3.646 14.562 2.826 1 90.94 100 GLU B CA 1
ATOM 5789 C C . GLU B 1 100 ? 3.236 13.195 3.365 1 90.94 100 GLU B C 1
ATOM 5791 O O . GLU B 1 100 ? 2.113 13.016 3.84 1 90.94 100 GLU B O 1
ATOM 5796 N N . MET B 1 101 ? 4.086 12.297 3.303 1 91 101 MET B N 1
ATOM 5797 C CA . MET B 1 101 ? 3.787 10.992 3.889 1 91 101 MET B CA 1
ATOM 5798 C C . MET B 1 101 ? 3.703 11.086 5.406 1 91 101 MET B C 1
ATOM 5800 O O . MET B 1 101 ? 2.889 10.398 6.031 1 91 101 MET B O 1
ATOM 5804 N N . GLU B 1 102 ? 4.582 11.844 5.957 1 91.94 102 GLU B N 1
ATOM 5805 C CA . GLU B 1 102 ? 4.5 12.078 7.395 1 91.94 102 GLU B CA 1
ATOM 5806 C C . GLU B 1 102 ? 3.184 12.758 7.77 1 91.94 102 GLU B C 1
ATOM 5808 O O . GLU B 1 102 ? 2.562 12.406 8.773 1 91.94 102 GLU B O 1
ATOM 5813 N N . ARG B 1 103 ? 2.848 13.664 6.906 1 93.62 103 ARG B N 1
ATOM 5814 C CA . ARG B 1 103 ? 1.577 14.352 7.113 1 93.62 103 ARG B CA 1
ATOM 5815 C C . ARG B 1 103 ? 0.407 13.383 7.031 1 93.62 103 ARG B C 1
ATOM 5817 O O . ARG B 1 103 ? -0.542 13.477 7.812 1 93.62 103 ARG B O 1
ATOM 5824 N N . LEU B 1 104 ? 0.515 12.516 6.105 1 94.12 104 LEU B N 1
ATOM 5825 C CA . LEU B 1 104 ? -0.528 11.508 5.949 1 94.12 104 LEU B CA 1
ATOM 5826 C C . LEU B 1 104 ? -0.609 10.609 7.18 1 94.12 104 LEU B C 1
ATOM 5828 O O . LEU B 1 104 ? -1.704 10.273 7.633 1 94.12 104 LEU B O 1
ATOM 5832 N N . TYR B 1 105 ? 0.549 10.25 7.75 1 93.56 105 TYR B N 1
ATOM 5833 C CA . TYR B 1 105 ? 0.575 9.422 8.945 1 93.56 105 TYR B CA 1
ATOM 5834 C C . TYR B 1 105 ? -0.065 10.141 10.125 1 93.56 105 TYR B C 1
ATOM 5836 O O . TYR B 1 105 ? -0.886 9.57 10.844 1 93.56 105 TYR B O 1
ATOM 5844 N N . MET B 1 106 ? 0.254 11.359 10.312 1 93.31 106 MET B N 1
ATOM 5845 C CA . MET B 1 106 ? -0.23 12.125 11.453 1 93.31 106 MET B CA 1
ATOM 5846 C C . MET B 1 106 ? -1.73 12.375 11.352 1 93.31 106 MET B C 1
ATOM 5848 O O . MET B 1 106 ? -2.412 12.547 12.359 1 93.31 106 MET B O 1
ATOM 5852 N N . GLY B 1 107 ? -2.227 12.32 10.188 1 92.56 107 GLY B N 1
ATOM 5853 C CA . GLY B 1 107 ? -3.639 12.594 9.977 1 92.56 107 GLY B CA 1
ATOM 5854 C C . GLY B 1 107 ? -4.473 11.344 9.812 1 92.56 107 GLY B C 1
ATOM 5855 O O . GLY B 1 107 ? -5.051 10.844 10.781 1 92.56 107 GLY B O 1
ATOM 5856 N N . LEU B 1 108 ? -4.406 10.805 8.672 1 93.31 108 LEU B N 1
ATOM 5857 C CA . LEU B 1 108 ? -5.312 9.727 8.297 1 93.31 108 LEU B CA 1
ATOM 5858 C C . LEU B 1 108 ? -4.945 8.438 9.023 1 93.31 108 LEU B C 1
ATOM 5860 O O . LEU B 1 108 ? -5.812 7.77 9.594 1 93.31 108 LEU B O 1
ATOM 5864 N N . VAL B 1 109 ? -3.668 8.055 9.023 1 92.56 109 VAL B N 1
ATOM 5865 C CA . VAL B 1 109 ? -3.266 6.762 9.562 1 92.56 109 VAL B CA 1
ATOM 5866 C C . VAL B 1 109 ? -3.561 6.715 11.062 1 92.56 109 VAL B C 1
ATOM 5868 O O . VAL B 1 109 ? -4.133 5.742 11.555 1 92.56 109 VAL B O 1
ATOM 5871 N N . LEU B 1 110 ? -3.184 7.699 11.781 1 93.12 110 LEU B N 1
ATOM 5872 C CA . LEU B 1 110 ? -3.471 7.746 13.211 1 93.12 110 LEU B CA 1
ATOM 5873 C C . LEU B 1 110 ? -4.973 7.828 13.461 1 93.12 110 LEU B C 1
ATOM 5875 O O . LEU B 1 110 ? -5.473 7.281 14.445 1 93.12 110 LEU B O 1
ATOM 5879 N N . GLY B 1 111 ? -5.641 8.508 12.539 1 92.56 111 GLY B N 1
ATOM 5880 C CA . GLY B 1 111 ? -7.09 8.562 12.633 1 92.56 111 GLY B CA 1
ATOM 5881 C C . GLY B 1 111 ? -7.746 7.207 12.469 1 92.56 111 GLY B C 1
ATOM 5882 O O . GLY B 1 111 ? -8.688 6.875 13.188 1 92.56 111 GLY B O 1
ATOM 5883 N N . LEU B 1 112 ? -7.242 6.473 11.555 1 92.81 112 LEU B N 1
ATOM 5884 C CA . LEU B 1 112 ? -7.777 5.133 11.328 1 92.81 112 LEU B CA 1
ATOM 5885 C C . LEU B 1 112 ? -7.461 4.211 12.5 1 92.81 112 LEU B C 1
ATOM 5887 O O . LEU B 1 112 ? -8.273 3.359 12.859 1 92.81 112 LEU B O 1
ATOM 5891 N N . PHE B 1 113 ? -6.316 4.434 13.125 1 90.69 113 PHE B N 1
ATOM 5892 C CA . PHE B 1 113 ? -5.973 3.686 14.328 1 90.69 113 PHE B CA 1
ATOM 5893 C C . PHE B 1 113 ? -6.926 4.016 15.469 1 90.69 113 PHE B C 1
ATOM 5895 O O . PHE B 1 113 ? -7.371 3.123 16.188 1 90.69 113 PHE B O 1
ATOM 5902 N N . SER B 1 114 ? -7.125 5.285 15.578 1 92.94 114 SER B N 1
ATOM 5903 C CA . SER B 1 114 ? -8.055 5.711 16.609 1 92.94 114 SER B CA 1
ATOM 5904 C C . SER B 1 114 ? -9.453 5.133 16.375 1 92.94 114 SER B C 1
ATOM 5906 O O . SER B 1 114 ? -10.117 4.695 17.312 1 92.94 114 SER B O 1
ATOM 5908 N N . PHE B 1 115 ? -9.859 5.051 15.148 1 93.88 115 PHE B N 1
ATOM 5909 C CA . PHE B 1 115 ? -11.156 4.488 14.789 1 93.88 115 PHE B CA 1
ATOM 5910 C C . PHE B 1 115 ? -11.211 3 15.109 1 93.88 115 PHE B C 1
ATOM 5912 O O . PHE B 1 115 ? -12.188 2.525 15.703 1 93.88 115 PHE B O 1
ATOM 5919 N N . ALA B 1 116 ? -10.234 2.291 14.758 1 93.12 116 ALA B N 1
ATOM 5920 C CA . ALA B 1 116 ? -10.18 0.853 15.008 1 93.12 116 ALA B CA 1
ATOM 5921 C C . ALA B 1 116 ? -10.188 0.556 16.5 1 93.12 116 ALA B C 1
ATOM 5923 O O . ALA B 1 116 ? -10.844 -0.387 16.953 1 93.12 116 ALA B O 1
ATOM 5924 N N . LYS B 1 117 ? -9.484 1.323 17.297 1 91.94 117 LYS B N 1
ATOM 5925 C CA . LYS B 1 117 ? -9.43 1.118 18.734 1 91.94 117 LYS B CA 1
ATOM 5926 C C . LYS B 1 117 ? -10.758 1.472 19.406 1 91.94 117 LYS B C 1
ATOM 5928 O O . LYS B 1 117 ? -11.164 0.836 20.375 1 91.94 117 LYS B O 1
ATOM 5933 N N . THR B 1 118 ? -11.43 2.455 18.844 1 92.19 118 THR B N 1
ATOM 5934 C CA . THR B 1 118 ? -12.742 2.824 19.359 1 92.19 118 THR B CA 1
ATOM 5935 C C . THR B 1 118 ? -13.758 1.707 19.125 1 92.19 118 THR B C 1
ATOM 5937 O O . THR B 1 118 ? -14.586 1.417 19.984 1 92.19 118 THR B O 1
ATOM 5940 N N . ILE B 1 119 ? -13.617 1.124 17.953 1 92.19 119 ILE B N 1
ATOM 5941 C CA . ILE B 1 119 ? -14.523 0.021 17.625 1 92.19 119 ILE B CA 1
ATOM 5942 C C . ILE B 1 119 ? -14.203 -1.178 18.516 1 92.19 119 ILE B C 1
ATOM 5944 O O . ILE B 1 119 ? -15.109 -1.853 19.016 1 92.19 119 ILE B O 1
ATOM 5948 N N . ALA B 1 120 ? -12.938 -1.419 18.781 1 91.31 120 ALA B N 1
ATOM 5949 C CA . ALA B 1 120 ? -12.531 -2.514 19.656 1 91.31 120 ALA B CA 1
ATOM 5950 C C . ALA B 1 120 ? -13.016 -2.277 21.094 1 91.31 120 ALA B C 1
ATOM 5952 O O . ALA B 1 120 ? -13.438 -3.215 21.766 1 91.31 120 ALA B O 1
ATOM 5953 N N . ARG B 1 121 ? -12.938 -1.035 21.484 1 91.56 121 ARG B N 1
ATOM 5954 C CA . ARG B 1 121 ? -13.414 -0.662 22.812 1 91.56 121 ARG B CA 1
ATOM 5955 C C . ARG B 1 121 ? -14.914 -0.896 22.938 1 91.56 121 ARG B C 1
ATOM 5957 O O . ARG B 1 121 ? -15.375 -1.418 23.953 1 91.56 121 ARG B O 1
ATOM 5964 N N . LEU B 1 122 ? -15.648 -0.631 21.938 1 91.38 122 LEU B N 1
ATOM 5965 C CA . LEU B 1 122 ? -17.094 -0.799 21.938 1 91.38 122 LEU B CA 1
ATOM 5966 C C . LEU B 1 122 ? -17.469 -2.275 21.891 1 91.38 122 LEU B C 1
ATOM 5968 O O . LEU B 1 122 ? -18.422 -2.705 22.547 1 91.38 122 LEU B O 1
ATOM 5972 N N . ARG B 1 123 ? -16.703 -3.055 21.141 1 91.31 123 ARG B N 1
ATOM 5973 C CA . ARG B 1 123 ? -17.016 -4.465 20.938 1 91.31 123 ARG B CA 1
ATOM 5974 C C . ARG B 1 123 ? -16.625 -5.293 22.156 1 91.31 123 ARG B C 1
ATOM 5976 O O . ARG B 1 123 ? -17.156 -6.387 22.359 1 91.31 123 ARG B O 1
ATOM 5983 N N . SER B 1 124 ? -15.758 -4.859 23.047 1 88.75 124 SER B N 1
ATOM 5984 C CA . SER B 1 124 ? -15.195 -5.629 24.156 1 88.75 124 SER B CA 1
ATOM 5985 C C . SER B 1 124 ? -16.188 -5.73 25.312 1 88.75 124 SER B C 1
ATOM 5987 O O . SER B 1 124 ? -16.047 -6.598 26.172 1 88.75 124 SER B O 1
ATOM 5989 N N . TRP B 1 125 ? -17.281 -4.988 25.422 1 90.19 125 TRP B N 1
ATOM 5990 C CA . TRP B 1 125 ? -18.281 -4.992 26.469 1 90.19 125 TRP B CA 1
ATOM 5991 C C . TRP B 1 125 ? -17.641 -4.715 27.828 1 90.19 125 TRP B C 1
ATOM 5993 O O . TRP B 1 125 ? -18.188 -5.094 28.875 1 90.19 125 TRP B O 1
ATOM 6003 N N . ARG B 1 126 ? -16.438 -4.18 27.844 1 89.44 126 ARG B N 1
ATOM 6004 C CA . ARG B 1 126 ? -15.812 -3.775 29.109 1 89.44 126 ARG B CA 1
ATOM 6005 C C . ARG B 1 126 ? -16.531 -2.574 29.719 1 89.44 126 ARG B C 1
ATOM 6007 O O . ARG B 1 126 ? -16.516 -2.385 30.938 1 89.44 126 ARG B O 1
ATOM 6014 N N . GLU B 1 127 ? -17.125 -1.819 28.859 1 92.25 127 GLU B N 1
ATOM 6015 C CA . GLU B 1 127 ? -18.078 -0.774 29.234 1 92.25 127 GLU B CA 1
ATOM 6016 C C . GLU B 1 127 ? -19.5 -1.178 28.891 1 92.25 127 GLU B C 1
ATOM 6018 O O . GLU B 1 127 ? -20.047 -0.761 27.859 1 92.25 127 GLU B O 1
ATOM 6023 N N . PRO B 1 128 ? -20.125 -1.915 29.703 1 92.25 128 PRO B N 1
ATOM 6024 C CA . PRO B 1 128 ? -21.391 -2.574 29.359 1 92.25 128 PRO B CA 1
ATOM 6025 C C . PRO B 1 128 ? -22.547 -1.587 29.188 1 92.25 128 PRO B C 1
ATOM 6027 O O . PRO B 1 128 ? -23.453 -1.825 28.391 1 92.25 128 PRO B O 1
ATOM 6030 N N . ARG B 1 129 ? -22.594 -0.491 29.922 1 93.69 129 ARG B N 1
ATOM 6031 C CA . ARG B 1 129 ? -23.703 0.453 29.781 1 93.69 129 ARG B CA 1
ATOM 6032 C C . ARG B 1 129 ? -23.656 1.164 28.438 1 93.69 129 ARG B C 1
ATOM 6034 O O . ARG B 1 129 ? -24.672 1.297 27.766 1 93.69 129 ARG B O 1
ATOM 6041 N N . ARG B 1 130 ? -22.531 1.55 28.094 1 92.69 130 ARG B N 1
ATOM 6042 C CA . ARG B 1 130 ? -22.391 2.221 26.797 1 92.69 130 ARG B CA 1
ATOM 6043 C C . ARG B 1 130 ? -22.625 1.248 25.656 1 92.69 130 ARG B C 1
ATOM 6045 O O . ARG B 1 130 ? -23.406 1.532 24.734 1 92.69 130 ARG B O 1
ATOM 6052 N N . THR B 1 131 ? -21.938 0.141 25.641 1 92.75 131 THR B N 1
ATOM 6053 C CA . THR B 1 131 ? -22.109 -0.864 24.594 1 92.75 131 THR B CA 1
ATOM 6054 C C . THR B 1 131 ? -23.562 -1.362 24.578 1 92.75 131 THR B C 1
ATOM 6056 O O . THR B 1 131 ? -24.125 -1.613 23.516 1 92.75 131 THR B O 1
ATOM 6059 N N . GLY B 1 132 ? -24.125 -1.471 25.781 1 93.75 132 GLY B N 1
ATOM 6060 C CA . GLY B 1 132 ? -25.531 -1.861 25.859 1 93.75 132 GLY B CA 1
ATOM 6061 C C . GLY B 1 132 ? -26.469 -0.844 25.25 1 93.75 132 GLY B C 1
ATOM 6062 O O . GLY B 1 132 ? -27.422 -1.212 24.562 1 93.75 132 GLY B O 1
ATOM 6063 N N . ALA B 1 133 ? -26.203 0.408 25.469 1 94.31 133 ALA B N 1
ATOM 6064 C CA . ALA B 1 133 ? -27.031 1.463 24.875 1 94.31 133 ALA B CA 1
ATOM 6065 C C . ALA B 1 133 ? -26.938 1.446 23.359 1 94.31 133 ALA B C 1
ATOM 6067 O O . ALA B 1 133 ? -27.953 1.599 22.672 1 94.31 133 ALA B O 1
ATOM 6068 N N . PHE B 1 134 ? -25.688 1.228 22.828 1 94.56 134 PHE B N 1
ATOM 6069 C CA . PHE B 1 134 ? -25.516 1.137 21.391 1 94.56 134 PHE B CA 1
ATOM 6070 C C . PHE B 1 134 ? -26.234 -0.086 20.828 1 94.56 134 PHE B C 1
ATOM 6072 O O . PHE B 1 134 ? -26.875 -0.009 19.781 1 94.56 134 PHE B O 1
ATOM 6079 N N . CYS B 1 135 ? -26.125 -1.19 21.5 1 94.62 135 CYS B N 1
ATOM 6080 C CA . CYS B 1 135 ? -26.734 -2.445 21.078 1 94.62 135 CYS B CA 1
ATOM 6081 C C . CYS B 1 135 ? -28.25 -2.324 21.047 1 94.62 135 CYS B C 1
ATOM 6083 O O . CYS B 1 135 ? -28.891 -2.68 20.047 1 94.62 135 CYS B O 1
ATOM 6085 N N . ILE B 1 136 ? -28.844 -1.734 22.094 1 95.56 136 ILE B N 1
ATOM 6086 C CA . ILE B 1 136 ? -30.281 -1.595 22.188 1 95.56 136 ILE B CA 1
ATOM 6087 C C . ILE B 1 136 ? -30.781 -0.637 21.109 1 95.56 136 ILE B C 1
ATOM 6089 O O . ILE B 1 136 ? -31.766 -0.919 20.422 1 95.56 136 ILE B O 1
ATOM 6093 N N . ALA B 1 137 ? -30.062 0.429 20.953 1 95.44 137 ALA B N 1
ATOM 6094 C CA . ALA B 1 137 ? -30.453 1.392 19.922 1 95.44 137 ALA B CA 1
ATOM 6095 C C . ALA B 1 137 ? -30.391 0.767 18.531 1 95.44 137 ALA B C 1
ATOM 6097 O O . ALA B 1 137 ? -31.281 0.966 17.719 1 95.44 137 ALA B O 1
ATOM 6098 N N . TYR B 1 138 ? -29.328 -0.007 18.25 1 95.81 138 TYR B N 1
ATOM 6099 C CA . TYR B 1 138 ? -29.156 -0.642 16.938 1 95.81 138 TYR B CA 1
ATOM 6100 C C . TYR B 1 138 ? -30.266 -1.647 16.672 1 95.81 138 TYR B C 1
ATOM 6102 O O . TYR B 1 138 ? -30.891 -1.617 15.602 1 95.81 138 TYR B O 1
ATOM 6110 N N . PHE B 1 139 ? -30.609 -2.514 17.609 1 95.81 139 PHE B N 1
ATOM 6111 C CA . PHE B 1 139 ? -31.547 -3.6 17.359 1 95.81 139 PHE B CA 1
ATOM 6112 C C . PHE B 1 139 ? -32.969 -3.09 17.391 1 95.81 139 PHE B C 1
ATOM 6114 O O . PHE B 1 139 ? -33.844 -3.605 16.688 1 95.81 139 PHE B O 1
ATOM 6121 N N . ILE B 1 140 ? -33.219 -1.993 18.172 1 96.44 140 ILE B N 1
ATOM 6122 C CA . ILE B 1 140 ? -34.531 -1.373 18.109 1 96.44 140 ILE B CA 1
ATOM 6123 C C . ILE B 1 140 ? -34.75 -0.733 16.75 1 96.44 140 ILE B C 1
ATOM 6125 O O . ILE B 1 140 ? -35.812 -0.886 16.141 1 96.44 140 ILE B O 1
ATOM 6129 N N . ALA B 1 141 ? -33.688 -0.032 16.328 1 95.75 141 ALA B N 1
ATOM 6130 C CA . ALA B 1 141 ? -33.75 0.57 15 1 95.75 141 ALA B CA 1
ATOM 6131 C C . ALA B 1 141 ? -33.875 -0.5 13.922 1 95.75 141 ALA B C 1
ATOM 6133 O O . ALA B 1 141 ? -34.594 -0.313 12.93 1 95.75 141 ALA B O 1
ATOM 6134 N N . TRP B 1 142 ? -33.156 -1.58 14.086 1 94.56 142 TRP B N 1
ATOM 6135 C CA . TRP B 1 142 ? -33.219 -2.684 13.133 1 94.56 142 TRP B CA 1
ATOM 6136 C C . TRP B 1 142 ? -34.594 -3.314 13.133 1 94.56 142 TRP B C 1
ATOM 6138 O O . TRP B 1 142 ? -35.156 -3.623 12.07 1 94.56 142 TRP B O 1
ATOM 6148 N N . LEU B 1 143 ? -35.281 -3.443 14.289 1 94.31 143 LEU B N 1
ATOM 6149 C CA . LEU B 1 143 ? -36.625 -4.031 14.406 1 94.31 143 LEU B CA 1
ATOM 6150 C C . LEU B 1 143 ? -37.688 -3.137 13.758 1 94.31 143 LEU B C 1
ATOM 6152 O O . LEU B 1 143 ? -38.625 -3.629 13.141 1 94.31 143 LEU B O 1
ATOM 6156 N N . LEU B 1 144 ? -37.438 -1.799 13.773 1 92.19 144 LEU B N 1
ATOM 6157 C CA . LEU B 1 144 ? -38.406 -0.842 13.25 1 92.19 144 LEU B CA 1
ATOM 6158 C C . LEU B 1 144 ? -38.094 -0.455 11.812 1 92.19 144 LEU B C 1
ATOM 6160 O O . LEU B 1 144 ? -38.812 0.317 11.188 1 92.19 144 LEU B O 1
ATOM 6164 N N . ASP B 1 145 ? -36.938 -0.935 11.312 1 88.88 145 ASP B N 1
ATOM 6165 C CA . ASP B 1 145 ? -36.5 -0.682 9.945 1 88.88 145 ASP B CA 1
ATOM 6166 C C . ASP B 1 145 ? -36.062 0.773 9.773 1 88.88 145 ASP B C 1
ATOM 6168 O O . ASP B 1 145 ? -36.344 1.389 8.742 1 88.88 145 ASP B O 1
ATOM 6172 N N . TYR B 1 146 ? -35.438 1.396 10.828 1 91.25 146 TYR B N 1
ATOM 6173 C CA . TYR B 1 146 ? -34.969 2.773 10.773 1 91.25 146 TYR B CA 1
ATOM 6174 C C . TYR B 1 146 ? -33.469 2.844 11.023 1 91.25 146 TYR B C 1
ATOM 6176 O O . TYR B 1 146 ? -32.969 3.787 11.648 1 91.25 146 TYR B O 1
ATOM 6184 N N . LEU B 1 147 ? -32.781 1.816 10.586 1 92.19 147 LEU B N 1
ATOM 6185 C CA . LEU B 1 147 ? -31.344 1.763 10.844 1 92.19 147 LEU B CA 1
ATOM 6186 C C . LEU B 1 147 ? -30.609 2.861 10.078 1 92.19 147 LEU B C 1
ATOM 6188 O O . LEU B 1 147 ? -29.719 3.518 10.633 1 92.19 147 LEU B O 1
ATOM 6192 N N . ASN B 1 148 ? -30.938 3.088 8.836 1 91.12 148 ASN B N 1
ATOM 6193 C CA . ASN B 1 148 ? -30.297 4.129 8.039 1 91.12 148 ASN B CA 1
ATOM 6194 C C . ASN B 1 148 ? -30.547 5.516 8.625 1 91.12 148 ASN B C 1
ATOM 6196 O O . ASN B 1 148 ? -29.625 6.34 8.68 1 91.12 148 ASN B O 1
ATOM 6200 N N . LEU B 1 149 ? -31.75 5.738 9.023 1 93.19 149 LEU B N 1
ATOM 6201 C CA . LEU B 1 149 ? -32.062 7.012 9.656 1 93.19 149 LEU B CA 1
ATOM 6202 C C . LEU B 1 149 ? -31.281 7.211 10.938 1 93.19 149 LEU B C 1
ATOM 6204 O O . LEU B 1 149 ? -30.781 8.312 11.211 1 93.19 149 LEU B O 1
ATOM 6208 N N . LEU B 1 150 ? -31.172 6.172 11.68 1 95.5 150 LEU B N 1
ATOM 6209 C CA . LEU B 1 150 ? -30.406 6.246 12.922 1 95.5 150 LEU B CA 1
ATOM 6210 C C . LEU B 1 150 ? -28.953 6.637 12.633 1 95.5 150 LEU B C 1
ATOM 6212 O O . LEU B 1 150 ? -28.391 7.488 13.328 1 95.5 150 LEU B O 1
ATOM 6216 N N . PHE B 1 151 ? -28.375 6.031 11.609 1 94.69 151 PHE B N 1
ATOM 6217 C CA . PHE B 1 151 ? -26.984 6.316 11.273 1 94.69 151 PHE B CA 1
ATOM 6218 C C . PHE B 1 151 ? -26.828 7.762 10.828 1 94.69 151 PHE B C 1
ATOM 6220 O O . PHE B 1 151 ? -25.891 8.445 11.242 1 94.69 151 PHE B O 1
ATOM 6227 N N . VAL B 1 152 ? -27.672 8.266 10.039 1 95.56 152 VAL B N 1
ATOM 6228 C CA . VAL B 1 152 ? -27.594 9.625 9.516 1 95.56 152 VAL B CA 1
ATOM 6229 C C . VAL B 1 152 ? -27.781 10.633 10.641 1 95.56 152 VAL B C 1
ATOM 6231 O O . VAL B 1 152 ? -27.031 11.609 10.75 1 95.56 152 VAL B O 1
ATOM 6234 N N . VAL B 1 153 ? -28.734 10.375 11.484 1 94.88 153 VAL B N 1
ATOM 6235 C CA . VAL B 1 153 ? -29.016 11.273 12.602 1 94.88 153 VAL B CA 1
ATOM 6236 C C . VAL B 1 153 ? -27.828 11.258 13.57 1 94.88 153 VAL B C 1
ATOM 6238 O O . VAL B 1 153 ? -27.453 12.297 14.117 1 94.88 153 VAL B O 1
ATOM 6241 N N . ALA B 1 154 ? -27.266 10.102 13.773 1 95.56 154 ALA B N 1
ATOM 6242 C CA . ALA B 1 154 ? -26.094 10 14.641 1 95.56 154 ALA B CA 1
ATOM 6243 C C . ALA B 1 154 ? -24.922 10.797 14.078 1 95.56 154 ALA B C 1
ATOM 6245 O O . ALA B 1 154 ? -24.219 11.492 14.82 1 95.56 154 ALA B O 1
ATOM 6246 N N . VAL B 1 155 ? -24.719 10.742 12.797 1 95.75 155 VAL B N 1
ATOM 6247 C CA . VAL B 1 155 ? -23.625 11.469 12.156 1 95.75 155 VAL B CA 1
ATOM 6248 C C . VAL B 1 155 ? -23.859 12.969 12.273 1 95.75 155 VAL B C 1
ATOM 6250 O O . VAL B 1 155 ? -22.938 13.734 12.578 1 95.75 155 VAL B O 1
ATOM 6253 N N . ILE B 1 156 ? -25.062 13.391 12.109 1 95.62 156 ILE B N 1
ATOM 6254 C CA . ILE B 1 156 ? -25.406 14.805 12.234 1 95.62 156 ILE B CA 1
ATOM 6255 C C . ILE B 1 156 ? -25.188 15.266 13.672 1 95.62 156 ILE B C 1
ATOM 6257 O O . ILE B 1 156 ? -24.641 16.344 13.898 1 95.62 156 ILE B O 1
ATOM 6261 N N . ALA B 1 157 ? -25.578 14.414 14.594 1 95.5 157 ALA B N 1
ATOM 6262 C CA . ALA B 1 157 ? -25.375 14.75 16 1 95.5 157 ALA B CA 1
ATOM 6263 C C . ALA B 1 157 ? -23.891 14.859 16.328 1 95.5 157 ALA B C 1
ATOM 6265 O O . ALA B 1 157 ? -23.469 15.75 17.078 1 95.5 157 ALA B O 1
ATOM 6266 N N . LEU B 1 158 ? -23.094 14 15.75 1 94.44 158 LEU B N 1
ATOM 6267 C CA . LEU B 1 158 ? -21.656 14.016 15.992 1 94.44 158 LEU B CA 1
ATOM 6268 C C . LEU B 1 158 ? -21.016 15.258 15.375 1 94.44 158 LEU B C 1
ATOM 6270 O O . LEU B 1 158 ? -20.031 15.773 15.898 1 94.44 158 LEU B O 1
ATOM 6274 N N . ILE B 1 159 ? -21.547 15.75 14.297 1 94.25 159 ILE B N 1
ATOM 6275 C CA . ILE B 1 159 ? -21 16.922 13.617 1 94.25 159 ILE B CA 1
ATOM 6276 C C . ILE B 1 159 ? -21.391 18.188 14.375 1 94.25 159 ILE B C 1
ATOM 6278 O O . ILE B 1 159 ? -20.547 19.062 14.594 1 94.25 159 ILE B O 1
ATOM 6282 N N . LEU B 1 160 ? -22.594 18.297 14.953 1 93.5 160 LEU B N 1
ATOM 6283 C CA . LEU B 1 160 ? -23.125 19.547 15.477 1 93.5 160 LEU B CA 1
ATOM 6284 C C . LEU B 1 160 ? -22.812 19.688 16.969 1 93.5 160 LEU B C 1
ATOM 6286 O O . LEU B 1 160 ? -22.672 20.812 17.469 1 93.5 160 LEU B O 1
ATOM 6290 N N . SER B 1 161 ? -22.641 18.562 17.625 1 92.81 161 SER B N 1
ATOM 6291 C CA . SER B 1 161 ? -22.516 18.688 19.078 1 92.81 161 SER B CA 1
ATOM 6292 C C . SER B 1 161 ? -21.219 18.031 19.578 1 92.81 161 SER B C 1
ATOM 6294 O O . SER B 1 161 ? -21.094 16.797 19.531 1 92.81 161 SER B O 1
ATOM 6296 N N . PRO B 1 162 ? -20.266 18.844 20.109 1 89.81 162 PRO B N 1
ATOM 6297 C CA . PRO B 1 162 ? -19.062 18.25 20.719 1 89.81 162 PRO B CA 1
ATOM 6298 C C . PRO B 1 162 ? -19.391 17.406 21.953 1 89.81 162 PRO B C 1
ATOM 6300 O O . PRO B 1 162 ? -18.641 16.484 22.281 1 89.81 162 PRO B O 1
ATOM 6303 N N . ARG B 1 163 ? -20.516 17.672 22.641 1 91.81 163 ARG B N 1
ATOM 6304 C CA . ARG B 1 163 ? -20.938 16.891 23.797 1 91.81 163 ARG B CA 1
ATOM 6305 C C . ARG B 1 163 ? -21.344 15.477 23.391 1 91.81 163 ARG B C 1
ATOM 6307 O O . ARG B 1 163 ? -21.047 14.516 24.094 1 91.81 163 ARG B O 1
ATOM 6314 N N . ALA B 1 164 ? -21.984 15.445 22.219 1 93.69 164 ALA B N 1
ATOM 6315 C CA . ALA B 1 164 ? -22.391 14.141 21.703 1 93.69 164 ALA B CA 1
ATOM 6316 C C . ALA B 1 164 ? -21.156 13.273 21.406 1 93.69 164 ALA B C 1
ATOM 6318 O O . ALA B 1 164 ? -21.188 12.062 21.625 1 93.69 164 ALA B O 1
ATOM 6319 N N . ARG B 1 165 ? -20.109 13.93 21.031 1 92.25 165 ARG B N 1
ATOM 6320 C CA . ARG B 1 165 ? -18.891 13.188 20.719 1 92.25 165 ARG B CA 1
ATOM 6321 C C . ARG B 1 165 ? -18.266 12.609 21.969 1 92.25 165 ARG B C 1
ATOM 6323 O O . ARG B 1 165 ? -17.797 11.469 21.984 1 92.25 165 ARG B O 1
ATOM 6330 N N . THR B 1 166 ? -18.266 13.352 23 1 90.38 166 THR B N 1
ATOM 6331 C CA . THR B 1 166 ? -17.641 12.898 24.234 1 90.38 166 THR B CA 1
ATOM 6332 C C . THR B 1 166 ? -18.516 11.844 24.938 1 90.38 166 THR B C 1
ATOM 6334 O O . THR B 1 166 ? -17.984 10.938 25.578 1 90.38 166 THR B O 1
ATOM 6337 N N . ILE B 1 167 ? -19.797 11.938 24.688 1 90.75 167 ILE B N 1
ATOM 6338 C CA . ILE B 1 167 ? -20.688 10.992 25.344 1 90.75 167 ILE B CA 1
ATOM 6339 C C . ILE B 1 167 ? -20.688 9.664 24.594 1 90.75 167 ILE B C 1
ATOM 6341 O O . ILE B 1 167 ? -20.609 8.602 25.203 1 90.75 167 ILE B O 1
ATOM 6345 N N . LEU B 1 168 ? -20.734 9.734 23.25 1 92.44 168 LEU B N 1
ATOM 6346 C CA . LEU B 1 168 ? -20.812 8.523 22.453 1 92.44 168 LEU B CA 1
ATOM 6347 C C . LEU B 1 168 ? -19.438 7.863 22.328 1 92.44 168 LEU B C 1
ATOM 6349 O O . LEU B 1 168 ? -19.328 6.637 22.328 1 92.44 168 LEU B O 1
ATOM 6353 N N . PHE B 1 169 ? -18.406 8.672 22.234 1 92.38 169 PHE B N 1
ATOM 6354 C CA . PHE B 1 169 ? -17.047 8.164 22.078 1 92.38 169 PHE B CA 1
ATOM 6355 C C . PHE B 1 169 ? -16.078 8.875 23.016 1 92.38 169 PHE B C 1
ATOM 6357 O O . PHE B 1 169 ? -15.359 9.781 22.594 1 92.38 169 PHE B O 1
ATOM 6364 N N . PRO B 1 170 ? -16.062 8.469 24.219 1 91.62 170 PRO B N 1
ATOM 6365 C CA . PRO B 1 170 ? -15.172 9.109 25.188 1 91.62 170 PRO B CA 1
ATOM 6366 C C . PRO B 1 170 ? -13.695 8.961 24.828 1 91.62 170 PRO B C 1
ATOM 6368 O O . PRO B 1 170 ? -13.305 7.969 24.203 1 91.62 170 PRO B O 1
ATOM 6371 N N . PRO B 1 171 ? -12.938 9.953 25.203 1 89.38 171 PRO B N 1
ATOM 6372 C CA . PRO B 1 171 ? -11.523 9.953 24.812 1 89.38 171 PRO B CA 1
ATOM 6373 C C . PRO B 1 171 ? -10.703 8.914 25.578 1 89.38 171 PRO B C 1
ATOM 6375 O O . PRO B 1 171 ? -11.023 8.594 26.719 1 89.38 171 PRO B O 1
ATOM 6378 N N . ALA B 1 172 ? -9.797 8.336 24.953 1 90.19 172 ALA B N 1
ATOM 6379 C CA . ALA B 1 172 ? -8.805 7.43 25.531 1 90.19 172 ALA B CA 1
ATOM 6380 C C . ALA B 1 172 ? -7.484 7.508 24.766 1 90.19 172 ALA B C 1
ATOM 6382 O O . ALA B 1 172 ? -7.477 7.59 23.531 1 90.19 172 ALA B O 1
ATOM 6383 N N . PRO B 1 173 ? -6.41 7.555 25.562 1 90.38 173 PRO B N 1
ATOM 6384 C CA . PRO B 1 173 ? -5.121 7.594 24.859 1 90.38 173 PRO B CA 1
ATOM 6385 C C . PRO B 1 173 ? -4.914 6.395 23.938 1 90.38 173 PRO B C 1
ATOM 6387 O O . PRO B 1 173 ? -5.238 5.262 24.312 1 90.38 173 PRO B O 1
ATOM 6390 N N . LEU B 1 174 ? -4.379 6.621 22.828 1 89.62 174 LEU B N 1
ATOM 6391 C CA . LEU B 1 174 ? -4.23 5.605 21.797 1 89.62 174 LEU B CA 1
ATOM 6392 C C . LEU B 1 174 ? -3.312 4.48 22.266 1 89.62 174 LEU B C 1
ATOM 6394 O O . LEU B 1 174 ? -3.531 3.314 21.922 1 89.62 174 LEU B O 1
ATOM 6398 N N . ALA B 1 175 ? -2.355 4.844 23.109 1 88.69 175 ALA B N 1
ATOM 6399 C CA . ALA B 1 175 ? -1.328 3.885 23.5 1 88.69 175 ALA B CA 1
ATOM 6400 C C . ALA B 1 175 ? -1.844 2.949 24.594 1 88.69 175 ALA B C 1
ATOM 6402 O O . ALA B 1 175 ? -1.25 1.899 24.859 1 88.69 175 ALA B O 1
ATOM 6403 N N . MET B 1 176 ? -3.049 3.27 25.156 1 89.75 176 MET B N 1
ATOM 6404 C CA . MET B 1 176 ? -3.52 2.506 26.312 1 89.75 176 MET B CA 1
ATOM 6405 C C . MET B 1 176 ? -4.59 1.504 25.891 1 89.75 176 MET B C 1
ATOM 6407 O O . MET B 1 176 ? -5.059 0.715 26.719 1 89.75 176 MET B O 1
ATOM 6411 N N . VAL B 1 177 ? -4.992 1.494 24.688 1 88.62 177 VAL B N 1
ATOM 6412 C CA . VAL B 1 177 ? -6.059 0.612 24.219 1 88.62 177 VAL B CA 1
ATOM 6413 C C . VAL B 1 177 ? -5.492 -0.421 23.25 1 88.62 177 VAL B C 1
ATOM 6415 O O . VAL B 1 177 ? -4.773 -0.072 22.312 1 88.62 177 VAL B O 1
ATOM 6418 N N . ASP B 1 178 ? -5.809 -1.595 23.516 1 88.62 178 ASP B N 1
ATOM 6419 C CA . ASP B 1 178 ? -5.402 -2.66 22.594 1 88.62 178 ASP B CA 1
ATOM 6420 C C . ASP B 1 178 ? -6.352 -2.758 21.406 1 88.62 178 ASP B C 1
ATOM 6422 O O . ASP B 1 178 ? -7.57 -2.791 21.578 1 88.62 178 ASP B O 1
ATOM 6426 N N . ILE B 1 179 ? -5.848 -2.842 20.234 1 87.25 179 ILE B N 1
ATOM 6427 C CA . ILE B 1 179 ? -6.629 -2.805 19 1 87.25 179 ILE B CA 1
ATOM 6428 C C . ILE B 1 179 ? -7.363 -4.133 18.812 1 87.25 179 ILE B C 1
ATOM 6430 O O . ILE B 1 179 ? -8.398 -4.188 18.156 1 87.25 179 ILE B O 1
ATOM 6434 N N . ARG B 1 180 ? -7.039 -5.227 19.5 1 84.31 180 ARG B N 1
ATOM 6435 C CA . ARG B 1 180 ? -7.598 -6.555 19.266 1 84.31 180 ARG B CA 1
ATOM 6436 C C . ARG B 1 180 ? -8.773 -6.824 20.203 1 84.31 180 ARG B C 1
ATOM 6438 O O . ARG B 1 180 ? -9.82 -7.297 19.75 1 84.31 180 ARG B O 1
ATOM 6445 N N . ASP B 1 181 ? -8.508 -6.496 21.438 1 85.25 181 ASP B N 1
ATOM 6446 C CA . ASP B 1 181 ? -9.523 -6.895 22.406 1 85.25 181 ASP B CA 1
ATOM 6447 C C . ASP B 1 181 ? -10.102 -5.68 23.125 1 85.25 181 ASP B C 1
ATOM 6449 O O . ASP B 1 181 ? -11.062 -5.801 23.891 1 85.25 181 ASP B O 1
ATOM 6453 N N . GLY B 1 182 ? -9.57 -4.57 22.906 1 84.19 182 GLY B N 1
ATOM 6454 C CA . GLY B 1 182 ? -10.102 -3.375 23.547 1 84.19 182 GLY B CA 1
ATOM 6455 C C . GLY B 1 182 ? -9.734 -3.264 25.016 1 84.19 182 GLY B C 1
ATOM 6456 O O . GLY B 1 182 ? -10.297 -2.445 25.734 1 84.19 182 GLY B O 1
ATOM 6457 N N . SER B 1 183 ? -8.781 -4.086 25.391 1 87.31 183 SER B N 1
ATOM 6458 C CA . SER B 1 183 ? -8.359 -4.066 26.781 1 87.31 183 SER B CA 1
ATOM 6459 C C . SER B 1 183 ? -7.238 -3.053 27 1 87.31 183 SER B C 1
ATOM 6461 O O . SER B 1 183 ? -6.82 -2.367 26.062 1 87.31 183 SER B O 1
ATOM 6463 N N . ILE B 1 184 ? -6.934 -2.865 28.281 1 88.25 184 ILE B N 1
ATOM 6464 C CA . ILE B 1 184 ? -5.887 -1.916 28.641 1 88.25 184 ILE B CA 1
ATOM 6465 C C . ILE B 1 184 ? -4.523 -2.48 28.234 1 88.25 184 ILE B C 1
ATOM 6467 O O . ILE B 1 184 ? -4.25 -3.664 28.453 1 88.25 184 ILE B O 1
ATOM 6471 N N . ALA B 1 185 ? -3.816 -1.725 27.5 1 86.31 185 ALA B N 1
ATOM 6472 C CA . ALA B 1 185 ? -2.486 -2.137 27.062 1 86.31 185 ALA B CA 1
ATOM 6473 C C . ALA B 1 185 ? -1.42 -1.157 27.531 1 86.31 185 ALA B C 1
ATOM 6475 O O . ALA B 1 185 ? -1.683 0.041 27.672 1 86.31 185 ALA B O 1
ATOM 6476 N N . LYS B 1 186 ? -0.323 -1.65 27.812 1 85.62 186 LYS B N 1
ATOM 6477 C CA . LYS B 1 186 ? 0.805 -0.806 28.188 1 85.62 186 LYS B CA 1
ATOM 6478 C C . LYS B 1 186 ? 1.382 -0.082 26.969 1 85.62 186 LYS B C 1
ATOM 6480 O O . LYS B 1 186 ? 1.528 -0.675 25.906 1 85.62 186 LYS B O 1
ATOM 6485 N N . PRO B 1 187 ? 1.576 1.194 27.203 1 87.25 187 PRO B N 1
ATOM 6486 C CA . PRO B 1 187 ? 2.148 1.944 26.078 1 87.25 187 PRO B CA 1
ATOM 6487 C C . PRO B 1 187 ? 3.496 1.39 25.625 1 87.25 187 PRO B C 1
ATOM 6489 O O . PRO B 1 187 ? 4.289 0.93 26.453 1 87.25 187 PRO B O 1
ATOM 6492 N N . MET B 1 188 ? 3.828 1.435 24.453 1 83.12 188 MET B N 1
ATOM 6493 C CA . MET B 1 188 ? 5.039 0.868 23.875 1 83.12 188 MET B CA 1
ATOM 6494 C C . MET B 1 188 ? 6.266 1.68 24.266 1 83.12 188 MET B C 1
ATOM 6496 O O . MET B 1 188 ? 7.387 1.161 24.25 1 83.12 188 MET B O 1
ATOM 6500 N N . GLY B 1 189 ? 6.043 2.963 24.578 1 78 189 GLY B N 1
ATOM 6501 C CA . GLY B 1 189 ? 7.148 3.818 24.984 1 78 189 GLY B CA 1
ATOM 6502 C C . GLY B 1 189 ? 7.551 3.635 26.438 1 78 189 GLY B C 1
ATOM 6503 O O . GLY B 1 189 ? 8.531 4.223 26.891 1 78 189 GLY B O 1
ATOM 6504 N N . GLY B 1 190 ? 6.914 2.789 27.141 1 78.56 190 GLY B N 1
ATOM 6505 C CA . GLY B 1 190 ? 7.227 2.504 28.531 1 78.56 190 GLY B CA 1
ATOM 6506 C C . GLY B 1 190 ? 6.465 3.381 29.516 1 78.56 190 GLY B C 1
ATOM 6507 O O . GLY B 1 190 ? 6.211 2.979 30.656 1 78.56 190 GLY B O 1
ATOM 6508 N N . THR B 1 191 ? 6.301 4.621 29.141 1 82.19 191 THR B N 1
ATOM 6509 C CA . THR B 1 191 ? 5.543 5.578 29.938 1 82.19 191 THR B CA 1
ATOM 6510 C C . THR B 1 191 ? 4.543 6.3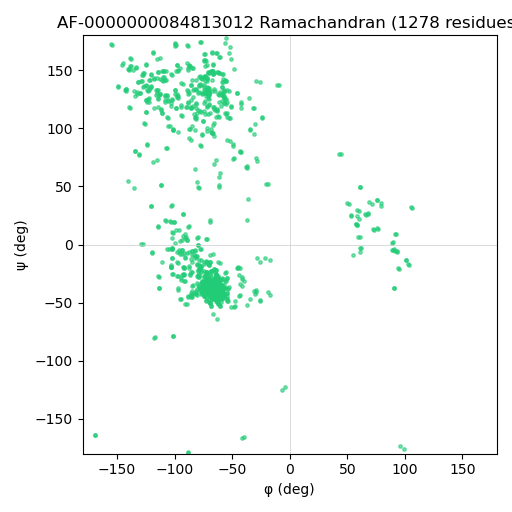36 29.078 1 82.19 191 THR B C 1
ATOM 6512 O O . THR B 1 191 ? 4.793 6.57 27.891 1 82.19 191 THR B O 1
ATOM 6515 N N . LEU B 1 192 ? 3.445 6.473 29.734 1 85.31 192 LEU B N 1
ATOM 6516 C CA . LEU B 1 192 ? 2.469 7.258 28.984 1 85.31 192 LEU B CA 1
ATOM 6517 C C . LEU B 1 192 ? 2.814 8.742 29.016 1 85.31 192 LEU B C 1
ATOM 6519 O O . LEU B 1 192 ? 2.457 9.438 29.969 1 85.31 192 LEU B O 1
ATOM 6523 N N . GLY B 1 193 ? 3.52 9.164 28 1 84.06 193 GLY B N 1
ATOM 6524 C CA . GLY B 1 193 ? 3.934 10.562 27.969 1 84.06 193 GLY B CA 1
ATOM 6525 C C . GLY B 1 193 ? 3.115 11.406 27.016 1 84.06 193 GLY B C 1
ATOM 6526 O O . GLY B 1 193 ? 3.188 12.633 27.047 1 84.06 193 GLY B O 1
ATOM 6527 N N . SER B 1 194 ? 2.443 10.758 26.125 1 86.5 194 SER B N 1
ATOM 6528 C CA . SER B 1 194 ? 1.601 11.469 25.172 1 86.5 194 SER B CA 1
ATOM 6529 C C . SER B 1 194 ? 0.279 10.742 24.953 1 86.5 194 SER B C 1
ATOM 6531 O O . SER B 1 194 ? 0.204 9.516 25.094 1 86.5 194 SER B O 1
ATOM 6533 N N . THR B 1 195 ? -0.721 11.5 24.578 1 85.44 195 THR B N 1
ATOM 6534 C CA . THR B 1 195 ? -2.045 10.898 24.438 1 85.44 195 THR B CA 1
ATOM 6535 C C . THR B 1 195 ? -2.385 10.672 22.969 1 85.44 195 THR B C 1
ATOM 6537 O O . THR B 1 195 ? -3.246 9.852 22.641 1 85.44 195 THR B O 1
ATOM 6540 N N . ASP B 1 196 ? -1.723 11.336 22.109 1 86.31 196 ASP B N 1
ATOM 6541 C CA . ASP B 1 196 ? -2.137 11.305 20.703 1 86.31 196 ASP B CA 1
ATOM 6542 C C . ASP B 1 196 ? -1.234 10.375 19.891 1 86.31 196 ASP B C 1
ATOM 6544 O O . ASP B 1 196 ? -1.532 10.078 18.734 1 86.31 196 ASP B O 1
ATOM 6548 N N . ALA B 1 197 ? -0.148 9.984 20.5 1 88.25 197 ALA B N 1
ATOM 6549 C CA . ALA B 1 197 ? 0.779 9.125 19.781 1 88.25 197 ALA B CA 1
ATOM 6550 C C . ALA B 1 197 ? 0.419 7.652 19.953 1 88.25 197 ALA B C 1
ATOM 6552 O O . ALA B 1 197 ? -0.183 7.273 20.953 1 88.25 197 ALA B O 1
ATOM 6553 N N . ALA B 1 198 ? 0.729 6.891 19 1 87.56 198 ALA B N 1
ATOM 6554 C CA . ALA B 1 198 ? 0.453 5.457 19.062 1 87.56 198 ALA B CA 1
ATOM 6555 C C . ALA B 1 198 ? 1.381 4.762 20.047 1 87.56 198 ALA B C 1
ATOM 6557 O O . ALA B 1 198 ? 0.998 3.773 20.688 1 87.56 198 ALA B O 1
ATOM 6558 N N . THR B 1 199 ? 2.598 5.258 20.312 1 85.75 199 THR B N 1
ATOM 6559 C CA . THR B 1 199 ? 3.584 4.656 21.203 1 85.75 199 THR B CA 1
ATOM 6560 C C . THR B 1 199 ? 3.445 5.207 22.609 1 85.75 199 THR B C 1
ATOM 6562 O O . THR B 1 199 ? 3.895 4.586 23.578 1 85.75 199 THR B O 1
ATOM 6565 N N . GLY B 1 200 ? 2.846 6.32 22.734 1 85.5 200 GLY B N 1
ATOM 6566 C CA . GLY B 1 200 ? 2.717 6.961 24.031 1 85.5 200 GLY B CA 1
ATOM 6567 C C . GLY B 1 200 ? 4.039 7.449 24.594 1 85.5 200 GLY B C 1
ATOM 6568 O O . GLY B 1 200 ? 4.191 7.582 25.812 1 85.5 200 GLY B O 1
ATOM 6569 N N . ALA B 1 201 ? 4.969 7.746 23.75 1 84.81 201 ALA B N 1
ATOM 6570 C CA . ALA B 1 201 ? 6.297 8.18 24.172 1 84.81 201 ALA B CA 1
ATOM 6571 C C . ALA B 1 201 ? 6.246 9.586 24.766 1 84.81 201 ALA B C 1
ATOM 6573 O O . ALA B 1 201 ? 5.371 10.383 24.422 1 84.81 201 ALA B O 1
ATOM 6574 N N . PRO B 1 202 ? 7.117 9.781 25.688 1 84.12 202 PRO B N 1
ATOM 6575 C CA . PRO B 1 202 ? 7.152 11.109 26.297 1 84.12 202 PRO B CA 1
ATOM 6576 C C . PRO B 1 202 ? 7.621 12.195 25.312 1 84.12 202 PRO B C 1
ATOM 6578 O O . PRO B 1 202 ? 8.32 11.891 24.344 1 84.12 202 PRO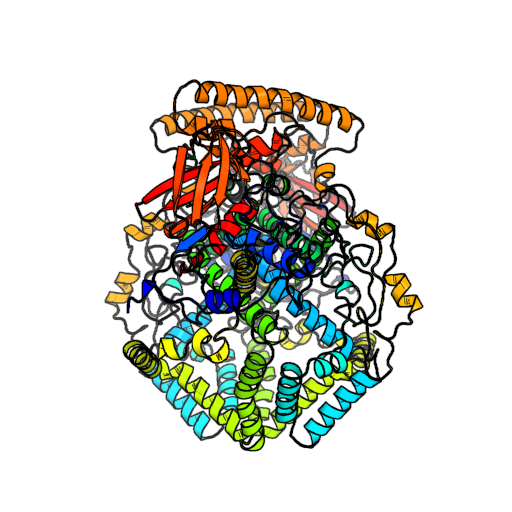 B O 1
ATOM 6581 N N . GLN B 1 203 ? 7.062 13.367 25.578 1 84.06 203 GLN B N 1
ATOM 6582 C CA . GLN B 1 203 ? 7.395 14.484 24.703 1 84.06 203 GLN B CA 1
ATOM 6583 C C . GLN B 1 203 ? 7.738 15.734 25.5 1 84.06 203 GLN B C 1
ATOM 6585 O O . GLN B 1 203 ? 7.32 15.875 26.656 1 84.06 203 GLN B O 1
ATOM 6590 N N . ASN B 1 204 ? 8.578 16.578 24.906 1 78.56 204 ASN B N 1
ATOM 6591 C CA . ASN B 1 204 ? 8.891 17.875 25.484 1 78.56 204 ASN B CA 1
ATOM 6592 C C . ASN B 1 204 ? 7.852 18.938 25.109 1 78.56 204 ASN B C 1
ATOM 6594 O O . ASN B 1 204 ? 7.434 19.734 25.953 1 78.56 204 ASN B O 1
ATOM 6598 N N . LEU B 1 205 ? 7.578 18.844 23.812 1 81.75 205 LEU B N 1
ATOM 6599 C CA . LEU B 1 205 ? 6.586 19.75 23.266 1 81.75 205 LEU B CA 1
ATOM 6600 C C . LEU B 1 205 ? 5.355 19 22.781 1 81.75 205 LEU B C 1
ATOM 6602 O O . LEU B 1 205 ? 5.465 17.859 22.312 1 81.75 205 LEU B O 1
ATOM 6606 N N . LYS B 1 206 ? 4.324 19.672 22.906 1 85.75 206 LYS B N 1
ATOM 6607 C CA . LYS B 1 206 ? 3.088 19.047 22.438 1 85.75 206 LYS B CA 1
ATOM 6608 C C . LYS B 1 206 ? 3.189 18.656 20.969 1 85.75 206 LYS B C 1
ATOM 6610 O O . LYS B 1 206 ? 3.635 19.438 20.141 1 85.75 206 LYS B O 1
ATOM 6615 N N . GLY B 1 207 ? 2.914 17.453 20.656 1 87.69 207 GLY B N 1
ATOM 6616 C CA . GLY B 1 207 ? 2.871 17 19.281 1 87.69 207 GLY B CA 1
ATOM 6617 C C . GLY B 1 207 ? 4.199 16.453 18.781 1 87.69 207 GLY B C 1
ATOM 6618 O O . GLY B 1 207 ? 4.297 15.953 17.656 1 87.69 207 GLY B O 1
ATOM 6619 N N . GLU B 1 208 ? 5.223 16.531 19.516 1 86.62 208 GLU B N 1
ATOM 6620 C CA . GLU B 1 208 ? 6.555 16.094 19.109 1 86.62 208 GLU B CA 1
ATOM 6621 C C . GLU B 1 208 ? 6.621 14.578 18.953 1 86.62 208 GLU B C 1
ATOM 6623 O O . GLU B 1 208 ? 7.285 14.07 18.047 1 86.62 208 GLU B O 1
ATOM 6628 N N . SER B 1 209 ? 5.973 13.875 19.844 1 87 209 SER B N 1
ATOM 6629 C CA . SER B 1 209 ? 5.988 12.414 19.781 1 87 209 SER B CA 1
ATOM 6630 C C . SER B 1 209 ? 5.336 11.914 18.5 1 87 209 SER B C 1
ATOM 6632 O O . SER B 1 209 ? 5.824 10.969 17.891 1 87 209 SER B O 1
ATOM 6634 N N . VAL B 1 210 ? 4.254 12.531 18.141 1 90.44 210 VAL B N 1
ATOM 6635 C CA . VAL B 1 210 ? 3.545 12.148 16.922 1 90.44 210 VAL B CA 1
ATOM 6636 C C . VAL B 1 210 ? 4.418 12.43 15.703 1 90.44 210 VAL B C 1
ATOM 6638 O O . VAL B 1 210 ? 4.457 11.633 14.766 1 90.44 210 VAL B O 1
ATOM 6641 N N . GLU B 1 211 ? 5.102 13.57 15.703 1 89.62 211 GLU B N 1
ATOM 6642 C CA . GLU B 1 211 ? 5.984 13.93 14.602 1 89.62 211 GLU B CA 1
ATOM 6643 C C . GLU B 1 211 ? 7.164 12.969 14.5 1 89.62 211 GLU B C 1
ATOM 6645 O O . GLU B 1 211 ? 7.547 12.555 13.406 1 89.62 211 GLU B O 1
ATOM 6650 N N . ASN B 1 212 ? 7.68 12.578 15.641 1 85.44 212 ASN B N 1
ATOM 6651 C CA . ASN B 1 212 ? 8.789 11.633 15.656 1 85.44 212 ASN B CA 1
ATOM 6652 C C . ASN B 1 212 ? 8.336 10.234 15.227 1 85.44 212 ASN B C 1
ATOM 6654 O O . ASN B 1 212 ? 9.055 9.531 14.523 1 85.44 212 ASN B O 1
ATOM 6658 N N . GLU B 1 213 ? 7.227 9.906 15.727 1 88.94 213 GLU B N 1
ATOM 6659 C CA . GLU B 1 213 ? 6.664 8.617 15.328 1 88.94 213 GLU B CA 1
ATOM 6660 C C . GLU B 1 213 ? 6.465 8.547 13.812 1 88.94 213 GLU B C 1
ATOM 6662 O O . GLU B 1 213 ? 6.754 7.52 13.195 1 88.94 213 GLU B O 1
ATOM 6667 N N . ALA B 1 214 ? 5.895 9.594 13.258 1 90.25 214 ALA B N 1
ATOM 6668 C CA . ALA B 1 214 ? 5.672 9.633 11.82 1 90.25 214 ALA B CA 1
ATOM 6669 C C . ALA B 1 214 ? 6.984 9.5 11.055 1 90.25 214 ALA B C 1
ATOM 6671 O O . ALA B 1 214 ? 7.074 8.742 10.086 1 90.25 214 ALA B O 1
ATOM 6672 N N . SER B 1 215 ? 7.977 10.203 11.508 1 86 215 SER B N 1
ATOM 6673 C CA . SER B 1 215 ? 9.281 10.156 10.859 1 86 215 SER B CA 1
ATOM 6674 C C . SER B 1 215 ? 9.914 8.781 10.984 1 86 215 SER B C 1
ATOM 6676 O O . SER B 1 215 ? 10.5 8.266 10.031 1 86 215 SER B O 1
ATOM 6678 N N . ASN B 1 216 ? 9.789 8.227 12.172 1 83.69 216 ASN B N 1
ATOM 6679 C CA . ASN B 1 216 ? 10.352 6.902 12.398 1 83.69 216 ASN B CA 1
ATOM 6680 C C . ASN B 1 216 ? 9.602 5.832 11.617 1 83.69 216 ASN B C 1
ATOM 6682 O O . ASN B 1 216 ? 10.195 4.832 11.203 1 83.69 216 ASN B O 1
ATOM 6686 N N . PHE B 1 217 ? 8.438 5.988 11.508 1 85.5 217 PHE B N 1
ATOM 6687 C CA . PHE B 1 217 ? 7.645 5.059 10.711 1 85.5 217 PHE B CA 1
ATOM 6688 C C . PHE B 1 217 ? 8.117 5.047 9.266 1 85.5 217 PHE B C 1
ATOM 6690 O O . PHE B 1 217 ? 8.336 3.98 8.688 1 85.5 217 PHE B O 1
ATOM 6697 N N . ILE B 1 218 ? 8.195 6.184 8.688 1 84.06 218 ILE B N 1
ATOM 6698 C CA . ILE B 1 218 ? 8.609 6.281 7.289 1 84.06 218 ILE B CA 1
ATOM 6699 C C . ILE B 1 218 ? 10.039 5.766 7.133 1 84.06 218 ILE B C 1
ATOM 6701 O O . ILE B 1 218 ? 10.359 5.105 6.141 1 84.06 218 ILE B O 1
ATOM 6705 N N . THR B 1 219 ? 10.875 6.062 8.125 1 79 219 THR B N 1
ATOM 6706 C CA . THR B 1 219 ? 12.25 5.578 8.086 1 79 219 THR B CA 1
ATOM 6707 C C . THR B 1 219 ? 12.289 4.055 8.156 1 79 219 THR B C 1
ATOM 6709 O O . THR B 1 219 ? 13.078 3.418 7.461 1 79 219 THR B O 1
ATOM 6712 N N . SER B 1 220 ? 11.477 3.592 8.984 1 79.94 220 SER B N 1
ATOM 6713 C CA . SER B 1 220 ? 11.43 2.141 9.125 1 79.94 220 SER B CA 1
ATOM 6714 C C . SER B 1 220 ? 10.93 1.474 7.848 1 79.94 220 SER B C 1
ATOM 6716 O O . SER B 1 220 ? 11.477 0.459 7.414 1 79.94 220 SER B O 1
ATOM 6718 N N . VAL B 1 221 ? 9.922 1.983 7.32 1 79 221 VAL B N 1
ATOM 6719 C CA . VAL B 1 221 ? 9.367 1.433 6.09 1 79 221 VAL B CA 1
ATOM 6720 C C . VAL B 1 221 ? 10.391 1.534 4.965 1 79 221 VAL B C 1
ATOM 6722 O O . VAL B 1 221 ? 10.523 0.616 4.152 1 79 221 VAL B O 1
ATOM 6725 N N . SER B 1 222 ? 11.062 2.646 4.945 1 77 222 SER B N 1
ATOM 6726 C CA . SER B 1 222 ? 12.094 2.832 3.932 1 77 222 SER B CA 1
ATOM 6727 C C . SER B 1 222 ? 13.242 1.849 4.129 1 77 222 SER B C 1
ATOM 6729 O O . SER B 1 222 ? 13.852 1.393 3.156 1 77 222 SER B O 1
ATOM 6731 N N . ALA B 1 223 ? 13.539 1.541 5.359 1 73 223 ALA B N 1
ATOM 6732 C CA . ALA B 1 223 ? 14.586 0.574 5.664 1 73 223 ALA B CA 1
ATOM 6733 C C . ALA B 1 223 ? 14.219 -0.815 5.148 1 73 223 ALA B C 1
ATOM 6735 O O . ALA B 1 223 ? 15.078 -1.535 4.625 1 73 223 ALA B O 1
ATOM 6736 N N . ILE B 1 224 ? 13.039 -1.157 5.32 1 72.88 224 ILE B N 1
ATOM 6737 C CA . ILE B 1 224 ? 12.562 -2.443 4.82 1 72.88 224 ILE B CA 1
ATOM 6738 C C . ILE B 1 224 ? 12.703 -2.492 3.303 1 72.88 224 ILE B C 1
ATOM 6740 O O . ILE B 1 224 ? 13.156 -3.498 2.746 1 72.88 224 ILE B O 1
ATOM 6744 N N . ALA B 1 225 ? 12.328 -1.433 2.676 1 74.5 225 ALA B N 1
ATOM 6745 C CA . ALA B 1 225 ? 12.414 -1.379 1.219 1 74.5 225 ALA B CA 1
ATOM 6746 C C . ALA B 1 225 ? 13.867 -1.482 0.75 1 74.5 225 ALA B C 1
ATOM 6748 O O . ALA B 1 225 ? 14.148 -2.104 -0.278 1 74.5 225 ALA B O 1
ATOM 6749 N N . THR B 1 226 ? 14.758 -0.905 1.466 1 71.25 226 THR B N 1
ATOM 6750 C CA . THR B 1 226 ? 16.172 -0.978 1.126 1 71.25 226 THR B CA 1
ATOM 6751 C C . THR B 1 226 ? 16.703 -2.398 1.311 1 71.25 226 THR B C 1
ATOM 6753 O O . THR B 1 226 ? 17.516 -2.869 0.521 1 71.25 226 THR B O 1
ATOM 6756 N N . ASN B 1 227 ? 16.156 -3.023 2.293 1 68.56 227 ASN B N 1
ATOM 6757 C CA . ASN B 1 227 ? 16.578 -4.398 2.539 1 68.56 227 ASN B CA 1
ATOM 6758 C C . ASN B 1 227 ? 16.094 -5.336 1.434 1 68.56 227 ASN B C 1
ATOM 6760 O O . ASN B 1 227 ? 16.734 -6.348 1.149 1 68.56 227 ASN B O 1
ATOM 6764 N N . LEU B 1 228 ? 15 -4.984 0.933 1 68.75 228 LEU B N 1
ATOM 6765 C CA . LEU B 1 228 ? 14.5 -5.773 -0.19 1 68.75 228 LEU B CA 1
ATOM 6766 C C . LEU B 1 228 ? 15.477 -5.727 -1.36 1 68.75 228 LEU B C 1
ATOM 6768 O O . LEU B 1 228 ? 15.578 -6.68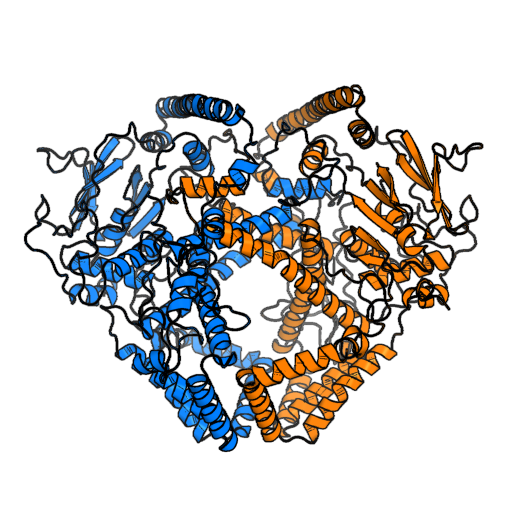4 -2.131 1 68.75 228 LEU B O 1
ATOM 6772 N N . LEU B 1 229 ? 16.203 -4.617 -1.48 1 63.38 229 LEU B N 1
ATOM 6773 C CA . LEU B 1 229 ? 17.141 -4.441 -2.578 1 63.38 229 LEU B CA 1
ATOM 6774 C C . LEU B 1 229 ? 18.484 -5.098 -2.254 1 63.38 229 LEU B C 1
ATOM 6776 O O . LEU B 1 229 ? 19.125 -5.68 -3.133 1 63.38 229 LEU B O 1
ATOM 6780 N N . THR B 1 230 ? 18.797 -5.008 -0.911 1 60.47 230 THR B N 1
ATOM 6781 C CA . THR B 1 230 ? 20.141 -5.461 -0.545 1 60.47 230 THR B CA 1
ATOM 6782 C C . THR B 1 230 ? 20.109 -6.922 -0.112 1 60.47 230 THR B C 1
ATOM 6784 O O . THR B 1 230 ? 21.141 -7.594 -0.118 1 60.47 230 THR B O 1
ATOM 6787 N N . GLY B 1 231 ? 18.984 -7.484 0.038 1 55.34 231 GLY B N 1
ATOM 6788 C CA . GLY B 1 231 ? 18.859 -8.844 0.526 1 55.34 231 GLY B CA 1
ATOM 6789 C C . GLY B 1 231 ? 19.422 -9.031 1.922 1 55.34 231 GLY B C 1
ATOM 6790 O O . GLY B 1 231 ? 19.703 -10.164 2.34 1 55.34 231 GLY B O 1
ATOM 6791 N N . LYS B 1 232 ? 19.875 -7.879 2.691 1 50.06 232 LYS B N 1
ATOM 6792 C CA . LYS B 1 232 ? 20.484 -7.973 4.012 1 50.06 232 LYS B CA 1
ATOM 6793 C C . LYS B 1 232 ? 19.438 -8.273 5.086 1 50.06 232 LYS B C 1
ATOM 6795 O O . LYS B 1 232 ? 18.391 -7.629 5.133 1 50.06 232 LYS B O 1
ATOM 6800 N N . ASP B 1 233 ? 19.391 -9.516 5.613 1 42.22 233 ASP B N 1
ATOM 6801 C CA . ASP B 1 233 ? 18.547 -9.773 6.785 1 42.22 233 ASP B CA 1
ATOM 6802 C C . ASP B 1 233 ? 19.156 -9.141 8.039 1 42.22 233 ASP B C 1
ATOM 6804 O O . ASP B 1 233 ? 20.266 -9.484 8.445 1 42.22 233 ASP B O 1
ATOM 6808 N N . PRO B 1 234 ? 18.766 -8.047 8.516 1 40 234 PRO B N 1
ATOM 6809 C CA . PRO B 1 234 ? 19.406 -7.5 9.719 1 40 234 PRO B CA 1
ATOM 6810 C C . PRO B 1 234 ? 19.484 -8.516 10.852 1 40 234 PRO B C 1
ATOM 6812 O O . PRO B 1 234 ? 20.422 -8.477 11.656 1 40 234 PRO B O 1
ATOM 6815 N N . HIS B 1 235 ? 18.375 -9.125 11.25 1 37.16 235 HIS B N 1
ATOM 6816 C CA . HIS B 1 235 ? 18.391 -10.055 12.375 1 37.16 235 HIS B CA 1
ATOM 6817 C C . HIS B 1 235 ? 18.859 -11.438 11.938 1 37.16 235 HIS B C 1
ATOM 6819 O O . HIS B 1 235 ? 18.766 -12.398 12.703 1 37.16 235 HIS B O 1
ATOM 6825 N N . GLY B 1 236 ? 18.969 -11.727 10.805 1 36.41 236 GLY B N 1
ATOM 6826 C CA . GLY B 1 236 ? 19.312 -13.102 10.484 1 36.41 236 GLY B CA 1
ATOM 6827 C C . GLY B 1 236 ? 20.578 -13.586 11.172 1 36.41 236 GLY B C 1
ATOM 6828 O O . GLY B 1 236 ? 21.469 -12.789 11.477 1 36.41 236 GLY B O 1
ATOM 6829 N N . ALA B 1 237 ? 20.438 -14.664 11.938 1 32.44 237 ALA B N 1
ATOM 6830 C CA . ALA B 1 237 ? 21.531 -15.383 12.586 1 32.44 237 ALA B CA 1
ATOM 6831 C C . ALA B 1 237 ? 22.797 -15.32 11.75 1 32.44 237 ALA B C 1
ATOM 6833 O O . ALA B 1 237 ? 22.75 -15.352 10.516 1 32.44 237 ALA B O 1
ATOM 6834 N N . PRO B 1 238 ? 23.875 -14.703 12.305 1 32.66 238 PRO B N 1
ATOM 6835 C CA . PRO B 1 238 ? 25.188 -14.906 11.672 1 32.66 238 PRO B CA 1
ATOM 6836 C C . PRO B 1 238 ? 25.297 -16.25 10.953 1 32.66 238 PRO B C 1
ATOM 6838 O O . PRO B 1 238 ? 25.062 -17.297 11.562 1 32.66 238 PRO B O 1
ATOM 6841 N N . ASN B 1 239 ? 24.734 -16.484 9.945 1 31.02 239 ASN B N 1
ATOM 6842 C CA . ASN B 1 239 ? 25.188 -17.766 9.422 1 31.02 239 ASN B CA 1
ATOM 6843 C C . ASN B 1 239 ? 26.578 -18.125 9.938 1 31.02 239 ASN B C 1
ATOM 6845 O O . ASN B 1 239 ? 27.469 -17.266 9.977 1 31.02 239 ASN B O 1
ATOM 6849 N N . GLU B 1 240 ? 26.672 -19.047 10.75 1 32.09 240 GLU B N 1
ATOM 6850 C CA . GLU B 1 240 ? 27.938 -19.609 11.234 1 32.09 240 GLU B CA 1
ATOM 6851 C C . GLU B 1 240 ? 29.062 -19.406 10.219 1 32.09 240 GLU B C 1
ATOM 6853 O O . GLU B 1 240 ? 30.234 -19.328 10.594 1 32.09 240 GLU B O 1
ATOM 6858 N N . PHE B 1 241 ? 28.734 -19.734 8.984 1 30.41 241 PHE B N 1
ATOM 6859 C CA . PHE B 1 241 ? 29.875 -19.688 8.078 1 30.41 241 PHE B CA 1
ATOM 6860 C C . PHE B 1 241 ? 30.188 -18.234 7.688 1 30.41 241 PHE B C 1
ATOM 6862 O O . PHE B 1 241 ? 30.922 -18 6.723 1 30.41 241 PHE B O 1
ATOM 6869 N N . ASP B 1 242 ? 29.484 -17.281 8.055 1 31.25 242 ASP B N 1
ATOM 6870 C CA . ASP B 1 242 ? 29.984 -15.938 7.781 1 31.25 242 ASP B CA 1
ATOM 6871 C C . ASP B 1 242 ? 31.328 -15.688 8.461 1 31.25 242 ASP B C 1
ATOM 6873 O O . ASP B 1 242 ? 31.391 -15.539 9.688 1 31.25 242 ASP B O 1
ATOM 6877 N N . GLY B 1 243 ? 32.344 -16.391 8.172 1 28.17 243 GLY B N 1
ATOM 6878 C CA . GLY B 1 243 ? 33.594 -15.719 8.477 1 28.17 243 GLY B CA 1
ATOM 6879 C C . GLY B 1 243 ? 33.531 -14.227 8.219 1 28.17 243 GLY B C 1
ATOM 6880 O O . GLY B 1 243 ? 33.906 -13.766 7.141 1 28.17 243 GLY B O 1
ATOM 6881 N N . SER B 1 244 ? 32.562 -13.664 8.5 1 30.98 244 SER B N 1
ATOM 6882 C CA . SER B 1 244 ? 32.625 -12.211 8.539 1 30.98 244 SER B CA 1
ATOM 6883 C C . SER B 1 244 ? 33.969 -11.711 9.094 1 30.98 244 SER B C 1
ATOM 6885 O O . SER B 1 244 ? 34.281 -11.953 10.258 1 30.98 244 SER B O 1
ATOM 6887 N N . SER B 1 245 ? 35.094 -11.961 8.344 1 28.61 245 SER B N 1
ATOM 6888 C CA . SER B 1 245 ? 36.094 -10.961 8.688 1 28.61 245 SER B CA 1
ATOM 6889 C C . SER B 1 245 ? 35.438 -9.609 8.992 1 28.61 245 SER B C 1
ATOM 6891 O O . SER B 1 245 ? 34.625 -9.109 8.211 1 28.61 245 SER B O 1
ATOM 6893 N N . GLU B 1 246 ? 35.219 -9.219 10.188 1 28.89 246 GLU B N 1
ATOM 6894 C CA . GLU B 1 246 ? 34.938 -7.934 10.82 1 28.89 246 GLU B CA 1
ATOM 6895 C C . GLU B 1 246 ? 35.312 -6.773 9.898 1 28.89 246 GLU B C 1
ATOM 6897 O O . GLU B 1 246 ? 34.719 -5.699 9.969 1 28.89 246 GLU B O 1
ATOM 6902 N N . GLN B 1 247 ? 36.531 -6.855 9.211 1 27.89 247 GLN B N 1
ATOM 6903 C CA . GLN B 1 247 ? 37.219 -5.723 8.594 1 27.89 247 GLN B CA 1
ATOM 6904 C C . GLN B 1 247 ? 36.719 -5.469 7.184 1 27.89 247 GLN B C 1
ATOM 6906 O O . GLN B 1 247 ? 37.281 -4.656 6.445 1 27.89 247 GLN B O 1
ATOM 6911 N N . GLY B 1 248 ? 36 -6.359 6.66 1 27.53 248 GLY B N 1
ATOM 6912 C CA . GLY B 1 248 ? 35.875 -6.211 5.219 1 27.53 248 GLY B CA 1
ATOM 6913 C C . GLY B 1 248 ? 35.094 -4.984 4.805 1 27.53 248 GLY B C 1
ATOM 6914 O O . GLY B 1 248 ? 34.375 -4.41 5.613 1 27.53 248 GLY B O 1
ATOM 6915 N N . PHE B 1 249 ? 35.594 -4.355 3.682 1 26.22 249 PHE B N 1
ATOM 6916 C CA . PHE B 1 249 ? 35.125 -3.143 3.012 1 26.22 249 PHE B CA 1
ATOM 6917 C C . PHE B 1 249 ? 33.625 -3.225 2.705 1 26.22 249 PHE B C 1
ATOM 6919 O O . PHE B 1 249 ? 33.188 -4.133 1.997 1 26.22 249 PHE B O 1
ATOM 6926 N N . LYS B 1 250 ? 32.875 -2.82 3.586 1 32.31 250 LYS B N 1
ATOM 6927 C CA . LYS B 1 250 ? 31.453 -2.596 3.338 1 32.31 250 LYS B CA 1
ATOM 6928 C C . LYS B 1 250 ? 31.25 -1.763 2.076 1 32.31 250 LYS B C 1
ATOM 6930 O O . LYS B 1 250 ? 31.469 -0.549 2.082 1 32.31 250 LYS B O 1
ATOM 6935 N N . PRO B 1 251 ? 31.453 -2.33 0.883 1 30.14 251 PRO B N 1
ATOM 6936 C CA . PRO B 1 251 ? 31.297 -1.443 -0.273 1 30.14 251 PRO B CA 1
ATOM 6937 C C . PRO B 1 251 ? 29.969 -0.684 -0.27 1 30.14 251 PRO B C 1
ATOM 6939 O O . PRO B 1 251 ? 28.953 -1.234 0.127 1 30.14 251 PRO B O 1
ATOM 6942 N N . GLN B 1 252 ? 30 0.555 -0.036 1 30.56 252 GLN B N 1
ATOM 6943 C CA . GLN B 1 252 ? 28.969 1.584 -0.056 1 30.56 252 GLN B CA 1
ATOM 6944 C C . GLN B 1 252 ? 28.359 1.726 -1.448 1 30.56 252 GLN B C 1
ATOM 6946 O O . GLN B 1 252 ? 28.922 2.391 -2.316 1 30.56 252 GLN B O 1
ATOM 6951 N N . PHE B 1 253 ? 27.891 0.613 -2.141 1 31.97 253 PHE B N 1
ATOM 6952 C CA . PHE B 1 253 ? 27.406 0.762 -3.506 1 31.97 253 PHE B CA 1
ATOM 6953 C C . PHE B 1 253 ? 26.062 1.49 -3.52 1 31.97 253 PHE B C 1
ATOM 6955 O O . PHE B 1 253 ? 25.328 1.473 -2.529 1 31.97 253 PHE B O 1
ATOM 6962 N N . ASP B 1 254 ? 25.922 2.424 -4.422 1 37 254 ASP B N 1
ATOM 6963 C CA . ASP B 1 254 ? 24.656 3.049 -4.77 1 37 254 ASP B CA 1
ATOM 6964 C C . ASP B 1 254 ? 23.562 2.002 -4.945 1 37 254 ASP B C 1
ATOM 6966 O O . ASP B 1 254 ? 23.828 0.892 -5.414 1 37 254 ASP B O 1
ATOM 6970 N N . VAL B 1 255 ? 22.531 2.227 -4.332 1 44.06 255 VAL B N 1
ATOM 6971 C CA . VAL B 1 255 ? 21.406 1.306 -4.188 1 44.06 255 VAL B CA 1
ATOM 6972 C C . VAL B 1 255 ? 21.109 0.648 -5.531 1 44.06 255 VAL B C 1
ATOM 6974 O O . VAL B 1 255 ? 20.844 -0.555 -5.594 1 44.06 255 VAL B O 1
ATOM 6977 N N . THR B 1 256 ? 21.109 1.465 -6.566 1 42.34 256 THR B N 1
ATOM 6978 C CA . THR B 1 256 ? 20.812 0.909 -7.883 1 42.34 256 THR B CA 1
ATOM 6979 C C . THR B 1 256 ? 21.922 -0.049 -8.328 1 42.34 256 THR B C 1
ATOM 6981 O O . THR B 1 256 ? 21.641 -1.068 -8.961 1 42.34 256 THR B O 1
ATOM 6984 N N . THR B 1 257 ? 23.031 0.391 -8.031 1 42.53 257 THR B N 1
ATOM 6985 C CA . THR B 1 257 ? 24.156 -0.466 -8.383 1 42.53 257 THR B CA 1
ATOM 6986 C C . THR B 1 257 ? 24.109 -1.771 -7.59 1 42.53 257 THR B C 1
ATOM 6988 O O . THR B 1 257 ? 24.469 -2.83 -8.109 1 42.53 257 THR B O 1
ATOM 6991 N N . MET B 1 258 ? 23.516 -1.494 -6.41 1 47.97 258 MET B N 1
ATOM 6992 C CA . MET B 1 258 ? 23.406 -2.689 -5.578 1 47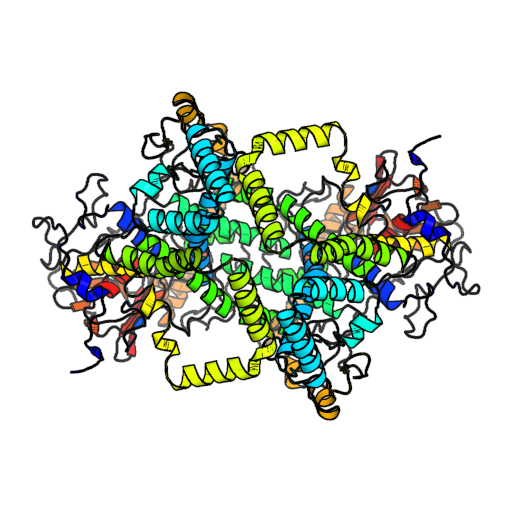.97 258 MET B CA 1
ATOM 6993 C C . MET B 1 258 ? 22.406 -3.676 -6.164 1 47.97 258 MET B C 1
ATOM 6995 O O . MET B 1 258 ? 22.625 -4.887 -6.121 1 47.97 258 MET B O 1
ATOM 6999 N N . ALA B 1 259 ? 21.469 -3.092 -6.695 1 50.78 259 ALA B N 1
ATOM 7000 C CA . ALA B 1 259 ? 20.453 -3.949 -7.301 1 50.78 259 ALA B CA 1
ATOM 7001 C C . ALA B 1 259 ? 21.031 -4.703 -8.5 1 50.78 259 ALA B C 1
ATOM 7003 O O . ALA B 1 259 ? 20.75 -5.891 -8.68 1 50.78 259 ALA B O 1
ATOM 7004 N N . VAL B 1 260 ? 21.766 -3.938 -9.281 1 44.75 260 VAL B N 1
ATOM 7005 C CA . VAL B 1 260 ? 22.344 -4.531 -10.477 1 44.75 260 VAL B CA 1
ATOM 7006 C C . VAL B 1 260 ? 23.391 -5.582 -10.086 1 44.75 260 VAL B C 1
ATOM 7008 O O . VAL B 1 260 ? 23.453 -6.648 -10.703 1 44.75 260 VAL B O 1
ATOM 7011 N N . VAL B 1 261 ? 24 -5.137 -9.039 1 47.16 261 VAL B N 1
ATOM 7012 C CA . VAL B 1 261 ? 25.062 -6.051 -8.594 1 47.16 261 VAL B CA 1
ATOM 7013 C C . VAL B 1 261 ? 24.422 -7.32 -8.023 1 47.16 261 VAL B C 1
ATOM 7015 O O . VAL B 1 261 ? 24.922 -8.43 -8.258 1 47.16 261 VAL B O 1
ATOM 7018 N N . LYS B 1 262 ? 23.406 -7.051 -7.355 1 50.34 262 LYS B N 1
ATOM 7019 C CA . LYS B 1 262 ? 22.703 -8.203 -6.793 1 50.34 262 LYS B CA 1
ATOM 7020 C C . LYS B 1 262 ? 22.156 -9.102 -7.898 1 50.34 262 LYS B C 1
ATOM 7022 O O . LYS B 1 262 ? 22.266 -10.328 -7.82 1 50.34 262 LYS B O 1
ATOM 7027 N N . ASP B 1 263 ? 21.516 -8.422 -8.742 1 48.38 263 ASP B N 1
ATOM 7028 C CA . ASP B 1 263 ? 20.969 -9.219 -9.836 1 48.38 263 ASP B CA 1
ATOM 7029 C C . ASP B 1 263 ? 22.062 -10 -10.562 1 48.38 263 ASP B C 1
ATOM 7031 O O . ASP B 1 263 ? 21.859 -11.156 -10.938 1 48.38 263 ASP B O 1
ATOM 7035 N N . LYS B 1 264 ? 23.156 -9.242 -10.742 1 46.62 264 LYS B N 1
ATOM 7036 C CA . LYS B 1 264 ? 24.281 -9.906 -11.383 1 46.62 264 LYS B CA 1
ATOM 7037 C C . LYS B 1 264 ? 24.828 -11.031 -10.508 1 46.62 264 LYS B C 1
ATOM 7039 O O . LYS B 1 264 ? 25.234 -12.07 -11.016 1 46.62 264 LYS B O 1
ATOM 7044 N N . ALA B 1 265 ? 24.75 -10.672 -9.242 1 44.97 265 ALA B N 1
ATOM 7045 C CA . ALA B 1 265 ? 25.297 -11.648 -8.305 1 44.97 265 ALA B CA 1
ATOM 7046 C C . ALA B 1 265 ? 24.406 -12.875 -8.195 1 44.97 265 ALA B C 1
ATOM 7048 O O . ALA B 1 265 ? 24.891 -13.984 -7.953 1 44.97 265 ALA B O 1
ATOM 7049 N N . GLU B 1 266 ? 23.156 -12.625 -8.07 1 45.12 266 GLU B N 1
ATOM 7050 C CA . GLU B 1 266 ? 22.234 -13.75 -7.922 1 45.12 266 GLU B CA 1
ATOM 7051 C C . GLU B 1 266 ? 22.141 -14.547 -9.219 1 45.12 266 GLU B C 1
ATOM 7053 O O . GLU B 1 266 ? 21.422 -15.555 -9.273 1 45.12 266 GLU B O 1
ATOM 7058 N N . GLY B 1 267 ? 23.078 -14.43 -10.102 1 40.97 267 GLY B N 1
ATOM 7059 C CA . GLY B 1 267 ? 23.125 -15.203 -11.328 1 40.97 267 GLY B CA 1
ATOM 7060 C C . GLY B 1 267 ? 21.938 -14.945 -12.242 1 40.97 267 GLY B C 1
ATOM 7061 O O . GLY B 1 267 ? 21.609 -15.773 -13.094 1 40.97 267 GLY B O 1
ATOM 7062 N N . MET B 1 268 ? 21.094 -14.164 -11.781 1 41.06 268 MET B N 1
ATOM 7063 C CA . MET B 1 268 ? 20.031 -13.844 -12.727 1 41.06 268 MET B CA 1
ATOM 7064 C C . MET B 1 268 ? 20.578 -13.102 -13.938 1 41.06 268 MET B C 1
ATOM 7066 O O . MET B 1 268 ? 21.062 -11.977 -13.812 1 41.06 268 MET B O 1
ATOM 7070 N N . ASP B 1 269 ? 21.266 -13.836 -14.758 1 39.72 269 ASP B N 1
ATOM 7071 C CA . ASP B 1 269 ? 21.734 -13.281 -16.031 1 39.72 269 ASP B CA 1
ATOM 7072 C C . ASP B 1 269 ? 20.688 -12.359 -16.641 1 39.72 269 ASP B C 1
ATOM 7074 O O . ASP B 1 269 ? 19.703 -12.828 -17.219 1 39.72 269 ASP B O 1
ATOM 7078 N N . ARG B 1 270 ? 20.5 -11.367 -16.016 1 47.47 270 ARG B N 1
ATOM 7079 C CA . ARG B 1 270 ? 19.656 -10.508 -16.844 1 47.47 270 ARG B CA 1
ATOM 7080 C C . ARG B 1 270 ? 20.266 -10.266 -18.203 1 47.47 270 ARG B C 1
ATOM 7082 O O . ARG B 1 270 ? 21.469 -9.992 -18.328 1 47.47 270 ARG B O 1
ATOM 7089 N N . PRO B 1 271 ? 19.594 -10.836 -19.234 1 44.12 271 PRO B N 1
ATOM 7090 C CA . PRO B 1 271 ? 20.172 -10.516 -20.547 1 44.12 271 PRO B CA 1
ATOM 7091 C C . PRO B 1 271 ? 20.578 -9.047 -20.672 1 44.12 271 PRO B C 1
ATOM 7093 O O . PRO B 1 271 ? 20.031 -8.188 -19.969 1 44.12 271 PRO B O 1
ATOM 7096 N N . SER B 1 272 ? 21.797 -8.711 -20.922 1 47.28 272 SER B N 1
ATOM 7097 C CA . SER B 1 272 ? 22.328 -7.391 -21.25 1 47.28 272 SER B CA 1
ATOM 7098 C C . SER B 1 272 ? 21.219 -6.48 -21.797 1 47.28 272 SER B C 1
ATOM 7100 O O . SER B 1 272 ? 21.312 -5.258 -21.703 1 47.28 272 SER B O 1
ATOM 7102 N N . GLN B 1 273 ? 19.984 -6.98 -22.156 1 57.81 273 GLN B N 1
ATOM 7103 C CA . GLN B 1 273 ? 19.062 -6.055 -22.797 1 57.81 273 GLN B CA 1
ATOM 7104 C C . GLN B 1 273 ? 17.641 -6.277 -22.297 1 57.81 273 GLN B C 1
ATOM 7106 O O . GLN B 1 273 ? 16.781 -6.766 -23.047 1 57.81 273 GLN B O 1
ATOM 7111 N N . ASP B 1 274 ? 17.5 -6.223 -20.906 1 66.25 274 ASP B N 1
ATOM 7112 C CA . ASP B 1 274 ? 16.141 -6.293 -20.406 1 66.25 274 ASP B CA 1
ATOM 7113 C C . ASP B 1 274 ? 15.336 -5.055 -20.797 1 66.25 274 ASP B C 1
ATOM 7115 O O . ASP B 1 274 ? 15.578 -3.961 -20.281 1 66.25 274 ASP B O 1
ATOM 7119 N N . LYS B 1 275 ? 14.523 -5.121 -21.734 1 72.88 275 LYS B N 1
ATOM 7120 C CA . LYS B 1 275 ? 13.773 -4.004 -22.297 1 72.88 275 LYS B CA 1
ATOM 7121 C C . LYS B 1 275 ? 12.57 -3.66 -21.422 1 72.88 275 LYS B C 1
ATOM 7123 O O . LYS B 1 275 ? 11.742 -2.826 -21.797 1 72.88 275 LYS B O 1
ATOM 7128 N N . THR B 1 276 ? 12.445 -4.316 -20.219 1 77.94 276 THR B N 1
ATOM 7129 C CA . THR B 1 276 ? 11.336 -4 -19.328 1 77.94 276 THR B CA 1
ATOM 7130 C C . THR B 1 276 ? 11.781 -3.018 -18.25 1 77.94 276 THR B C 1
ATOM 7132 O O . THR B 1 276 ? 10.945 -2.41 -17.578 1 77.94 276 THR B O 1
ATOM 7135 N N . LYS B 1 277 ? 13.016 -2.844 -18.078 1 77.38 277 LYS B N 1
ATOM 7136 C CA . LYS B 1 277 ? 13.547 -2.049 -16.984 1 77.38 277 LYS B CA 1
ATOM 7137 C C . LYS B 1 277 ? 13.242 -0.565 -17.172 1 77.38 277 LYS B C 1
ATOM 7139 O O . LYS B 1 277 ? 12.648 0.074 -16.297 1 77.38 277 LYS B O 1
ATOM 7144 N N . ALA B 1 278 ? 13.547 0.022 -18.359 1 77.12 278 ALA B N 1
ATOM 7145 C CA . ALA B 1 278 ? 13.383 1.452 -18.609 1 77.12 278 ALA B CA 1
ATOM 7146 C C . ALA B 1 278 ? 11.906 1.845 -18.609 1 77.12 278 ALA B C 1
ATOM 7148 O O . ALA B 1 278 ? 11.516 2.775 -17.906 1 77.12 278 ALA B O 1
ATOM 7149 N N . PRO B 1 279 ? 11.148 1.032 -19.328 1 78.88 279 PRO B N 1
ATOM 7150 C CA . PRO B 1 279 ? 9.734 1.413 -19.312 1 78.88 279 PRO B CA 1
ATOM 7151 C C . PRO B 1 279 ? 9.102 1.293 -17.922 1 78.88 279 PRO B C 1
ATOM 7153 O O . PRO B 1 279 ? 8.266 2.115 -17.562 1 78.88 279 PRO B O 1
ATOM 7156 N N . MET B 1 280 ? 9.5 0.269 -17.25 1 82.5 280 MET B N 1
ATOM 7157 C CA . MET B 1 280 ? 8.938 0.088 -15.922 1 82.5 280 MET B CA 1
ATOM 7158 C C . MET B 1 280 ? 9.398 1.196 -14.977 1 82.5 280 MET B C 1
ATOM 7160 O O . MET B 1 280 ? 8.594 1.738 -14.211 1 82.5 280 MET B O 1
ATOM 7164 N N . GLU B 1 281 ? 10.625 1.555 -14.992 1 76.88 281 GLU B N 1
ATOM 7165 C CA . GLU B 1 281 ? 11.141 2.635 -14.156 1 76.88 281 GLU B CA 1
ATOM 7166 C C . GLU B 1 281 ? 10.484 3.967 -14.5 1 76.88 281 GLU B C 1
ATOM 7168 O O . GLU B 1 281 ? 10.148 4.75 -13.609 1 76.88 281 GLU B O 1
ATOM 7173 N N . GLU B 1 282 ? 10.273 4.188 -15.719 1 76.38 282 GLU B N 1
ATOM 7174 C CA . GLU B 1 282 ? 9.656 5.438 -16.156 1 76.38 282 GLU B CA 1
ATOM 7175 C C . GLU B 1 282 ? 8.188 5.508 -15.734 1 76.38 282 GLU B C 1
ATOM 7177 O O . GLU B 1 282 ? 7.723 6.555 -15.273 1 76.38 282 GLU B O 1
ATOM 7182 N N . LYS B 1 283 ? 7.586 4.422 -15.898 1 79.06 283 LYS B N 1
ATOM 7183 C CA . LYS B 1 283 ? 6.176 4.41 -15.531 1 79.06 283 LYS B CA 1
ATOM 7184 C C . LYS B 1 283 ? 6 4.586 -14.023 1 79.06 283 LYS B C 1
ATOM 7186 O O . LYS B 1 283 ? 5.074 5.27 -13.578 1 79.06 283 LYS B O 1
ATOM 7191 N N . VAL B 1 284 ? 6.867 3.934 -13.359 1 79.56 284 VAL B N 1
ATOM 7192 C CA . VAL B 1 284 ? 6.785 4.066 -11.906 1 79.56 284 VAL B CA 1
ATOM 7193 C C . VAL B 1 284 ? 7.09 5.508 -11.5 1 79.56 284 VAL B C 1
ATOM 7195 O O . VAL B 1 284 ? 6.418 6.074 -10.641 1 79.56 284 VAL B O 1
ATOM 7198 N N . TRP B 1 285 ? 7.988 6.184 -12.141 1 75.38 285 TRP B N 1
ATOM 7199 C CA . TRP B 1 285 ? 8.352 7.562 -11.836 1 75.38 285 TRP B CA 1
ATOM 7200 C C . TRP B 1 285 ? 7.258 8.523 -12.273 1 75.38 285 TRP B C 1
ATOM 7202 O O . TRP B 1 285 ? 6.996 9.531 -11.602 1 75.38 285 TRP B O 1
ATOM 7212 N N . GLU B 1 286 ? 6.676 8.188 -13.336 1 77.25 286 GLU B N 1
ATOM 7213 C CA . GLU B 1 286 ? 5.586 9.031 -13.828 1 77.25 286 GLU B CA 1
ATOM 7214 C C . GLU B 1 286 ? 4.398 9.016 -12.875 1 77.25 286 GLU B C 1
ATOM 7216 O O . GLU B 1 286 ? 3.678 10.008 -12.75 1 77.25 286 GLU B O 1
ATOM 7221 N N . GLN B 1 287 ? 4.297 7.973 -12.25 1 82.12 287 GLN B N 1
ATOM 7222 C CA . GLN B 1 287 ? 3.15 7.852 -11.352 1 82.12 287 GLN B CA 1
ATOM 7223 C C . GLN B 1 287 ? 3.447 8.484 -9.992 1 82.12 287 GLN B C 1
ATOM 7225 O O . GLN B 1 287 ? 2.551 8.617 -9.156 1 82.12 287 GLN B O 1
ATOM 7230 N N . MET B 1 288 ? 4.629 8.93 -9.75 1 82.69 288 MET B N 1
ATOM 7231 C CA . MET B 1 288 ? 5 9.516 -8.461 1 82.69 288 MET B CA 1
ATOM 7232 C C . MET B 1 288 ? 4.344 10.875 -8.273 1 82.69 288 MET B C 1
ATOM 7234 O O . MET B 1 288 ? 3.936 11.227 -7.16 1 82.69 288 MET B O 1
ATOM 7238 N N . THR B 1 289 ? 4.215 11.633 -9.312 1 85.19 289 THR B N 1
ATOM 7239 C CA . THR B 1 289 ? 3.635 12.969 -9.211 1 85.19 289 THR B CA 1
ATOM 7240 C C . THR B 1 289 ? 2.145 12.891 -8.898 1 85.19 289 THR B C 1
ATOM 7242 O O . THR B 1 289 ? 1.668 13.523 -7.957 1 85.19 289 THR B O 1
ATOM 7245 N N . PRO B 1 290 ? 1.501 12.062 -9.711 1 85.38 290 PRO B N 1
ATOM 7246 C CA . PRO B 1 290 ? 0.089 11.93 -9.352 1 85.38 290 PRO B CA 1
ATOM 7247 C C . PRO B 1 290 ? -0.107 11.328 -7.961 1 85.38 290 PRO B C 1
ATOM 7249 O O . PRO B 1 290 ? -1.072 11.664 -7.27 1 85.38 290 PRO B O 1
ATOM 7252 N N . LEU B 1 291 ? 0.731 10.438 -7.605 1 85.44 291 LEU B N 1
ATOM 7253 C CA . LEU B 1 291 ? 0.63 9.875 -6.266 1 85.44 291 LEU B CA 1
ATOM 7254 C C . LEU B 1 291 ? 0.829 10.953 -5.203 1 85.44 291 LEU B C 1
ATOM 7256 O O . LEU B 1 291 ? 0.101 10.992 -4.211 1 85.44 291 LEU B O 1
ATOM 7260 N N . LEU B 1 292 ? 1.808 11.773 -5.402 1 89.56 292 LEU B N 1
ATOM 7261 C CA . LEU B 1 292 ? 2.039 12.883 -4.48 1 89.56 292 LEU B CA 1
ATOM 7262 C C . LEU B 1 292 ? 0.808 13.781 -4.391 1 89.56 292 LEU B C 1
ATOM 7264 O O . LEU B 1 292 ? 0.384 14.148 -3.295 1 89.56 292 LEU B O 1
ATOM 7268 N N . HIS B 1 293 ? 0.232 14.07 -5.527 1 89 293 HIS B N 1
ATOM 7269 C CA . HIS B 1 293 ? -0.963 14.898 -5.527 1 89 293 HIS B CA 1
ATOM 7270 C C . HIS B 1 293 ? -2.111 14.227 -4.789 1 89 293 HIS B C 1
ATOM 7272 O O . HIS B 1 293 ? -2.857 14.875 -4.059 1 89 293 HIS B O 1
ATOM 7278 N N . MET B 1 294 ? -2.158 12.938 -4.98 1 90.88 294 MET B N 1
ATOM 7279 C CA . MET B 1 294 ? -3.217 12.195 -4.305 1 90.88 294 MET B CA 1
ATOM 7280 C C . MET B 1 294 ? -3.018 12.219 -2.791 1 90.88 294 MET B C 1
ATOM 7282 O O . MET B 1 294 ? -3.975 12.406 -2.039 1 90.88 294 MET B O 1
ATOM 7286 N N . ILE B 1 295 ? -1.826 12.039 -2.391 1 91.88 295 ILE B N 1
ATOM 7287 C CA . ILE B 1 295 ? -1.514 12.047 -0.966 1 91.88 295 ILE B CA 1
ATOM 7288 C C . ILE B 1 295 ? -1.84 13.414 -0.374 1 91.88 295 ILE B C 1
ATOM 7290 O O . ILE B 1 295 ? -2.416 13.508 0.713 1 91.88 295 ILE B O 1
ATOM 7294 N N . ILE B 1 296 ? -1.557 14.445 -1.09 1 92.31 296 ILE B N 1
ATOM 7295 C CA . ILE B 1 296 ? -1.83 15.797 -0.634 1 92.31 296 ILE B CA 1
ATOM 7296 C C . ILE B 1 296 ? -3.338 16.031 -0.558 1 92.31 296 ILE B C 1
ATOM 7298 O O . ILE B 1 296 ? -3.842 16.578 0.423 1 92.31 296 ILE B O 1
ATOM 7302 N N . LEU B 1 297 ? -3.984 15.523 -1.55 1 89.94 297 LEU B N 1
ATOM 7303 C CA . LEU B 1 297 ? -5.434 15.695 -1.588 1 89.94 297 LEU B CA 1
ATOM 7304 C C . LEU B 1 297 ? -6.094 14.969 -0.419 1 89.94 297 LEU B C 1
ATOM 7306 O O . LEU B 1 297 ? -6.992 15.523 0.227 1 89.94 297 LEU B O 1
ATOM 7310 N N . ILE B 1 298 ? -5.656 13.805 -0.193 1 93.75 298 ILE B N 1
ATOM 7311 C CA . ILE B 1 298 ? -6.227 13.023 0.898 1 93.75 298 ILE B CA 1
ATOM 7312 C C . ILE B 1 298 ? -5.93 13.703 2.232 1 93.75 298 ILE B C 1
ATOM 7314 O O . ILE B 1 298 ? -6.809 13.805 3.094 1 93.75 298 ILE B O 1
ATOM 7318 N N . SER B 1 299 ? -4.73 14.172 2.436 1 94.69 299 SER B N 1
ATOM 7319 C CA . SER B 1 299 ? -4.352 14.859 3.664 1 94.69 299 SER B CA 1
ATOM 7320 C C . SER B 1 299 ? -5.137 16.156 3.834 1 94.69 299 SER B C 1
ATOM 7322 O O . SER B 1 299 ? -5.578 16.484 4.938 1 94.69 299 SER B O 1
ATOM 7324 N N . ASP B 1 300 ? -5.289 16.859 2.76 1 92.62 300 ASP B N 1
ATOM 7325 C CA . ASP B 1 300 ? -6.074 18.078 2.803 1 92.62 300 ASP B CA 1
ATOM 7326 C C . ASP B 1 300 ? -7.527 17.797 3.18 1 92.62 300 ASP B C 1
ATOM 7328 O O . ASP B 1 300 ? -8.117 18.516 3.988 1 92.62 300 ASP B O 1
ATOM 7332 N N . PHE B 1 301 ? -8.031 16.797 2.59 1 92.81 301 PHE B N 1
ATOM 7333 C CA . PHE B 1 301 ? -9.406 16.406 2.867 1 92.81 301 PHE B CA 1
ATOM 7334 C C . PHE B 1 301 ? -9.586 16.078 4.344 1 92.81 301 PHE B C 1
ATOM 7336 O O . PHE B 1 301 ? -10.531 16.547 4.98 1 92.81 301 PHE B O 1
ATOM 7343 N N . TRP B 1 302 ? -8.695 15.336 4.836 1 94.38 302 TRP B N 1
ATOM 7344 C CA . TRP B 1 302 ? -8.766 14.922 6.234 1 94.38 302 TRP B CA 1
ATOM 7345 C C . TRP B 1 302 ? -8.625 16.125 7.16 1 94.38 302 TRP B C 1
ATOM 7347 O O . TRP B 1 302 ? -9.352 16.25 8.148 1 94.38 302 TRP B O 1
ATOM 7357 N N . GLU B 1 303 ? -7.734 16.984 6.879 1 93.75 303 GLU B N 1
ATOM 7358 C CA . GLU B 1 303 ? -7.492 18.156 7.711 1 93.75 303 GLU B CA 1
ATOM 7359 C C . GLU B 1 303 ? -8.68 19.125 7.664 1 93.75 303 GLU B C 1
ATOM 7361 O O . GLU B 1 303 ? -9.047 19.703 8.68 1 93.75 303 GLU B O 1
ATOM 7366 N N . ARG B 1 304 ? -9.211 19.266 6.547 1 92.69 304 ARG B N 1
ATOM 7367 C CA . ARG B 1 304 ? -10.359 20.156 6.426 1 92.69 304 ARG B CA 1
ATOM 7368 C C . ARG B 1 304 ? -11.555 19.625 7.207 1 92.69 304 ARG B C 1
ATOM 7370 O O . ARG B 1 304 ? -12.266 20.391 7.863 1 92.69 304 ARG B O 1
ATOM 7377 N N . LEU B 1 305 ? -11.727 18.328 7.094 1 92.31 305 LEU B N 1
ATOM 7378 C CA . LEU B 1 305 ? -12.812 17.719 7.859 1 92.31 305 LEU B CA 1
ATOM 7379 C C . LEU B 1 305 ? -12.57 17.891 9.359 1 92.31 305 LEU B C 1
ATOM 7381 O O . LEU B 1 305 ? -13.508 18.172 10.109 1 92.31 305 LEU B O 1
ATOM 7385 N N . SER B 1 306 ? -11.367 17.766 9.789 1 92.06 306 SER B N 1
ATOM 7386 C CA . SER B 1 306 ? -11.031 17.922 11.195 1 92.06 306 SER B CA 1
ATOM 7387 C C . SER B 1 306 ? -11.234 19.375 11.648 1 92.06 306 SER B C 1
ATOM 7389 O O . SER B 1 306 ? -11.734 19.609 12.75 1 92.06 306 SER B O 1
ATOM 7391 N N . ASN B 1 307 ? -10.859 20.297 10.789 1 92 307 ASN B N 1
ATOM 7392 C CA . ASN B 1 307 ? -11 21.703 11.125 1 92 307 ASN B CA 1
ATOM 7393 C C . ASN B 1 307 ? -12.469 22.141 11.117 1 92 307 ASN B C 1
ATOM 7395 O O . ASN B 1 307 ? -12.82 23.141 11.727 1 92 307 ASN B O 1
ATOM 7399 N N . ILE B 1 308 ? -13.312 21.422 10.391 1 91.81 308 ILE B N 1
ATOM 7400 C CA . ILE B 1 308 ? -14.742 21.703 10.438 1 91.81 308 ILE B CA 1
ATOM 7401 C C . ILE B 1 308 ? -15.312 21.234 11.773 1 91.81 308 ILE B C 1
ATOM 7403 O O . ILE B 1 308 ? -16.141 21.922 12.375 1 91.81 308 ILE B O 1
ATOM 7407 N N . LEU B 1 309 ? -14.867 20.094 12.234 1 91.06 309 LEU B N 1
ATOM 7408 C CA . LEU B 1 309 ? -15.406 19.5 13.453 1 91.06 309 LEU B CA 1
ATOM 7409 C C . LEU B 1 309 ? -14.898 20.234 14.688 1 91.06 309 LEU B C 1
ATOM 7411 O O . LEU B 1 309 ? -15.664 20.5 15.617 1 91.06 309 LEU B O 1
ATOM 7415 N N . VAL B 1 310 ? -13.609 20.516 14.664 1 88.19 310 VAL B N 1
ATOM 7416 C CA . VAL B 1 310 ? -13.008 21.281 15.75 1 88.19 310 VAL B CA 1
ATOM 7417 C C . VAL B 1 310 ? -12.312 22.516 15.195 1 88.19 310 VAL B C 1
ATOM 7419 O O . VAL B 1 310 ? -11.109 22.516 14.938 1 88.19 310 VAL B O 1
ATOM 7422 N N . PRO B 1 311 ? -13.086 23.516 15.062 1 86.44 311 PRO B N 1
ATOM 7423 C CA . PRO B 1 311 ? -12.531 24.719 14.445 1 86.44 311 PRO B CA 1
ATOM 7424 C C . PRO B 1 311 ? -11.594 25.484 15.375 1 86.44 311 PRO B C 1
ATOM 7426 O O . PRO B 1 311 ? -11.836 25.547 16.594 1 86.44 311 PRO B O 1
ATOM 7429 N N . THR B 1 312 ? -10.492 25.906 14.891 1 84.44 312 THR B N 1
ATOM 7430 C CA . THR B 1 312 ? -9.547 26.75 15.609 1 84.44 312 THR B CA 1
ATOM 7431 C C . THR B 1 312 ? -9.75 28.219 15.25 1 84.44 312 THR B C 1
ATOM 7433 O O . THR B 1 312 ? -9.859 28.562 14.07 1 84.44 312 THR B O 1
ATOM 7436 N N . PRO B 1 313 ? -9.883 28.938 16.297 1 84.31 313 PRO B N 1
ATOM 7437 C CA . PRO B 1 313 ? -9.945 30.375 15.961 1 84.31 313 PRO B CA 1
ATOM 7438 C C . PRO B 1 313 ? -8.734 30.828 15.156 1 84.31 313 PRO B C 1
ATOM 7440 O O . PRO B 1 313 ? -7.625 30.328 15.344 1 84.31 313 PRO B O 1
ATOM 7443 N N . PRO B 1 314 ? -8.953 31.734 14.125 1 83.81 314 PRO B N 1
ATOM 7444 C CA . PRO B 1 314 ? -10.016 32.719 13.938 1 83.81 314 PRO B CA 1
ATOM 7445 C C . PRO B 1 314 ? -11.117 32.25 12.984 1 83.81 314 PRO B C 1
ATOM 7447 O O . PRO B 1 314 ? -12.062 32.969 12.703 1 83.81 314 PRO B O 1
ATOM 7450 N N . PHE B 1 315 ? -11.023 31.156 12.516 1 81.44 315 PHE B N 1
ATOM 7451 C CA . PHE B 1 315 ? -12.039 30.672 11.594 1 81.44 315 PHE B CA 1
ATOM 7452 C C . PHE B 1 315 ? -13.344 30.375 12.32 1 81.44 315 PHE B C 1
ATOM 7454 O O . PHE B 1 315 ? -13.336 30.016 13.5 1 81.44 315 PHE B O 1
ATOM 7461 N N . ASP B 1 316 ? -14.438 30.75 11.516 1 70.5 316 ASP B N 1
ATOM 7462 C CA . ASP B 1 316 ? -15.781 30.688 12.078 1 70.5 316 ASP B CA 1
ATOM 7463 C C . ASP B 1 316 ? -16.094 29.281 12.57 1 70.5 316 ASP B C 1
ATOM 7465 O O . ASP B 1 316 ? -15.992 28.312 11.812 1 70.5 316 ASP B O 1
ATOM 7469 N N . GLN B 1 317 ? -16.484 29.141 13.773 1 69.81 317 GLN B N 1
ATOM 7470 C CA . GLN B 1 317 ? -16.609 27.875 14.492 1 69.81 317 GLN B CA 1
ATOM 7471 C C . GLN B 1 317 ? -17.906 27.156 14.133 1 69.81 317 GLN B C 1
ATOM 7473 O O . GLN B 1 317 ? -17.906 25.938 13.914 1 69.81 317 GLN B O 1
ATOM 7478 N N . ARG B 1 318 ? -19.016 27.812 13.953 1 81.88 318 ARG B N 1
ATOM 7479 C CA . ARG B 1 318 ? -20.266 27.062 13.938 1 81.88 318 ARG B CA 1
ATOM 7480 C C . ARG B 1 318 ? -20.875 27.047 12.539 1 81.88 318 ARG B C 1
ATOM 7482 O O . ARG B 1 318 ? -21.641 26.141 12.203 1 81.88 318 ARG B O 1
ATOM 7489 N N . HIS B 1 319 ? -20.359 27.938 11.719 1 86.88 319 HIS B N 1
ATOM 7490 C CA . HIS B 1 319 ? -20.984 28.031 10.406 1 86.88 319 HIS B CA 1
ATOM 7491 C C . HIS B 1 319 ? -20.594 26.859 9.516 1 86.88 319 HIS B C 1
ATOM 7493 O O . HIS B 1 319 ? -21.438 26.297 8.805 1 86.88 319 HIS B O 1
ATOM 7499 N N . HIS B 1 320 ? -19.438 26.453 9.602 1 89.5 320 HIS B N 1
ATOM 7500 C CA . HIS B 1 320 ? -18.953 25.375 8.75 1 89.5 320 HIS B CA 1
ATOM 7501 C C . HIS B 1 320 ? -19.531 24.031 9.203 1 89.5 320 HIS B C 1
ATOM 7503 O O . HIS B 1 320 ? -19.781 23.156 8.375 1 89.5 320 HIS B O 1
ATOM 7509 N N . GLN B 1 321 ? -19.797 23.828 10.414 1 92.12 321 GLN B N 1
ATOM 7510 C CA . GLN B 1 321 ? -20.406 22.609 10.914 1 92.12 321 GLN B CA 1
ATOM 7511 C C . GLN B 1 321 ? -21.844 22.484 10.445 1 92.12 321 GLN B C 1
ATOM 7513 O O . GLN B 1 321 ? -22.281 21.406 10.023 1 92.12 321 GLN B O 1
ATOM 7518 N N . ARG B 1 322 ? -22.531 23.594 10.531 1 92.31 322 ARG B N 1
ATOM 7519 C CA . ARG B 1 322 ? -23.938 23.609 10.117 1 92.31 322 ARG B CA 1
ATOM 7520 C C . ARG B 1 322 ? -24.062 23.359 8.617 1 92.31 322 ARG B C 1
ATOM 7522 O O . ARG B 1 322 ? -25 22.688 8.172 1 92.31 322 ARG B O 1
ATOM 7529 N N . ARG B 1 323 ? -23.172 23.906 7.926 1 91.75 323 ARG B N 1
ATOM 7530 C CA . ARG B 1 323 ? -23.188 23.688 6.484 1 91.75 323 ARG B CA 1
ATOM 7531 C C . ARG B 1 323 ? -22.984 22.203 6.156 1 91.75 323 ARG B C 1
ATOM 7533 O O . ARG B 1 323 ? -23.672 21.656 5.297 1 91.75 323 ARG B O 1
ATOM 7540 N N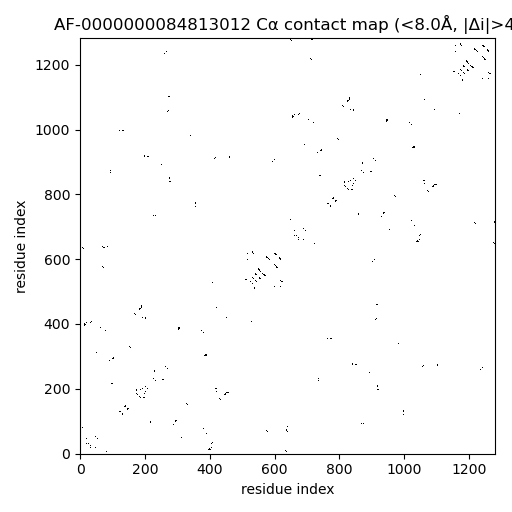 . LEU B 1 324 ? -22 21.562 6.809 1 91.94 324 LEU B N 1
ATOM 7541 C CA . LEU B 1 324 ? -21.75 20.141 6.582 1 91.94 324 LEU B CA 1
ATOM 7542 C C . LEU B 1 324 ? -22.984 19.328 6.965 1 91.94 324 LEU B C 1
ATOM 7544 O O . LEU B 1 324 ? -23.359 18.406 6.234 1 91.94 324 LEU B O 1
ATOM 7548 N N . ALA B 1 325 ? -23.609 19.641 8.094 1 93.88 325 ALA B N 1
ATOM 7549 C CA . ALA B 1 325 ? -24.812 18.938 8.539 1 93.88 325 ALA B CA 1
ATOM 7550 C C . ALA B 1 325 ? -25.969 19.156 7.551 1 93.88 325 ALA B C 1
ATOM 7552 O O . ALA B 1 325 ? -26.766 18.234 7.32 1 93.88 325 ALA B O 1
ATOM 7553 N N . ALA B 1 326 ? -26.016 20.328 6.945 1 93.69 326 ALA B N 1
ATOM 7554 C CA . ALA B 1 326 ? -27.078 20.641 5.984 1 93.69 326 ALA B CA 1
ATOM 7555 C C . ALA B 1 326 ? -26.953 19.797 4.723 1 93.69 326 ALA B C 1
ATOM 7557 O O . ALA B 1 326 ? -27.953 19.422 4.109 1 93.69 326 ALA B O 1
ATOM 7558 N N . TYR B 1 327 ? -25.719 19.5 4.363 1 91.38 327 TYR B N 1
ATOM 7559 C CA . TYR B 1 327 ? -25.5 18.688 3.178 1 91.38 327 TYR B CA 1
ATOM 7560 C C . TYR B 1 327 ? -25.844 17.234 3.445 1 91.38 327 TYR B C 1
ATOM 7562 O O . TYR B 1 327 ? -26.172 16.484 2.518 1 91.38 327 TYR B O 1
ATOM 7570 N N . ILE B 1 328 ? -25.844 16.766 4.68 1 93.88 328 ILE B N 1
ATOM 7571 C CA . ILE B 1 328 ? -26.141 15.383 5.043 1 93.88 328 ILE B CA 1
ATOM 7572 C C . ILE B 1 328 ? -27.625 15.25 5.352 1 93.88 328 ILE B C 1
ATOM 7574 O O . ILE B 1 328 ? -28.203 14.164 5.223 1 93.88 328 ILE B O 1
ATOM 7578 N N . LEU B 1 329 ? -28.344 16.297 5.633 1 93.81 329 LEU B N 1
ATOM 7579 C CA . LEU B 1 329 ? -29.734 16.328 6.059 1 93.81 329 LEU B CA 1
ATOM 7580 C C . LEU B 1 329 ? -30.641 15.711 4.992 1 93.81 329 LEU B C 1
ATOM 7582 O O . LEU B 1 329 ? -31.562 14.961 5.312 1 93.81 329 LEU B O 1
ATOM 7586 N N . PRO B 1 330 ? -30.359 15.953 3.699 1 93.31 330 PRO B N 1
ATOM 7587 C CA . PRO B 1 330 ? -31.219 15.328 2.68 1 93.31 330 PRO B CA 1
ATOM 7588 C C . PRO B 1 330 ? -31.125 13.805 2.697 1 93.31 330 PRO B C 1
ATOM 7590 O O . PRO B 1 330 ? -32.062 13.125 2.293 1 93.31 330 PRO B O 1
ATOM 7593 N N . LEU B 1 331 ? -30.031 13.312 3.143 1 92.31 331 LEU B N 1
ATOM 7594 C CA . LEU B 1 331 ? -29.906 11.859 3.254 1 92.31 331 LEU B CA 1
ATOM 7595 C C . LEU B 1 331 ? -30.859 11.32 4.32 1 92.31 331 LEU B C 1
ATOM 7597 O O . LEU B 1 331 ? -31.375 10.203 4.191 1 92.31 331 LEU B O 1
ATOM 7601 N N . ALA B 1 332 ? -31.062 12.102 5.375 1 92.31 332 ALA B N 1
ATOM 7602 C CA . ALA B 1 332 ? -32.031 11.719 6.402 1 92.31 332 ALA B CA 1
ATOM 7603 C C . ALA B 1 332 ? -33.438 11.711 5.848 1 92.31 332 ALA B C 1
ATOM 7605 O O . ALA B 1 332 ? -34.219 10.781 6.098 1 92.31 332 ALA B O 1
ATOM 7606 N N . ALA B 1 333 ? -33.75 12.68 5.039 1 91.81 333 ALA B N 1
ATOM 7607 C CA . ALA B 1 333 ? -35.062 12.742 4.406 1 91.81 333 ALA B CA 1
ATOM 7608 C C . ALA B 1 333 ? -35.25 11.602 3.416 1 91.81 333 ALA B C 1
ATOM 7610 O O . ALA B 1 333 ? -36.344 11 3.355 1 91.81 333 ALA B O 1
ATOM 7611 N N . ALA B 1 334 ? -34.188 11.312 2.734 1 91 334 ALA B N 1
ATOM 7612 C CA . ALA B 1 334 ? -34.25 10.219 1.768 1 91 334 ALA B CA 1
ATOM 7613 C C . ALA B 1 334 ? -34.469 8.883 2.465 1 91 334 ALA B C 1
ATOM 7615 O O . ALA B 1 334 ? -35.188 8.016 1.943 1 91 334 ALA B O 1
ATOM 7616 N N . SER B 1 335 ? -33.906 8.75 3.617 1 89.06 335 SER B N 1
ATOM 7617 C CA . SER B 1 335 ? -34.062 7.512 4.371 1 89.06 335 SER B CA 1
ATOM 7618 C C . SER B 1 335 ? -35.5 7.312 4.848 1 89.06 335 SER B C 1
ATOM 7620 O O . SER B 1 335 ? -35.938 6.18 5.035 1 89.06 335 SER B O 1
ATOM 7622 N N . ILE B 1 336 ? -36.25 8.398 4.957 1 88.56 336 ILE B N 1
ATOM 7623 C CA . ILE B 1 336 ? -37.625 8.32 5.445 1 88.56 336 ILE B CA 1
ATOM 7624 C C . ILE B 1 336 ? -38.594 8.141 4.266 1 88.56 336 ILE B C 1
ATOM 7626 O O . ILE B 1 336 ? -39.531 7.348 4.34 1 88.56 336 ILE B O 1
ATOM 7630 N N . PHE B 1 337 ? -38.219 8.711 3.094 1 89.38 337 PHE B N 1
ATOM 7631 C CA . PHE B 1 337 ? -39.219 8.789 2.012 1 89.38 337 PHE B CA 1
ATOM 7632 C C . PHE B 1 337 ? -38.938 7.703 0.973 1 89.38 337 PHE B C 1
ATOM 7634 O O . PHE B 1 337 ? -39.844 7.281 0.264 1 89.38 337 PHE B O 1
ATOM 7641 N N . LEU B 1 338 ? -37.719 7.281 0.899 1 88.19 338 LEU B N 1
ATOM 7642 C CA . LEU B 1 338 ? -37.375 6.305 -0.135 1 88.19 338 LEU B CA 1
ATOM 7643 C C . LEU B 1 338 ? -37.375 4.891 0.438 1 88.19 338 LEU B C 1
ATOM 7645 O O . LEU B 1 338 ? -36.812 4.664 1.517 1 88.19 338 LEU B O 1
ATOM 7649 N N . SER B 1 339 ? -38.062 4.074 -0.265 1 85.69 339 SER B N 1
ATOM 7650 C CA . SER B 1 339 ? -38.062 2.676 0.15 1 85.69 339 SER B CA 1
ATOM 7651 C C . SER B 1 339 ? -36.719 2.018 -0.193 1 85.69 339 SER B C 1
ATOM 7653 O O . SER B 1 339 ? -35.969 2.523 -1.031 1 85.69 339 SER B O 1
ATOM 7655 N N . ARG B 1 340 ? -36.312 1.005 0.495 1 84.69 340 ARG B N 1
ATOM 7656 C CA . ARG B 1 340 ? -35.094 0.27 0.255 1 84.69 340 ARG B CA 1
ATOM 7657 C C . ARG B 1 340 ? -35 -0.23 -1.185 1 84.69 340 ARG B C 1
ATOM 7659 O O . ARG B 1 340 ? -33.938 -0.194 -1.809 1 84.69 340 ARG B O 1
ATOM 7666 N N . ASP B 1 341 ? -36.094 -0.712 -1.713 1 85.06 341 ASP B N 1
ATOM 7667 C CA . ASP B 1 341 ? -36.125 -1.222 -3.08 1 85.06 341 ASP B CA 1
ATOM 7668 C C . ASP B 1 341 ? -35.844 -0.116 -4.09 1 85.06 341 ASP B C 1
ATOM 7670 O O . ASP B 1 341 ? -35.125 -0.342 -5.066 1 85.06 341 ASP B O 1
ATOM 7674 N N . THR B 1 342 ? -36.375 0.982 -3.748 1 87.88 342 THR B N 1
ATOM 7675 C CA . THR B 1 342 ? -36.125 2.104 -4.652 1 87.88 342 THR B CA 1
ATOM 7676 C C . THR B 1 342 ? -34.656 2.516 -4.648 1 87.88 342 THR B C 1
ATOM 7678 O O . THR B 1 342 ? -34.094 2.846 -5.695 1 87.88 342 THR B O 1
ATOM 7681 N N . VAL B 1 343 ? -34.031 2.506 -3.504 1 87.75 343 VAL B N 1
ATOM 7682 C CA . VAL B 1 343 ? -32.625 2.9 -3.398 1 87.75 343 VAL B CA 1
ATOM 7683 C C . VAL B 1 343 ? -31.766 1.905 -4.152 1 87.75 343 VAL B C 1
ATOM 7685 O O . VAL B 1 343 ? -30.844 2.301 -4.871 1 87.75 343 VAL B O 1
ATOM 7688 N N . ILE B 1 344 ? -32 0.667 -4.02 1 87.5 344 ILE B N 1
ATOM 7689 C CA . ILE B 1 344 ? -31.219 -0.362 -4.699 1 87.5 344 ILE B CA 1
ATOM 7690 C C . ILE B 1 344 ? -31.422 -0.249 -6.211 1 87.5 344 ILE B C 1
ATOM 7692 O O . ILE B 1 344 ? -30.469 -0.384 -6.98 1 87.5 344 ILE B O 1
ATOM 7696 N N . ARG B 1 345 ? -32.625 -0.028 -6.602 1 90.88 345 ARG B N 1
ATOM 7697 C CA . ARG B 1 345 ? -32.938 0.111 -8.023 1 90.88 345 ARG B CA 1
ATOM 7698 C C . ARG B 1 345 ? -32.219 1.336 -8.609 1 90.88 345 ARG B C 1
ATOM 7700 O O . ARG B 1 345 ? -31.672 1.275 -9.711 1 90.88 345 ARG B O 1
ATOM 7707 N N . CYS B 1 346 ? -32.25 2.387 -7.809 1 91.81 346 CYS B N 1
ATOM 7708 C CA . CYS B 1 346 ? -31.594 3.6 -8.289 1 91.81 346 CYS B CA 1
ATOM 7709 C C . CYS B 1 346 ? -30.078 3.422 -8.32 1 91.81 346 CYS B C 1
ATOM 7711 O O . CYS B 1 346 ? -29.422 3.869 -9.266 1 91.81 346 CYS B O 1
ATOM 7713 N N . THR B 1 347 ? -29.516 2.771 -7.32 1 92.25 347 THR B N 1
ATOM 7714 C CA . THR B 1 347 ? -28.062 2.557 -7.27 1 92.25 347 THR B CA 1
ATOM 7715 C C . THR B 1 347 ? -27.625 1.616 -8.383 1 92.25 347 THR B C 1
ATOM 7717 O O . THR B 1 347 ? -26.578 1.833 -9.008 1 92.25 347 THR B O 1
ATOM 7720 N N . SER B 1 348 ? -28.406 0.598 -8.633 1 94 348 SER B N 1
ATOM 7721 C CA . SER B 1 348 ? -28.062 -0.329 -9.711 1 94 348 SER B CA 1
ATOM 7722 C C . SER B 1 348 ? -28.188 0.338 -11.07 1 94 348 SER B C 1
ATOM 7724 O O . SER B 1 348 ? -27.438 0.03 -11.992 1 94 348 SER B O 1
ATOM 7726 N N . LEU B 1 349 ? -29.172 1.181 -11.188 1 94.62 349 LEU B N 1
ATOM 7727 C CA . LEU B 1 349 ? -29.297 1.94 -12.43 1 94.62 349 LEU B CA 1
ATOM 7728 C C . LEU B 1 349 ? -28.078 2.84 -12.641 1 94.62 349 LEU B C 1
ATOM 7730 O O . LEU B 1 349 ? -27.547 2.914 -13.75 1 94.62 349 LEU B O 1
ATOM 7734 N N . ALA B 1 350 ? -27.672 3.488 -11.523 1 94.06 350 ALA B N 1
ATOM 7735 C CA . ALA B 1 350 ? -26.5 4.363 -11.594 1 94.06 350 ALA B CA 1
ATOM 7736 C C . ALA B 1 350 ? -25.25 3.576 -11.977 1 94.06 350 ALA B C 1
ATOM 7738 O O . ALA B 1 350 ? -24.422 4.055 -12.75 1 94.06 350 ALA B O 1
ATOM 7739 N N . PHE B 1 351 ? -25.094 2.449 -11.453 1 93.56 351 PHE B N 1
ATOM 7740 C CA . PHE B 1 351 ? -23.953 1.593 -11.773 1 93.56 351 PHE B CA 1
ATOM 7741 C C . PHE B 1 351 ? -23.984 1.181 -13.234 1 93.56 351 PHE B C 1
ATOM 7743 O O . PHE B 1 351 ? -22.938 1.167 -13.906 1 93.56 351 PHE B O 1
ATOM 7750 N N . GLY B 1 352 ? -25.156 0.783 -13.734 1 93.44 352 GLY B N 1
ATOM 7751 C CA . GLY B 1 352 ? -25.297 0.45 -15.141 1 93.44 352 GLY B CA 1
ATOM 7752 C C . GLY B 1 352 ? -24.953 1.604 -16.062 1 93.44 352 GLY B C 1
ATOM 7753 O O . GLY B 1 352 ? -24.266 1.422 -17.062 1 93.44 352 GLY B O 1
ATOM 7754 N N . VAL B 1 353 ? -25.375 2.744 -15.664 1 91.88 353 VAL B N 1
ATOM 7755 C CA . VAL B 1 353 ? -25.094 3.926 -16.469 1 91.88 353 VAL B CA 1
ATOM 7756 C C . VAL B 1 353 ? -23.609 4.25 -16.406 1 91.88 353 VAL B C 1
ATOM 7758 O O . VAL B 1 353 ? -23.016 4.699 -17.391 1 91.88 353 VAL B O 1
ATOM 7761 N N . ALA B 1 354 ? -23 3.988 -15.273 1 90.69 354 ALA B N 1
ATOM 7762 C CA . ALA B 1 354 ? -21.562 4.25 -15.117 1 90.69 354 ALA B CA 1
ATOM 7763 C C . ALA B 1 354 ? -20.734 3.316 -15.992 1 90.69 354 ALA B C 1
ATOM 7765 O O . ALA B 1 354 ? -19.719 3.727 -16.562 1 90.69 354 ALA B O 1
ATOM 7766 N N . ILE B 1 355 ? -21.141 2.16 -16.141 1 90.31 355 ILE B N 1
ATOM 7767 C CA . ILE B 1 355 ? -20.375 1.167 -16.891 1 90.31 355 ILE B CA 1
ATOM 7768 C C . ILE B 1 355 ? -20.688 1.275 -18.375 1 90.31 355 ILE B C 1
ATOM 7770 O O . ILE B 1 355 ? -19.781 1.268 -19.203 1 90.31 355 ILE B O 1
ATOM 7774 N N . PHE B 1 356 ? -21.984 1.434 -18.75 1 92.31 356 PHE B N 1
ATOM 7775 C CA . PHE B 1 356 ? -22.375 1.352 -20.156 1 92.31 356 PHE B CA 1
ATOM 7776 C C . PHE B 1 356 ? -22.672 2.736 -20.719 1 92.31 356 PHE B C 1
ATOM 7778 O O . PHE B 1 356 ? -22.844 2.896 -21.922 1 92.31 356 PHE B O 1
ATOM 7785 N N . GLY B 1 357 ? -22.625 3.762 -19.875 1 89.38 357 GLY B N 1
ATOM 7786 C CA . GLY B 1 357 ? -23 5.09 -20.344 1 89.38 357 GLY B CA 1
ATOM 7787 C C . GLY B 1 357 ? -21.797 5.977 -20.609 1 89.38 357 GLY B C 1
ATOM 7788 O O . GLY B 1 357 ? -21.859 7.195 -20.422 1 89.38 357 GLY B O 1
ATOM 7789 N N . ASP B 1 358 ? -20.719 5.457 -21.031 1 86.38 358 ASP B N 1
ATOM 7790 C CA . ASP B 1 358 ? -19.484 6.223 -21.203 1 86.38 358 ASP B CA 1
ATOM 7791 C C . ASP B 1 358 ? -19.672 7.336 -22.219 1 86.38 358 ASP B C 1
ATOM 7793 O O . ASP B 1 358 ? -19.266 8.477 -21.984 1 86.38 358 ASP B O 1
ATOM 7797 N N . PRO B 1 359 ? -20.297 7.059 -23.422 1 83.81 359 PRO B N 1
ATOM 7798 C CA . PRO B 1 359 ? -20.5 8.148 -24.391 1 83.81 359 PRO B CA 1
ATOM 7799 C C . PRO B 1 359 ? -21.328 9.289 -23.828 1 83.81 359 PRO B C 1
ATOM 7801 O O . PRO B 1 359 ? -21.062 10.461 -24.109 1 83.81 359 PRO B O 1
ATOM 7804 N N . LEU B 1 360 ? -22.281 8.914 -22.984 1 85.25 360 LEU B N 1
ATOM 7805 C CA . LEU B 1 360 ? -23.109 9.938 -22.344 1 85.25 360 LEU B CA 1
ATOM 7806 C C . LEU B 1 360 ? -22.328 10.68 -21.266 1 85.25 360 LEU B C 1
ATOM 7808 O O . LEU B 1 360 ? -22.453 11.898 -21.141 1 85.25 360 LEU B O 1
ATOM 7812 N N . LEU B 1 361 ? -21.594 9.945 -20.547 1 85.19 361 LEU B N 1
ATOM 7813 C CA . LEU B 1 361 ? -20.844 10.555 -19.453 1 85.19 361 LEU B CA 1
ATOM 7814 C C . LEU B 1 361 ? -19.75 11.469 -19.984 1 85.19 361 LEU B C 1
ATOM 7816 O O . LEU B 1 361 ? -19.469 12.523 -19.422 1 85.19 361 LEU B O 1
ATOM 7820 N N . THR B 1 362 ? -19.094 11.016 -21.094 1 82.88 362 THR B N 1
ATOM 7821 C CA . THR B 1 362 ? -18.078 11.852 -21.703 1 82.88 362 THR B CA 1
ATOM 7822 C C . THR B 1 362 ? -18.688 13.117 -22.297 1 82.88 362 THR B C 1
ATOM 7824 O O . THR B 1 362 ? -18.109 14.203 -22.188 1 82.88 362 THR B O 1
ATOM 7827 N N . TRP B 1 363 ? -19.797 12.938 -22.828 1 82.5 363 TRP B N 1
ATOM 7828 C CA . TRP B 1 363 ? -20.531 14.094 -23.344 1 82.5 363 TRP B CA 1
ATOM 7829 C C . TRP B 1 363 ? -20.891 15.055 -22.219 1 82.5 363 TRP B C 1
ATOM 7831 O O . TRP B 1 363 ? -20.703 16.266 -22.344 1 82.5 363 TRP B O 1
ATOM 7841 N N . CYS B 1 364 ? -21.359 14.461 -21.125 1 83.25 364 CYS B N 1
ATOM 7842 C CA . CYS B 1 364 ? -21.719 15.273 -19.969 1 83.25 364 CYS B CA 1
ATOM 7843 C C . CYS B 1 364 ? -20.5 15.977 -19.391 1 83.25 364 CYS B C 1
ATOM 7845 O O . CYS B 1 364 ? -20.578 17.125 -18.984 1 83.25 364 CYS B O 1
ATOM 7847 N N . TYR B 1 365 ? -19.453 15.312 -19.438 1 79.38 365 TYR B N 1
ATOM 7848 C CA . TYR B 1 365 ? -18.219 15.891 -18.906 1 79.38 365 TYR B CA 1
ATOM 7849 C C . TYR B 1 365 ? -17.734 17.031 -19.797 1 79.38 365 TYR B C 1
ATOM 7851 O O . TYR B 1 365 ? -17.328 18.094 -19.297 1 79.38 365 TYR B O 1
ATOM 7859 N N . HIS B 1 366 ? -17.797 16.828 -21.109 1 80.56 366 HIS B N 1
ATOM 7860 C CA . HIS B 1 366 ? -17.391 17.891 -22.031 1 80.56 366 HIS B CA 1
ATOM 7861 C C . HIS B 1 366 ? -18.344 19.078 -21.969 1 80.56 366 HIS B C 1
ATOM 7863 O O . HIS B 1 366 ? -17.906 20.234 -22.031 1 80.56 366 HIS B O 1
ATOM 7869 N N . TYR B 1 367 ? -19.531 18.703 -21.797 1 81 367 TYR B N 1
ATOM 7870 C CA . TYR B 1 367 ? -20.531 19.75 -21.672 1 81 367 TYR B CA 1
ATOM 7871 C C . TYR B 1 367 ? -20.344 20.547 -20.391 1 81 367 TYR B C 1
ATOM 7873 O O . TYR B 1 367 ? -20.422 21.781 -20.391 1 81 367 TYR B O 1
ATOM 7881 N N . SER B 1 368 ? -20.047 19.875 -19.344 1 80.69 368 SER B N 1
ATOM 7882 C CA . SER B 1 368 ? -19.859 20.531 -18.062 1 80.69 368 SER B CA 1
ATOM 7883 C C . SER B 1 368 ? -18.578 21.359 -18.031 1 80.69 368 SER B C 1
ATOM 7885 O O . SER B 1 368 ? -18.531 22.438 -17.438 1 80.69 368 SER B O 1
ATOM 7887 N N . ASN B 1 369 ? -17.578 20.844 -18.703 1 76.31 369 ASN B N 1
ATOM 7888 C CA . ASN B 1 369 ? -16.297 21.547 -18.75 1 76.31 369 ASN B CA 1
ATOM 7889 C C . ASN B 1 369 ? -16.391 22.797 -19.609 1 76.31 369 ASN B C 1
ATOM 7891 O O . ASN B 1 369 ? -15.75 23.812 -19.312 1 76.31 369 ASN B O 1
ATOM 7895 N N . THR B 1 370 ? -17.125 22.672 -20.672 1 74.44 370 THR B N 1
ATOM 7896 C CA . THR B 1 370 ? -17.281 23.812 -21.578 1 74.44 370 THR B CA 1
ATOM 7897 C C . THR B 1 370 ? -18.078 24.922 -20.906 1 74.44 370 THR B C 1
ATOM 7899 O O . THR B 1 370 ? -17.781 26.109 -21.109 1 74.44 370 THR B O 1
ATOM 7902 N N . HIS B 1 371 ? -18.984 24.562 -20.031 1 73.12 371 HIS B N 1
ATOM 7903 C CA . HIS B 1 371 ? -19.797 25.578 -19.359 1 73.12 371 HIS B CA 1
ATOM 7904 C C . HIS B 1 371 ? -19.281 25.859 -17.953 1 73.12 371 HIS B C 1
ATOM 7906 O O . HIS B 1 371 ? -19.984 26.484 -17.141 1 73.12 371 HIS B O 1
ATOM 7912 N N . ARG B 1 372 ? -18.047 25.531 -17.594 1 68.62 372 ARG B N 1
ATOM 7913 C CA . ARG B 1 372 ? -17.312 25.828 -16.375 1 68.62 372 ARG B CA 1
ATOM 7914 C C . ARG B 1 372 ? -18.094 25.406 -15.133 1 68.62 372 ARG B C 1
ATOM 7916 O O . ARG B 1 372 ? -18.078 26.094 -14.117 1 68.62 372 ARG B O 1
ATOM 7923 N N . TRP B 1 373 ? -19 24.438 -15.266 1 73.31 373 TRP B N 1
ATOM 7924 C CA . TRP B 1 373 ? -19.719 23.922 -14.109 1 73.31 373 TRP B CA 1
ATOM 7925 C C . TRP B 1 373 ? -18.797 23.125 -13.203 1 73.31 373 TRP B C 1
ATOM 7927 O O . TRP B 1 373 ? -19.031 23.031 -11.992 1 73.31 373 TRP B O 1
ATOM 7937 N N . THR B 1 374 ? -17.719 22.781 -13.82 1 68.25 374 THR B N 1
ATOM 7938 C CA . THR B 1 374 ? -16.797 21.969 -13.047 1 68.25 374 THR B CA 1
ATOM 7939 C C . THR B 1 374 ? -16.141 22.781 -11.938 1 68.25 374 THR B C 1
ATOM 7941 O O . THR B 1 374 ? -15.883 22.25 -10.844 1 68.25 374 THR B O 1
ATOM 7944 N N . GLU B 1 375 ? -16 23.969 -12.164 1 68.5 375 GLU B N 1
ATOM 7945 C CA . GLU B 1 375 ? -15.375 24.828 -11.164 1 68.5 375 GLU B CA 1
ATOM 7946 C C . GLU B 1 375 ? -16.344 25.125 -10.016 1 68.5 375 GLU B C 1
ATOM 7948 O O . GLU B 1 375 ? -15.922 25.234 -8.859 1 68.5 375 GLU B O 1
ATOM 7953 N N . SER B 1 376 ? -17.625 25.234 -10.406 1 68.12 376 SER B N 1
ATOM 7954 C CA . SER B 1 376 ? -18.594 25.578 -9.383 1 68.12 376 SER B CA 1
ATOM 7955 C C . SER B 1 376 ? -18.922 24.375 -8.508 1 68.12 376 SER B C 1
ATOM 7957 O O . SER B 1 376 ? -19.312 24.531 -7.348 1 68.12 376 SER B O 1
ATOM 7959 N N . ILE B 1 377 ? -18.625 23.281 -9.016 1 70.94 377 ILE B N 1
ATOM 7960 C CA . ILE B 1 377 ? -19.031 22.078 -8.297 1 70.94 377 ILE B CA 1
ATOM 7961 C C . ILE B 1 377 ? -17.812 21.484 -7.566 1 70.94 377 ILE B C 1
ATOM 7963 O O . ILE B 1 377 ? -17.953 20.547 -6.785 1 70.94 377 ILE B O 1
ATOM 7967 N N . HIS B 1 378 ? -16.859 22.359 -7.621 1 76.5 378 HIS B N 1
ATOM 7968 C CA . HIS B 1 378 ? -15.672 21.875 -6.922 1 76.5 378 HIS B CA 1
ATOM 7969 C C . HIS B 1 378 ? -15.891 21.859 -5.414 1 76.5 378 HIS B C 1
ATOM 7971 O O . HIS B 1 378 ? -16.5 22.781 -4.859 1 76.5 378 HIS B O 1
ATOM 7977 N N . ILE B 1 379 ? -15.523 20.844 -4.832 1 79 379 ILE B N 1
ATOM 7978 C CA . ILE B 1 379 ? -15.758 20.594 -3.412 1 79 379 ILE B CA 1
ATOM 7979 C C . ILE B 1 379 ? -15.18 21.75 -2.588 1 79 379 ILE B C 1
ATOM 7981 O O . ILE B 1 379 ? -15.711 22.078 -1.525 1 79 379 ILE B O 1
ATOM 7985 N N . ASN B 1 380 ? -14.188 22.469 -3.119 1 79.06 380 ASN B N 1
ATOM 7986 C CA . ASN B 1 380 ? -13.539 23.547 -2.393 1 79.06 380 ASN B CA 1
ATOM 7987 C C . ASN B 1 380 ? -14.383 24.828 -2.414 1 79.06 380 ASN B C 1
ATOM 7989 O O . ASN B 1 380 ? -14.195 25.703 -1.577 1 79.06 380 ASN B O 1
ATOM 7993 N N . ASN B 1 381 ? -15.305 24.828 -3.365 1 80.5 381 ASN B N 1
ATOM 7994 C CA . ASN B 1 381 ? -16.156 26.016 -3.451 1 80.5 381 ASN B CA 1
ATOM 7995 C C . ASN B 1 381 ? -17.531 25.766 -2.848 1 80.5 381 ASN B C 1
ATOM 7997 O O . ASN B 1 381 ? -18.359 26.672 -2.762 1 80.5 381 ASN B O 1
ATOM 8001 N N . THR B 1 382 ? -17.75 24.609 -2.441 1 84.62 382 THR B N 1
ATOM 8002 C CA . THR B 1 382 ? -19.078 24.297 -1.895 1 84.62 382 THR B CA 1
ATOM 8003 C C . THR B 1 382 ? -18.969 23.891 -0.429 1 84.62 382 THR B C 1
ATOM 8005 O O . THR B 1 382 ? -18.984 24.734 0.463 1 84.62 382 THR B O 1
ATOM 8008 N N . LEU B 1 383 ? -18.578 22.594 -0.255 1 85 383 LEU B N 1
ATOM 8009 C CA . LEU B 1 383 ? -18.547 22.031 1.092 1 85 383 LEU B CA 1
ATOM 8010 C C . LEU B 1 383 ? -17.406 22.625 1.901 1 85 383 LEU B C 1
ATOM 8012 O O . LEU B 1 383 ? -17.578 22.984 3.064 1 85 383 LEU B O 1
ATOM 8016 N N . PHE B 1 384 ? -16.25 22.875 1.291 1 86.69 384 PHE B N 1
ATOM 8017 C CA . PHE B 1 384 ? -15.062 23.281 2.021 1 86.69 384 PHE B CA 1
ATOM 8018 C C . PHE B 1 384 ? -14.758 24.75 1.779 1 86.69 384 PHE B C 1
ATOM 8020 O O . PHE B 1 384 ? -13.633 25.203 1.992 1 86.69 384 PHE B O 1
ATOM 8027 N N . LYS B 1 385 ? -15.758 25.438 1.353 1 86.06 385 LYS B N 1
ATOM 8028 C CA . LYS B 1 385 ? -15.531 26.859 1.141 1 86.06 385 LYS B CA 1
ATOM 8029 C C . LYS B 1 385 ? -15.18 27.562 2.449 1 86.06 385 LYS B C 1
ATOM 8031 O O . LYS B 1 385 ? -15.922 27.484 3.428 1 86.06 385 LYS B O 1
ATOM 8036 N N . GLY B 1 386 ? -13.961 28.094 2.551 1 85.81 386 GLY B N 1
ATOM 8037 C CA . GLY B 1 386 ? -13.539 28.859 3.715 1 85.81 386 GLY B CA 1
ATOM 8038 C C . GLY B 1 386 ? -12.93 28 4.805 1 85.81 386 GLY B C 1
ATOM 8039 O O . GLY B 1 386 ? -12.656 28.484 5.906 1 85.81 386 GLY B O 1
ATOM 8040 N N . VAL B 1 387 ? -12.945 26.734 4.613 1 89.56 387 VAL B N 1
ATOM 8041 C CA . VAL B 1 387 ? -12.352 25.844 5.602 1 89.56 387 VAL B CA 1
ATOM 8042 C C . VAL B 1 387 ? -10.867 25.656 5.297 1 89.56 387 VAL B C 1
ATOM 8044 O O . VAL B 1 387 ? -10.5 25.203 4.211 1 89.56 387 VAL B O 1
ATOM 8047 N N . PRO B 1 388 ? -10.039 25.969 6.191 1 91.94 388 PRO B N 1
ATOM 8048 C CA . PRO B 1 388 ? -8.602 25.922 5.926 1 91.94 388 PRO B CA 1
ATOM 8049 C C . PRO B 1 388 ? -8 24.547 6.18 1 91.94 388 PRO B C 1
ATOM 8051 O O . PRO B 1 388 ? -8.602 23.719 6.875 1 91.94 388 PRO B O 1
ATOM 8054 N N . THR B 1 389 ? -6.953 24.281 5.5 1 92.81 389 THR B N 1
ATOM 8055 C CA . THR B 1 389 ? -6.074 23.188 5.887 1 92.81 389 THR B CA 1
ATOM 8056 C C . THR B 1 389 ? -5.191 23.578 7.062 1 92.81 389 THR B C 1
ATOM 8058 O O . THR B 1 389 ? -5.223 24.734 7.508 1 92.81 389 THR B O 1
ATOM 8061 N N . ASN B 1 390 ? -4.418 22.703 7.617 1 93.88 390 ASN B N 1
ATOM 8062 C CA . ASN B 1 390 ? -3.545 23.031 8.734 1 93.88 390 ASN B CA 1
ATOM 8063 C C . ASN B 1 390 ? -2.465 24.031 8.328 1 93.88 390 ASN B C 1
ATOM 8065 O O . ASN B 1 390 ? -2.078 24.891 9.125 1 93.88 390 ASN B O 1
ATOM 8069 N N . ASN B 1 391 ? -1.984 23.906 7.18 1 93.94 391 ASN B N 1
ATOM 8070 C CA . ASN B 1 391 ? -0.996 24.844 6.684 1 93.94 391 ASN B CA 1
ATOM 8071 C C . ASN B 1 391 ? -1.604 26.234 6.473 1 93.94 391 ASN B C 1
ATOM 8073 O O . ASN B 1 391 ? -0.989 27.25 6.816 1 93.94 391 ASN B O 1
ATOM 8077 N N . GLN B 1 392 ? -2.766 26.297 5.898 1 92.5 392 GLN B N 1
ATOM 8078 C CA . GLN B 1 392 ? -3.455 27.562 5.688 1 92.5 392 GLN B CA 1
ATOM 8079 C C . GLN B 1 392 ? -3.838 28.203 7.02 1 92.5 392 GLN B C 1
ATOM 8081 O O . GLN B 1 392 ? -3.789 29.438 7.156 1 92.5 392 GLN B O 1
ATOM 8086 N N . LEU B 1 393 ? -4.219 27.344 7.922 1 93.25 393 LEU B N 1
ATOM 8087 C CA . LEU B 1 393 ? -4.531 27.828 9.266 1 93.25 393 LEU B CA 1
ATOM 8088 C C . LEU B 1 393 ? -3.295 28.422 9.93 1 93.25 393 LEU B C 1
ATOM 8090 O O . LEU B 1 393 ? -3.361 29.5 10.516 1 93.25 393 LEU B O 1
ATOM 8094 N N . ALA B 1 394 ? -2.213 27.734 9.891 1 93.75 394 ALA B N 1
ATOM 8095 C CA . ALA B 1 394 ? -0.966 28.219 10.477 1 93.75 394 ALA B CA 1
ATOM 8096 C C . ALA B 1 394 ? -0.554 29.547 9.867 1 93.75 394 ALA B C 1
ATOM 8098 O O . ALA B 1 394 ? -0.165 30.469 10.586 1 93.75 394 ALA B O 1
ATOM 8099 N N . LEU B 1 395 ? -0.642 29.672 8.57 1 93.5 395 LEU B N 1
ATOM 8100 C CA . LEU B 1 395 ? -0.283 30.922 7.906 1 93.5 395 LEU B CA 1
ATOM 8101 C C . LEU B 1 395 ? -1.214 32.062 8.328 1 93.5 395 LEU B C 1
ATOM 8103 O O . LEU B 1 395 ? -0.772 33.188 8.516 1 93.5 395 LEU B O 1
ATOM 8107 N N . THR B 1 396 ? -2.473 31.781 8.422 1 92.31 396 THR B N 1
ATOM 8108 C CA . THR B 1 396 ? -3.434 32.781 8.844 1 92.31 396 THR B CA 1
ATOM 8109 C C . THR B 1 396 ? -3.131 33.25 10.266 1 92.31 396 THR B C 1
ATOM 8111 O O . THR B 1 396 ? -3.234 34.469 10.555 1 92.31 396 THR B O 1
ATOM 8114 N N . LEU B 1 397 ? -2.785 32.312 11.109 1 92.44 397 LEU B N 1
ATOM 8115 C CA . LEU B 1 397 ? -2.426 32.688 12.477 1 92.44 397 LEU B CA 1
ATOM 8116 C C . LEU B 1 397 ? -1.181 33.562 12.492 1 92.44 397 LEU B C 1
ATOM 8118 O O . LEU B 1 397 ? -1.096 34.531 13.273 1 92.44 397 LEU B O 1
ATOM 8122 N N . LEU B 1 398 ? -0.263 33.25 11.672 1 93.12 398 LEU B N 1
ATOM 8123 C CA . LEU B 1 398 ? 0.935 34.062 11.562 1 93.12 398 LEU B CA 1
ATOM 8124 C C . LEU B 1 398 ? 0.592 35.469 11.023 1 93.12 398 LEU B C 1
ATOM 8126 O O . LEU B 1 398 ? 1.174 36.469 11.453 1 93.12 398 LEU B O 1
ATOM 8130 N N . ARG B 1 399 ? -0.345 35.531 10.117 1 92.5 399 ARG B N 1
ATOM 8131 C CA . ARG B 1 399 ? -0.792 36.812 9.57 1 92.5 399 ARG B CA 1
ATOM 8132 C C . ARG B 1 399 ? -1.487 37.656 10.641 1 92.5 399 ARG B C 1
ATOM 8134 O O . ARG B 1 399 ? -1.386 38.875 10.641 1 92.5 399 ARG B O 1
ATOM 8141 N N . VAL B 1 400 ? -2.205 36.969 11.508 1 90.38 400 VAL B N 1
ATOM 8142 C CA . VAL B 1 400 ? -2.869 37.688 12.609 1 90.38 400 VAL B CA 1
ATOM 8143 C C . VAL B 1 400 ? -1.827 38.344 13.508 1 90.38 400 VAL B C 1
ATOM 8145 O O . VAL B 1 400 ? -2 39.469 13.938 1 90.38 400 VAL B O 1
ATOM 8148 N N . GLY B 1 401 ? -0.775 37.594 13.797 1 88.94 401 GLY B N 1
ATOM 8149 C CA . GLY B 1 401 ? 0.303 38.188 14.586 1 88.94 401 GLY B CA 1
ATOM 8150 C C . GLY B 1 401 ? 0.958 39.375 13.93 1 88.94 401 GLY B C 1
ATOM 8151 O O . GLY B 1 401 ? 1.234 40.375 14.586 1 88.94 401 GLY B O 1
ATOM 8152 N N . GLU B 1 402 ? 1.153 39.281 12.641 1 89.56 402 GLU B N 1
ATOM 8153 C CA . GLU B 1 402 ? 1.8 40.344 11.898 1 89.56 402 GLU B CA 1
ATOM 8154 C C . GLU B 1 402 ? 0.878 41.562 11.766 1 89.56 402 GLU B C 1
ATOM 8156 O O . GLU B 1 402 ? 1.338 42.688 11.805 1 89.56 402 GLU B O 1
ATOM 8161 N N . ALA B 1 403 ? -0.388 41.281 11.539 1 86.88 403 ALA B N 1
ATOM 8162 C CA . ALA B 1 403 ? -1.355 42.375 11.398 1 86.88 403 ALA B CA 1
ATOM 8163 C C . ALA B 1 403 ? -1.448 43.188 12.68 1 86.88 403 ALA B C 1
ATOM 8165 O O . ALA B 1 403 ? -1.75 44.375 12.641 1 86.88 403 ALA B O 1
ATOM 8166 N N . ASN B 1 404 ? -1.175 42.594 13.82 1 86.44 404 ASN B N 1
ATOM 8167 C CA . ASN B 1 404 ? -1.202 43.281 15.109 1 86.44 404 ASN B CA 1
ATOM 8168 C C . ASN B 1 404 ? 0.197 43.688 15.547 1 86.44 404 ASN B C 1
ATOM 8170 O O . ASN B 1 404 ? 0.422 43.969 16.719 1 86.44 404 ASN B O 1
ATOM 8174 N N . ARG B 1 405 ? 1.179 43.625 14.664 1 85.88 405 ARG B N 1
ATOM 8175 C CA . ARG B 1 405 ? 2.564 44.031 14.898 1 85.88 405 ARG B CA 1
ATOM 8176 C C . ARG B 1 405 ? 3.182 43.219 16.031 1 85.88 405 ARG B C 1
ATOM 8178 O O . ARG B 1 405 ? 3.934 43.75 16.844 1 85.88 405 ARG B O 1
ATOM 8185 N N . ALA B 1 406 ? 2.689 42.062 16.141 1 88 406 ALA B N 1
ATOM 8186 C CA . ALA B 1 406 ? 3.207 41.125 17.125 1 88 406 ALA B CA 1
ATOM 8187 C C . ALA B 1 406 ? 3.486 39.75 16.516 1 88 406 ALA B C 1
ATOM 8189 O O . ALA B 1 406 ? 2.723 38.812 16.703 1 88 406 ALA B O 1
ATOM 8190 N N . PRO B 1 407 ? 4.555 39.656 15.82 1 89.75 407 PRO B N 1
ATOM 8191 C CA . PRO B 1 407 ? 4.875 38.375 15.188 1 89.75 407 PRO B CA 1
ATOM 8192 C C . PRO B 1 407 ? 5.012 37.25 16.203 1 89.75 407 PRO B C 1
ATOM 8194 O O . PRO B 1 407 ? 5.594 37.438 17.266 1 89.75 407 PRO B O 1
ATOM 8197 N N . ILE B 1 408 ? 4.441 36.125 15.898 1 89.12 408 ILE B N 1
ATOM 8198 C CA . ILE B 1 408 ? 4.453 34.969 16.766 1 89.12 408 ILE B CA 1
ATOM 8199 C C . ILE B 1 408 ? 5.855 34.375 16.797 1 89.12 408 ILE B C 1
ATOM 8201 O O . ILE B 1 408 ? 6.488 34.188 15.758 1 89.12 408 ILE B O 1
ATOM 8205 N N . PRO B 1 409 ? 6.348 34.125 17.953 1 88 409 PRO B N 1
ATOM 8206 C CA . PRO B 1 409 ? 7.691 33.531 18.078 1 88 409 PRO B CA 1
ATOM 8207 C C . PRO B 1 409 ? 7.773 32.125 17.531 1 88 409 PRO B C 1
ATOM 8209 O O . PRO B 1 409 ? 6.777 31.391 17.547 1 88 409 PRO B O 1
ATOM 8212 N N . PRO B 1 410 ? 8.938 31.719 16.969 1 87.5 410 PRO B N 1
ATOM 8213 C CA . PRO B 1 410 ? 9.125 30.344 16.484 1 87.5 410 PRO B CA 1
ATOM 8214 C C . PRO B 1 410 ? 9.117 29.312 17.609 1 87.5 410 PRO B C 1
ATOM 8216 O O . PRO B 1 410 ? 9.328 29.672 18.781 1 87.5 410 PRO B O 1
ATOM 8219 N N . PRO B 1 411 ? 8.758 28.094 17.234 1 84.25 411 PRO B N 1
ATOM 8220 C CA . PRO B 1 411 ? 8.773 27.031 18.25 1 84.25 411 PRO B CA 1
ATOM 8221 C C . PRO B 1 411 ? 10.164 26.781 18.828 1 84.25 411 PRO B C 1
ATOM 8223 O O . PRO B 1 411 ? 11.164 26.953 18.125 1 84.25 411 PRO B O 1
ATOM 8226 N N . GLU B 1 412 ? 10.203 26.406 20.094 1 74.94 412 GLU B N 1
ATOM 8227 C CA . GLU B 1 412 ? 11.469 26.188 20.781 1 74.94 412 GLU B CA 1
ATOM 8228 C C . GLU B 1 412 ? 12.148 24.922 20.297 1 74.94 412 GLU B C 1
ATOM 8230 O O . GLU B 1 412 ? 11.477 23.938 19.953 1 74.94 412 GLU B O 1
ATOM 8235 N N . HIS B 1 413 ? 13.391 25.062 20.016 1 66.62 413 HIS B N 1
ATOM 8236 C CA . HIS B 1 413 ? 14.164 23.875 19.688 1 66.62 413 HIS B CA 1
ATOM 8237 C C . HIS B 1 413 ? 14.711 23.203 20.953 1 66.62 413 HIS B C 1
ATOM 8239 O O . HIS B 1 413 ? 15.516 23.812 21.672 1 66.62 413 HIS B O 1
ATOM 8245 N N . MET B 1 414 ? 13.93 22.281 21.5 1 59.72 414 MET B N 1
ATOM 8246 C CA . MET B 1 414 ? 14.414 21.625 22.719 1 59.72 414 MET B CA 1
ATOM 8247 C C . MET B 1 414 ? 15.344 20.469 22.375 1 59.72 414 MET B C 1
ATOM 8249 O O . MET B 1 414 ? 14.992 19.594 21.578 1 59.72 414 MET B O 1
ATOM 8253 N N . ARG B 1 415 ? 16.547 20.578 22.828 1 57.19 415 ARG B N 1
ATOM 8254 C CA . ARG B 1 415 ? 17.531 19.547 22.562 1 57.19 415 ARG B CA 1
ATOM 8255 C C . ARG B 1 415 ? 17.609 18.547 23.719 1 57.19 415 ARG B C 1
ATOM 8257 O O . ARG B 1 415 ? 18.281 17.531 23.625 1 57.19 415 ARG B O 1
ATOM 8264 N N . HIS B 1 416 ? 16.719 18.75 24.75 1 62.84 416 HIS B N 1
ATOM 8265 C CA . HIS B 1 416 ? 16.875 17.859 25.906 1 62.84 416 HIS B CA 1
ATOM 8266 C C . HIS B 1 416 ? 15.93 16.656 25.797 1 62.84 416 HIS B C 1
ATOM 8268 O O . HIS B 1 416 ? 14.945 16.703 25.047 1 62.84 416 HIS B O 1
ATOM 8274 N N . ALA B 1 417 ? 16.422 15.547 26.453 1 69.5 417 ALA B N 1
ATOM 8275 C CA . ALA B 1 417 ? 15.625 14.328 26.5 1 69.5 417 ALA B CA 1
ATOM 8276 C C . ALA B 1 417 ? 14.297 14.57 27.203 1 69.5 417 ALA B C 1
ATOM 8278 O O . ALA B 1 417 ? 14.227 15.32 28.188 1 69.5 417 ALA B O 1
ATOM 8279 N N . PRO B 1 418 ? 13.258 14.141 26.578 1 76.12 418 PRO B N 1
ATOM 8280 C CA . PRO B 1 418 ? 11.953 14.32 27.203 1 76.12 418 PRO B CA 1
ATOM 8281 C C . PRO B 1 418 ? 11.867 13.695 28.594 1 76.12 418 PRO B C 1
ATOM 8283 O O . PRO B 1 418 ? 12.547 12.703 28.859 1 76.12 418 PRO B O 1
ATOM 8286 N N . PRO B 1 419 ? 11.188 14.391 29.453 1 72.75 419 PRO B N 1
ATOM 8287 C CA . PRO B 1 419 ? 11.047 13.836 30.812 1 72.75 419 PRO B CA 1
ATOM 8288 C C . PRO B 1 419 ? 10.234 12.539 30.828 1 72.75 419 PRO B C 1
ATOM 8290 O O . PRO B 1 419 ? 9.289 12.391 30.062 1 72.75 419 PRO B O 1
ATOM 8293 N N . ASP B 1 420 ? 10.727 11.586 31.484 1 72.81 420 ASP B N 1
ATOM 8294 C CA . ASP B 1 420 ? 10.039 10.297 31.625 1 72.81 420 ASP B CA 1
ATOM 8295 C C . ASP B 1 420 ? 8.93 10.375 32.688 1 72.81 420 ASP B C 1
ATOM 8297 O O . ASP B 1 420 ? 8.953 9.641 33.656 1 72.81 420 ASP B O 1
ATOM 8301 N N . LYS B 1 421 ? 8.109 11.391 32.594 1 76.56 421 LYS B N 1
ATOM 8302 C CA . LYS B 1 421 ? 7.012 11.5 33.531 1 76.56 421 LYS B CA 1
ATOM 8303 C C . LYS B 1 421 ? 5.676 11.172 32.875 1 76.56 421 LYS B C 1
ATOM 8305 O O . LYS B 1 421 ? 5.387 11.648 31.781 1 76.56 421 LYS B O 1
ATOM 8310 N N . PRO B 1 422 ? 4.988 10.258 33.531 1 82.38 422 PRO B N 1
ATOM 8311 C CA . PRO B 1 422 ? 3.666 9.922 32.969 1 82.38 422 PRO B CA 1
ATOM 8312 C C . PRO B 1 422 ? 2.684 11.086 33.062 1 82.38 422 PRO B C 1
ATOM 8314 O O . PRO B 1 422 ? 2.816 11.953 33.938 1 82.38 422 PRO B O 1
ATOM 8317 N N . ILE B 1 423 ? 1.828 11.227 32.156 1 81.94 423 ILE B N 1
ATOM 8318 C CA . ILE B 1 423 ? 0.79 12.25 32.156 1 81.94 423 ILE B CA 1
ATOM 8319 C C . ILE B 1 423 ? -0.24 11.938 33.25 1 81.94 423 ILE B C 1
ATOM 8321 O O . ILE B 1 423 ? -0.465 10.766 33.562 1 81.94 423 ILE B O 1
ATOM 8325 N N . ASP B 1 424 ? -0.756 12.914 33.781 1 79.25 424 ASP B N 1
ATOM 8326 C CA . ASP B 1 424 ? -1.805 12.734 34.781 1 79.25 424 ASP B CA 1
ATOM 8327 C C . ASP B 1 424 ? -3.086 12.211 34.125 1 79.25 424 ASP B C 1
ATOM 8329 O O . ASP B 1 424 ? -3.574 12.773 33.156 1 79.25 424 ASP B O 1
ATOM 8333 N N . ILE B 1 425 ? -3.447 11.07 34.625 1 81 425 ILE B N 1
ATOM 8334 C CA . ILE B 1 425 ? -4.645 10.422 34.094 1 81 425 ILE B CA 1
ATOM 8335 C C . ILE B 1 425 ? -5.891 11.102 34.688 1 81 425 ILE B C 1
ATOM 8337 O O . ILE B 1 425 ? -6.344 10.758 35.781 1 81 425 ILE B O 1
ATOM 8341 N N . ASP B 1 426 ? -6.273 12.164 34.031 1 80.81 426 ASP B N 1
ATOM 8342 C CA . ASP B 1 426 ? -7.496 12.867 34.406 1 80.81 426 ASP B CA 1
ATOM 8343 C C . ASP B 1 426 ? -8.656 12.477 33.5 1 80.81 426 ASP B C 1
ATOM 8345 O O . ASP B 1 426 ? -8.484 11.695 32.562 1 80.81 426 ASP B O 1
ATOM 8349 N N . ASP B 1 427 ? -9.82 12.906 33.875 1 76.38 427 ASP B N 1
ATOM 8350 C CA . ASP B 1 427 ? -11.047 12.586 33.125 1 76.38 427 ASP B CA 1
ATOM 8351 C C . ASP B 1 427 ? -10.977 13.109 31.688 1 76.38 427 ASP B C 1
ATOM 8353 O O . ASP B 1 427 ? -11.68 12.609 30.812 1 76.38 427 ASP B O 1
ATOM 8357 N N . ASP B 1 428 ? -10.062 13.977 31.5 1 78.12 428 ASP B N 1
ATOM 8358 C CA . ASP B 1 428 ? -9.961 14.539 30.156 1 78.12 428 ASP B CA 1
ATOM 8359 C C . ASP B 1 428 ? -9.117 13.648 29.25 1 78.12 428 ASP B C 1
ATOM 8361 O O . ASP B 1 428 ? -9.234 13.711 28.031 1 78.12 428 ASP B O 1
ATOM 8365 N N . VAL B 1 429 ? -8.32 12.922 29.906 1 83.19 429 VAL B N 1
ATOM 8366 C CA . VAL B 1 429 ? -7.422 12.055 29.156 1 83.19 429 VAL B CA 1
ATOM 8367 C C . VAL B 1 429 ? -8.102 10.711 28.891 1 83.19 429 VAL B C 1
ATOM 8369 O O . VAL B 1 429 ? -8.039 10.188 27.781 1 83.19 429 VAL B O 1
ATOM 8372 N N . ILE B 1 430 ? -8.703 10.219 29.906 1 86.69 430 ILE B N 1
ATOM 8373 C CA . ILE B 1 430 ? -9.414 8.953 29.781 1 86.69 430 ILE B CA 1
ATOM 8374 C C . ILE B 1 430 ? -10.742 9.031 30.531 1 86.69 430 ILE B C 1
ATOM 8376 O O . ILE B 1 430 ? -10.773 9.398 31.719 1 86.69 430 ILE B O 1
ATOM 8380 N N . SER B 1 431 ? -11.797 8.891 29.766 1 87.19 431 SER B N 1
ATOM 8381 C CA . SER B 1 431 ? -13.109 8.961 30.391 1 87.19 431 SER B CA 1
ATOM 8382 C C . SER B 1 431 ? -14.047 7.891 29.844 1 87.19 431 SER B C 1
ATOM 8384 O O . SER B 1 431 ? -13.695 7.184 28.891 1 87.19 431 SER B O 1
ATOM 8386 N N . ALA B 1 432 ? -15.062 7.582 30.562 1 87.25 432 ALA B N 1
ATOM 8387 C CA . ALA B 1 432 ? -16.125 6.672 30.156 1 87.25 432 ALA B CA 1
ATOM 8388 C C . ALA B 1 432 ? -17.5 7.344 30.266 1 87.25 432 ALA B C 1
ATOM 8390 O O . ALA B 1 432 ? -17.641 8.344 30.969 1 87.25 432 ALA B O 1
ATOM 8391 N N . SER B 1 433 ? -18.359 6.859 29.5 1 85.56 433 SER B N 1
ATOM 8392 C CA . SER B 1 433 ? -19.703 7.441 29.5 1 85.56 433 SER B CA 1
ATOM 8393 C C . SER B 1 433 ? -20.656 6.633 30.375 1 85.56 433 SER B C 1
ATOM 8395 O O . SER B 1 433 ? -20.422 5.453 30.641 1 85.56 433 SER B O 1
ATOM 8397 N N . MET B 1 434 ? -21.719 7.242 30.906 1 85.94 434 MET B N 1
ATOM 8398 C CA . MET B 1 434 ? -22.875 6.621 31.562 1 85.94 434 MET B CA 1
ATOM 8399 C C . MET B 1 434 ? -22.453 5.945 32.875 1 85.94 434 MET B C 1
ATOM 8401 O O . MET B 1 434 ? -22.969 4.875 33.219 1 85.94 434 MET B O 1
ATOM 8405 N N . GLY B 1 435 ? -21.422 6.363 33.469 1 81.31 435 GLY B N 1
ATOM 8406 C CA . GLY B 1 435 ? -21.047 5.859 34.781 1 81.31 435 GLY B CA 1
ATOM 8407 C C . GLY B 1 435 ? -20.141 4.645 34.719 1 81.31 435 GLY B C 1
ATOM 8408 O O . GLY B 1 435 ? -19.812 4.051 35.75 1 81.31 435 GLY B O 1
ATOM 8409 N N . ASP B 1 436 ? -19.781 4.227 33.562 1 89.38 436 ASP B N 1
ATOM 8410 C CA . ASP B 1 436 ? -18.875 3.096 33.406 1 89.38 436 ASP B CA 1
ATOM 8411 C C . ASP B 1 436 ? -17.453 3.484 33.781 1 89.38 436 ASP B C 1
ATOM 8413 O O . ASP B 1 436 ? -17.109 4.672 33.844 1 89.38 436 ASP B O 1
ATOM 8417 N N . LYS B 1 437 ? -16.656 2.459 34.125 1 88 437 LYS B N 1
ATOM 8418 C CA . LYS B 1 437 ? -15.219 2.67 34.312 1 88 437 LYS B CA 1
ATOM 8419 C C . LYS B 1 437 ? -14.492 2.617 32.969 1 88 437 LYS B C 1
ATOM 8421 O O . LYS B 1 437 ? -14.781 1.757 32.125 1 88 437 LYS B O 1
ATOM 8426 N N . PRO B 1 438 ? -13.672 3.555 32.812 1 87.69 438 PRO B N 1
ATOM 8427 C CA . PRO B 1 438 ? -12.984 3.559 31.531 1 87.69 438 PRO B CA 1
ATOM 8428 C C . PRO B 1 438 ? -12.242 2.252 31.25 1 87.69 438 PRO B C 1
ATOM 8430 O O . PRO B 1 438 ? -11.43 1.81 32.062 1 87.69 438 PRO B O 1
ATOM 8433 N N . LEU B 1 439 ? -12.492 1.625 30.172 1 86.81 439 LEU B N 1
ATOM 8434 C CA . LEU B 1 439 ? -11.898 0.373 29.719 1 86.81 439 LEU B CA 1
ATOM 8435 C C . LEU B 1 439 ? -12.133 -0.74 30.734 1 86.81 439 LEU B C 1
ATOM 8437 O O . LEU B 1 439 ? -11.422 -1.748 30.734 1 86.81 439 LEU B O 1
ATOM 8441 N N . GLY B 1 440 ? -13.047 -0.552 31.609 1 85.31 440 GLY B N 1
ATOM 8442 C CA . GLY B 1 440 ? -13.383 -1.545 32.625 1 85.31 440 GLY B CA 1
ATOM 8443 C C . GLY B 1 440 ? -12.328 -1.674 33.719 1 85.31 440 GLY B C 1
ATOM 8444 O O . GLY B 1 440 ? -12.273 -2.684 34.406 1 85.31 440 GLY B O 1
ATOM 8445 N N . ALA B 1 441 ? -11.445 -0.717 33.75 1 87.38 441 ALA B N 1
ATOM 8446 C CA . ALA B 1 441 ? -10.328 -0.801 34.688 1 87.38 441 ALA B CA 1
ATOM 8447 C C . ALA B 1 441 ? -10.484 0.214 35.812 1 87.38 441 ALA B C 1
ATOM 8449 O O . ALA B 1 441 ? -11.148 1.244 35.625 1 87.38 441 ALA B O 1
ATOM 8450 N N . SER B 1 442 ? -9.984 -0.136 36.938 1 85.88 442 SER B N 1
ATOM 8451 C CA . SER B 1 442 ? -9.984 0.767 38.062 1 85.88 442 SER B CA 1
ATOM 8452 C C . SER B 1 442 ? -8.945 1.871 37.906 1 85.88 442 SER B C 1
ATOM 8454 O O . SER B 1 442 ? -8.047 1.766 37.062 1 85.88 442 SER B O 1
ATOM 8456 N N . GLN B 1 443 ? -9.141 2.93 38.594 1 85.62 443 GLN B N 1
ATOM 8457 C CA . GLN B 1 443 ? -8.219 4.059 38.531 1 85.62 443 GLN B CA 1
ATOM 8458 C C . GLN B 1 443 ? -6.797 3.637 38.906 1 85.62 443 GLN B C 1
ATOM 8460 O O . GLN B 1 443 ? -5.828 4.129 38.312 1 85.62 443 GLN B O 1
ATOM 8465 N N . GLY B 1 444 ? -6.695 2.729 39.812 1 82.12 444 GLY B N 1
ATOM 8466 C CA . GLY B 1 444 ? -5.387 2.223 40.188 1 82.12 444 GLY B CA 1
ATOM 8467 C C . GLY B 1 444 ? -4.707 1.436 39.094 1 82.12 444 GLY B C 1
ATOM 8468 O O . GLY B 1 444 ? -3.498 1.562 38.875 1 82.12 444 GLY B O 1
ATOM 8469 N N . GLN B 1 445 ? -5.484 0.751 38.438 1 85.81 445 GLN B N 1
ATOM 8470 C CA . GLN B 1 445 ? -4.934 -0.041 37.344 1 85.81 445 GLN B CA 1
ATOM 8471 C C . GLN B 1 445 ? -4.484 0.852 36.188 1 85.81 445 GLN B C 1
ATOM 8473 O O . GLN B 1 445 ? -3.471 0.58 35.531 1 85.81 445 GLN B O 1
ATOM 8478 N N . LEU B 1 446 ? -5.242 1.858 35.938 1 86.81 446 LEU B N 1
ATOM 8479 C CA . LEU B 1 446 ? -4.906 2.801 34.875 1 86.81 446 LEU B CA 1
ATOM 8480 C C . LEU B 1 446 ? -3.609 3.537 35.188 1 86.81 446 LEU B C 1
ATOM 8482 O O . LEU B 1 446 ? -2.773 3.74 34.312 1 86.81 446 LEU B O 1
ATOM 8486 N N . GLU B 1 447 ? -3.453 3.91 36.406 1 85.25 447 GLU B N 1
ATOM 8487 C CA . GLU B 1 447 ? -2.246 4.617 36.844 1 85.25 447 GLU B CA 1
ATOM 8488 C C . GLU B 1 447 ? -1.024 3.707 36.781 1 85.25 447 GLU B C 1
ATOM 8490 O O . GLU B 1 447 ? 0.076 4.152 36.469 1 85.25 447 GLU B O 1
ATOM 8495 N N . ASN B 1 448 ? -1.273 2.492 37.031 1 82.69 448 ASN B N 1
ATOM 8496 C CA . ASN B 1 448 ? -0.173 1.536 37 1 82.69 448 ASN B CA 1
ATOM 8497 C C . ASN B 1 448 ? 0.307 1.316 35.562 1 82.69 448 ASN B C 1
ATOM 8499 O O . ASN B 1 448 ? 1.506 1.169 35.312 1 82.69 448 ASN B O 1
ATOM 8503 N N . VAL B 1 449 ? -0.603 1.274 34.688 1 83.81 449 VAL B N 1
ATOM 8504 C CA . VAL B 1 449 ? -0.256 1.056 33.281 1 83.81 449 VAL B CA 1
ATOM 8505 C C . VAL B 1 449 ? 0.416 2.305 32.719 1 83.81 449 VAL B C 1
ATOM 8507 O O . VAL B 1 449 ? 1.283 2.207 31.844 1 83.81 449 VAL B O 1
ATOM 8510 N N . ALA B 1 450 ? 0.033 3.477 33.25 1 83.12 450 ALA B N 1
ATOM 8511 C CA . ALA B 1 450 ? 0.598 4.738 32.781 1 83.12 450 ALA B CA 1
ATOM 8512 C C . ALA B 1 450 ? 1.984 4.973 33.375 1 83.12 450 ALA B C 1
ATOM 8514 O O . ALA B 1 450 ? 2.781 5.734 32.812 1 83.12 450 ALA B O 1
ATOM 8515 N N . GLU B 1 451 ? 2.197 4.324 34.406 1 81.31 451 GLU B N 1
ATOM 8516 C CA . GLU B 1 451 ? 3.459 4.535 35.125 1 81.31 451 GLU B CA 1
ATOM 8517 C C . GLU B 1 451 ? 4.621 3.883 34.375 1 81.31 451 GLU B C 1
ATOM 8519 O O . GLU B 1 451 ? 4.414 3.037 33.5 1 81.31 451 GLU B O 1
ATOM 8524 N N . ARG B 1 452 ? 5.785 4.34 34.812 1 78.25 452 ARG B N 1
ATOM 8525 C CA . ARG B 1 452 ? 7.012 3.967 34.094 1 78.25 452 ARG B CA 1
ATOM 8526 C C . ARG B 1 452 ? 7.355 2.502 34.344 1 78.25 452 ARG B C 1
ATOM 8528 O O . ARG B 1 452 ? 7.395 2.051 35.5 1 78.25 452 ARG B O 1
ATOM 8535 N N . ASP B 1 453 ? 7.336 1.828 33.188 1 75.56 453 ASP B N 1
ATOM 8536 C CA . ASP B 1 453 ? 7.918 0.489 33.219 1 75.56 453 ASP B CA 1
ATOM 8537 C C . ASP B 1 453 ? 9.391 0.518 32.812 1 75.56 453 ASP B C 1
ATOM 8539 O O . ASP B 1 453 ? 9.719 0.788 31.656 1 75.56 453 ASP B O 1
ATOM 8543 N N . ALA B 1 454 ? 10.227 0.289 33.688 1 72.31 454 ALA B N 1
ATOM 8544 C CA . ALA B 1 454 ? 11.664 0.452 33.5 1 72.31 454 ALA B CA 1
ATOM 8545 C C . ALA B 1 454 ? 12.172 -0.406 32.344 1 72.31 454 ALA B C 1
ATOM 8547 O O . ALA B 1 454 ? 12.992 0.046 31.531 1 72.31 454 ALA B O 1
ATOM 8548 N N . GLU B 1 455 ? 11.68 -1.523 32.219 1 67.38 455 GLU B N 1
ATOM 8549 C CA . GLU B 1 455 ? 12.164 -2.428 31.172 1 67.38 455 GLU B CA 1
ATOM 8550 C C . GLU B 1 455 ? 11.781 -1.928 29.781 1 67.38 455 GLU B C 1
ATOM 8552 O O . GLU B 1 455 ? 12.625 -1.881 28.891 1 67.38 455 GLU B O 1
ATOM 8557 N N . MET B 1 456 ? 10.617 -1.517 29.703 1 71.88 456 MET B N 1
ATOM 8558 C CA . MET B 1 456 ? 10.125 -1.077 28.391 1 71.88 456 MET B CA 1
ATOM 8559 C C . MET B 1 456 ? 10.688 0.295 28.047 1 71.88 456 MET B C 1
ATOM 8561 O O . MET B 1 456 ? 10.992 0.563 26.875 1 71.88 456 MET B O 1
ATOM 8565 N N . ALA B 1 457 ? 10.828 1.095 29.031 1 69 457 ALA B N 1
ATOM 8566 C CA . ALA B 1 457 ? 11.344 2.441 28.797 1 69 457 ALA B CA 1
ATOM 8567 C C . ALA B 1 457 ? 12.805 2.402 28.359 1 69 457 ALA B C 1
ATOM 8569 O O . ALA B 1 457 ? 13.219 3.193 27.5 1 69 457 ALA B O 1
ATOM 8570 N N . ASP B 1 458 ? 13.5 1.516 28.953 1 64.19 458 ASP B N 1
ATOM 8571 C CA . ASP B 1 458 ? 14.906 1.379 28.594 1 64.19 458 ASP B CA 1
ATOM 8572 C C . ASP B 1 458 ? 15.055 0.8 27.188 1 64.19 458 ASP B C 1
ATOM 8574 O O . ASP B 1 458 ? 15.953 1.192 26.438 1 64.19 458 ASP B O 1
ATOM 8578 N N . HIS B 1 459 ? 14.125 0.02 26.984 1 61.81 459 HIS B N 1
ATOM 8579 C CA . HIS B 1 459 ? 14.148 -0.557 25.641 1 61.81 459 HIS B CA 1
ATOM 8580 C C . HIS B 1 459 ? 13.766 0.476 24.578 1 61.81 459 HIS B C 1
ATOM 8582 O O . HIS B 1 459 ? 14.328 0.483 23.484 1 61.81 459 HIS B O 1
ATOM 8588 N N . ALA B 1 460 ? 12.875 1.34 24.984 1 61.12 460 ALA B N 1
ATOM 8589 C CA . ALA B 1 460 ? 12.398 2.361 24.062 1 61.12 460 ALA B CA 1
ATOM 8590 C C . ALA B 1 460 ? 13.461 3.434 23.828 1 61.12 460 ALA B C 1
ATOM 8592 O O . ALA B 1 460 ? 13.539 4.023 22.75 1 61.12 460 ALA B O 1
ATOM 8593 N N . GLY B 1 461 ? 14.125 3.865 25.031 1 55.72 461 GLY B N 1
ATOM 8594 C CA . GLY B 1 461 ? 15.125 4.914 24.984 1 55.72 461 GLY B CA 1
ATOM 8595 C C . GLY B 1 461 ? 16.484 4.426 24.484 1 55.72 461 GLY B C 1
ATOM 8596 O O . GLY B 1 461 ? 17.422 5.211 24.359 1 55.72 461 GLY B O 1
ATOM 8597 N N . GLY B 1 462 ? 16.75 3.098 24.703 1 44.78 462 GLY B N 1
ATOM 8598 C CA . GLY B 1 462 ? 18.094 2.574 24.547 1 44.78 462 GLY B CA 1
ATOM 8599 C C . GLY B 1 462 ? 18.734 2.945 23.234 1 44.78 462 GLY B C 1
ATOM 8600 O O . GLY B 1 462 ? 18.062 3.422 22.312 1 44.78 462 GLY B O 1
ATOM 8601 N N . LYS B 1 463 ? 20.266 2.828 23.297 1 39.19 463 LYS B N 1
ATOM 8602 C CA . LYS B 1 463 ? 21.359 3.125 22.375 1 39.19 463 LYS B CA 1
ATOM 8603 C C . LYS B 1 463 ? 21.016 2.676 20.953 1 39.19 463 LYS B C 1
ATOM 8605 O O . LYS B 1 463 ? 20.281 1.698 20.766 1 39.19 463 LYS B O 1
ATOM 8610 N N . ASP B 1 464 ? 21.062 3.576 20.078 1 36.94 464 ASP B N 1
ATOM 8611 C CA . ASP B 1 464 ? 21.125 3.326 18.641 1 36.94 464 ASP B CA 1
ATOM 8612 C C . ASP B 1 464 ? 21.594 1.903 18.344 1 36.94 464 ASP B C 1
ATOM 8614 O O . ASP B 1 464 ? 22.781 1.604 18.453 1 36.94 464 ASP B O 1
ATOM 8618 N N . THR B 1 465 ? 21 1.025 18.906 1 35.34 465 THR B N 1
ATOM 8619 C CA . THR B 1 465 ? 21.438 -0.352 18.703 1 35.34 465 THR B CA 1
ATOM 8620 C C . THR B 1 465 ? 22.062 -0.532 17.312 1 35.34 465 THR B C 1
ATOM 8622 O O . THR B 1 465 ? 22.906 -1.405 17.109 1 35.34 465 THR B O 1
ATOM 8625 N N . GLU B 1 466 ? 21.391 0.067 16.438 1 35.09 466 GLU B N 1
ATOM 8626 C CA . GLU B 1 466 ? 21.938 -0.179 15.109 1 35.09 466 GLU B CA 1
ATOM 8627 C C . GLU B 1 466 ? 23.328 0.428 14.953 1 35.09 466 GLU B C 1
ATOM 8629 O O . GLU B 1 466 ? 24.156 -0.089 14.203 1 35.09 466 GLU B O 1
ATOM 8634 N N . VAL B 1 467 ? 23.547 1.65 15.578 1 33.91 467 VAL B N 1
ATOM 8635 C CA . VAL B 1 467 ? 24.938 2.123 15.539 1 33.91 467 VAL B CA 1
ATOM 8636 C C . VAL B 1 467 ? 25.812 1.192 16.359 1 33.91 467 VAL B C 1
ATOM 8638 O O . VAL B 1 467 ? 26.984 0.96 16.016 1 33.91 467 VAL B O 1
ATOM 8641 N N . GLN B 1 468 ? 25.312 0.683 17.438 1 33.78 468 GLN B N 1
ATOM 8642 C CA . GLN B 1 468 ? 26.156 -0.204 18.234 1 33.78 468 GLN B CA 1
ATOM 8643 C C . GLN B 1 468 ? 26.375 -1.537 17.531 1 33.78 468 GLN B C 1
ATOM 8645 O O . GLN B 1 468 ? 27.406 -2.195 17.75 1 33.78 468 GLN B O 1
ATOM 8650 N N . GLN B 1 469 ? 25.375 -2.049 16.984 1 34.66 469 GLN B N 1
ATOM 8651 C CA . GLN B 1 469 ? 25.609 -3.328 16.328 1 34.66 469 GLN B CA 1
ATOM 8652 C C . GLN B 1 469 ? 26.625 -3.178 15.188 1 34.66 469 GLN B C 1
ATOM 8654 O O . GLN B 1 469 ? 27.281 -4.148 14.797 1 34.66 469 GLN B O 1
ATOM 8659 N N . VAL B 1 470 ? 26.484 -2.08 14.523 1 31.52 470 VAL B N 1
ATOM 8660 C CA . VAL B 1 470 ? 27.594 -1.827 13.609 1 31.52 470 VAL B CA 1
ATOM 8661 C C . VAL B 1 470 ? 28.875 -1.584 14.398 1 31.52 470 VAL B C 1
ATOM 8663 O O . VAL B 1 470 ? 29.969 -1.956 13.961 1 31.52 470 VAL B O 1
ATOM 8666 N N . VAL B 1 471 ? 28.797 -0.771 15.57 1 31.7 471 VAL B N 1
ATOM 8667 C CA . VAL B 1 471 ? 30.016 -0.526 16.344 1 31.7 471 VAL B CA 1
ATOM 8668 C C . VAL B 1 471 ? 30.219 -1.652 17.344 1 31.7 471 VAL B C 1
ATOM 8670 O O . VAL B 1 471 ? 29.281 -2.072 18.031 1 31.7 471 VAL B O 1
ATOM 8673 N N . GLY B 1 472 ? 31.016 -2.635 17.156 1 26.61 472 GLY B N 1
ATOM 8674 C CA . GLY B 1 472 ? 31.469 -3.703 18.047 1 26.61 472 GLY B CA 1
ATOM 8675 C C . GLY B 1 472 ? 31.422 -3.316 19.516 1 26.61 472 GLY B C 1
ATOM 8676 O O . GLY B 1 472 ? 31.422 -2.131 19.844 1 26.61 472 GLY B O 1
ATOM 8677 N N . HIS B 1 473 ? 31.047 -4.105 20.469 1 28.61 473 HIS B N 1
ATOM 8678 C CA . HIS B 1 473 ? 31 -4.02 21.922 1 28.61 473 HIS B CA 1
ATOM 8679 C C . HIS B 1 473 ? 32.312 -3.508 22.484 1 28.61 473 HIS B C 1
ATOM 8681 O O . HIS B 1 473 ? 32.469 -3.408 23.703 1 28.61 473 HIS B O 1
ATOM 8687 N N . GLY B 1 474 ? 33.594 -4.059 22.078 1 26.28 474 GLY B N 1
ATOM 8688 C CA . GLY B 1 474 ? 34.719 -3.977 23 1 26.28 474 GLY B CA 1
ATOM 8689 C C . GLY B 1 474 ? 35.031 -2.559 23.438 1 26.28 474 GLY B C 1
ATOM 8690 O O . GLY B 1 474 ? 34.5 -1.598 22.859 1 26.28 474 GLY B O 1
ATOM 8691 N N . SER B 1 475 ? 36.094 -2.379 24.516 1 30.77 475 SER B N 1
ATOM 8692 C CA . SER B 1 475 ? 36.875 -1.275 25.031 1 30.77 475 SER B CA 1
ATOM 8693 C C . SER B 1 475 ? 37.375 -0.376 23.906 1 30.77 475 SER B C 1
ATOM 8695 O O . SER B 1 475 ? 38.031 0.636 24.156 1 30.77 475 SER B O 1
ATOM 8697 N N . LYS B 1 476 ? 37.562 -1.018 22.766 1 29.84 476 LYS B N 1
ATOM 8698 C CA . LYS B 1 476 ? 38.156 -0.324 21.625 1 29.84 476 LYS B CA 1
ATOM 8699 C C . LYS B 1 476 ? 37.156 0.673 21.016 1 29.84 476 LYS B C 1
ATOM 8701 O O . LYS B 1 476 ? 37.438 1.291 19.984 1 29.84 476 LYS B O 1
ATOM 8706 N N . ARG B 1 477 ? 36.094 0.817 21.594 1 32.12 477 ARG B N 1
ATOM 8707 C CA . ARG B 1 477 ? 35.031 1.762 21.266 1 32.12 477 ARG B CA 1
ATOM 8708 C C . ARG B 1 477 ? 35.5 3.197 21.531 1 32.12 477 ARG B C 1
ATOM 8710 O O . ARG B 1 477 ? 35.062 4.121 20.844 1 32.12 477 ARG B O 1
ATOM 8717 N N . GLU B 1 478 ? 36.219 3.273 22.625 1 29.27 478 GLU B N 1
ATOM 8718 C CA . GLU B 1 478 ? 36.75 4.578 23.031 1 29.27 478 GLU B CA 1
ATOM 8719 C C . GLU B 1 478 ? 37.75 5.094 22.016 1 29.27 478 GLU B C 1
ATOM 8721 O O . GLU B 1 478 ? 37.844 6.297 21.766 1 29.27 478 GLU B O 1
ATOM 8726 N N . LYS B 1 479 ? 38.625 4.098 21.516 1 30.72 479 LYS B N 1
ATOM 8727 C CA . LYS B 1 479 ? 39.688 4.57 20.656 1 30.72 479 LYS B CA 1
ATOM 8728 C C . LYS B 1 479 ? 39.188 4.895 19.266 1 30.72 479 LYS B C 1
ATOM 8730 O O . LYS B 1 479 ? 39.656 5.836 18.625 1 30.72 479 LYS B O 1
ATOM 8735 N N . MET B 1 480 ? 38.281 4.027 18.703 1 30.62 480 MET B N 1
ATOM 8736 C CA . MET B 1 480 ? 37.812 4.332 17.359 1 30.62 480 MET B CA 1
ATOM 8737 C C . MET B 1 480 ? 36.906 5.555 17.359 1 30.62 480 MET B C 1
ATOM 8739 O O . MET B 1 480 ? 36.938 6.348 16.422 1 30.62 480 MET B O 1
ATOM 8743 N N . PHE B 1 481 ? 36.188 5.758 18.375 1 33.53 481 PHE B N 1
ATOM 8744 C CA . PHE B 1 481 ? 35.531 7.055 18.562 1 33.53 481 PHE B CA 1
ATOM 8745 C C . PHE B 1 481 ? 36.562 8.164 18.703 1 33.53 481 PHE B C 1
ATOM 8747 O O . PHE B 1 481 ? 36.312 9.312 18.344 1 33.53 481 PHE B O 1
ATOM 8754 N N . GLY B 1 482 ? 37.719 7.824 19.359 1 29.95 482 GLY B N 1
ATOM 8755 C CA . GLY B 1 482 ? 38.844 8.75 19.375 1 29.95 482 GLY B CA 1
ATOM 8756 C C . GLY B 1 482 ? 39.406 9.039 18 1 29.95 482 GLY B C 1
ATOM 8757 O O . GLY B 1 482 ? 39.844 10.164 17.719 1 29.95 482 GLY B O 1
ATOM 8758 N N . LEU B 1 483 ? 39.594 7.953 17.172 1 29.03 483 LEU B N 1
ATOM 8759 C CA . LEU B 1 483 ? 40.125 8.195 15.836 1 29.03 483 LEU B CA 1
ATOM 8760 C C . LEU B 1 483 ? 39.094 8.898 14.953 1 29.03 483 LEU B C 1
ATOM 8762 O O . LEU B 1 483 ? 39.438 9.727 14.117 1 29.03 483 LEU B O 1
ATOM 8766 N N . LEU B 1 484 ? 37.875 8.523 15.102 1 31 484 LEU B N 1
ATOM 8767 C CA . LEU B 1 484 ? 36.844 9.227 14.359 1 31 484 LEU B CA 1
ATOM 8768 C C . LEU B 1 484 ? 36.625 10.617 14.938 1 31 484 LEU B C 1
ATOM 8770 O O . LEU B 1 484 ? 36.281 11.555 14.211 1 31 484 LEU B O 1
ATOM 8774 N N . LYS B 1 485 ? 36.812 10.805 16.219 1 30.33 485 LYS B N 1
ATOM 8775 C CA . LYS B 1 485 ? 36.938 12.148 16.797 1 30.33 485 LYS B CA 1
ATOM 8776 C C . LYS B 1 485 ? 38.156 12.883 16.234 1 30.33 485 LYS B C 1
ATOM 8778 O O . LYS B 1 485 ? 38.094 14.102 16.047 1 30.33 485 LYS B O 1
ATOM 8783 N N . GLY B 1 486 ? 39.375 12.266 16.25 1 27.06 486 GLY B N 1
ATOM 8784 C CA . GLY B 1 486 ? 40.562 12.883 15.719 1 27.06 486 GLY B CA 1
ATOM 8785 C C . GLY B 1 486 ? 40.5 13.148 14.227 1 27.06 486 GLY B C 1
ATOM 8786 O O . GLY B 1 486 ? 41.156 14.055 13.719 1 27.06 486 GLY B O 1
ATOM 8787 N N . GLY B 1 487 ? 39.969 12.18 13.43 1 26.56 487 GLY B N 1
ATOM 8788 C CA . GLY B 1 487 ? 39.938 12.398 12 1 26.56 487 GLY B CA 1
ATOM 8789 C C . GLY B 1 487 ? 38.875 13.406 11.586 1 26.56 487 GLY B C 1
ATOM 8790 O O . GLY B 1 487 ? 38.875 13.891 10.453 1 26.56 487 GLY B O 1
ATOM 8791 N N . ALA B 1 488 ? 37.875 13.516 12.336 1 29.97 488 ALA B N 1
ATOM 8792 C CA . ALA B 1 488 ? 36.906 14.562 12.062 1 29.97 488 ALA B CA 1
ATOM 8793 C C . ALA B 1 488 ? 37.531 15.945 12.125 1 29.97 488 ALA B C 1
ATOM 8795 O O . ALA B 1 488 ? 37.156 16.844 11.375 1 29.97 488 ALA B O 1
ATOM 8796 N N . LYS B 1 489 ? 38.5 16.156 12.992 1 29.81 489 LYS B N 1
ATOM 8797 C CA . LYS B 1 489 ? 39.25 17.406 12.992 1 29.81 489 LYS B CA 1
ATOM 8798 C C . LYS B 1 489 ? 40.094 17.547 11.727 1 29.81 489 LYS B C 1
ATOM 8800 O O . LYS B 1 489 ? 40.281 18.641 11.203 1 29.81 489 LYS B O 1
ATOM 8805 N N . GLU B 1 490 ? 40.719 16.422 11.273 1 27.23 490 GLU B N 1
ATOM 8806 C CA . GLU B 1 490 ? 41.625 16.5 10.141 1 27.23 490 GLU B CA 1
ATOM 8807 C C . GLU B 1 490 ? 40.875 16.547 8.812 1 27.23 490 GLU B C 1
ATOM 8809 O O . GLU B 1 490 ? 41.312 17.203 7.867 1 27.23 490 GLU B O 1
ATOM 8814 N N . VAL B 1 491 ? 39.781 15.875 8.688 1 30.42 491 VAL B N 1
ATOM 8815 C CA . VAL B 1 491 ? 39.094 16 7.402 1 30.42 491 VAL B CA 1
ATOM 8816 C C . VAL B 1 491 ? 38.344 17.328 7.336 1 30.42 491 VAL B C 1
ATOM 8818 O O . VAL B 1 491 ? 38.25 17.938 6.266 1 30.42 491 VAL B O 1
ATOM 8821 N N . ALA B 1 492 ? 38 17.922 8.383 1 32.38 492 ALA B N 1
ATOM 8822 C CA . ALA B 1 492 ? 37.5 19.297 8.383 1 32.38 492 ALA B CA 1
ATOM 8823 C C . ALA B 1 492 ? 38.562 20.25 7.848 1 32.38 492 ALA B C 1
ATOM 8825 O O . ALA B 1 492 ? 38.25 21.234 7.172 1 32.38 492 ALA B O 1
ATOM 8826 N N . LYS B 1 493 ? 39.781 19.984 8.242 1 29.12 493 LYS B N 1
ATOM 8827 C CA . LYS B 1 493 ? 40.875 20.812 7.707 1 29.12 493 LYS B CA 1
ATOM 8828 C C . LYS B 1 493 ? 41.094 20.531 6.227 1 29.12 493 LYS B C 1
ATOM 8830 O O . LYS B 1 493 ? 41.5 21.422 5.473 1 29.12 493 LYS B O 1
ATOM 8835 N N . ALA B 1 494 ? 40.844 19.312 5.809 1 27.45 494 ALA B N 1
ATOM 8836 C CA . ALA B 1 494 ? 41.125 19.062 4.406 1 27.45 494 ALA B CA 1
ATOM 8837 C C . ALA B 1 494 ? 40 19.547 3.5 1 27.45 494 ALA B C 1
ATOM 8839 O O . ALA B 1 494 ? 40.25 20.094 2.422 1 27.45 494 ALA B O 1
ATOM 8840 N N . THR B 1 495 ? 38.719 19.328 3.861 1 34.47 495 THR B N 1
ATOM 8841 C CA . THR B 1 495 ? 37.719 19.938 2.98 1 34.47 495 THR B CA 1
ATOM 8842 C C . THR B 1 495 ? 37.688 21.453 3.176 1 34.47 495 THR B C 1
ATOM 8844 O O . THR B 1 495 ? 37.375 22.203 2.244 1 34.47 495 THR B O 1
ATOM 8847 N N . SER B 1 496 ? 37.875 21.969 4.391 1 31.77 496 SER B N 1
ATOM 8848 C CA . SER B 1 496 ? 38.156 23.406 4.508 1 31.77 496 SER B CA 1
ATOM 8849 C C . SER B 1 496 ? 39.312 23.828 3.617 1 31.77 496 SER B C 1
ATOM 8851 O O . SER B 1 496 ? 39.312 24.938 3.09 1 31.77 496 SER B O 1
ATOM 8853 N N . THR B 1 497 ? 40.281 22.922 3.525 1 30.34 497 THR B N 1
ATOM 8854 C CA . THR B 1 497 ? 41.406 23.297 2.699 1 30.34 497 THR B CA 1
ATOM 8855 C C . THR B 1 497 ? 41.031 23.266 1.22 1 30.34 497 THR B C 1
ATOM 8857 O O . THR B 1 497 ? 41.5 24.125 0.448 1 30.34 497 THR B O 1
ATOM 8860 N N . VAL B 1 498 ? 40.125 22.281 0.907 1 32.56 498 VAL B N 1
ATOM 8861 C CA . VAL B 1 498 ? 39.781 22.359 -0.51 1 32.56 498 VAL B CA 1
ATOM 8862 C C . VAL B 1 498 ? 38.844 23.531 -0.749 1 32.56 498 VAL B C 1
ATOM 8864 O O . VAL B 1 498 ? 39 24.281 -1.722 1 32.56 498 VAL B O 1
ATOM 8867 N N . ASP B 1 499 ? 37.906 23.766 0.144 1 32.97 499 ASP B N 1
ATOM 8868 C CA . ASP B 1 499 ? 37.062 24.938 -0.049 1 32.97 499 ASP B CA 1
ATOM 8869 C C . ASP B 1 499 ? 37.844 26.219 0.246 1 32.97 499 ASP B C 1
ATOM 8871 O O . ASP B 1 499 ? 37.656 27.234 -0.426 1 32.97 499 ASP B O 1
ATOM 8875 N N . LYS B 1 500 ? 38.781 26.297 1.281 1 33.25 500 LYS B N 1
ATOM 8876 C CA . LYS B 1 500 ? 39.656 27.453 1.332 1 33.25 500 LYS B CA 1
ATOM 8877 C C . LYS B 1 500 ? 40.469 27.578 0.04 1 33.25 500 LYS B C 1
ATOM 8879 O O . LYS B 1 500 ? 40.75 28.688 -0.423 1 33.25 500 LYS B O 1
ATOM 8884 N N . ILE B 1 501 ? 40.875 26.484 -0.497 1 30.25 501 ILE B N 1
ATOM 8885 C CA . ILE B 1 501 ? 41.594 26.578 -1.75 1 30.25 501 ILE B CA 1
ATOM 8886 C C . ILE B 1 501 ? 40.656 26.984 -2.877 1 30.25 501 ILE B C 1
ATOM 8888 O O . ILE B 1 501 ? 41 27.828 -3.705 1 30.25 501 ILE B O 1
ATOM 8892 N N . ARG B 1 502 ? 39.469 26.422 -2.85 1 33.12 502 ARG B N 1
ATOM 8893 C CA . ARG B 1 502 ? 38.594 26.875 -3.918 1 33.12 502 ARG B CA 1
ATOM 8894 C C . ARG B 1 502 ? 38 28.25 -3.605 1 33.12 502 ARG B C 1
ATOM 8896 O O . ARG B 1 502 ? 37.812 29.062 -4.512 1 33.12 502 ARG B O 1
ATOM 8903 N N . ALA B 1 503 ? 37.656 28.5 -2.365 1 35.34 503 ALA B N 1
ATOM 8904 C CA . ALA B 1 503 ? 37.281 29.875 -2.039 1 35.34 503 ALA B CA 1
ATOM 8905 C C . ALA B 1 503 ? 38.406 30.828 -2.408 1 35.34 503 ALA B C 1
ATOM 8907 O O . ALA B 1 503 ? 38.156 31.969 -2.807 1 35.34 503 ALA B O 1
ATOM 8908 N N . LYS B 1 504 ? 39.625 30.484 -2.107 1 30.77 504 LYS B N 1
ATOM 8909 C CA . LYS B 1 504 ? 40.688 31.359 -2.607 1 30.77 504 LYS B CA 1
ATOM 8910 C C . LYS B 1 504 ? 40.688 31.391 -4.133 1 30.77 504 LYS B C 1
ATOM 8912 O O . LYS B 1 504 ? 41.219 32.312 -4.734 1 30.77 504 LYS B O 1
ATOM 8917 N N . ALA B 1 505 ? 40.438 30.234 -4.688 1 30.98 505 ALA B N 1
ATOM 8918 C CA . ALA B 1 505 ? 40.562 30.328 -6.137 1 30.98 505 ALA B CA 1
ATOM 8919 C C . ALA B 1 505 ? 39.312 30.922 -6.766 1 30.98 505 ALA B C 1
ATOM 8921 O O . ALA B 1 505 ? 38.312 30.234 -6.957 1 30.98 505 ALA B O 1
ATOM 8922 N N . GLY B 1 506 ? 38.75 32.094 -6.422 1 32.5 506 GLY B N 1
ATOM 8923 C CA . GLY B 1 506 ? 37.938 33.25 -6.855 1 32.5 506 GLY B CA 1
ATOM 8924 C C . GLY B 1 506 ? 36.531 32.844 -7.305 1 32.5 506 GLY B C 1
ATOM 8925 O O . GLY B 1 506 ? 35.875 33.625 -7.988 1 32.5 506 GLY B O 1
ATOM 8926 N N . SER B 1 507 ? 36.188 31.578 -7.41 1 35.28 507 SER B N 1
ATOM 8927 C CA . SER B 1 507 ? 34.906 31.5 -8.086 1 35.28 507 SER B CA 1
ATOM 8928 C C . SER B 1 507 ? 33.781 31.812 -7.117 1 35.28 507 SER B C 1
ATOM 8930 O O . SER B 1 507 ? 33.875 31.516 -5.922 1 35.28 507 SER B O 1
ATOM 8932 N N . LYS B 1 508 ? 32.75 32.719 -7.391 1 40.31 508 LYS B N 1
ATOM 8933 C CA . LYS B 1 508 ? 31.578 33.219 -6.715 1 40.31 508 LYS B CA 1
ATOM 8934 C C . LYS B 1 508 ? 30.812 32.094 -6.023 1 40.31 508 LYS B C 1
ATOM 8936 O O . LYS B 1 508 ? 30.266 32.281 -4.93 1 40.31 508 LYS B O 1
ATOM 8941 N N . ASN B 1 509 ? 30.844 31 -6.625 1 39.47 509 ASN B N 1
ATOM 8942 C CA . ASN B 1 509 ? 30.031 29.906 -6.102 1 39.47 509 ASN B CA 1
ATOM 8943 C C . ASN B 1 509 ? 30.609 29.359 -4.801 1 39.47 509 ASN B C 1
ATOM 8945 O O . ASN B 1 509 ? 29.859 28.969 -3.896 1 39.47 509 ASN B O 1
ATOM 8949 N N . ALA B 1 510 ? 31.922 29.344 -4.633 1 42.84 510 ALA B N 1
ATOM 8950 C CA . ALA B 1 510 ? 32.594 28.828 -3.443 1 42.84 510 ALA B CA 1
ATOM 8951 C C . ALA B 1 510 ? 32.406 29.781 -2.26 1 42.84 510 ALA B C 1
ATOM 8953 O O . ALA B 1 510 ? 32.344 29.344 -1.111 1 42.84 510 ALA B O 1
ATOM 8954 N N . LYS B 1 511 ? 32.406 31.016 -2.58 1 43.34 511 LYS B N 1
ATOM 8955 C CA . LYS B 1 511 ? 32.25 31.969 -1.492 1 43.34 511 LYS B CA 1
ATOM 8956 C C . LYS B 1 511 ? 30.953 31.766 -0.742 1 43.34 511 LYS B C 1
ATOM 8958 O O . LYS B 1 511 ? 30.891 31.922 0.478 1 43.34 511 LYS B O 1
ATOM 8963 N N . THR B 1 512 ? 30 31.484 -1.548 1 42.72 512 THR B N 1
ATOM 8964 C CA . THR B 1 512 ? 28.672 31.297 -0.949 1 42.72 512 THR B CA 1
ATOM 8965 C C . THR B 1 512 ? 28.656 30.062 -0.057 1 42.72 512 THR B C 1
ATOM 8967 O O . THR B 1 512 ? 27.906 30 0.916 1 42.72 512 THR B O 1
ATOM 8970 N N . ARG B 1 513 ? 29.625 29.141 -0.292 1 42.69 513 ARG B N 1
ATOM 8971 C CA . ARG B 1 513 ? 29.656 27.875 0.454 1 42.69 513 ARG B CA 1
ATOM 8972 C C . ARG B 1 513 ? 30.406 28.047 1.771 1 42.69 513 ARG B C 1
ATOM 8974 O O . ARG B 1 513 ? 30.078 27.391 2.764 1 42.69 513 ARG B O 1
ATOM 8981 N N . VAL B 1 514 ? 31.578 28.797 1.775 1 41.38 514 VAL B N 1
ATOM 8982 C CA . VAL B 1 514 ? 32.469 28.953 2.93 1 41.38 514 VAL B CA 1
ATOM 8983 C C . VAL B 1 514 ? 31.688 29.578 4.09 1 41.38 514 VAL B C 1
ATOM 8985 O O . VAL B 1 514 ? 31.953 29.281 5.254 1 41.38 514 VAL B O 1
ATOM 8988 N N . GLY B 1 515 ? 30.844 30.484 3.816 1 40 515 GLY B N 1
ATOM 8989 C CA . GLY B 1 515 ? 30.188 31.188 4.906 1 40 515 GLY B CA 1
ATOM 8990 C C . GLY B 1 515 ? 29.219 30.297 5.68 1 40 515 GLY B C 1
ATOM 8991 O O . GLY B 1 515 ? 28.594 30.75 6.645 1 40 515 GLY B O 1
ATOM 8992 N N . ALA B 1 516 ? 29 29.172 5.164 1 44.06 516 ALA B N 1
ATOM 8993 C CA . ALA B 1 516 ? 27.984 28.328 5.797 1 44.06 516 ALA B CA 1
ATOM 8994 C C . ALA B 1 516 ? 28.547 27.656 7.047 1 44.06 516 ALA B C 1
ATOM 8996 O O . ALA B 1 516 ? 27.812 26.969 7.766 1 44.06 516 ALA B O 1
ATOM 8997 N N . LEU B 1 517 ? 29.922 27.531 7.215 1 39.47 517 LEU B N 1
ATOM 8998 C CA . LEU B 1 517 ? 30.422 26.828 8.391 1 39.47 517 LEU B CA 1
ATOM 8999 C C . LEU B 1 517 ? 30.453 27.75 9.609 1 39.47 517 LEU B C 1
ATOM 9001 O O . LEU B 1 517 ? 31.078 28.812 9.578 1 39.47 517 LEU B O 1
ATOM 9005 N N . PRO B 1 518 ? 29.547 27.828 10.578 1 40.16 518 PRO B N 1
ATOM 9006 C CA . PRO B 1 518 ? 29.672 28.672 11.766 1 40.16 518 PRO B CA 1
ATOM 9007 C C . PRO B 1 518 ? 31.016 28.469 12.484 1 40.16 518 PRO B C 1
ATOM 9009 O O . PRO B 1 518 ? 31.547 27.359 12.508 1 40.16 518 PRO B O 1
ATOM 9012 N N . SER B 1 519 ? 31.828 29.469 12.594 1 37.69 519 SER B N 1
ATOM 9013 C CA . SER B 1 519 ? 32.875 29.453 13.602 1 37.69 519 SER B CA 1
ATOM 9014 C C . SER B 1 519 ? 32.375 28.859 14.914 1 37.69 519 SER B C 1
ATOM 9016 O O . SER B 1 519 ? 31.172 28.75 15.125 1 37.69 519 SER B O 1
ATOM 9018 N N . SER B 1 520 ? 33.188 29.047 16.172 1 36.56 520 SER B N 1
ATOM 9019 C CA . SER B 1 520 ? 33.031 28.531 17.516 1 36.56 520 SER B CA 1
ATOM 9020 C C . SER B 1 520 ? 31.641 28.797 18.062 1 36.56 520 SER B C 1
ATOM 9022 O O . SER B 1 520 ? 30.969 29.734 17.641 1 36.56 520 SER B O 1
ATOM 9024 N N . LYS B 1 521 ? 31.25 28.062 19.234 1 42.81 521 LYS B N 1
ATOM 9025 C CA . LYS B 1 521 ? 30.141 27.969 20.188 1 42.81 521 LYS B CA 1
ATOM 9026 C C . LYS B 1 521 ? 29.516 29.344 20.438 1 42.81 521 LYS B C 1
ATOM 9028 O O . LYS B 1 521 ? 28.359 29.422 20.859 1 42.81 521 LYS B O 1
ATOM 9033 N N . ASP B 1 522 ? 30.297 30.359 20.672 1 39.88 522 ASP B N 1
ATOM 9034 C CA . ASP B 1 522 ? 29.984 31.5 21.547 1 39.88 522 ASP B CA 1
ATOM 9035 C C . ASP B 1 522 ? 29.281 32.594 20.75 1 39.88 522 ASP B C 1
ATOM 9037 O O . ASP B 1 522 ? 29.125 33.719 21.25 1 39.88 522 ASP B O 1
ATOM 9041 N N . GLU B 1 523 ? 29.141 32.562 19.453 1 45.59 523 GLU B N 1
ATOM 9042 C CA . GLU B 1 523 ? 28.656 33.844 18.953 1 45.59 523 GLU B CA 1
ATOM 9043 C C . GLU B 1 523 ? 27.156 33.969 19.203 1 45.59 523 GLU B C 1
ATOM 9045 O O . GLU B 1 523 ? 26.375 33.062 18.922 1 45.59 523 GLU B O 1
ATOM 9050 N N . GLU B 1 524 ? 26.625 34.812 19.969 1 51.5 524 GLU B N 1
ATOM 9051 C CA . GLU B 1 524 ? 25.281 35.25 20.359 1 51.5 524 GLU B CA 1
ATOM 9052 C C . GLU B 1 524 ? 24.359 35.375 19.141 1 51.5 524 GLU B C 1
ATOM 9054 O O . GLU B 1 524 ? 24.516 36.281 18.328 1 51.5 524 GLU B O 1
ATOM 9059 N N . GLN B 1 525 ? 23.797 34.344 18.594 1 60.09 525 GLN B N 1
ATOM 9060 C CA . GLN B 1 525 ? 22.891 34.312 17.453 1 60.09 525 GLN B CA 1
ATOM 9061 C C . GLN B 1 525 ? 21.609 35.094 17.75 1 60.09 525 GLN B C 1
ATOM 9063 O O . GLN B 1 525 ? 20.984 34.906 18.781 1 60.09 525 GLN B O 1
ATOM 9068 N N . THR B 1 526 ? 21.422 36.219 17.125 1 63.91 526 THR B N 1
ATOM 9069 C CA . THR B 1 526 ? 20.219 37.031 17.25 1 63.91 526 THR B CA 1
ATOM 9070 C C . THR B 1 526 ? 19.031 36.344 16.594 1 63.91 526 THR B C 1
ATOM 9072 O O . THR B 1 526 ? 19.047 36.062 15.398 1 63.91 526 THR B O 1
ATOM 9075 N N . ILE B 1 527 ? 18.016 35.906 17.359 1 69.19 527 ILE B N 1
ATOM 9076 C CA . ILE B 1 527 ? 16.891 35.031 16.969 1 69.19 527 ILE B CA 1
ATOM 9077 C C . ILE B 1 527 ? 15.727 35.906 16.5 1 69.19 527 ILE B C 1
ATOM 9079 O O . ILE B 1 527 ? 14.734 35.406 15.977 1 69.19 527 ILE B O 1
ATOM 9083 N N . GLY B 1 528 ? 15.812 37.188 16.312 1 71.44 528 GLY B N 1
ATOM 9084 C CA . GLY B 1 528 ? 14.656 38 15.922 1 71.44 528 GLY B CA 1
ATOM 9085 C C . GLY B 1 528 ? 13.961 38.656 17.094 1 71.44 528 GLY B C 1
ATOM 9086 O O . GLY B 1 528 ? 14.5 38.688 18.203 1 71.44 528 GLY B O 1
ATOM 9087 N N . PRO B 1 529 ? 12.836 39.25 16.641 1 83.94 529 PRO B N 1
ATOM 9088 C CA . PRO B 1 529 ? 11.992 39.219 15.453 1 83.94 529 PRO B CA 1
ATOM 9089 C C . PRO B 1 529 ? 12.422 40.25 14.398 1 83.94 529 PRO B C 1
ATOM 9091 O O . PRO B 1 529 ? 12.008 40.156 13.242 1 83.94 529 PRO B O 1
ATOM 9094 N N . VAL B 1 530 ? 13.305 41.156 14.766 1 85.12 530 VAL B N 1
ATOM 9095 C CA . VAL B 1 530 ? 13.594 42.281 13.859 1 85.12 530 VAL B CA 1
ATOM 9096 C C . VAL B 1 530 ? 14.852 41.969 13.047 1 85.12 530 VAL B C 1
ATOM 9098 O O . VAL B 1 530 ? 14.914 42.25 11.852 1 85.12 530 VAL B O 1
ATOM 9101 N N . GLU B 1 531 ? 15.719 41.375 13.68 1 88 531 GLU B N 1
ATOM 9102 C CA . GLU B 1 531 ? 17 41.125 13.016 1 88 531 GLU B CA 1
ATOM 9103 C C . GLU B 1 531 ? 17.375 39.656 13.102 1 88 531 GLU B C 1
ATOM 9105 O O . GLU B 1 531 ? 17.172 39 14.141 1 88 531 GLU B O 1
ATOM 9110 N N . PHE B 1 532 ? 17.828 39.156 11.969 1 88.62 532 PHE B N 1
ATOM 9111 C CA . PHE B 1 532 ? 18.297 37.781 11.891 1 88.62 532 PHE B CA 1
ATOM 9112 C C . PHE B 1 532 ? 19.734 37.719 11.406 1 88.62 532 PHE B C 1
ATOM 9114 O O . PHE B 1 532 ? 20.094 38.406 10.43 1 88.62 532 PHE B O 1
ATOM 9121 N N . SER B 1 533 ? 20.531 37 12.031 1 86.31 533 SER B N 1
ATOM 9122 C CA . SER B 1 533 ? 21.906 36.844 11.594 1 86.31 533 SER B CA 1
ATOM 9123 C C . SER B 1 533 ? 21.984 36.031 10.312 1 86.31 533 SER B C 1
ATOM 9125 O O . SER B 1 533 ? 21.281 35.031 10.164 1 86.31 533 SER B O 1
ATOM 9127 N N . ALA B 1 534 ? 22.672 36.531 9.367 1 87.06 534 ALA B N 1
ATOM 9128 C CA . ALA B 1 534 ? 22.797 35.844 8.086 1 87.06 534 ALA B CA 1
ATOM 9129 C C . ALA B 1 534 ? 24.078 36.25 7.363 1 87.06 534 ALA B C 1
ATOM 9131 O O . ALA B 1 534 ? 24.875 37.031 7.895 1 87.06 534 ALA B O 1
ATOM 9132 N N . ARG B 1 535 ? 24.328 35.594 6.32 1 82.69 535 ARG B N 1
ATOM 9133 C CA . ARG B 1 535 ? 25.453 35.906 5.434 1 82.69 535 ARG B CA 1
ATOM 9134 C C . ARG B 1 535 ? 24.969 36.125 4.004 1 82.69 535 ARG B C 1
ATOM 9136 O O . ARG B 1 535 ? 24 35.5 3.568 1 82.69 535 ARG B O 1
ATOM 9143 N N . TYR B 1 536 ? 25.484 37.094 3.42 1 84.12 536 TYR B N 1
ATOM 9144 C CA . TYR B 1 536 ? 25.203 37.344 2.012 1 84.12 536 TYR B CA 1
ATOM 9145 C C . TYR B 1 536 ? 26.5 37.406 1.2 1 84.12 536 TYR B C 1
ATOM 9147 O O . TYR B 1 536 ? 27.406 38.156 1.511 1 84.12 536 TYR B O 1
ATOM 9155 N N . GLU B 1 537 ? 26.578 36.562 0.213 1 77.69 537 GLU B N 1
ATOM 9156 C CA . GLU B 1 537 ? 27.766 36.469 -0.619 1 77.69 537 GLU B CA 1
ATOM 9157 C C . GLU B 1 537 ? 29.031 36.312 0.236 1 77.69 537 GLU B C 1
ATOM 9159 O O . GLU B 1 537 ? 30.031 37 -0.017 1 77.69 537 GLU B O 1
ATOM 9164 N N . GLY B 1 538 ? 28.906 35.625 1.319 1 70.75 538 GLY B N 1
ATOM 9165 C CA . GLY B 1 538 ? 30.047 35.312 2.152 1 70.75 538 GLY B CA 1
ATOM 9166 C C . GLY B 1 538 ? 30.266 36.312 3.279 1 70.75 538 GLY B C 1
ATOM 9167 O O . GLY B 1 538 ? 30.953 36 4.254 1 70.75 538 GLY B O 1
ATOM 9168 N N . ALA B 1 539 ? 29.75 37.469 3.197 1 79.25 539 ALA B N 1
ATOM 9169 C CA . ALA B 1 539 ? 29.922 38.5 4.223 1 79.25 539 ALA B CA 1
ATOM 9170 C C . ALA B 1 539 ? 28.891 38.344 5.328 1 79.25 539 ALA B C 1
ATOM 9172 O O . ALA B 1 539 ? 27.719 38.031 5.059 1 79.25 539 ALA B O 1
ATOM 9173 N N . LYS B 1 540 ? 29.422 38.5 6.473 1 83.62 540 LYS B N 1
ATOM 9174 C CA . LYS B 1 540 ? 28.531 38.406 7.625 1 83.62 540 LYS B CA 1
ATOM 9175 C C . LYS B 1 540 ? 27.656 39.656 7.723 1 83.62 540 LYS B C 1
ATOM 9177 O O . LYS B 1 540 ? 28.125 40.781 7.449 1 83.62 540 LYS B O 1
ATOM 9182 N N . GLY B 1 541 ? 26.453 39.438 8.078 1 88.06 541 GLY B N 1
ATOM 9183 C CA . GLY B 1 541 ? 25.531 40.531 8.25 1 88.06 541 GLY B CA 1
ATOM 9184 C C . GLY B 1 541 ? 24.234 40.125 8.914 1 88.06 541 GLY B C 1
ATOM 9185 O O . GLY B 1 541 ? 24.203 39.188 9.703 1 88.06 541 GLY B O 1
ATOM 9186 N N . PHE B 1 542 ? 23.25 41.062 8.766 1 89.19 542 PHE B N 1
ATOM 9187 C CA . PHE B 1 542 ? 21.938 40.875 9.398 1 89.19 542 PHE B CA 1
ATOM 9188 C C . PHE B 1 542 ? 20.812 41.156 8.422 1 89.19 542 PHE B C 1
ATOM 9190 O O . PHE B 1 542 ? 20.891 42.125 7.648 1 89.19 542 PHE B O 1
ATOM 9197 N N . VAL B 1 543 ? 19.922 40.219 8.422 1 91.44 543 VAL B N 1
ATOM 9198 C CA . VAL B 1 543 ? 18.703 40.5 7.676 1 91.44 543 VAL B CA 1
ATOM 9199 C C . VAL B 1 543 ? 17.719 41.25 8.57 1 91.44 543 VAL B C 1
ATOM 9201 O O . VAL B 1 543 ? 17.359 40.781 9.648 1 91.44 543 VAL B O 1
ATOM 9204 N N . TYR B 1 544 ? 17.406 42.406 8.164 1 91.19 544 TYR B N 1
ATOM 9205 C CA . TYR B 1 544 ? 16.5 43.25 8.914 1 91.19 544 TYR B CA 1
ATOM 9206 C C . TYR B 1 544 ? 15.125 43.312 8.25 1 91.19 544 TYR B C 1
ATOM 9208 O O . TYR B 1 544 ? 15.023 43.562 7.047 1 91.19 544 TYR B O 1
ATOM 9216 N N . VAL B 1 545 ? 14.086 42.938 9.055 1 90.81 545 VAL B N 1
ATOM 9217 C CA . VAL B 1 545 ? 12.719 42.938 8.547 1 90.81 545 VAL B CA 1
ATOM 9218 C C . VAL B 1 545 ? 11.914 44.031 9.242 1 90.81 545 VAL B C 1
ATOM 9220 O O . VAL B 1 545 ? 11.781 44.062 10.469 1 90.81 545 VAL B O 1
ATOM 9223 N N . ASN B 1 546 ? 11.492 44.969 8.539 1 87.19 546 ASN B N 1
ATOM 9224 C CA . ASN B 1 546 ? 10.594 46 9.039 1 87.19 546 ASN B CA 1
ATOM 9225 C C . ASN B 1 546 ? 9.164 45.781 8.555 1 87.19 546 ASN B C 1
ATOM 9227 O O . ASN B 1 546 ? 8.828 46.125 7.414 1 87.19 546 ASN B O 1
ATOM 9231 N N . ALA B 1 547 ? 8.383 45.281 9.383 1 85.19 547 ALA B N 1
ATOM 9232 C CA . ALA B 1 547 ? 7.008 44.938 9.031 1 85.19 547 ALA B CA 1
ATOM 9233 C C . ALA B 1 547 ? 6.164 46.188 8.82 1 85.19 547 ALA B C 1
ATOM 9235 O O . ALA B 1 547 ? 5.23 46.188 8.016 1 85.19 547 ALA B O 1
ATOM 9236 N N . ALA B 1 548 ? 6.445 47.25 9.562 1 80.5 548 ALA B N 1
ATOM 9237 C CA . ALA B 1 548 ? 5.664 48.469 9.469 1 80.5 548 ALA B CA 1
ATOM 9238 C C . ALA B 1 548 ? 5.883 49.188 8.133 1 80.5 548 ALA B C 1
ATOM 9240 O O . ALA B 1 548 ? 4.93 49.625 7.496 1 80.5 548 ALA B O 1
ATOM 9241 N N . ALA B 1 549 ? 7.148 49.25 7.691 1 82.12 549 ALA B N 1
ATOM 9242 C CA . ALA B 1 549 ? 7.473 49.906 6.434 1 82.12 549 ALA B CA 1
ATOM 9243 C C . ALA B 1 549 ? 7.348 48.938 5.254 1 82.12 549 ALA B C 1
ATOM 9245 O O . ALA B 1 549 ? 7.215 49.375 4.105 1 82.12 549 ALA B O 1
ATOM 9246 N N . GLY B 1 550 ? 7.359 47.656 5.555 1 86.31 550 GLY B N 1
ATOM 9247 C CA . GLY B 1 550 ? 7.184 46.656 4.52 1 86.31 550 GLY B CA 1
ATOM 9248 C C . GLY B 1 550 ? 8.445 46.406 3.713 1 86.31 550 GLY B C 1
ATOM 9249 O O . GLY B 1 550 ? 8.391 46.281 2.488 1 86.31 550 GLY B O 1
ATOM 9250 N N . PHE B 1 551 ? 9.602 46.5 4.293 1 90.94 551 PHE B N 1
ATOM 9251 C CA . PHE B 1 551 ? 10.844 46.25 3.574 1 90.94 551 PHE B CA 1
ATOM 9252 C C . PHE B 1 551 ? 11.695 45.219 4.328 1 90.94 551 PHE B C 1
ATOM 9254 O O . PHE B 1 551 ? 11.602 45.125 5.551 1 90.94 551 PHE B O 1
ATOM 9261 N N . VAL B 1 552 ? 12.391 44.438 3.604 1 92.25 552 VAL B N 1
ATOM 9262 C CA . VAL B 1 552 ? 13.43 43.531 4.109 1 92.25 552 VAL B CA 1
ATOM 9263 C C . VAL B 1 552 ? 14.781 43.938 3.547 1 92.25 552 VAL B C 1
ATOM 9265 O O . VAL B 1 552 ? 14.891 44.312 2.371 1 92.25 552 VAL B O 1
ATOM 9268 N N . MET B 1 553 ? 15.758 44.094 4.375 1 92.38 553 MET B N 1
ATOM 9269 C CA . MET B 1 553 ? 17.062 44.562 3.922 1 92.38 553 MET B CA 1
ATOM 9270 C C . MET B 1 553 ? 18.188 43.75 4.562 1 92.38 553 MET B C 1
ATOM 9272 O O . MET B 1 553 ? 17.984 43.125 5.613 1 92.38 553 MET B O 1
ATOM 9276 N N . PHE B 1 554 ? 19.203 43.656 3.877 1 93.5 554 PHE B N 1
ATOM 9277 C CA . PHE B 1 554 ? 20.422 43.031 4.406 1 93.5 554 PHE B CA 1
ATOM 9278 C C . PHE B 1 554 ? 21.438 44.125 4.773 1 93.5 554 PHE B C 1
ATOM 9280 O O . PHE B 1 554 ? 21.828 44.906 3.928 1 93.5 554 PHE B O 1
ATOM 9287 N N . ASN B 1 555 ? 21.766 44.031 6.074 1 92.06 555 ASN B N 1
ATOM 9288 C CA . ASN B 1 555 ? 22.734 45 6.598 1 92.06 555 ASN B CA 1
ATOM 9289 C C . ASN B 1 555 ? 24.016 44.281 7.047 1 92.06 555 ASN B C 1
ATOM 9291 O O . ASN B 1 555 ? 23.969 43.188 7.613 1 92.06 555 ASN B O 1
ATOM 9295 N N . LYS B 1 556 ? 25.094 44.938 6.824 1 89.88 556 LYS B N 1
ATOM 9296 C CA . LYS B 1 556 ? 26.359 44.344 7.285 1 89.88 556 LYS B CA 1
ATOM 9297 C C . LYS B 1 556 ? 26.516 44.5 8.797 1 89.88 556 LYS B C 1
ATOM 9299 O O . LYS B 1 556 ? 27.078 43.625 9.453 1 89.88 556 LYS B O 1
ATOM 9304 N N . ASN B 1 557 ? 25.953 45.625 9.25 1 87.06 557 ASN B N 1
ATOM 9305 C CA . ASN B 1 557 ? 26 45.844 10.688 1 87.06 557 ASN B CA 1
ATOM 9306 C C . ASN B 1 557 ? 24.594 45.844 11.305 1 87.06 557 ASN B C 1
ATOM 9308 O O . ASN B 1 557 ? 23.594 45.969 10.586 1 87.06 557 ASN B O 1
ATOM 9312 N N . SER B 1 558 ? 24.578 45.625 12.555 1 84.44 558 SER B N 1
ATOM 9313 C CA . SER B 1 558 ? 23.297 45.594 13.258 1 84.44 558 SER B CA 1
ATOM 9314 C C . SER B 1 558 ? 22.625 46.969 13.266 1 84.44 558 SER B C 1
ATOM 9316 O O . SER B 1 558 ? 23.297 48 13.195 1 84.44 558 SER B O 1
ATOM 9318 N N . ILE B 1 559 ? 21.391 46.969 13.281 1 79 559 ILE B N 1
ATOM 9319 C CA . ILE B 1 559 ? 20.609 48.219 13.258 1 79 559 ILE B CA 1
ATOM 9320 C C . ILE B 1 559 ? 20.891 49 14.531 1 79 559 ILE B C 1
ATOM 9322 O O . ILE B 1 559 ? 20.672 50.219 14.57 1 79 559 ILE B O 1
ATOM 9326 N N . THR B 1 560 ? 21.344 48.344 15.539 1 77 560 THR B N 1
ATOM 9327 C CA . THR B 1 560 ? 21.641 49.031 16.797 1 77 560 THR B CA 1
ATOM 9328 C C . THR B 1 560 ? 22.891 49.906 16.656 1 77 560 THR B C 1
ATOM 9330 O O . THR B 1 560 ? 23.109 50.812 17.453 1 77 560 THR B O 1
ATOM 9333 N N . GLU B 1 561 ? 23.578 49.656 15.648 1 78.19 561 GLU B N 1
ATOM 9334 C CA . GLU B 1 561 ? 24.797 50.438 15.414 1 78.19 561 GLU B CA 1
ATOM 9335 C C . GLU B 1 561 ? 24.484 51.688 14.602 1 78.19 561 GLU B C 1
ATOM 9337 O O . GLU B 1 561 ? 23.453 51.781 13.938 1 78.19 561 GLU B O 1
ATOM 9342 N N . ASP B 1 562 ? 25.297 52.719 14.68 1 74.56 562 ASP B N 1
ATOM 9343 C CA . ASP B 1 562 ? 25.078 54.031 14.094 1 74.56 562 ASP B CA 1
ATOM 9344 C C . ASP B 1 562 ? 24.969 53.969 12.57 1 74.56 562 ASP B C 1
ATOM 9346 O O . ASP B 1 562 ? 24.156 54.625 11.969 1 74.56 562 ASP B O 1
ATOM 9350 N N . ASN B 1 563 ? 25.766 53.062 11.93 1 80.06 563 ASN B N 1
ATOM 9351 C CA . ASN B 1 563 ? 25.719 52.906 10.477 1 80.06 563 ASN B CA 1
ATOM 9352 C C . ASN B 1 563 ? 25.453 51.469 10.07 1 80.06 563 ASN B C 1
ATOM 9354 O O . ASN B 1 563 ? 26.359 50.656 10.078 1 80.06 563 ASN B O 1
ATOM 9358 N N . PRO B 1 564 ? 24.203 51.156 9.641 1 81.06 564 PRO B N 1
ATOM 9359 C CA . PRO B 1 564 ? 23.891 49.75 9.297 1 81.06 564 PRO B CA 1
ATOM 9360 C C . PRO B 1 564 ? 24.547 49.312 8 1 81.06 564 PRO B C 1
ATOM 9362 O O . PRO B 1 564 ? 24.812 48.125 7.816 1 81.06 564 PRO B O 1
ATOM 9365 N N . ASN B 1 565 ? 25.094 50.094 7.047 1 87.75 565 ASN B N 1
ATOM 9366 C CA . ASN B 1 565 ? 25.656 49.75 5.746 1 87.75 565 ASN B CA 1
ATOM 9367 C C . ASN B 1 565 ? 24.766 48.75 5.012 1 87.75 565 ASN B C 1
ATOM 9369 O O . ASN B 1 565 ? 25.078 47.562 4.973 1 87.75 565 ASN B O 1
ATOM 9373 N N . THR B 1 566 ? 23.688 49.25 4.441 1 91.69 566 THR B N 1
ATOM 9374 C CA . THR B 1 566 ? 22.703 48.406 3.758 1 91.69 566 THR B CA 1
ATOM 9375 C C . THR B 1 566 ? 23.219 47.969 2.391 1 91.69 566 THR B C 1
ATOM 9377 O O . THR B 1 566 ? 23.703 48.781 1.611 1 91.69 566 THR B O 1
ATOM 9380 N N . VAL B 1 567 ? 23.156 46.688 2.115 1 91.69 567 VAL B N 1
ATOM 9381 C CA . VAL B 1 567 ? 23.609 46.125 0.849 1 91.69 567 VAL B CA 1
ATOM 9382 C C . VAL B 1 567 ? 22.469 46.125 -0.156 1 91.69 567 VAL B C 1
ATOM 9384 O O . VAL B 1 567 ? 22.625 46.531 -1.302 1 91.69 567 VAL B O 1
ATOM 9387 N N . TRP B 1 568 ? 21.359 45.594 0.249 1 92.06 568 TRP B N 1
ATOM 9388 C CA . TRP B 1 568 ? 20.188 45.594 -0.616 1 92.06 568 TRP B CA 1
ATOM 9389 C C . TRP B 1 568 ? 18.906 45.75 0.203 1 92.06 568 TRP B C 1
ATOM 9391 O O . TRP B 1 568 ? 18.906 45.5 1.412 1 92.06 568 TRP B O 1
ATOM 9401 N N . THR B 1 569 ? 17.891 46.25 -0.372 1 91.94 569 THR B N 1
ATOM 9402 C CA . THR B 1 569 ? 16.562 46.438 0.186 1 91.94 569 THR B CA 1
ATOM 9403 C C . THR B 1 569 ? 15.492 45.938 -0.785 1 91.94 569 THR B C 1
ATOM 9405 O O . THR B 1 569 ? 15.578 46.188 -1.99 1 91.94 569 THR B O 1
ATOM 9408 N N . ILE B 1 570 ? 14.641 45.156 -0.284 1 92.69 570 ILE B N 1
ATOM 9409 C CA . ILE B 1 570 ? 13.555 44.625 -1.089 1 92.69 570 ILE B CA 1
ATOM 9410 C C . ILE B 1 570 ? 12.211 44.969 -0.443 1 92.69 570 ILE B C 1
ATOM 9412 O O . ILE B 1 570 ? 12.07 44.938 0.781 1 92.69 570 ILE B O 1
ATOM 9416 N N . ASN B 1 571 ? 11.336 45.438 -1.234 1 92.19 571 ASN B N 1
ATOM 9417 C CA . ASN B 1 571 ? 9.969 45.594 -0.752 1 92.19 571 ASN B CA 1
ATOM 9418 C C . ASN B 1 571 ? 9.273 44.25 -0.575 1 92.19 571 ASN B C 1
ATOM 9420 O O . ASN B 1 571 ? 9.281 43.406 -1.488 1 92.19 571 ASN B O 1
ATOM 9424 N N . ILE B 1 572 ? 8.719 44 0.532 1 91.88 572 ILE B N 1
ATOM 9425 C CA . ILE B 1 572 ? 8.133 42.719 0.86 1 91.88 572 ILE B CA 1
ATOM 9426 C C . ILE B 1 572 ? 6.988 42.406 -0.103 1 91.88 572 ILE B C 1
ATOM 9428 O O . ILE B 1 572 ? 6.785 41.25 -0.49 1 91.88 572 ILE B O 1
ATOM 9432 N N . ASP B 1 573 ? 6.223 43.312 -0.53 1 88.75 573 ASP B N 1
ATOM 9433 C CA . ASP B 1 573 ? 5.102 43.125 -1.443 1 88.75 573 ASP B CA 1
ATOM 9434 C C . ASP B 1 573 ? 5.59 42.75 -2.846 1 88.75 573 ASP B C 1
ATOM 9436 O O . ASP B 1 573 ? 4.816 42.281 -3.676 1 88.75 573 ASP B O 1
ATOM 9440 N N . SER B 1 574 ? 6.859 42.938 -3.141 1 90.12 574 SER B N 1
ATOM 9441 C CA . SER B 1 574 ? 7.41 42.656 -4.457 1 90.12 574 SER B CA 1
ATOM 9442 C C . SER B 1 574 ? 7.984 41.25 -4.516 1 90.12 574 SER B C 1
ATOM 9444 O O . SER B 1 574 ? 8.391 40.781 -5.582 1 90.12 574 SER B O 1
ATOM 9446 N N . ILE B 1 575 ? 7.977 40.594 -3.41 1 92.88 575 ILE B N 1
ATOM 9447 C CA . ILE B 1 575 ? 8.516 39.25 -3.375 1 92.88 575 ILE B CA 1
ATOM 9448 C C . ILE B 1 575 ? 7.566 38.281 -4.109 1 92.88 575 ILE B C 1
ATOM 9450 O O . ILE B 1 575 ? 6.367 38.25 -3.824 1 92.88 575 ILE B O 1
ATOM 9454 N N . THR B 1 576 ? 8.07 37.469 -5.012 1 91.69 576 THR B N 1
ATOM 9455 C CA . THR B 1 576 ? 7.23 36.594 -5.809 1 91.69 576 THR B CA 1
ATOM 9456 C C . THR B 1 576 ? 7.52 35.125 -5.477 1 91.69 576 THR B C 1
ATOM 9458 O O . THR B 1 576 ? 6.668 34.25 -5.672 1 91.69 576 THR B O 1
ATOM 9461 N N . GLN B 1 577 ? 8.695 34.938 -5.055 1 93 577 GLN B N 1
ATOM 9462 C CA . GLN B 1 577 ? 9.062 33.562 -4.766 1 93 577 GLN B CA 1
ATOM 9463 C C . GLN B 1 577 ? 9.953 33.469 -3.535 1 93 577 GLN B C 1
ATOM 9465 O O . GLN B 1 577 ? 10.82 34.344 -3.328 1 93 577 GLN B O 1
ATOM 9470 N N . LEU B 1 578 ? 9.672 32.594 -2.691 1 92.44 578 LEU B N 1
ATOM 9471 C CA . LEU B 1 578 ? 10.5 32.25 -1.543 1 92.44 578 LEU B CA 1
ATOM 9472 C C . LEU B 1 578 ? 10.828 30.75 -1.532 1 92.44 578 LEU B C 1
ATOM 9474 O O . LEU B 1 578 ? 9.93 29.922 -1.646 1 92.44 578 LEU B O 1
ATOM 9478 N N . ARG B 1 579 ? 12.039 30.438 -1.5 1 87.94 579 ARG B N 1
ATOM 9479 C CA . ARG B 1 579 ? 12.453 29.031 -1.509 1 87.94 579 ARG B CA 1
ATOM 9480 C C . ARG B 1 579 ? 13.453 28.75 -0.395 1 87.94 579 ARG B C 1
ATOM 9482 O O . ARG B 1 579 ? 14.43 29.484 -0.235 1 87.94 579 ARG B O 1
ATOM 9489 N N . LYS B 1 580 ? 13.203 27.734 0.343 1 83.44 580 LYS B N 1
ATOM 9490 C CA . LYS B 1 580 ? 14.117 27.281 1.378 1 83.44 580 LYS B CA 1
ATOM 9491 C C . LYS B 1 580 ? 15.117 26.266 0.816 1 83.44 580 LYS B C 1
ATOM 9493 O O . LYS B 1 580 ? 14.75 25.391 0.035 1 83.44 580 LYS B O 1
ATOM 9498 N N . HIS B 1 581 ? 16.219 26.547 0.851 1 69.62 581 HIS B N 1
ATOM 9499 C CA . HIS B 1 581 ? 17.234 25.594 0.401 1 69.62 581 HIS B CA 1
ATOM 9500 C C . HIS B 1 581 ? 17.984 24.984 1.582 1 69.62 581 HIS B C 1
ATOM 9502 O O . HIS B 1 581 ? 18.266 25.672 2.562 1 69.62 581 HIS B O 1
ATOM 9508 N N . SER B 1 582 ? 17.75 23.781 1.837 1 55.31 582 SER B N 1
ATOM 9509 C CA . SER B 1 582 ? 18.609 23.188 2.838 1 55.31 582 SER B CA 1
ATOM 9510 C C . SER B 1 582 ? 20.047 23.047 2.318 1 55.31 582 SER B C 1
ATOM 9512 O O . SER B 1 582 ? 20.25 22.812 1.126 1 55.31 582 SER B O 1
ATOM 9514 N N . GLY B 1 583 ? 20.812 23.906 2.682 1 44.09 583 GLY B N 1
ATOM 9515 C CA . GLY B 1 583 ? 22.172 23.969 2.199 1 44.09 583 GLY B CA 1
ATOM 9516 C C . GLY B 1 583 ? 22.562 22.781 1.349 1 44.09 583 GLY B C 1
ATOM 9517 O O . GLY B 1 583 ? 21.703 22 0.919 1 44.09 583 GLY B O 1
ATOM 9518 N N . TYR B 1 584 ? 23.719 21.969 1.668 1 37 584 TYR B N 1
ATOM 9519 C CA . TYR B 1 584 ? 24.625 21.156 0.862 1 37 584 TYR B CA 1
ATOM 9520 C C . TYR B 1 584 ? 23.938 19.875 0.41 1 37 584 TYR B C 1
ATOM 9522 O O . TYR B 1 584 ? 23.109 19.312 1.133 1 37 584 TYR B O 1
ATOM 9530 N N . GLY B 1 585 ? 23.688 19.734 -0.877 1 39.72 585 GLY B N 1
ATOM 9531 C CA . GLY B 1 585 ? 23.438 18.406 -1.414 1 39.72 585 GLY B CA 1
ATOM 9532 C C . GLY B 1 585 ? 23.719 17.297 -0.422 1 39.72 585 GLY B C 1
ATOM 9533 O O . GLY B 1 585 ? 24.5 17.484 0.519 1 39.72 585 GLY B O 1
ATOM 9534 N N . MET B 1 586 ? 22.766 16.344 -0.449 1 39.84 586 MET B N 1
ATOM 9535 C CA . MET B 1 586 ? 23.016 15.203 0.44 1 39.84 586 MET B CA 1
ATOM 9536 C C . MET B 1 586 ? 24.516 14.969 0.628 1 39.84 586 MET B C 1
ATOM 9538 O O . MET B 1 586 ? 24.953 14.633 1.725 1 39.84 586 MET B O 1
ATOM 9542 N N . LYS B 1 587 ? 25.172 15.125 -0.49 1 35.84 587 LYS B N 1
ATOM 9543 C CA . LYS B 1 587 ? 26.609 14.836 -0.452 1 35.84 587 LYS B CA 1
ATOM 9544 C C . LYS B 1 587 ? 27.344 15.812 0.46 1 35.84 587 LYS B C 1
ATOM 9546 O O . LYS B 1 587 ? 28.219 15.406 1.231 1 35.84 587 LYS B O 1
ATOM 9551 N N . ALA B 1 588 ? 27 16.984 0.267 1 38.47 588 ALA B N 1
ATOM 9552 C CA . ALA B 1 588 ? 27.688 17.969 1.089 1 38.47 588 ALA B CA 1
ATOM 9553 C C . ALA B 1 588 ? 27.172 17.953 2.525 1 38.47 588 ALA B C 1
ATOM 9555 O O . ALA B 1 588 ? 27.938 18.188 3.467 1 38.47 588 ALA B O 1
ATOM 9556 N N . LYS B 1 589 ? 25.906 17.641 2.621 1 45.47 589 LYS B N 1
ATOM 9557 C CA . LYS B 1 589 ? 25.328 17.531 3.953 1 45.47 589 LYS B CA 1
ATOM 9558 C C . LYS B 1 589 ? 25.906 16.344 4.719 1 45.47 589 LYS B C 1
ATOM 9560 O O . LYS B 1 589 ? 26.156 16.453 5.922 1 45.47 589 LYS B O 1
ATOM 9565 N N . LEU B 1 590 ? 25.938 15.289 3.934 1 39.59 590 LEU B N 1
ATOM 9566 C CA . LEU B 1 590 ? 26.562 14.109 4.516 1 39.59 590 LEU B CA 1
ATOM 9567 C C . LEU B 1 590 ? 28.016 14.391 4.875 1 39.59 590 LEU B C 1
ATOM 9569 O O . LEU B 1 590 ? 28.5 13.969 5.93 1 39.59 590 LEU B O 1
ATOM 9573 N N . ALA B 1 591 ? 28.703 15.008 3.934 1 36.75 591 ALA B N 1
ATOM 9574 C CA . ALA B 1 591 ? 30.109 15.32 4.184 1 36.75 591 ALA B CA 1
ATOM 9575 C C . ALA B 1 591 ? 30.25 16.312 5.336 1 36.75 591 ALA B C 1
ATOM 9577 O O . ALA B 1 591 ? 31.188 16.219 6.137 1 36.75 591 ALA B O 1
ATOM 9578 N N . SER B 1 592 ? 29.422 17.281 5.352 1 39.59 592 SER B N 1
ATOM 9579 C CA . SER B 1 592 ? 29.516 18.266 6.414 1 39.59 592 SER B CA 1
ATOM 9580 C C . SER B 1 592 ? 28.922 17.75 7.719 1 39.59 592 SER B C 1
ATOM 9582 O O . SER B 1 592 ? 29.359 18.141 8.805 1 39.59 592 SER B O 1
ATOM 9584 N N . GLY B 1 593 ? 27.844 17.062 7.688 1 38.81 593 GLY B N 1
ATOM 9585 C CA . GLY B 1 593 ? 27.234 16.5 8.883 1 38.81 593 GLY B CA 1
ATOM 9586 C C . GLY B 1 593 ? 28.188 15.641 9.688 1 38.81 593 GLY B C 1
ATOM 9587 O O . GLY B 1 593 ? 28.109 15.602 10.922 1 38.81 593 GLY B O 1
ATOM 9588 N N . TRP B 1 594 ? 28.906 14.758 9.023 1 34.47 594 TRP B N 1
ATOM 9589 C CA . TRP B 1 594 ? 29.906 13.984 9.742 1 34.47 594 TRP B CA 1
ATOM 9590 C C . TRP B 1 594 ? 30.969 14.898 10.352 1 34.47 594 TRP B C 1
ATOM 9592 O O . TRP B 1 594 ? 31.547 14.586 11.398 1 34.47 594 TRP B O 1
ATOM 9602 N N . ALA B 1 595 ? 31.5 15.758 9.508 1 31.98 595 ALA B N 1
ATOM 9603 C CA . ALA B 1 595 ? 32.625 16.516 10.031 1 31.98 595 ALA B CA 1
ATOM 9604 C C . ALA B 1 595 ? 32.219 17.391 11.203 1 31.98 595 ALA B C 1
ATOM 9606 O O . ALA B 1 595 ? 32.969 17.594 12.141 1 31.98 595 ALA B O 1
ATOM 9607 N N . VAL B 1 596 ? 31.312 18.406 10.938 1 32.38 596 VAL B N 1
ATOM 9608 C CA . VAL B 1 596 ? 30.984 19.438 11.922 1 32.38 596 VAL B CA 1
ATOM 9609 C C . VAL B 1 596 ? 29.688 19.062 12.648 1 32.38 596 VAL B C 1
ATOM 9611 O O . VAL B 1 596 ? 28.688 18.719 12.008 1 32.38 596 VAL B O 1
ATOM 9614 N N . ASP B 1 597 ? 29.766 18.484 13.766 1 33.94 597 ASP B N 1
ATOM 9615 C CA . ASP B 1 597 ? 28.625 18.469 14.68 1 33.94 597 ASP B CA 1
ATOM 9616 C C . ASP B 1 597 ? 27.719 19.672 14.43 1 33.94 597 ASP B C 1
ATOM 9618 O O . ASP B 1 597 ? 26.812 19.953 15.227 1 33.94 597 ASP B O 1
ATOM 9622 N N . GLY B 1 598 ? 28.188 20.688 13.711 1 34.59 598 GLY B N 1
ATOM 9623 C CA . GLY B 1 598 ? 27.469 21.953 13.648 1 34.59 598 GLY B CA 1
ATOM 9624 C C . GLY B 1 598 ? 26.328 21.938 12.648 1 34.59 598 GLY B C 1
ATOM 9625 O O . GLY B 1 598 ? 26.297 21.094 11.742 1 34.59 598 GLY B O 1
ATOM 9626 N N . GLN B 1 599 ? 25.234 22.547 12.938 1 39.38 599 GLN B N 1
ATOM 9627 C CA . GLN B 1 599 ? 23.969 22.766 12.227 1 39.38 599 GLN B CA 1
ATOM 9628 C C . GLN B 1 599 ? 24.219 23.281 10.812 1 39.38 599 GLN B C 1
ATOM 9630 O O . GLN B 1 599 ? 24.922 24.266 10.617 1 39.38 599 GLN B O 1
ATOM 9635 N N . ILE B 1 600 ? 24.469 22.484 9.805 1 44.69 600 ILE B N 1
ATOM 9636 C CA . ILE B 1 600 ? 24.438 22.859 8.391 1 44.69 600 ILE B CA 1
ATOM 9637 C C . ILE B 1 600 ? 23.391 23.953 8.18 1 44.69 600 ILE B C 1
ATOM 9639 O O . ILE B 1 600 ? 22.203 23.75 8.477 1 44.69 600 ILE B O 1
ATOM 9643 N N . TYR B 1 601 ? 23.859 25.188 8.195 1 50.72 601 TYR B N 1
ATOM 9644 C CA . TYR B 1 601 ? 22.906 26.297 8.273 1 50.72 601 TYR B CA 1
ATOM 9645 C C . TYR B 1 601 ? 22.125 26.438 6.977 1 50.72 601 TYR B C 1
ATOM 9647 O O . TYR B 1 601 ? 22.672 26.219 5.887 1 50.72 601 TYR B O 1
ATOM 9655 N N . ASP B 1 602 ? 20.781 26.547 6.859 1 65.06 602 ASP B N 1
ATOM 9656 C CA . ASP B 1 602 ? 19.594 26.703 6.02 1 65.06 602 ASP B CA 1
ATOM 9657 C C . ASP B 1 602 ? 19.672 28 5.219 1 65.06 602 ASP B C 1
ATOM 9659 O O . ASP B 1 602 ? 20.234 29 5.68 1 65.06 602 ASP B O 1
ATOM 9663 N N . SER B 1 603 ? 19.672 28.016 3.896 1 78.38 603 SER B N 1
ATOM 9664 C CA . SER B 1 603 ? 19.641 29.188 3.031 1 78.38 603 SER B CA 1
ATOM 9665 C C . SER B 1 603 ? 18.219 29.484 2.561 1 78.38 603 SER B C 1
ATOM 9667 O O . SER B 1 603 ? 17.359 28.609 2.568 1 78.38 603 SER B O 1
ATOM 9669 N N . LEU B 1 604 ? 18.016 30.766 2.361 1 87.62 604 LEU B N 1
ATOM 9670 C CA . LEU B 1 604 ? 16.75 31.25 1.848 1 87.62 604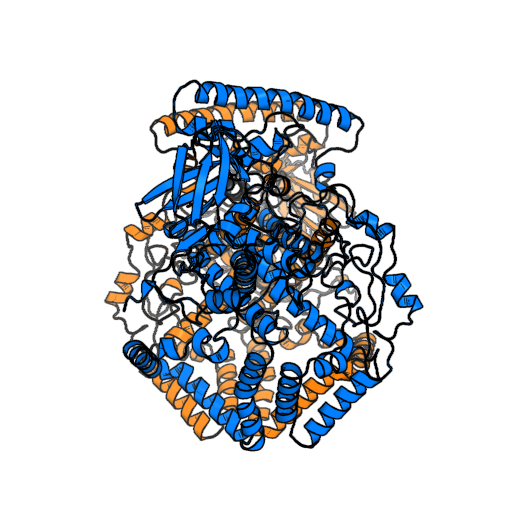 LEU B CA 1
ATOM 9671 C C . LEU B 1 604 ? 16.938 32.031 0.561 1 87.62 604 LEU B C 1
ATOM 9673 O O . LEU B 1 604 ? 17.781 32.938 0.506 1 87.62 604 LEU B O 1
ATOM 9677 N N . ARG B 1 605 ? 16.266 31.672 -0.421 1 88.5 605 ARG B N 1
ATOM 9678 C CA . ARG B 1 605 ? 16.297 32.375 -1.688 1 88.5 605 ARG B CA 1
ATOM 9679 C C . ARG B 1 605 ? 15.055 33.25 -1.855 1 88.5 605 ARG B C 1
ATOM 9681 O O . ARG B 1 605 ? 13.93 32.75 -1.754 1 88.5 605 ARG B O 1
ATOM 9688 N N . ILE B 1 606 ? 15.25 34.469 -2.082 1 92.5 606 ILE B N 1
ATOM 9689 C CA . ILE B 1 606 ? 14.164 35.438 -2.277 1 92.5 606 ILE B CA 1
ATOM 9690 C C . ILE B 1 606 ? 14.203 35.969 -3.707 1 92.5 606 ILE B C 1
ATOM 9692 O O . ILE B 1 606 ? 15.258 36.406 -4.188 1 92.5 606 ILE B O 1
ATOM 9696 N N . VAL B 1 607 ? 13.148 35.875 -4.367 1 92.69 607 VAL B N 1
ATOM 9697 C CA . VAL B 1 607 ? 13.047 36.406 -5.723 1 92.69 607 VAL B CA 1
ATOM 9698 C C . VAL B 1 607 ? 12.016 37.531 -5.754 1 92.69 607 VAL B C 1
ATOM 9700 O O . VAL B 1 607 ? 10.922 37.406 -5.203 1 92.69 607 VAL B O 1
ATOM 9703 N N . ASP B 1 608 ? 12.328 38.594 -6.336 1 92.06 608 ASP B N 1
ATOM 9704 C CA . ASP B 1 608 ? 11.43 39.75 -6.422 1 92.06 608 ASP B CA 1
ATOM 9705 C C . ASP B 1 608 ? 10.727 39.812 -7.781 1 92.06 608 ASP B C 1
ATOM 9707 O O . ASP B 1 608 ? 11.016 39 -8.664 1 92.06 608 ASP B O 1
ATOM 9711 N N . ARG B 1 609 ? 9.789 40.688 -7.961 1 89.88 609 ARG B N 1
ATOM 9712 C CA . ARG B 1 609 ? 8.984 40.812 -9.164 1 89.88 609 ARG B CA 1
ATOM 9713 C C . ARG B 1 609 ? 9.852 41.219 -10.359 1 89.88 609 ARG B C 1
ATOM 9715 O O . ARG B 1 609 ? 9.531 40.875 -11.5 1 89.88 609 ARG B O 1
ATOM 9722 N N . GLU B 1 610 ? 10.953 41.844 -10.133 1 88.94 610 GLU B N 1
ATOM 9723 C CA . GLU B 1 610 ? 11.852 42.281 -11.203 1 88.94 610 GLU B CA 1
ATOM 9724 C C . GLU B 1 610 ? 12.758 41.156 -11.656 1 88.94 610 GLU B C 1
ATOM 9726 O O . GLU B 1 610 ? 13.531 41.312 -12.609 1 88.94 610 GLU B O 1
ATOM 9731 N N . GLY B 1 611 ? 12.68 40.031 -10.969 1 86.56 611 GLY B N 1
ATOM 9732 C CA . GLY B 1 611 ? 13.453 38.875 -11.359 1 86.56 611 GLY B CA 1
ATOM 9733 C C . GLY B 1 611 ? 14.797 38.781 -10.664 1 86.56 611 GLY B C 1
ATOM 9734 O O . GLY B 1 611 ? 15.648 37.969 -11.039 1 86.56 611 GLY B O 1
ATOM 9735 N N . ASN B 1 612 ? 15.023 39.656 -9.648 1 88.75 612 ASN B N 1
ATOM 9736 C CA . ASN B 1 612 ? 16.281 39.625 -8.898 1 88.75 612 ASN B CA 1
ATOM 9737 C C . ASN B 1 612 ? 16.266 38.5 -7.867 1 88.75 612 ASN B C 1
ATOM 9739 O O . ASN B 1 612 ? 15.258 38.25 -7.215 1 88.75 612 ASN B O 1
ATOM 9743 N N . HIS B 1 613 ? 17.406 37.812 -7.836 1 88.31 613 HIS B N 1
ATOM 9744 C CA . HIS B 1 613 ? 17.547 36.719 -6.902 1 88.31 613 HIS B CA 1
ATOM 9745 C C . HIS B 1 613 ? 18.5 37.062 -5.762 1 88.31 613 HIS B C 1
ATOM 9747 O O . HIS B 1 613 ? 19.594 37.562 -5.996 1 88.31 613 HIS B O 1
ATOM 9753 N N . PHE B 1 614 ? 18 36.969 -4.582 1 88.06 614 PHE B N 1
ATOM 9754 C CA . PHE B 1 614 ? 18.797 37.188 -3.379 1 88.06 614 PHE B CA 1
ATOM 9755 C C . PHE B 1 614 ? 18.922 35.906 -2.553 1 88.06 614 PHE B C 1
ATOM 9757 O O . PHE B 1 614 ? 17.906 35.344 -2.117 1 88.06 614 PHE B O 1
ATOM 9764 N N . VAL B 1 615 ? 20.078 35.438 -2.377 1 85.12 615 VAL B N 1
ATOM 9765 C CA . VAL B 1 615 ? 20.281 34.219 -1.612 1 85.12 615 VAL B CA 1
ATOM 9766 C C . VAL B 1 615 ? 20.984 34.531 -0.3 1 85.12 615 VAL B C 1
ATOM 9768 O O . VAL B 1 615 ? 22.125 35 -0.304 1 85.12 615 VAL B O 1
ATOM 9771 N N . VAL B 1 616 ? 20.281 34.344 0.72 1 86.31 616 VAL B N 1
ATOM 9772 C CA . VAL B 1 616 ? 20.859 34.531 2.051 1 86.31 616 VAL B CA 1
ATOM 9773 C C . VAL B 1 616 ? 21.25 33.188 2.645 1 86.31 616 VAL B C 1
ATOM 9775 O O . VAL B 1 616 ? 20.484 32.219 2.557 1 86.31 616 VAL B O 1
ATOM 9778 N N . THR B 1 617 ? 22.406 33.125 3.17 1 78.56 617 THR B N 1
ATOM 9779 C CA . THR B 1 617 ? 22.922 31.859 3.678 1 78.56 617 THR B CA 1
ATOM 9780 C C . THR B 1 617 ? 23.203 31.953 5.176 1 78.56 617 THR B C 1
ATOM 9782 O O . THR B 1 617 ? 23.172 33.031 5.754 1 78.56 617 THR B O 1
ATOM 9785 N N . ALA B 1 618 ? 23.375 30.812 5.852 1 75.69 618 ALA B N 1
ATOM 9786 C CA . ALA B 1 618 ? 23.734 30.688 7.258 1 75.69 618 ALA B CA 1
ATOM 9787 C C . ALA B 1 618 ? 22.672 31.328 8.156 1 75.69 618 ALA B C 1
ATOM 9789 O O . ALA B 1 618 ? 23 32.125 9.031 1 75.69 618 ALA B O 1
ATOM 9790 N N . LEU B 1 619 ? 21.5 30.938 7.871 1 79.25 619 LEU B N 1
ATOM 9791 C CA . LEU B 1 619 ? 20.359 31.453 8.641 1 79.25 619 LEU B CA 1
ATOM 9792 C C . LEU B 1 619 ? 19.906 30.422 9.672 1 79.25 619 LEU B C 1
ATOM 9794 O O . LEU B 1 619 ? 19.188 29.484 9.328 1 79.25 619 LEU B O 1
ATOM 9798 N N . PRO B 1 620 ? 20.297 30.547 10.883 1 73.5 620 PRO B N 1
ATOM 9799 C CA . PRO B 1 620 ? 19.859 29.578 11.883 1 73.5 620 PRO B CA 1
ATOM 9800 C C . PRO B 1 620 ? 18.344 29.547 12.055 1 73.5 620 PRO B C 1
ATOM 9802 O O . PRO B 1 620 ? 17.766 28.5 12.328 1 73.5 620 PRO B O 1
ATOM 9805 N N . TYR B 1 621 ? 17.672 30.703 11.922 1 81.88 621 TYR B N 1
ATOM 9806 C CA . TYR B 1 621 ? 16.219 30.781 12.039 1 81.88 621 TYR B CA 1
ATOM 9807 C C . TYR B 1 621 ? 15.586 31.109 10.695 1 81.88 621 TYR B C 1
ATOM 9809 O O . TYR B 1 621 ? 14.75 32 10.602 1 81.88 621 TYR B O 1
ATOM 9817 N N . ARG B 1 622 ? 16 30.328 9.781 1 85.62 622 ARG B N 1
ATOM 9818 C CA . ARG B 1 622 ? 15.531 30.5 8.406 1 85.62 622 ARG B CA 1
ATOM 9819 C C . ARG B 1 622 ? 14.016 30.375 8.336 1 85.62 622 ARG B C 1
ATOM 9821 O O . ARG B 1 622 ? 13.352 31.188 7.668 1 85.62 622 ARG B O 1
ATOM 9828 N N . ASP B 1 623 ? 13.5 29.391 9.109 1 88.38 623 ASP B N 1
ATOM 9829 C CA . ASP B 1 623 ? 12.07 29.141 9.023 1 88.38 623 ASP B CA 1
ATOM 9830 C C . ASP B 1 623 ? 11.266 30.297 9.594 1 88.38 623 ASP B C 1
ATOM 9832 O O . ASP B 1 623 ? 10.195 30.641 9.086 1 88.38 623 ASP B O 1
ATOM 9836 N N . ALA B 1 624 ? 11.758 30.859 10.633 1 90 624 ALA B N 1
ATOM 9837 C CA . ALA B 1 624 ? 11.07 32 11.219 1 90 624 ALA B CA 1
ATOM 9838 C C . ALA B 1 624 ? 11.047 33.188 10.25 1 90 624 ALA B C 1
ATOM 9840 O O . ALA B 1 624 ? 10.031 33.875 10.117 1 90 624 ALA B O 1
ATOM 9841 N N . LEU B 1 625 ? 12.219 33.406 9.625 1 91.25 625 LEU B N 1
ATOM 9842 C CA . LEU B 1 625 ? 12.273 34.5 8.641 1 91.25 625 LEU B CA 1
ATOM 9843 C C . LEU B 1 625 ? 11.359 34.188 7.457 1 91.25 625 LEU B C 1
ATOM 9845 O O . LEU B 1 625 ? 10.648 35.062 6.98 1 91.25 625 LEU B O 1
ATOM 9849 N N . PHE B 1 626 ? 11.414 32.969 6.973 1 92.5 626 PHE B N 1
ATOM 9850 C CA . PHE B 1 626 ? 10.555 32.531 5.879 1 92.5 626 PHE B CA 1
ATOM 9851 C C . PHE B 1 626 ? 9.086 32.781 6.215 1 92.5 626 PHE B C 1
ATOM 9853 O O . PHE B 1 626 ? 8.344 33.344 5.402 1 92.5 626 PHE B O 1
ATOM 9860 N N . ASN B 1 627 ? 8.656 32.375 7.391 1 94 627 ASN B N 1
ATOM 9861 C CA . ASN B 1 627 ? 7.273 32.531 7.832 1 94 627 ASN B CA 1
ATOM 9862 C C . ASN B 1 627 ? 6.871 34 7.949 1 94 627 ASN B C 1
ATOM 9864 O O . ASN B 1 627 ? 5.75 34.375 7.59 1 94 627 ASN B O 1
ATOM 9868 N N . ARG B 1 628 ? 7.734 34.719 8.445 1 93.12 628 ARG B N 1
ATOM 9869 C CA . ARG B 1 628 ? 7.434 36.156 8.594 1 93.12 628 ARG B CA 1
ATOM 9870 C C . ARG B 1 628 ? 7.242 36.812 7.23 1 93.12 628 ARG B C 1
ATOM 9872 O O . ARG B 1 628 ? 6.285 37.562 7.031 1 93.12 628 ARG B O 1
ATOM 9879 N N . LEU B 1 629 ? 8.164 36.5 6.324 1 93.44 629 LEU B N 1
ATOM 9880 C CA . LEU B 1 629 ? 8.078 37.094 4.996 1 93.44 629 LEU B CA 1
ATOM 9881 C C . LEU B 1 629 ? 6.801 36.656 4.285 1 93.44 629 LEU B C 1
ATOM 9883 O O . LEU B 1 629 ? 6.219 37.438 3.525 1 93.44 629 LEU B O 1
ATOM 9887 N N . CYS B 1 630 ? 6.355 35.531 4.543 1 92.62 630 CYS B N 1
ATOM 9888 C CA . CYS B 1 630 ? 5.129 35 3.932 1 92.62 630 CYS B CA 1
ATOM 9889 C C . CYS B 1 630 ? 3.9 35.656 4.555 1 92.62 630 CYS B C 1
ATOM 9891 O O . CYS B 1 630 ? 2.877 35.844 3.889 1 92.62 630 CYS B O 1
ATOM 9893 N N . ALA B 1 631 ? 3.992 36 5.805 1 92.88 631 ALA B N 1
ATOM 9894 C CA . ALA B 1 631 ? 2.816 36.438 6.555 1 92.88 631 ALA B CA 1
ATOM 9895 C C . ALA B 1 631 ? 2.648 37.969 6.488 1 92.88 631 ALA B C 1
ATOM 9897 O O . ALA B 1 631 ? 1.54 38.469 6.648 1 92.88 631 ALA B O 1
ATOM 9898 N N . ILE B 1 632 ? 3.682 38.75 6.277 1 90.44 632 ILE B N 1
ATOM 9899 C CA . ILE B 1 632 ? 3.646 40.188 6.348 1 90.44 632 ILE B CA 1
ATOM 9900 C C . ILE B 1 632 ? 2.898 40.75 5.141 1 90.44 632 ILE B C 1
ATOM 9902 O O . ILE B 1 632 ? 2.223 41.781 5.238 1 90.44 632 ILE B O 1
ATOM 9906 N N . GLY B 1 633 ? 2.963 40.031 4.023 1 84.44 633 GLY B N 1
ATOM 9907 C CA . GLY B 1 633 ? 2.314 40.531 2.824 1 84.44 633 GLY B CA 1
ATOM 9908 C C . GLY B 1 633 ? 0.818 40.719 2.99 1 84.44 633 GLY B C 1
ATOM 9909 O O . GLY B 1 633 ? 0.129 39.844 3.514 1 84.44 633 GLY B O 1
ATOM 9910 N N . LYS B 1 634 ? 0.337 41.844 2.645 1 80.19 634 LYS B N 1
ATOM 9911 C CA . LYS B 1 634 ? -1.078 42.156 2.818 1 80.19 634 LYS B CA 1
ATOM 9912 C C . LYS B 1 634 ? -1.899 41.688 1.626 1 80.19 634 LYS B C 1
ATOM 9914 O O . LYS B 1 634 ? -3.094 41.406 1.76 1 80.19 634 LYS B O 1
ATOM 9919 N N . HIS B 1 635 ? -1.295 41.594 0.503 1 81.81 635 HIS B N 1
ATOM 9920 C CA . HIS B 1 635 ? -2.064 41.25 -0.688 1 81.81 635 HIS B CA 1
ATOM 9921 C C . HIS B 1 635 ? -1.443 40.062 -1.419 1 81.81 635 HIS B C 1
ATOM 9923 O O . HIS B 1 635 ? -1.971 39.594 -2.438 1 81.81 635 HIS B O 1
ATOM 9929 N N . THR B 1 636 ? -0.444 39.594 -0.919 1 83.75 636 THR B N 1
ATOM 9930 C CA . THR B 1 636 ? 0.26 38.531 -1.634 1 83.75 636 THR B CA 1
ATOM 9931 C C . THR B 1 636 ? -0.407 37.188 -1.394 1 83.75 636 THR B C 1
ATOM 9933 O O . THR B 1 636 ? -0.651 36.812 -0.247 1 83.75 636 THR B O 1
ATOM 9936 N N . LYS B 1 637 ? -0.83 36.594 -2.494 1 89.94 637 LYS B N 1
ATOM 9937 C CA . LYS B 1 637 ? -1.388 35.25 -2.438 1 89.94 637 LYS B CA 1
ATOM 9938 C C . LYS B 1 637 ? -0.333 34.188 -2.789 1 89.94 637 LYS B C 1
ATOM 9940 O O . LYS B 1 637 ? 0.338 34.312 -3.818 1 89.94 637 LYS B O 1
ATOM 9945 N N . TRP B 1 638 ? -0.189 33.25 -1.92 1 91.62 638 TRP B N 1
ATOM 9946 C CA . TRP B 1 638 ? 0.88 32.281 -2.086 1 91.62 638 TRP B CA 1
ATOM 9947 C C . TRP B 1 638 ? 0.333 30.953 -2.627 1 91.62 638 TRP B C 1
ATOM 9949 O O . TRP B 1 638 ? -0.811 30.594 -2.348 1 91.62 638 TRP B O 1
ATOM 9959 N N . GLU B 1 639 ? 1.097 30.281 -3.42 1 90.81 639 GLU B N 1
ATOM 9960 C CA . GLU B 1 639 ? 0.893 28.922 -3.875 1 90.81 639 GLU B CA 1
ATOM 9961 C C . GLU B 1 639 ? 2.072 28.031 -3.496 1 90.81 639 GLU B C 1
ATOM 9963 O O . GLU B 1 639 ? 3.227 28.469 -3.543 1 90.81 639 GLU B O 1
ATOM 9968 N N . VAL B 1 640 ? 1.769 26.859 -3.137 1 90.31 640 VAL B N 1
ATOM 9969 C CA . VAL B 1 640 ? 2.812 25.953 -2.693 1 90.31 640 VAL B CA 1
ATOM 9970 C C . VAL B 1 640 ? 3.393 25.203 -3.895 1 90.31 640 VAL B C 1
ATOM 9972 O O . VAL B 1 640 ? 2.648 24.656 -4.707 1 90.31 640 VAL B O 1
ATOM 9975 N N . TRP B 1 641 ? 4.68 25.219 -3.984 1 86.06 641 TRP B N 1
ATOM 9976 C CA . TRP B 1 641 ? 5.395 24.547 -5.059 1 86.06 641 TRP B CA 1
ATOM 9977 C C . TRP B 1 641 ? 6.387 23.531 -4.496 1 86.06 641 TRP B C 1
ATOM 9979 O O . TRP B 1 641 ? 6.98 23.75 -3.438 1 86.06 641 TRP B O 1
#

Solvent-accessible surface area (backbone atoms only — not comparable to full-atom values): 67317 Å² total; per-residue (Å²): 138,72,76,66,70,61,58,40,56,45,48,56,52,13,68,73,45,73,54,64,69,68,84,82,37,56,35,95,83,66,60,37,36,54,80,48,60,89,47,80,84,55,92,82,53,78,48,44,40,78,92,42,56,58,58,59,53,34,41,34,44,54,52,34,57,64,63,59,48,26,38,32,58,44,77,66,85,45,80,31,38,43,52,59,43,75,45,90,79,42,72,78,37,30,57,55,48,45,38,47,49,30,48,32,36,67,45,58,52,50,46,50,48,50,49,47,29,50,51,17,38,49,29,49,50,48,32,48,62,52,34,44,51,54,47,51,52,49,52,54,25,53,74,70,70,39,47,67,38,50,52,44,52,50,50,39,41,48,49,70,29,72,64,48,35,46,53,77,54,42,47,58,35,48,16,40,44,27,62,84,58,22,39,80,34,63,24,53,18,13,23,28,30,36,54,85,19,70,39,3,21,43,41,80,47,71,64,46,39,40,54,48,37,27,50,36,44,54,50,42,54,22,49,51,31,38,22,46,54,56,47,55,49,86,78,54,69,73,53,81,81,57,71,62,63,88,77,62,80,73,77,43,61,56,66,66,54,35,38,51,41,40,37,52,31,72,53,47,62,63,29,94,41,57,27,40,44,46,42,42,43,48,51,55,56,60,47,45,42,58,47,47,52,48,50,50,50,52,40,42,52,53,37,27,54,48,38,37,65,55,46,56,74,89,52,72,52,63,62,51,24,50,51,56,40,56,70,49,45,57,56,39,52,43,50,73,73,46,52,71,67,54,50,51,52,50,50,50,49,51,50,50,42,64,48,67,28,35,74,58,50,53,47,50,49,52,51,33,55,74,66,53,47,55,64,64,64,28,57,40,56,55,84,38,45,72,53,48,34,60,57,44,42,33,47,29,55,42,20,20,18,39,66,58,34,30,51,69,58,70,67,83,84,65,66,61,60,42,56,92,53,50,58,79,86,39,70,82,45,46,34,48,36,91,82,41,43,45,66,52,43,52,73,66,55,50,51,58,46,31,31,76,36,67,70,41,28,47,56,8,41,49,70,62,52,69,59,42,70,72,40,66,84,59,86,61,48,61,51,53,50,42,47,52,54,55,44,27,59,50,48,44,48,46,53,45,43,48,45,50,49,38,37,64,56,72,47,72,70,39,33,51,55,62,48,30,62,78,73,79,92,76,68,83,77,50,85,42,89,46,42,33,46,26,23,48,79,43,41,66,26,25,39,36,48,39,78,79,83,38,36,37,30,40,17,52,34,53,78,89,45,95,68,31,61,74,77,50,75,42,51,50,79,41,50,36,34,41,35,57,38,71,49,53,56,63,66,45,28,49,56,42,37,68,41,39,90,55,64,66,25,29,24,41,37,39,27,35,75,88,66,50,78,44,62,39,30,31,19,84,59,40,61,53,51,52,50,47,62,64,24,60,37,73,49,70,36,42,24,33,78,136,71,76,64,70,59,60,40,57,45,47,56,53,13,69,73,45,73,52,64,68,66,83,83,37,56,36,94,83,66,60,36,36,55,79,47,61,89,46,81,84,55,92,83,53,77,47,44,40,77,92,42,57,59,59,57,53,34,40,35,43,53,52,34,57,64,62,59,47,25,37,34,57,44,76,65,85,46,80,31,37,43,54,58,43,75,43,90,80,43,72,77,39,28,57,55,48,42,37,48,50,31,48,32,36,66,43,57,51,49,47,51,49,50,50,48,29,50,52,18,38,48,30,48,50,49,32,49,64,51,35,45,50,52,47,52,52,50,52,50,23,52,75,71,70,39,46,66,36,50,52,45,51,49,52,42,42,48,50,71,30,73,64,48,35,46,52,77,53,41,47,59,36,49,17,40,44,26,62,83,59,21,38,78,33,63,22,52,19,14,22,28,30,36,52,86,18,70,39,3,21,44,41,81,47,73,65,46,39,41,53,47,36,27,51,34,44,52,51,41,54,23,48,52,29,40,22,48,52,56,48,56,50,86,80,57,70,73,53,82,78,59,74,63,63,85,75,62,80,74,76,45,62,55,68,67,54,35,37,51,40,39,37,53,28,70,54,48,63,64,28,91,40,57,26,39,45,45,42,43,42,49,51,55,56,60,46,46,41,59,47,47,51,48,50,50,50,53,40,44,51,52,36,27,54,48,39,35,64,57,45,56,74,88,50,74,54,62,60,53,24,52,52,55,41,56,70,50,46,59,56,40,52,43,52,72,73,47,52,71,66,55,50,52,52,50,51,52,48,50,50,50,42,64,47,67,28,36,73,57,50,53,48,49,49,51,51,33,55,75,66,52,47,56,65,64,65,28,58,39,56,54,84,38,45,72,54,48,34,59,56,42,44,35,47,30,54,41,20,19,20,39,64,59,34,29,51,69,56,70,67,81,83,68,66,64,63,41,56,90,52,50,58,80,85,39,69,81,45,46,35,47,36,88,82,41,44,44,66,52,44,53,73,67,56,50,51,57,46,30,32,77,35,67,69,42,28,46,57,7,42,50,72,62,50,69,59,42,69,71,42,68,85,60,85,61,48,62,52,52,51,43,47,54,54,53,45,27,58,51,49,43,51,47,52,46,42,49,46,50,48,39,37,66,57,69,46,71,72,37,33,52,54,62,48,32,60,77,74,76,94,76,68,84,76,52,85,42,87,46,41,33,47,28,23,48,82,46,39,66,26,24,38,37,50,39,75,78,81,38,37,37,30,39,16,52,34,54,78,89,43,97,68,31,61,72,76,50,76,42,53,49,80,39,51,34,35,44,35,58,38,70,48,54,55,61,64,45,28,51,56,42,39,68,40,39,90,57,65,64,27,29,24,41,37,40,26,36,74,88,69,50,78,46,61,39,31,33,19,84,58,39,63,52,53,52,50,46,63,65,25,61,37,71,50,69,35,42,24,34,76

Organism: Colletotrichum graminicola (strain M1.001 / M2 / FGSC 10212) (NCBI:txid645133)

Radius of gyration: 34.62 Å; Cα contacts (8 Å, |Δi|>4): 2045; chains: 2; bounding box: 86×103×81 Å

pLDDT: mean 74.9, std 20.96, range [22.86, 96.5]

InterPro domains:
  IPR021709 Protein of unknown function DUF3292 [PF11696] (7-639)
  IPR021709 Protein of unknown function DUF3292 [PTHR38694] (4-641)

Sequence (1282 aa):
MSCDQSQTQSHTLASSHIVHTNTEKLSEDRSVYDLGWNEKLDHDAEPWIRGTHNEDIWVLVRRLNKSLYEVRSAGEIPYGGLDLTVAEGLENTPNKLRSEMERLYMGLVLGLFSFAKTIARLRSWREPRRTGAFCIAYFIAWLLDYLNLLFVVAVIALILSPRARTILFPPAPLAMVDIRDGSIAKPMGGTLGSTDAATGAPQNLKGESVENEASNFITSVSAIATNLLTGKDPHGAPNEFDGSSEQGFKPQFDVTTMAVVKDKAEGMDRPSQDKTKAPMEEKVWEQMTPLLHMIILISDFWERLSNILVPTPPFDQRHHQRRLAAYILPLAAASIFLSRDTVIRCTSLAFGVAIFGDPLLTWCYHYSNTHRWTESIHINNTLFKGVPTNNQLALTLLRVGEANRAPIPPPEHMRHAPPDKPIDIDDDVISASMGDKPLGASQGQLENVAERDAEMADHAGGKDTEVQQVVGHGSKREKMFGLLKGGAKEVAKATSTVDKIRAKAGSKNAKTRVGALPSSKDEEQTIGPVEFSARYEGAKGFVYVNAAAGFVMFNKNSITEDNPNTVWTINIDSITQLRKHSGYGMKAKLASGWAVDGQIYDSLRIVDREGNHFVVTALPYRDALFNRLCAIGKHTKWEVWMSCDQSQTQSHTLASSHIVHTNTEKLSEDRSVYDLGWNEKLDHDAEPWIRGTHNEDIWVLVRRLNKSLYEVRSAGEIPYGGLDLTVAEGLENTPNKLRSEMERLYMGLVLGLFSFAKTIARLRSWREPRRTGAFCIAYFIAWLLDYLNLLFVVAVIALILSPRARTILFPPAPLAMVDIRDGSIAKPMGGTLGSTDAATGAPQNLKGESVENEASNFITSVSAIATNLLTGKDPHGAPNEFDGSSEQGFKPQFDVTTMAVVKDKAEGMDRPSQDKTKAPMEEKVWEQMTPLLHMIILISDFWERLSNILVPTPPFDQRHHQRRLAAYILPLAAASIFLSRDTVIRCTSLAFGVAIFGDPLLTWCYHYSNTHRWTESIHINNTLFKGVPTNNQLALTLLRVGEANRAPIPPPEHMRHAPPDKPIDIDDDVISASMGDKPLGASQGQLENVAERDAEMADHAGGKDTEVQQVVGHGSKREKMFGLLKGGAKEVAKATSTVDKIRAKAGSKNAKTRVGALPSSKDEEQTIGPVEFSARYEGAKGFVYVNAAAGFVMFNKNSITEDNPNTVWTINIDSITQLRKHSGYGMKAKLASGWAVDGQIYDSLRIVDREGNHFVVTALPYRDALFNRLCAIGKHTKWEVW